Protein 5ZBR (pdb70)

Secondary structure (DSSP, 8-state):
-BPEEEEEEPPP-HHHHHTTPPB-EEEETTEEEE------EEEE-SEEEE-S-TT-TTTB--HHHHIIIIIHHHHHHHHTT-EEEEEEEE-TTSSHHHHHTB-SSSB-HHHHHHHHHHHHHHHH-BTTEEEEEEEEEEEEETTEEEETT------EEEETTTEEEETT---EEE-SHHHHHHHHHHHHTTPPP---SS-EEEEEEEEEEEEE-TTT--EEEEEEEEEEEEPPPS---TTSHHHHHHHHHHHHHHHH------GGGSHHHHHTTTTTTSSSEEEEEEEE--BGGGHHHHHHHHHHHHHHTTPBP-----B-HHHHHHHH-/-BPEEEEEEPPP-HHHHHTTPPB-EEEETTEEEE----PPEEEE-SEEE--S-S-HHHHHHHHHHHIIIIIHHHHHHHHTT-EEEEEEEE-TTSSHHHHHTB-SSSB-HHHHHHHHHHHHHHHH--SSEEEEEEEEEEEEETTEEEETT---BEEEEETTTEEEEET---EEE-SHHHHHHHHHHHHHH----TT-EEEEEEEEEEEEEETTTTEEEEEEEEEEEEEPPP----TTTHHHHHHHHHHHHHHHHTTTS-TT----GGGSHHHHHTTTTTTSS-EEEEEEEE--BGGGHHHHHHHHHHHHHHTT-B------B-HHHHHH--/-BPEEEEEEPPP-HHHHHTTPPB-EEEETTEEEE------EEEE-SEEEE-S-TT-TTTB--HHHHIIIIIHHHHHHHHTT--EEEEEEESTTSSHHHHHTB-SSSB-HHHHHHHHHHHHHHHH-SSSEEEEEEEEEEEEETTEEEETT--BEEE-----EEET---EEE-SHHHHHHHHHHHHHT----TT-EEEEEEEEEEEEE-SSS--EEEEEEEEEEEEPPP-----TTHHHHHHHHHHHHHHHHH------GGGSHHHHHTTTTTTSSSEEEEEEEE--BGGGHHHHHHHHHHHHHHTTPBP-----B-HHHHHHHH-

B-factor: mean 51.86, std 20.43, range [18.86, 135.52]

Solvent-accessible surface area: 45301 Å² total; per-residue (Å²): 91,133,2,80,0,0,0,19,4,44,29,40,47,175,158,3,99,85,126,162,33,103,55,0,2,66,39,92,87,74,70,0,21,0,31,37,136,99,147,60,79,100,27,44,13,54,40,20,19,134,18,126,59,74,48,86,189,46,73,119,47,11,3,73,69,1,26,150,42,4,0,92,79,7,8,73,23,3,9,54,0,45,35,3,1,0,2,0,14,0,20,65,54,1,18,16,56,65,2,0,29,19,74,105,111,6,44,1,3,4,17,61,0,0,53,20,2,10,124,61,4,107,176,54,74,74,130,98,37,37,21,68,7,32,1,6,6,2,1,1,76,60,25,122,3,83,12,2,13,85,159,100,43,144,14,33,71,41,98,120,120,7,14,63,13,65,61,32,31,130,63,31,9,48,16,56,142,44,0,83,67,28,10,46,67,0,64,171,42,59,55,137,52,59,24,2,5,2,2,1,54,2,18,2,14,18,19,34,79,45,101,99,73,71,54,49,2,79,37,36,1,68,3,14,1,0,9,2,4,8,20,59,138,117,83,66,72,80,1,22,84,4,1,7,103,1,2,18,1,12,8,61,64,17,85,65,58,54,82,76,88,15,19,8,34,45,21,5,27,0,2,30,11,4,54,50,11,2,18,13,38,4,59,8,4,0,0,0,1,2,1,4,0,14,82,30,32,109,48,2,18,43,3,0,115,60,0,41,101,0,49,73,0,88,6,115,25,93,54,41,76,53,121,62,4,50,133,28,86,133,92,131,2,79,0,0,0,10,0,38,65,41,56,182,134,0,103,81,119,162,29,101,52,0,4,43,7,87,83,63,75,0,31,0,40,40,141,111,151,73,77,108,31,43,7,65,47,20,6,26,8,32,66,124,98,61,90,110,73,52,10,10,8,80,44,1,26,132,38,3,0,86,87,9,11,68,22,2,11,57,0,46,18,3,0,0,0,0,15,0,16,66,52,1,18,17,66,84,1,1,33,19,73,106,129,81,46,1,2,6,14,70,0,0,53,19,0,11,128,70,3,98,185,63,82,75,75,96,51,40,18,66,5,28,1,5,11,3,2,1,69,48,29,140,18,93,12,6,24,86,166,207,74,16,136,8,124,85,81,117,118,101,5,15,83,15,64,64,25,34,108,30,3,4,65,34,63,110,22,0,78,29,20,10,64,107,0,58,127,34,38,23,116,91,140,6,43,88,4,5,2,2,4,44,0,17,3,17,17,19,14,48,45,128,82,71,68,59,45,3,81,12,31,0,46,0,15,2,0,19,5,2,6,24,54,139,135,75,59,57,86,2,22,77,2,0,7,102,0,0,31,26,10,16,126,114,69,152,93,164,20,20,26,148,85,3,32,0,1,38,8,4,61,33,9,0,18,15,26,3,61,8,2,0,0,0,0,2,2,0,0,24,85,30,37,109,52,2,18,43,3,0,96,52,0,40,85,0,48,82,0,64,3,121,25,91,47,37,54,55,103,61,1,39,117,30,123,130,115,84,97,3,91,1,0,0,9,0,39,64,32,51,163,126,1,83,88,119,152,34,154,62,6,4,59,9,113,85,65,89,0,41,0,54,46,149,106,145,49,82,111,27,41,14,52,56,17,9,23,6,36,64,131,90,44,224,154,75,57,9,10,7,65,60,2,14,112,41,8,0,83,78,5,5,73,27,3,12,56,0,45,20,4,2,2,7,0,11,0,27,63,54,2,18,17,58,83,1,1,32,18,72,104,128,86,44,2,2,5,14,60,0,0,51,16,1,11,129,60,6,102,158,45,93,76,151,81,47,41,29,109,5,24,0,9,7,10,3,1,72,49,33,83,1,68,14,3,19,156,100,45,142,34,32,48,145,88,45,38,105,12,83,59,41,28,117,61,69,6,109,36,60,165,61,0,74,59,34,14,43,104,0,40,150,49,44,60,181,34,52,100,4,3,3,4,0,68,0,8,2,16,14,17,13,85,34,135,101,89,44,71,45,3,81,31,35,0,73,1,10,1,0,13,6,3,5,24,60,126,112,66,44,36,87,2,18,85,4,4,13,102,0,0,36,22,12,11,127,73,20,90,114,54,66,29,15,21,157,73,3,17,0,0,64,24,17,83,63,10,4,21,16,33,3,61,6,14,0,0,0,1,2,0,0,0,21,90,23,33,113,47,3,20,56,2,0,106,14,0,45,84,0,56,52,0,67,4,122,24,92,59,38,66,47,87,65,0,138,112,23,79,139,94

Nearest PDB structures (foldseek):
  5zbr-assembly2_A  TM=1.003E+00  e=1.076E-77  Rattus norvegicus
  5zbs-assembly1_B  TM=9.579E-01  e=3.667E-67  Rattus norvegicus
  5zbs-assembly2_A  TM=9.577E-01  e=2.496E-66  Rattus norvegicus
  3gbj-assembly2_B  TM=9.344E-01  e=6.242E-56  Homo sapiens
  4ozq-assembly1_A  TM=9.195E-01  e=3.350E-42  Escherichia coli UMEA 3304-1

Structure (mmCIF, N/CA/C/O backbone):
data_5ZBR
#
_entry.id   5ZBR
#
_cell.length_a   110.303
_cell.length_b   110.303
_cell.length_c   95.124
_cell.angle_alpha   90.000
_cell.angle_beta   90.000
_cell.angle_gamma   120.000
#
_symmetry.space_group_name_H-M   'P 32'
#
loop_
_entity.id
_entity.type
_entity.pdbx_description
1 polymer 'Kinesin family member 13B'
2 non-polymer 'PHOSPHOAMINOPHOSPHONIC ACID-ADENYLATE ESTER'
3 non-polymer 'MAGNESIUM ION'
4 non-polymer 'PHOSPHATE ION'
5 water water
#
loop_
_atom_site.group_PDB
_atom_site.id
_atom_site.type_symbol
_atom_site.label_atom_id
_atom_site.label_alt_id
_atom_site.label_comp_id
_atom_site.label_asym_id
_atom_site.label_entity_id
_atom_site.label_seq_id
_atom_site.pdbx_PDB_ins_code
_atom_site.Cartn_x
_atom_site.Cartn_y
_atom_site.Cartn_z
_atom_site.occupancy
_atom_site.B_iso_or_equiv
_atom_site.auth_seq_id
_atom_site.auth_comp_id
_atom_site.auth_asym_id
_atom_site.auth_atom_id
_atom_site.pdbx_PDB_model_num
ATOM 1 N N . SER A 1 2 ? -21.727 41.193 1.021 1.00 57.05 4 SER B N 1
ATOM 2 C CA . SER A 1 2 ? -20.336 41.237 1.455 1.00 55.02 4 SER B CA 1
ATOM 3 C C . SER A 1 2 ? -20.229 41.856 2.843 1.00 48.53 4 SER B C 1
ATOM 4 O O . SER A 1 2 ? -21.185 42.421 3.363 1.00 45.46 4 SER B O 1
ATOM 7 N N . LYS A 1 3 ? -19.053 41.766 3.439 1.00 44.90 5 LYS B N 1
ATOM 8 C CA . LYS A 1 3 ? -18.829 42.432 4.709 1.00 44.66 5 LYS B CA 1
ATOM 9 C C . LYS A 1 3 ? -18.404 43.881 4.479 1.00 47.48 5 LYS B C 1
ATOM 10 O O . LYS A 1 3 ? -17.865 44.244 3.426 1.00 43.30 5 LYS B O 1
ATOM 16 N N . VAL A 1 4 ? -18.683 44.718 5.480 1.00 42.09 6 VAL B N 1
ATOM 17 C CA . VAL A 1 4 ? -18.136 46.065 5.489 1.00 35.33 6 VAL B CA 1
ATOM 18 C C . VAL A 1 4 ? -16.617 45.974 5.447 1.00 37.36 6 VAL B C 1
ATOM 19 O O . VAL A 1 4 ? -16.011 45.190 6.184 1.00 31.96 6 VAL B O 1
ATOM 23 N N . LYS A 1 5 ? -15.994 46.745 4.556 1.00 30.99 7 LYS B N 1
ATOM 24 C CA . LYS A 1 5 ? -14.543 46.771 4.453 1.00 35.15 7 LYS B CA 1
ATOM 25 C C . LYS A 1 5 ? -13.998 47.783 5.453 1.00 31.58 7 LYS B C 1
ATOM 26 O O . LYS A 1 5 ? -14.559 48.867 5.610 1.00 28.96 7 LYS B O 1
ATOM 32 N N . VAL A 1 6 ? -12.920 47.433 6.146 1.00 30.26 8 VAL B N 1
ATOM 33 C CA . VAL A 1 6 ? -12.403 48.300 7.205 1.00 27.02 8 VAL B CA 1
ATOM 34 C C . VAL A 1 6 ? -10.917 48.544 6.982 1.00 34.31 8 VAL B C 1
ATOM 35 O O . VAL A 1 6 ? -10.136 47.593 6.825 1.00 30.19 8 VAL B O 1
ATOM 39 N N . ALA A 1 7 ? -10.523 49.816 7.011 1.00 29.37 9 ALA B N 1
ATOM 40 C CA . ALA A 1 7 ? -9.128 50.212 6.996 1.00 28.45 9 ALA B CA 1
ATOM 41 C C . ALA A 1 7 ? -8.822 51.057 8.230 1.00 30.85 9 ALA B C 1
ATOM 42 O O . ALA A 1 7 ? -9.699 51.743 8.755 1.00 34.61 9 ALA B O 1
ATOM 44 N N . VAL A 1 8 ? -7.591 50.966 8.727 1.00 29.86 10 VAL B N 1
ATOM 45 C CA . VAL A 1 8 ? -7.100 51.867 9.768 1.00 27.81 10 VAL B CA 1
ATOM 46 C C . VAL A 1 8 ? -6.010 52.732 9.156 1.00 27.73 10 VAL B C 1
ATOM 47 O O . VAL A 1 8 ? -5.125 52.229 8.454 1.00 28.80 10 VAL B O 1
ATOM 51 N N . ARG A 1 9 ? -6.100 54.037 9.382 1.00 27.06 11 ARG B N 1
ATOM 52 C CA . ARG A 1 9 ? -5.075 54.978 8.951 1.00 22.97 11 ARG B CA 1
ATOM 53 C C . ARG A 1 9 ? -4.439 55.607 10.179 1.00 23.80 11 ARG B C 1
ATOM 54 O O . ARG A 1 9 ? -5.124 56.306 10.934 1.00 27.53 11 ARG B O 1
ATOM 62 N N . VAL A 1 10 ? -3.147 55.355 10.365 1.00 25.72 12 VAL B N 1
ATOM 63 C CA . VAL A 1 10 ? -2.354 55.967 11.430 1.00 27.69 12 VAL B CA 1
ATOM 64 C C . VAL A 1 10 ? -1.729 57.240 10.887 1.00 29.71 12 VAL B C 1
ATOM 65 O O . VAL A 1 10 ? -0.976 57.205 9.906 1.00 29.79 12 VAL B O 1
ATOM 69 N N . ARG A 1 11 ? -2.031 58.370 11.524 1.00 26.75 13 ARG B N 1
ATOM 70 C CA . ARG A 1 11 ? -1.395 59.595 11.114 1.00 32.47 13 ARG B CA 1
ATOM 71 C C . ARG A 1 11 ? -0.015 59.671 11.749 1.00 32.46 13 ARG B C 1
ATOM 72 O O . ARG A 1 11 ? 0.246 59.043 12.781 1.00 27.89 13 ARG B O 1
ATOM 80 N N . PRO A 1 12 ? 0.893 60.415 11.137 1.00 28.51 14 PRO B N 1
ATOM 81 C CA . PRO A 1 12 ? 2.252 60.482 11.661 1.00 37.47 14 PRO B CA 1
ATOM 82 C C . PRO A 1 12 ? 2.289 61.284 12.941 1.00 45.02 14 PRO B C 1
ATOM 83 O O . PRO A 1 12 ? 1.378 62.059 13.258 1.00 32.44 14 PRO B O 1
ATOM 87 N N . MET A 1 13 ? 3.348 61.032 13.701 1.00 41.04 15 MET B N 1
ATOM 88 C CA . MET A 1 13 ? 3.698 61.886 14.820 1.00 40.54 15 MET B CA 1
ATOM 89 C C . MET A 1 13 ? 3.816 63.314 14.326 1.00 39.22 15 MET B C 1
ATOM 90 O O . MET A 1 13 ? 4.511 63.584 13.339 1.00 41.65 15 MET B O 1
ATOM 95 N N . ASN A 1 14 ? 3.097 64.212 14.988 1.00 32.54 16 ASN B N 1
ATOM 96 C CA . ASN A 1 14 ? 3.097 65.623 14.653 1.00 41.86 16 ASN B CA 1
ATOM 97 C C . ASN A 1 14 ? 4.204 66.332 15.440 1.00 40.96 16 ASN B C 1
ATOM 98 O O . ASN A 1 14 ? 4.984 65.706 16.169 1.00 35.46 16 ASN B O 1
ATOM 103 N N . ARG A 1 15 ? 4.253 67.664 15.321 1.00 40.24 17 ARG B N 1
ATOM 104 C CA . ARG A 1 15 ? 5.370 68.418 15.877 1.00 38.21 17 ARG B CA 1
ATOM 105 C C . ARG A 1 15 ? 5.371 68.373 17.405 1.00 31.73 17 ARG B C 1
ATOM 106 O O . ARG A 1 15 ? 6.437 68.230 18.030 1.00 34.69 17 ARG B O 1
ATOM 114 N N . ARG A 1 16 ? 4.202 68.528 18.027 1.00 32.28 18 ARG B N 1
ATOM 115 C CA . ARG A 1 16 ? 4.138 68.455 19.488 1.00 37.62 18 ARG B CA 1
ATOM 116 C C . ARG A 1 16 ? 4.643 67.102 19.993 1.00 33.34 18 ARG B C 1
ATOM 117 O O . ARG A 1 16 ? 5.462 67.030 20.925 1.00 29.72 18 ARG B O 1
ATOM 125 N N . GLU A 1 17 ? 4.188 66.020 19.368 1.00 30.36 19 GLU B N 1
ATOM 126 C CA . GLU A 1 17 ? 4.565 64.689 19.832 1.00 28.47 19 GLU B CA 1
ATOM 127 C C . GLU A 1 17 ? 6.048 64.433 19.629 1.00 31.29 19 GLU B C 1
ATOM 128 O O . GLU A 1 17 ? 6.675 63.762 20.451 1.00 30.25 19 GLU B O 1
ATOM 134 N N . ILE A 1 18 ? 6.640 64.983 18.571 1.00 36.44 20 ILE B N 1
ATOM 135 C CA . ILE A 1 18 ? 8.079 64.817 18.389 1.00 31.12 20 ILE B CA 1
ATOM 136 C C . ILE A 1 18 ? 8.854 65.743 19.321 1.00 34.26 20 ILE B C 1
ATOM 137 O O . ILE A 1 18 ? 9.822 65.320 19.969 1.00 34.36 20 ILE B O 1
ATOM 142 N N . ASP A 1 19 ? 8.448 67.018 19.401 1.00 31.13 21 ASP B N 1
ATOM 143 C CA . ASP A 1 19 ? 9.138 67.969 20.268 1.00 32.26 21 ASP B CA 1
ATOM 144 C C . ASP A 1 19 ? 9.211 67.449 21.702 1.00 31.65 21 ASP B C 1
ATOM 145 O O . ASP A 1 19 ? 10.258 67.529 22.357 1.00 34.69 21 ASP B O 1
ATOM 150 N N . LEU A 1 20 ? 8.093 66.918 22.206 1.00 28.14 22 LEU B N 1
ATOM 151 C CA . LEU A 1 20 ? 7.972 66.532 23.610 1.00 32.67 22 LEU B CA 1
ATOM 152 C C . LEU A 1 20 ? 8.330 65.071 23.859 1.00 31.46 22 LEU B C 1
ATOM 153 O O . LEU A 1 20 ? 8.233 64.615 25.007 1.00 31.74 22 LEU B O 1
ATOM 158 N N . HIS A 1 21 ? 8.708 64.329 22.812 1.00 28.21 23 HIS B N 1
ATOM 159 C CA . HIS A 1 21 ? 9.168 62.935 22.913 1.00 31.36 23 HIS B CA 1
ATOM 160 C C . HIS A 1 21 ? 8.066 61.996 23.403 1.00 33.52 23 HIS B C 1
ATOM 161 O O . HIS A 1 21 ? 8.320 61.053 24.159 1.00 35.76 23 HIS B O 1
ATOM 168 N N . THR A 1 22 ? 6.833 62.256 22.984 1.00 30.18 24 THR B N 1
ATOM 169 C CA . THR A 1 22 ? 5.720 61.387 23.346 1.00 31.52 24 THR B CA 1
ATOM 170 C C . THR A 1 22 ? 5.891 60.027 22.688 1.00 30.73 24 THR B C 1
ATOM 171 O O . THR A 1 22 ? 6.102 59.934 21.480 1.00 30.68 24 THR B O 1
ATOM 175 N N . LYS A 1 23 ? 5.812 58.965 23.482 1.00 35.69 25 LYS B N 1
ATOM 176 C CA . LYS A 1 23 ? 6.131 57.637 22.989 1.00 32.49 25 LYS B CA 1
ATOM 177 C C . LYS A 1 23 ? 5.156 57.220 21.902 1.00 36.37 25 LYS B C 1
ATOM 178 O O . LYS A 1 23 ? 3.945 57.367 22.061 1.00 30.67 25 LYS B O 1
ATOM 184 N N . CYS A 1 24 ? 5.670 56.649 20.811 1.00 39.89 26 CYS B N 1
ATOM 185 C CA . CYS A 1 24 ? 4.785 56.101 19.798 1.00 31.76 26 CYS B CA 1
ATOM 186 C C . CYS A 1 24 ? 4.412 54.678 20.198 1.00 34.18 26 CYS B C 1
ATOM 187 O O . CYS A 1 24 ? 5.283 53.870 20.534 1.00 42.20 26 CYS B O 1
ATOM 190 N N . VAL A 1 25 ? 3.113 54.380 20.194 1.00 30.77 27 VAL B N 1
ATOM 191 C CA . VAL A 1 25 ? 2.585 53.090 20.626 1.00 39.27 27 VAL B CA 1
ATOM 192 C C . VAL A 1 25 ? 1.863 52.346 19.516 1.00 42.47 27 VAL B C 1
ATOM 193 O O . VAL A 1 25 ? 1.351 51.242 19.754 1.00 45.38 27 VAL B O 1
ATOM 197 N N . VAL A 1 26 ? 1.793 52.907 18.310 1.00 35.74 28 VAL B N 1
ATOM 198 C CA . VAL A 1 26 ? 1.084 52.262 17.219 1.00 34.45 28 VAL B CA 1
ATOM 199 C C . VAL A 1 26 ? 2.094 51.882 16.145 1.00 44.07 28 VAL B C 1
ATOM 200 O O . VAL A 1 26 ? 2.815 52.745 15.630 1.00 42.26 28 VAL B O 1
ATOM 204 N N . ASP A 1 27 ? 2.149 50.599 15.820 1.00 41.31 29 ASP B N 1
ATOM 205 C CA . ASP A 1 27 ? 2.913 50.089 14.694 1.00 48.94 29 ASP B CA 1
ATOM 206 C C . ASP A 1 27 ? 1.930 49.507 13.694 1.00 42.80 29 ASP B C 1
ATOM 207 O O . ASP A 1 27 ? 0.845 49.050 14.066 1.00 41.18 29 ASP B O 1
ATOM 212 N N . VAL A 1 28 ? 2.304 49.542 12.421 1.00 38.78 30 VAL B N 1
ATOM 213 C CA . VAL A 1 28 ? 1.544 48.894 11.361 1.00 35.40 30 VAL B CA 1
ATOM 214 C C . VAL A 1 28 ? 2.412 47.770 10.821 1.00 42.32 30 VAL B C 1
ATOM 215 O O . VAL A 1 28 ? 3.616 47.954 10.606 1.00 43.68 30 VAL B O 1
ATOM 219 N N . GLU A 1 29 ? 1.811 46.593 10.654 1.00 38.65 31 GLU B N 1
ATOM 220 C CA . GLU A 1 29 ? 2.509 45.407 10.156 1.00 45.25 31 GLU B CA 1
ATOM 221 C C . GLU A 1 29 ? 1.603 44.789 9.094 1.00 43.64 31 GLU B C 1
ATOM 222 O O . GLU A 1 29 ? 0.670 44.060 9.436 1.00 43.01 31 GLU B O 1
ATOM 228 N N . ALA A 1 30 ? 1.848 45.109 7.822 1.00 48.93 32 ALA B N 1
ATOM 229 C CA . ALA A 1 30 ? 1.018 44.635 6.708 1.00 44.40 32 ALA B CA 1
ATOM 230 C C . ALA A 1 30 ? -0.417 45.064 6.990 1.00 42.24 32 ALA B C 1
ATOM 231 O O . ALA A 1 30 ? -0.654 46.268 7.182 1.00 48.29 32 ALA B O 1
ATOM 233 N N . ASN A 1 31 ? -1.392 44.153 7.058 1.00 42.85 33 ASN B N 1
ATOM 234 C CA . ASN A 1 31 ? -2.772 44.561 7.282 1.00 46.63 33 ASN B CA 1
ATOM 235 C C . ASN A 1 31 ? -3.174 44.476 8.752 1.00 47.65 33 ASN B C 1
ATOM 236 O O . ASN A 1 31 ? -4.363 44.334 9.059 1.00 50.31 33 ASN B O 1
ATOM 241 N N . LYS A 1 32 ? -2.212 44.574 9.664 1.00 43.17 34 LYS B N 1
ATOM 242 C CA . LYS A 1 32 ? -2.495 44.537 11.091 1.00 37.21 34 LYS B CA 1
ATOM 243 C C . LYS A 1 32 ? -1.963 45.792 11.775 1.00 39.66 34 LYS B C 1
ATOM 244 O O . LYS A 1 32 ? -0.969 46.380 11.340 1.00 36.78 34 LYS B O 1
ATOM 250 N N . VAL A 1 33 ? -2.651 46.203 12.843 1.00 37.17 35 VAL B N 1
ATOM 251 C CA . VAL A 1 33 ? -2.218 47.278 13.734 1.00 33.72 35 VAL B CA 1
ATOM 252 C C . VAL A 1 33 ? -1.764 46.654 15.047 1.00 40.25 35 VAL B C 1
ATOM 253 O O . VAL A 1 33 ? -2.496 45.856 15.642 1.00 40.91 35 VAL B O 1
ATOM 257 N N . ILE A 1 34 ? -0.579 47.033 15.517 1.00 36.70 36 ILE B N 1
ATOM 258 C CA . ILE A 1 34 ? -0.082 46.597 16.821 1.00 41.62 36 ILE B CA 1
ATOM 259 C C . ILE A 1 34 ? -0.105 47.792 17.773 1.00 44.16 36 ILE B C 1
ATOM 260 O O . ILE A 1 34 ? 0.534 48.819 17.510 1.00 41.99 36 ILE B O 1
ATOM 265 N N . LEU A 1 35 ? -0.851 47.670 18.862 1.00 42.64 37 LEU B N 1
ATOM 266 C CA . LEU A 1 35 ? -0.933 48.721 19.872 1.00 37.42 37 LEU B CA 1
ATOM 267 C C . LEU A 1 35 ? -0.045 48.325 21.037 1.00 45.03 37 LEU B C 1
ATOM 268 O O . LEU A 1 35 ? -0.353 47.377 21.775 1.00 43.91 37 LEU B O 1
ATOM 273 N N . ASN A 1 36 ? 1.092 49.045 21.193 1.00 43.36 38 ASN B N 1
ATOM 274 C CA . ASN A 1 36 ? 1.974 48.605 22.266 1.00 50.21 38 ASN B CA 1
ATOM 275 C C . ASN A 1 36 ? 1.579 49.279 23.575 1.00 51.62 38 ASN B C 1
ATOM 276 O O . ASN A 1 36 ? 0.942 50.336 23.566 1.00 47.59 38 ASN B O 1
ATOM 281 N N . PRO A 1 37 ? 1.891 48.685 24.719 1.00 49.05 39 PRO B N 1
ATOM 282 C CA . PRO A 1 37 ? 1.585 49.351 25.992 1.00 58.04 39 PRO B CA 1
ATOM 283 C C . PRO A 1 37 ? 2.478 50.565 26.213 1.00 65.36 39 PRO B C 1
ATOM 284 O O . PRO A 1 37 ? 3.514 50.742 25.565 1.00 66.17 39 PRO B O 1
ATOM 288 N N . ILE A 1 38 ? 2.049 51.425 27.131 1.00 67.08 40 ILE B N 1
ATOM 289 C CA . ILE A 1 38 ? 2.874 52.577 27.499 1.00 68.28 40 ILE B CA 1
ATOM 290 C C . ILE A 1 38 ? 3.975 52.164 28.462 1.00 61.09 40 ILE B C 1
ATOM 291 O O . ILE A 1 38 ? 3.726 51.436 29.420 1.00 65.12 40 ILE B O 1
ATOM 296 N N . GLY A 1 49 ? 0.453 45.626 29.205 1.00 77.55 51 GLY B N 1
ATOM 297 C CA . GLY A 1 49 ? 1.451 44.576 29.306 1.00 84.91 51 GLY B CA 1
ATOM 298 C C . GLY A 1 49 ? 1.877 44.010 27.963 1.00 80.21 51 GLY B C 1
ATOM 299 O O . GLY A 1 49 ? 2.976 44.283 27.486 1.00 78.23 51 GLY B O 1
ATOM 300 N N . GLN A 1 50 ? 1.009 43.205 27.358 1.00 77.48 52 GLN B N 1
ATOM 301 C CA . GLN A 1 50 ? 1.313 42.631 26.056 1.00 75.73 52 GLN B CA 1
ATOM 302 C C . GLN A 1 50 ? 0.792 43.534 24.941 1.00 65.58 52 GLN B C 1
ATOM 303 O O . GLN A 1 50 ? -0.173 44.283 25.139 1.00 58.66 52 GLN B O 1
ATOM 309 N N . PRO A 1 51 ? 1.419 43.495 23.762 1.00 61.76 53 PRO B N 1
ATOM 310 C CA . PRO A 1 51 ? 0.881 44.251 22.626 1.00 60.81 53 PRO B CA 1
ATOM 311 C C . PRO A 1 51 ? -0.423 43.640 22.149 1.00 53.78 53 PRO B C 1
ATOM 312 O O . PRO A 1 51 ? -0.611 42.421 22.182 1.00 56.59 53 PRO B O 1
ATOM 316 N N . LYS A 1 52 ? -1.333 44.506 21.728 1.00 46.22 54 LYS B N 1
ATOM 317 C CA . LYS A 1 52 ? -2.612 44.107 21.166 1.00 46.09 54 LYS B CA 1
ATOM 318 C C . LYS A 1 52 ? -2.515 44.199 19.651 1.00 49.17 54 LYS B C 1
ATOM 319 O O . LYS A 1 52 ? -2.049 45.213 19.118 1.00 40.02 54 LYS B O 1
ATOM 325 N N . ILE A 1 53 ? -2.924 43.133 18.964 1.00 48.01 55 ILE B N 1
ATOM 326 C CA . ILE A 1 53 ? -2.847 43.052 17.510 1.00 44.07 55 ILE B CA 1
ATOM 327 C C . ILE A 1 53 ? -4.262 42.982 16.956 1.00 47.84 55 ILE B C 1
ATOM 328 O O . ILE A 1 53 ? -5.076 42.177 17.421 1.00 52.31 55 ILE B O 1
ATOM 333 N N . PHE A 1 54 ? -4.564 43.857 15.994 1.00 38.35 56 PHE B N 1
ATOM 334 C CA . PHE A 1 54 ? -5.834 43.853 15.280 1.00 44.93 56 PHE B CA 1
ATOM 335 C C . PHE A 1 54 ? -5.567 43.712 13.792 1.00 40.00 56 PHE B C 1
ATOM 336 O O . PHE A 1 54 ? -4.654 44.347 13.265 1.00 43.14 56 PHE B O 1
ATOM 344 N N . ALA A 1 55 ? -6.383 42.913 13.116 1.00 39.82 57 ALA B N 1
ATOM 345 C CA . ALA A 1 55 ? -6.262 42.694 11.681 1.00 36.56 57 ALA B CA 1
ATOM 346 C C . ALA A 1 55 ? -7.402 43.401 10.970 1.00 47.26 57 ALA B C 1
ATOM 347 O O . ALA A 1 55 ? -8.528 43.447 11.476 1.00 42.67 57 ALA B O 1
ATOM 349 N N . TYR A 1 56 ? -7.092 43.987 9.814 1.00 37.70 58 TYR B N 1
ATOM 350 C CA . TYR A 1 56 ? -8.061 44.747 9.034 1.00 32.77 58 TYR B CA 1
ATOM 351 C C . TYR A 1 56 ? -7.856 44.434 7.558 1.00 35.18 58 TYR B C 1
ATOM 352 O O . TYR A 1 56 ? -6.961 43.673 7.180 1.00 39.95 58 TYR B O 1
ATOM 361 N N . ASP A 1 57 ? -8.688 45.042 6.713 1.00 36.86 59 ASP B N 1
ATOM 362 C CA . ASP A 1 57 ? -8.537 44.856 5.269 1.00 39.25 59 ASP B CA 1
ATOM 363 C C . ASP A 1 57 ? -7.369 45.666 4.725 1.00 40.83 59 ASP B C 1
ATOM 364 O O . ASP A 1 57 ? -6.644 45.205 3.835 1.00 38.36 59 ASP B O 1
ATOM 369 N N . HIS A 1 58 ? -7.160 46.865 5.253 1.00 29.65 60 HIS B N 1
ATOM 370 C CA . HIS A 1 58 ? -6.023 47.680 4.863 1.00 37.27 60 HIS B CA 1
ATOM 371 C C . HIS A 1 58 ? -5.565 48.462 6.074 1.00 39.28 60 HIS B C 1
ATOM 372 O O . HIS A 1 58 ? -6.382 48.845 6.913 1.00 33.55 60 HIS B O 1
ATOM 379 N N . CYS A 1 59 ? -4.261 48.710 6.141 1.00 28.47 61 CYS B N 1
ATOM 380 C CA . CYS A 1 59 ? -3.692 49.659 7.092 1.00 27.86 61 CYS B CA 1
ATOM 381 C C . CYS A 1 59 ? -2.819 50.641 6.341 1.00 38.56 61 CYS B C 1
ATOM 382 O O . CYS A 1 59 ? -1.979 50.239 5.530 1.00 37.22 61 CYS B O 1
ATOM 385 N N . PHE A 1 60 ? -3.010 51.918 6.623 1.00 28.10 62 PHE B N 1
ATOM 386 C CA . PHE A 1 60 ? -2.262 52.980 5.974 1.00 32.82 62 PHE B CA 1
ATOM 387 C C . PHE A 1 60 ? -1.406 53.660 7.029 1.00 40.93 62 PHE B C 1
ATOM 388 O O . PHE A 1 60 ? -1.914 54.018 8.098 1.00 36.51 62 PHE B O 1
ATOM 396 N N . TRP A 1 61 ? -0.122 53.857 6.719 1.00 34.91 63 TRP B N 1
ATOM 397 C CA . TRP A 1 61 ? 0.852 54.373 7.672 1.00 44.87 63 TRP B CA 1
ATOM 398 C C . TRP A 1 61 ? 1.756 55.389 6.979 1.00 42.78 63 TRP B C 1
ATOM 399 O O . TRP A 1 61 ? 1.960 55.323 5.766 1.00 37.37 63 TRP B O 1
ATOM 410 N N . SER A 1 62 ? 2.313 56.329 7.750 1.00 46.95 64 SER B N 1
ATOM 411 C CA . SER A 1 62 ? 3.229 57.327 7.198 1.00 52.48 64 SER B CA 1
ATOM 412 C C . SER A 1 62 ? 4.526 57.416 7.998 1.00 53.45 64 SER B C 1
ATOM 413 O O . SER A 1 62 ? 4.510 57.489 9.231 1.00 54.68 64 SER B O 1
ATOM 416 N N . MET A 1 63 ? 5.646 57.481 7.270 1.00 52.16 65 MET B N 1
ATOM 417 C CA . MET A 1 63 ? 6.969 57.544 7.887 1.00 57.06 65 MET B CA 1
ATOM 418 C C . MET A 1 63 ? 7.201 58.867 8.619 1.00 48.73 65 MET B C 1
ATOM 419 O O . MET A 1 63 ? 7.853 58.894 9.667 1.00 47.43 65 MET B O 1
ATOM 424 N N . ASP A 1 64 ? 6.711 59.970 8.075 1.00 44.73 66 ASP B N 1
ATOM 425 C CA . ASP A 1 64 ? 6.842 61.302 8.674 1.00 47.40 66 ASP B CA 1
ATOM 426 C C . ASP A 1 64 ? 5.854 62.211 7.943 1.00 50.60 66 ASP B C 1
ATOM 427 O O . ASP A 1 64 ? 5.065 61.741 7.116 1.00 40.93 66 ASP B O 1
ATOM 432 N N . GLU A 1 65 ? 5.884 63.515 8.238 1.00 61.77 67 GLU B N 1
ATOM 433 C CA . GLU A 1 65 ? 5.011 64.470 7.559 1.00 65.41 67 GLU B CA 1
ATOM 434 C C . GLU A 1 65 ? 5.736 65.247 6.458 1.00 59.65 67 GLU B C 1
ATOM 435 O O . GLU A 1 65 ? 5.332 66.364 6.115 1.00 53.23 67 GLU B O 1
ATOM 441 N N . SER A 1 66 ? 6.790 64.672 5.888 1.00 57.31 68 SER B N 1
ATOM 442 C CA . SER A 1 66 ? 7.426 65.288 4.735 1.00 60.07 68 SER B CA 1
ATOM 443 C C . SER A 1 66 ? 6.433 65.382 3.585 1.00 58.61 68 SER B C 1
ATOM 444 O O . SER A 1 66 ? 5.497 64.575 3.470 1.00 47.43 68 SER B O 1
ATOM 447 N N . VAL A 1 67 ? 6.631 66.395 2.738 1.00 58.04 69 VAL B N 1
ATOM 448 C CA . VAL A 1 67 ? 5.721 66.610 1.616 1.00 54.86 69 VAL B CA 1
ATOM 449 C C . VAL A 1 67 ? 5.593 65.335 0.787 1.00 51.00 69 VAL B C 1
ATOM 450 O O . VAL A 1 67 ? 4.491 64.964 0.362 1.00 43.80 69 VAL B O 1
ATOM 454 N N . ARG A 1 68 ? 6.705 64.613 0.604 1.00 57.34 70 ARG B N 1
ATOM 455 C CA . ARG A 1 68 ? 6.686 63.404 -0.217 1.00 64.58 70 ARG B CA 1
ATOM 456 C C . ARG A 1 68 ? 5.830 62.311 0.416 1.00 56.41 70 ARG B C 1
ATOM 457 O O . ARG A 1 68 ? 5.103 61.596 -0.285 1.00 43.82 70 ARG B O 1
ATOM 465 N N . GLU A 1 69 ? 5.936 62.144 1.735 1.00 49.36 71 GLU B N 1
ATOM 466 C CA . GLU A 1 69 ? 5.144 61.131 2.421 1.00 43.35 71 GLU B CA 1
ATOM 467 C C . GLU A 1 69 ? 3.670 61.516 2.473 1.00 45.13 71 GLU B C 1
ATOM 468 O O . GLU A 1 69 ? 2.797 60.637 2.513 1.00 42.62 71 GLU B O 1
ATOM 474 N N . LYS A 1 70 ? 3.372 62.817 2.465 1.00 35.08 72 LYS B N 1
ATOM 475 C CA . LYS A 1 70 ? 1.981 63.237 2.369 1.00 35.62 72 LYS B CA 1
ATOM 476 C C . LYS A 1 70 ? 1.399 62.918 0.989 1.00 32.07 72 LYS B C 1
ATOM 477 O O . LYS A 1 70 ? 0.281 62.390 0.888 1.00 26.47 72 LYS B O 1
ATOM 483 N N . TYR A 1 71 ? 2.142 63.221 -0.079 1.00 39.47 73 TYR B N 1
ATOM 484 C CA . TYR A 1 71 ? 1.663 62.922 -1.431 1.00 36.38 73 TYR B CA 1
ATOM 485 C C . TYR A 1 71 ? 1.361 61.436 -1.581 1.00 43.75 73 TYR B C 1
ATOM 486 O O . TYR A 1 71 ? 0.283 61.052 -2.063 1.00 37.31 73 TYR B O 1
ATOM 495 N N . ALA A 1 72 ? 2.304 60.585 -1.146 1.00 39.53 74 ALA B N 1
ATOM 496 C CA . ALA A 1 72 ? 2.137 59.141 -1.274 1.00 43.28 74 ALA B CA 1
ATOM 497 C C . ALA A 1 72 ? 1.009 58.615 -0.377 1.00 53.55 74 ALA B C 1
ATOM 498 O O . ALA A 1 72 ? 0.316 57.659 -0.743 1.00 46.71 74 ALA B O 1
ATOM 500 N N . GLY A 1 73 ? 0.801 59.233 0.790 1.00 39.91 75 GLY B N 1
ATOM 501 C CA . GLY A 1 73 ? -0.256 58.784 1.673 1.00 34.72 75 GLY B CA 1
ATOM 502 C C . GLY A 1 73 ? -1.647 58.967 1.080 1.00 30.32 75 GLY B C 1
ATOM 503 O O . GLY A 1 73 ? -2.448 58.032 1.061 1.00 33.53 75 GLY B O 1
ATOM 504 N N . GLN A 1 74 ? -1.961 60.183 0.608 1.00 27.85 76 GLN B N 1
ATOM 505 C CA . GLN A 1 74 ? -3.272 60.411 -0.001 1.00 25.98 76 GLN B CA 1
ATOM 506 C C . GLN A 1 74 ? -3.459 59.528 -1.235 1.00 28.05 76 GLN B C 1
ATOM 507 O O . GLN A 1 74 ? -4.550 58.992 -1.471 1.00 27.07 76 GLN B O 1
ATOM 513 N N . ASP A 1 75 ? -2.392 59.365 -2.012 1.00 26.97 77 ASP B N 1
ATOM 514 C CA . ASP A 1 75 ? -2.425 58.538 -3.211 1.00 39.17 77 ASP B CA 1
ATOM 515 C C . ASP A 1 75 ? -2.715 57.082 -2.867 1.00 34.76 77 ASP B C 1
ATOM 516 O O . ASP A 1 75 ? -3.552 56.437 -3.508 1.00 34.48 77 ASP B O 1
ATOM 521 N N . ASP A 1 76 ? -2.055 56.564 -1.827 1.00 39.86 78 ASP B N 1
ATOM 522 C CA A ASP A 1 76 ? -2.285 55.180 -1.438 0.50 38.85 78 ASP B CA 1
ATOM 523 C CA B ASP A 1 76 ? -2.270 55.185 -1.379 0.50 38.69 78 ASP B CA 1
ATOM 524 C C . ASP A 1 76 ? -3.713 54.965 -0.949 1.00 35.83 78 ASP B C 1
ATOM 525 O O . ASP A 1 76 ? -4.331 53.941 -1.277 1.00 32.76 78 ASP B O 1
ATOM 534 N N . VAL A 1 77 ? -4.264 55.915 -0.191 1.00 28.87 79 VAL B N 1
ATOM 535 C CA . VAL A 1 77 ? -5.636 55.766 0.282 1.00 33.24 79 VAL B CA 1
ATOM 536 C C . VAL A 1 77 ? -6.580 55.705 -0.905 1.00 34.36 79 VAL B C 1
ATOM 537 O O . VAL A 1 77 ? -7.438 54.816 -0.999 1.00 28.97 79 VAL B O 1
ATOM 541 N N . PHE A 1 78 ? -6.406 56.622 -1.858 1.00 26.47 80 PHE B N 1
ATOM 542 C CA . PHE A 1 78 ? -7.314 56.623 -2.999 1.00 29.28 80 PHE B CA 1
ATOM 543 C C . PHE A 1 78 ? -7.159 55.347 -3.812 1.00 28.12 80 PHE B C 1
ATOM 544 O O . PHE A 1 78 ? -8.151 54.717 -4.205 1.00 33.28 80 PHE B O 1
ATOM 552 N N . LYS A 1 79 ? -5.912 54.935 -4.060 1.00 29.15 81 LYS B N 1
ATOM 553 C CA . LYS A 1 79 ? -5.674 53.741 -4.866 1.00 39.26 81 LYS B CA 1
ATOM 554 C C . LYS A 1 79 ? -6.338 52.517 -4.241 1.00 47.89 81 LYS B C 1
ATOM 555 O O . LYS A 1 79 ? -6.907 51.681 -4.950 1.00 38.73 81 LYS B O 1
ATOM 561 N N . CYS A 1 80 ? -6.327 52.429 -2.910 1.00 40.50 82 CYS B N 1
ATOM 562 C CA A CYS A 1 80 ? -6.830 51.250 -2.212 0.60 46.87 82 CYS B CA 1
ATOM 563 C CA B CYS A 1 80 ? -6.834 51.254 -2.221 0.40 46.54 82 CYS B CA 1
ATOM 564 C C . CYS A 1 80 ? -8.324 51.323 -1.900 1.00 49.14 82 CYS B C 1
ATOM 565 O O . CYS A 1 80 ? -8.984 50.279 -1.831 1.00 56.43 82 CYS B O 1
ATOM 570 N N . LEU A 1 81 ? -8.879 52.511 -1.707 1.00 42.75 83 LEU B N 1
ATOM 571 C CA . LEU A 1 81 ? -10.271 52.657 -1.300 1.00 33.58 83 LEU B CA 1
ATOM 572 C C . LEU A 1 81 ? -11.120 53.448 -2.281 1.00 38.81 83 LEU B C 1
ATOM 573 O O . LEU A 1 81 ? -12.280 53.097 -2.494 1.00 42.38 83 LEU B O 1
ATOM 578 N N . GLY A 1 82 ? -10.582 54.526 -2.857 1.00 34.55 84 GLY B N 1
ATOM 579 C CA . GLY A 1 82 ? -11.387 55.378 -3.719 1.00 30.97 84 GLY B CA 1
ATOM 580 C C . GLY A 1 82 ? -11.677 54.761 -5.075 1.00 34.88 84 GLY B C 1
ATOM 581 O O . GLY A 1 82 ? -12.793 54.877 -5.590 1.00 38.46 84 GLY B O 1
ATOM 582 N N . GLU A 1 83 ? -10.687 54.098 -5.676 1.00 35.98 85 GLU B N 1
ATOM 583 C CA . GLU A 1 83 ? -10.910 53.516 -6.993 1.00 38.43 85 GLU B CA 1
ATOM 584 C C . GLU A 1 83 ? -12.013 52.469 -6.948 1.00 43.47 85 GLU B C 1
ATOM 585 O O . GLU A 1 83 ? -12.842 52.398 -7.859 1.00 40.12 85 GLU B O 1
ATOM 591 N N . ASN A 1 84 ? -12.039 51.646 -5.893 1.00 36.29 86 ASN B N 1
ATOM 592 C CA . ASN A 1 84 ? -13.040 50.586 -5.806 1.00 47.53 86 ASN B CA 1
ATOM 593 C C . ASN A 1 84 ? -14.433 51.160 -5.595 1.00 42.09 86 ASN B C 1
ATOM 594 O O . ASN A 1 84 ? -15.408 50.674 -6.183 1.00 38.13 86 ASN B O 1
ATOM 599 N N . ILE A 1 85 ? -14.541 52.186 -4.748 1.00 39.17 87 ILE B N 1
ATOM 600 C CA . ILE A 1 85 ? -15.821 52.841 -4.511 1.00 43.18 87 ILE B CA 1
ATOM 601 C C . ILE A 1 85 ? -16.297 53.536 -5.777 1.00 41.57 87 ILE B C 1
ATOM 602 O O . ILE A 1 85 ? -17.491 53.530 -6.100 1.00 40.67 87 ILE B O 1
ATOM 607 N N . LEU A 1 86 ? -15.371 54.138 -6.516 1.00 38.15 88 LEU B N 1
ATOM 608 C CA . LEU A 1 86 ? -15.742 54.773 -7.770 1.00 44.66 88 LEU B CA 1
ATOM 609 C C . LEU A 1 86 ? -16.272 53.736 -8.752 1.00 37.77 88 LEU B C 1
ATOM 610 O O . LEU A 1 86 ? -17.333 53.921 -9.357 1.00 41.38 88 LEU B O 1
ATOM 615 N N . GLN A 1 87 ? -15.567 52.611 -8.874 1.00 33.76 89 GLN B N 1
ATOM 616 C CA . GLN A 1 87 ? -16.034 51.513 -9.716 1.00 43.89 89 GLN B CA 1
ATOM 617 C C . GLN A 1 87 ? -17.388 50.981 -9.259 1.00 40.98 89 GLN B C 1
ATOM 618 O O . GLN A 1 87 ? -18.215 50.595 -10.094 1.00 43.61 89 GLN B O 1
ATOM 624 N N . ASN A 1 88 ? -17.615 50.900 -7.937 1.00 36.52 90 ASN B N 1
ATOM 625 C CA . ASN A 1 88 ? -18.928 50.488 -7.445 1.00 40.90 90 ASN B CA 1
ATOM 626 C C . ASN A 1 88 ? -20.034 51.362 -8.030 1.00 41.33 90 ASN B C 1
ATOM 627 O O . ASN A 1 88 ? -21.091 50.859 -8.430 1.00 38.02 90 ASN B O 1
ATOM 632 N N . ALA A 1 89 ? -19.810 52.674 -8.081 1.00 40.51 91 ALA B N 1
ATOM 633 C CA . ALA A 1 89 ? -20.837 53.579 -8.576 1.00 39.27 91 ALA B CA 1
ATOM 634 C C . ALA A 1 89 ? -21.073 53.403 -10.072 1.00 42.41 91 ALA B C 1
ATOM 635 O O . ALA A 1 89 ? -22.217 53.481 -10.534 1.00 44.68 91 ALA B O 1
ATOM 637 N N . PHE A 1 90 ? -20.009 53.176 -10.851 1.00 40.05 92 PHE B N 1
ATOM 638 C CA . PHE A 1 90 ? -20.214 52.890 -12.265 1.00 41.55 92 PHE B CA 1
ATOM 639 C C . PHE A 1 90 ? -20.865 51.531 -12.483 1.00 37.53 92 PHE B C 1
ATOM 640 O O . PHE A 1 90 ? -21.436 51.299 -13.550 1.00 44.39 92 PHE B O 1
ATOM 648 N N . ASP A 1 91 ? -20.820 50.634 -11.498 1.00 42.06 93 ASP B N 1
ATOM 649 C CA . ASP A 1 91 ? -21.579 49.395 -11.614 1.00 46.40 93 ASP B CA 1
ATOM 650 C C . ASP A 1 91 ? -22.995 49.543 -11.079 1.00 48.30 93 ASP B C 1
ATOM 651 O O . ASP A 1 91 ? -23.746 48.566 -11.070 1.00 48.14 93 ASP B O 1
ATOM 656 N N . GLY A 1 92 ? -23.371 50.737 -10.625 1.00 46.37 94 GLY B N 1
ATOM 657 C CA . GLY A 1 92 ? -24.723 50.955 -10.156 1.00 42.48 94 GLY B CA 1
ATOM 658 C C . GLY A 1 92 ? -24.982 50.506 -8.740 1.00 38.38 94 GLY B C 1
ATOM 659 O O . GLY A 1 92 ? -26.137 50.265 -8.381 1.00 46.42 94 GLY B O 1
ATOM 660 N N . TYR A 1 93 ? -23.942 50.339 -7.932 1.00 33.75 95 TYR B N 1
ATOM 661 C CA . TYR A 1 93 ? -24.119 50.075 -6.512 1.00 46.74 95 TYR B CA 1
ATOM 662 C C . TYR A 1 93 ? -24.243 51.381 -5.735 1.00 42.52 95 TYR B C 1
ATOM 663 O O . TYR A 1 93 ? -23.700 52.412 -6.129 1.00 44.85 95 TYR B O 1
ATOM 672 N N . ASN A 1 94 ? -24.969 51.329 -4.621 1.00 35.41 96 ASN B N 1
ATOM 673 C CA . ASN A 1 94 ? -24.776 52.327 -3.570 1.00 36.68 96 ASN B CA 1
ATOM 674 C C . ASN A 1 94 ? -23.498 52.014 -2.816 1.00 36.50 96 ASN B C 1
ATOM 675 O O . ASN A 1 94 ? -23.194 50.848 -2.541 1.00 39.98 96 ASN B O 1
ATOM 680 N N . ALA A 1 95 ? -22.762 53.057 -2.459 1.00 31.49 97 ALA B N 1
ATOM 681 C CA . ALA A 1 95 ? -21.465 52.863 -1.831 1.00 38.03 97 ALA B CA 1
ATOM 682 C C . ALA A 1 95 ? -21.210 53.994 -0.857 1.00 33.47 97 ALA B C 1
ATOM 683 O O . ALA A 1 95 ? -21.692 55.114 -1.039 1.00 31.17 97 ALA B O 1
ATOM 685 N N . CYS A 1 96 ? -20.425 53.693 0.168 1.00 33.12 98 CYS B N 1
ATOM 686 C CA . CYS A 1 96 ? -20.239 54.611 1.278 1.00 35.80 98 CYS B CA 1
ATOM 687 C C . CYS A 1 96 ? -18.843 54.420 1.834 1.00 38.07 98 CYS B C 1
ATOM 688 O O . CYS A 1 96 ? -18.396 53.285 1.988 1.00 34.03 98 CYS B O 1
ATOM 691 N N . ILE A 1 97 ? -18.156 55.533 2.091 1.00 29.59 99 ILE B N 1
ATOM 692 C CA . ILE A 1 97 ? -16.959 55.569 2.925 1.00 30.30 99 ILE B CA 1
ATOM 693 C C . ILE A 1 97 ? -17.239 56.513 4.086 1.00 31.00 99 ILE B C 1
ATOM 694 O O . ILE A 1 97 ? -17.627 57.666 3.867 1.00 29.88 99 ILE B O 1
ATOM 699 N N . PHE A 1 98 ? -17.054 56.037 5.313 1.00 29.38 100 PHE B N 1
ATOM 700 C CA . PHE A 1 98 ? -17.122 56.952 6.443 1.00 32.85 100 PHE B CA 1
ATOM 701 C C . PHE A 1 98 ? -15.824 56.908 7.245 1.00 31.61 100 PHE B C 1
ATOM 702 O O . PHE A 1 98 ? -15.174 55.864 7.357 1.00 29.95 100 PHE B O 1
ATOM 710 N N . ALA A 1 99 ? -15.417 58.075 7.721 1.00 24.11 101 ALA B N 1
ATOM 711 C CA . ALA A 1 99 ? -14.202 58.240 8.505 1.00 23.48 101 ALA B CA 1
ATOM 712 C C . ALA A 1 99 ? -14.598 58.394 9.969 1.00 26.15 101 ALA B C 1
ATOM 713 O O . ALA A 1 99 ? -15.473 59.210 10.309 1.00 25.39 101 ALA B O 1
ATOM 715 N N . TYR A 1 100 ? -13.936 57.627 10.830 1.00 21.92 102 TYR B N 1
ATOM 716 C CA . TYR A 1 100 ? -14.304 57.498 12.226 1.00 24.45 102 TYR B CA 1
ATOM 717 C C . TYR A 1 100 ? -13.027 57.570 13.052 1.00 27.18 102 TYR B C 1
ATOM 718 O O . TYR A 1 100 ? -12.051 56.884 12.727 1.00 27.20 102 TYR B O 1
ATOM 727 N N . GLY A 1 101 ? -13.039 58.348 14.121 1.00 30.45 103 GLY B N 1
ATOM 728 C CA . GLY A 1 101 ? -11.903 58.363 15.025 1.00 30.37 103 GLY B CA 1
ATOM 729 C C . GLY A 1 101 ? -11.888 59.628 15.856 1.00 25.48 103 GLY B C 1
ATOM 730 O O . GLY A 1 101 ? -12.719 60.528 15.687 1.00 33.64 103 GLY B O 1
ATOM 731 N N . GLN A 1 102 ? -10.931 59.674 16.784 1.00 27.97 104 GLN B N 1
ATOM 732 C CA . GLN A 1 102 ? -10.912 60.786 17.722 1.00 24.70 104 GLN B CA 1
ATOM 733 C C . GLN A 1 102 ? -10.528 62.073 17.004 1.00 29.36 104 GLN B C 1
ATOM 734 O O . GLN A 1 102 ? -9.975 62.060 15.892 1.00 26.85 104 GLN B O 1
ATOM 740 N N . THR A 1 103 ? -10.866 63.191 17.631 1.00 24.59 105 THR B N 1
ATOM 741 C CA . THR A 1 103 ? -10.459 64.488 17.092 1.00 28.80 105 THR B CA 1
ATOM 742 C C . THR A 1 103 ? -8.944 64.561 16.978 1.00 37.41 105 THR B C 1
ATOM 743 O O . THR A 1 103 ? -8.218 64.081 17.855 1.00 34.18 105 THR B O 1
ATOM 747 N N . GLY A 1 104 ? -8.474 65.145 15.875 1.00 34.35 106 GLY B N 1
ATOM 748 C CA . GLY A 1 104 ? -7.069 65.219 15.565 1.00 35.94 106 GLY B CA 1
ATOM 749 C C . GLY A 1 104 ? -6.477 64.006 14.867 1.00 32.28 106 GLY B C 1
ATOM 750 O O . GLY A 1 104 ? -5.301 64.059 14.483 1.00 30.95 106 GLY B O 1
ATOM 751 N N . SER A 1 105 ? -7.232 62.915 14.678 1.00 22.91 107 SER B N 1
ATOM 752 C CA . SER A 1 105 ? -6.607 61.706 14.157 1.00 24.13 107 SER B CA 1
ATOM 753 C C . SER A 1 105 ? -6.562 61.637 12.632 1.00 29.28 107 SER B C 1
ATOM 754 O O . SER A 1 105 ? -5.843 60.786 12.099 1.00 29.57 107 SER B O 1
ATOM 757 N N . GLY A 1 106 ? -7.299 62.491 11.924 1.00 25.48 108 GLY B N 1
ATOM 758 C CA . GLY A 1 106 ? -7.132 62.584 10.477 1.00 25.83 108 GLY B CA 1
ATOM 759 C C . GLY A 1 106 ? -8.367 62.306 9.640 1.00 27.69 108 GLY B C 1
ATOM 760 O O . GLY A 1 106 ? -8.261 62.008 8.432 1.00 25.35 108 GLY B O 1
ATOM 761 N N . LYS A 1 107 ? -9.549 62.417 10.258 1.00 26.76 109 LYS B N 1
ATOM 762 C CA . LYS A 1 107 ? -10.780 62.155 9.522 1.00 24.37 109 LYS B CA 1
ATOM 763 C C . LYS A 1 107 ? -10.930 63.108 8.339 1.00 24.53 109 LYS B C 1
ATOM 764 O O . LYS A 1 107 ? -11.089 62.671 7.188 1.00 25.39 109 LYS B O 1
ATOM 770 N N . SER A 1 108 ? -10.911 64.418 8.603 1.00 25.98 110 SER B N 1
ATOM 771 C CA . SER A 1 108 ? -11.108 65.387 7.514 1.00 21.16 110 SER B CA 1
ATOM 772 C C . SER A 1 108 ? -9.943 65.380 6.532 1.00 22.91 110 SER B C 1
ATOM 773 O O . SER A 1 108 ? -10.133 65.578 5.319 1.00 24.81 110 SER B O 1
ATOM 776 N N . TYR A 1 109 ? -8.723 65.222 7.037 1.00 25.14 111 TYR B N 1
ATOM 777 C CA . TYR A 1 109 ? -7.572 65.093 6.144 1.00 24.25 111 TYR B CA 1
ATOM 778 C C . TYR A 1 109 ? -7.738 63.916 5.175 1.00 24.96 111 TYR B C 1
ATOM 779 O O . TYR A 1 109 ? -7.295 63.971 4.014 1.00 28.88 111 TYR B O 1
ATOM 788 N N . THR A 1 110 ? -8.321 62.834 5.639 1.00 22.38 112 THR B N 1
ATOM 789 C CA . THR A 1 110 ? -8.538 61.689 4.761 1.00 20.66 112 THR B CA 1
ATOM 790 C C . THR A 1 110 ? -9.669 61.953 3.769 1.00 28.76 112 THR B C 1
ATOM 791 O O . THR A 1 110 ? -9.568 61.569 2.595 1.00 25.11 112 THR B O 1
ATOM 795 N N . MET A 1 111 ? -10.745 62.614 4.206 1.00 28.16 113 MET B N 1
ATOM 796 C CA . MET A 1 111 ? -11.921 62.735 3.343 1.00 30.10 113 MET B CA 1
ATOM 797 C C . MET A 1 111 ? -11.838 63.951 2.411 1.00 30.42 113 MET B C 1
ATOM 798 O O . MET A 1 111 ? -11.992 63.810 1.194 1.00 30.55 113 MET B O 1
ATOM 803 N N . MET A 1 112 ? -11.573 65.116 2.937 1.00 28.97 114 MET B N 1
ATOM 804 C CA . MET A 1 112 ? -11.392 66.275 2.104 1.00 27.02 114 MET B CA 1
ATOM 805 C C . MET A 1 112 ? -9.928 66.538 1.838 1.00 27.40 114 MET B C 1
ATOM 806 O O . MET A 1 112 ? -9.580 66.881 0.761 1.00 25.94 114 MET B O 1
ATOM 811 N N . GLY A 1 113 ? -9.072 66.329 2.811 1.00 25.49 115 GLY B N 1
ATOM 812 C CA . GLY A 1 113 ? -7.702 66.723 2.583 1.00 20.10 115 GLY B CA 1
ATOM 813 C C . GLY A 1 113 ? -7.544 68.229 2.714 1.00 25.04 115 GLY B C 1
ATOM 814 O O . GLY A 1 113 ? -8.392 68.944 3.256 1.00 34.82 115 GLY B O 1
ATOM 815 N N . THR A 1 114 ? -6.408 68.696 2.229 1.00 23.23 116 THR B N 1
ATOM 816 C CA . THR A 1 114 ? -6.015 70.098 2.211 1.00 32.33 116 THR B CA 1
ATOM 817 C C . THR A 1 114 ? -5.803 70.520 0.765 1.00 33.58 116 THR B C 1
ATOM 818 O O . THR A 1 114 ? -5.886 69.699 -0.152 1.00 32.13 116 THR B O 1
ATOM 822 N N . ALA A 1 115 ? -5.507 71.815 0.569 1.00 31.40 117 ALA B N 1
ATOM 823 C CA . ALA A 1 115 ? -5.306 72.327 -0.783 1.00 34.98 117 ALA B CA 1
ATOM 824 C C . ALA A 1 115 ? -4.082 71.690 -1.418 1.00 34.04 117 ALA B C 1
ATOM 825 O O . ALA A 1 115 ? -4.082 71.396 -2.613 1.00 36.64 117 ALA B O 1
ATOM 827 N N . ASP A 1 116 ? -3.020 71.476 -0.633 1.00 34.35 118 ASP B N 1
ATOM 828 C CA . ASP A 1 116 ? -1.832 70.838 -1.185 1.00 39.13 118 ASP B CA 1
ATOM 829 C C . ASP A 1 116 ? -1.905 69.317 -1.159 1.00 29.02 118 ASP B C 1
ATOM 830 O O . ASP A 1 116 ? -1.213 68.669 -1.948 1.00 34.65 118 ASP B O 1
ATOM 835 N N . GLN A 1 117 ? -2.719 68.728 -0.283 1.00 29.52 119 GLN B N 1
ATOM 836 C CA . GLN A 1 117 ? -2.820 67.273 -0.165 1.00 31.86 119 GLN B CA 1
ATOM 837 C C . GLN A 1 117 ? -4.290 66.902 -0.226 1.00 29.87 119 GLN B C 1
ATOM 838 O O . GLN A 1 117 ? -4.902 66.571 0.800 1.00 31.53 119 GLN B O 1
ATOM 844 N N . PRO A 1 118 ? -4.890 66.939 -1.417 1.00 24.94 120 PRO B N 1
ATOM 845 C CA . PRO A 1 118 ? -6.327 66.672 -1.526 1.00 21.65 120 PRO B CA 1
ATOM 846 C C . PRO A 1 118 ? -6.624 65.242 -1.158 1.00 27.77 120 PRO B C 1
ATOM 847 O O . PRO A 1 118 ? -5.812 64.346 -1.375 1.00 23.62 12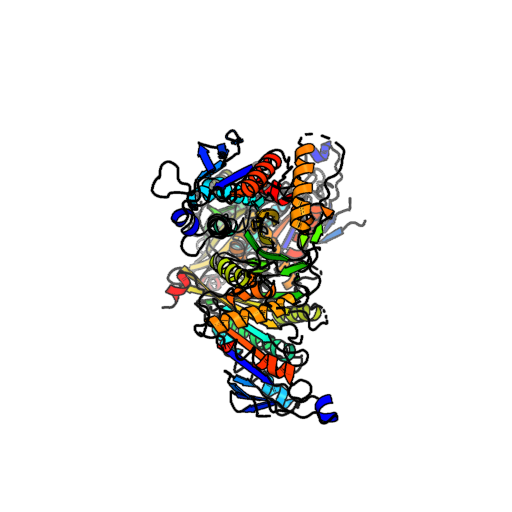0 PRO B O 1
ATOM 851 N N . GLY A 1 119 ? -7.810 65.034 -0.595 1.00 20.68 121 GLY B N 1
ATOM 852 C CA . GLY A 1 119 ? -8.178 63.757 -0.055 1.00 26.13 121 GLY B CA 1
ATOM 853 C C . GLY A 1 119 ? -9.094 62.969 -0.966 1.00 25.63 121 GLY B C 1
ATOM 854 O O . GLY A 1 119 ? -9.131 63.157 -2.193 1.00 20.26 121 GLY B O 1
ATOM 855 N N . LEU A 1 120 ? -9.856 62.075 -0.345 1.00 21.30 122 LEU B N 1
ATOM 856 C CA . LEU A 1 120 ? -10.679 61.126 -1.093 1.00 25.88 122 LEU B CA 1
ATOM 857 C C . LEU A 1 120 ? -11.732 61.825 -1.948 1.00 26.13 122 LEU B C 1
ATOM 858 O O . LEU A 1 120 ? -11.972 61.431 -3.093 1.00 24.77 122 LEU B O 1
ATOM 863 N N . ILE A 1 121 ? -12.438 62.793 -1.377 1.00 27.29 123 ILE B N 1
ATOM 864 C CA . ILE A 1 121 ? -13.570 63.393 -2.073 1.00 25.05 123 ILE B CA 1
ATOM 865 C C . ILE A 1 121 ? -13.138 64.133 -3.344 1.00 27.96 123 ILE B C 1
ATOM 866 O O . ILE A 1 121 ? -13.685 63.843 -4.422 1.00 29.42 123 ILE B O 1
ATOM 871 N N . PRO A 1 122 ? -12.188 65.087 -3.297 1.00 28.11 124 PRO B N 1
ATOM 872 C CA . PRO A 1 122 ? -11.768 65.725 -4.560 1.00 29.18 124 PRO B CA 1
ATOM 873 C C . PRO A 1 122 ? -11.259 64.713 -5.559 1.00 31.07 124 PRO B C 1
ATOM 874 O O . PRO A 1 122 ? -11.572 64.820 -6.758 1.00 28.67 124 PRO B O 1
ATOM 878 N N . ARG A 1 123 ? -10.503 63.704 -5.097 1.00 27.25 125 ARG B N 1
ATOM 879 C CA . ARG A 1 123 ? -9.963 62.743 -6.054 1.00 34.55 125 ARG B CA 1
ATOM 880 C C . ARG A 1 123 ? -11.088 61.933 -6.686 1.00 34.17 125 ARG B C 1
ATOM 881 O O . ARG A 1 123 ? -11.084 61.700 -7.899 1.00 31.56 125 ARG B O 1
ATOM 889 N N . LEU A 1 124 ? -12.071 61.527 -5.880 1.00 30.03 126 LEU B N 1
ATOM 890 C CA . LEU A 1 124 ? -13.221 60.796 -6.410 1.00 31.05 126 LEU B CA 1
ATOM 891 C C . LEU A 1 124 ? -13.972 61.641 -7.442 1.00 32.54 126 LEU B C 1
ATOM 892 O O . LEU A 1 124 ? -14.317 61.166 -8.536 1.00 29.70 126 LEU B O 1
ATOM 897 N N . CYS A 1 125 ? -14.230 62.904 -7.101 1.00 24.62 127 CYS B N 1
ATOM 898 C CA . CYS A 1 125 ? -14.944 63.795 -8.010 1.00 28.64 127 CYS B CA 1
ATOM 899 C C . CYS A 1 125 ? -14.191 64.003 -9.320 1.00 29.46 127 CYS B C 1
ATOM 900 O O . CYS A 1 125 ? -14.807 64.028 -10.394 1.00 31.60 127 CYS B O 1
ATOM 903 N N . SER A 1 126 ? -12.864 64.195 -9.254 1.00 24.66 128 SER B N 1
ATOM 904 C CA . SER A 1 126 ? -12.053 64.342 -10.461 1.00 32.69 128 SER B CA 1
ATOM 905 C C . SER A 1 126 ? -12.099 63.079 -11.324 1.00 36.16 128 SER B C 1
ATOM 906 O O . SER A 1 126 ? -12.256 63.153 -12.549 1.00 29.93 128 SER B O 1
ATOM 909 N N . GLY A 1 127 ? -11.936 61.909 -10.697 1.00 28.12 129 GLY B N 1
ATOM 910 C CA . GLY A 1 127 ? -11.953 60.665 -11.451 1.00 34.59 129 GLY B CA 1
ATOM 911 C C . GLY A 1 127 ? -13.316 60.370 -12.050 1.00 31.04 129 GLY B C 1
ATOM 912 O O . GLY A 1 127 ? -13.410 59.832 -13.159 1.00 33.77 129 GLY B O 1
ATOM 913 N N . LEU A 1 128 ? -14.386 60.739 -11.343 1.00 34.02 130 LEU B N 1
ATOM 914 C CA . LEU A 1 128 ? -15.736 60.499 -11.861 1.00 35.75 130 LEU B CA 1
ATOM 915 C C . LEU A 1 128 ? -15.962 61.243 -13.174 1.00 36.80 130 LEU B C 1
ATOM 916 O O . LEU A 1 128 ? -16.364 60.643 -14.178 1.00 35.85 130 LEU B O 1
ATOM 921 N N . PHE A 1 129 ? -15.651 62.545 -13.211 1.00 31.42 131 PHE B N 1
ATOM 922 C CA . PHE A 1 129 ? -15.909 63.280 -14.450 1.00 40.23 131 PHE B CA 1
ATOM 923 C C . PHE A 1 129 ? -14.949 62.873 -15.561 1.00 43.27 131 PHE B C 1
ATOM 924 O O . PHE A 1 129 ? -15.317 62.897 -16.746 1.00 35.59 131 PHE B O 1
ATOM 932 N N . GLU A 1 130 ? -13.717 62.498 -15.211 1.00 39.38 132 GLU B N 1
ATOM 933 C CA . GLU A 1 130 ? -12.798 62.028 -16.236 1.00 36.10 132 GLU B CA 1
ATOM 934 C C . GLU A 1 130 ? -13.320 60.745 -16.870 1.00 36.36 132 GLU B C 1
ATOM 935 O O . GLU A 1 130 ? -13.212 60.552 -18.082 1.00 38.62 132 GLU B O 1
ATOM 941 N N . ARG A 1 131 ? -13.920 59.871 -16.067 1.00 38.56 133 ARG B N 1
ATOM 942 C CA . ARG A 1 131 ? -14.430 58.617 -16.608 1.00 44.55 133 ARG B CA 1
ATOM 943 C C . ARG A 1 131 ? -15.728 58.820 -17.388 1.00 45.33 133 ARG B C 1
ATOM 944 O O . ARG A 1 131 ? -15.919 58.205 -18.441 1.00 48.70 133 ARG B O 1
ATOM 952 N N . THR A 1 132 ? -16.649 59.655 -16.882 1.00 47.66 134 THR B N 1
ATOM 953 C CA . THR A 1 132 ? -17.891 59.881 -17.621 1.00 43.74 134 THR B CA 1
ATOM 954 C C . THR A 1 132 ? -17.604 60.554 -18.950 1.00 50.45 134 THR B C 1
ATOM 955 O O . THR A 1 132 ? -18.240 60.240 -19.965 1.00 47.91 134 THR B O 1
ATOM 959 N N . GLN A 1 133 ? -16.636 61.471 -18.971 1.00 50.94 135 GLN B N 1
ATOM 960 C CA . GLN A 1 133 ? -16.300 62.133 -20.227 1.00 55.67 135 GLN B CA 1
ATOM 961 C C . GLN A 1 133 ? -15.629 61.165 -21.192 1.00 55.43 135 GLN B C 1
ATOM 962 O O . GLN A 1 133 ? -15.972 61.135 -22.377 1.00 46.34 135 GLN B O 1
ATOM 968 N N . LYS A 1 134 ? -14.706 60.334 -20.697 1.00 58.35 136 LYS B N 1
ATOM 969 C CA . LYS A 1 134 ? -14.092 59.318 -21.550 1.00 55.93 136 LYS B CA 1
ATOM 970 C C . LYS A 1 134 ? -15.111 58.297 -22.051 1.00 59.29 136 LYS B C 1
ATOM 971 O O . LYS A 1 134 ? -14.970 57.772 -23.159 1.00 60.87 136 LYS B O 1
ATOM 977 N N . GLU A 1 135 ? -16.145 57.997 -21.264 1.00 60.01 137 GLU B N 1
ATOM 978 C CA . GLU A 1 135 ? -17.024 56.891 -21.611 1.00 62.38 137 GLU B CA 1
ATOM 979 C C . GLU A 1 135 ? -18.336 57.319 -22.257 1.00 61.03 137 GLU B C 1
ATOM 980 O O . GLU A 1 135 ? -19.032 56.465 -22.817 1.00 70.04 137 GLU B O 1
ATOM 986 N N . GLU A 1 136 ? -18.674 58.605 -22.232 1.00 52.57 138 GLU B N 1
ATOM 987 C CA . GLU A 1 136 ? -19.890 59.047 -22.893 1.00 45.20 138 GLU B CA 1
ATOM 988 C C . GLU A 1 136 ? -19.773 58.827 -24.397 1.00 61.14 138 GLU B C 1
ATOM 989 O O . GLU A 1 136 ? -18.733 59.090 -25.006 1.00 68.78 138 GLU B O 1
ATOM 995 N N . ASN A 1 137 ? -20.847 58.317 -24.987 1.00 54.61 139 ASN B N 1
ATOM 996 C CA . ASN A 1 137 ? -20.940 58.156 -26.433 1.00 53.17 139 ASN B CA 1
ATOM 997 C C . ASN A 1 137 ? -22.429 58.196 -26.793 1.00 60.00 139 ASN B C 1
ATOM 998 O O . ASN A 1 137 ? -23.259 58.631 -25.987 1.00 54.94 139 ASN B O 1
ATOM 1003 N N . GLU A 1 138 ? -22.779 57.765 -28.007 1.00 67.49 140 GLU B N 1
ATOM 1004 C CA . GLU A 1 138 ? -24.187 57.798 -28.400 1.00 71.86 140 GLU B CA 1
ATOM 1005 C C . GLU A 1 138 ? -24.979 56.624 -27.846 1.00 71.62 140 GLU B C 1
ATOM 1006 O O . GLU A 1 138 ? -26.218 56.648 -27.883 1.00 77.74 140 GLU B O 1
ATOM 1012 N N . GLU A 1 139 ? -24.306 55.598 -27.295 1.00 72.02 141 GLU B N 1
ATOM 1013 C CA . GLU A 1 139 ? -24.986 54.505 -26.608 1.00 66.50 141 GLU B CA 1
ATOM 1014 C C . GLU A 1 139 ? -25.159 54.735 -25.116 1.00 65.88 141 GLU B C 1
ATOM 1015 O O . GLU A 1 139 ? -25.979 54.050 -24.491 1.00 65.42 141 GLU B O 1
ATOM 1021 N N . GLN A 1 140 ? -24.404 55.641 -24.510 1.00 60.75 142 GLN B N 1
ATOM 1022 C CA . GLN A 1 140 ? -24.553 55.839 -23.081 1.00 60.89 142 GLN B CA 1
ATOM 1023 C C . GLN A 1 140 ? -24.202 57.267 -22.691 1.00 58.64 142 GLN B C 1
ATOM 1024 O O . GLN A 1 140 ? -23.255 57.851 -23.222 1.00 52.64 142 GLN B O 1
ATOM 1030 N N . SER A 1 141 ? -24.978 57.811 -21.750 1.00 52.29 143 SER B N 1
ATOM 1031 C CA . SER A 1 141 ? -24.749 59.134 -21.184 1.00 53.06 143 SER B CA 1
ATOM 1032 C C . SER A 1 141 ? -24.756 59.053 -19.660 1.00 49.08 143 SER B C 1
ATOM 1033 O O . SER A 1 141 ? -25.234 58.079 -19.065 1.00 50.86 143 SER B O 1
ATOM 1036 N N . PHE A 1 142 ? -24.212 60.088 -19.017 1.00 44.36 144 PHE B N 1
ATOM 1037 C CA . PHE A 1 142 ? -24.129 60.123 -17.560 1.00 42.76 144 PHE B CA 1
ATOM 1038 C C . PHE A 1 142 ? -24.645 61.450 -17.031 1.00 42.88 144 PHE B C 1
ATOM 1039 O O . PHE A 1 142 ? -24.395 62.508 -17.615 1.00 45.27 144 PHE B O 1
ATOM 1047 N N . LYS A 1 14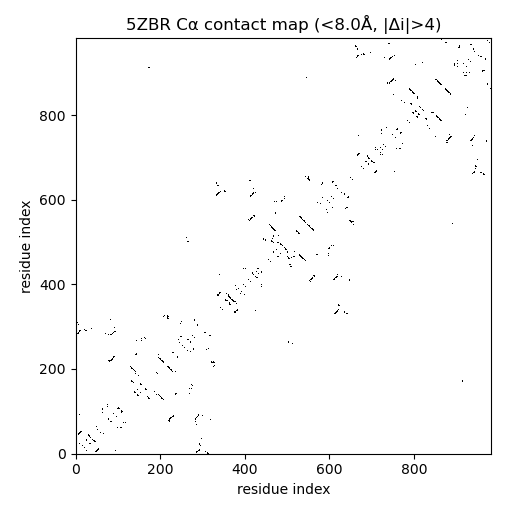3 ? -25.374 61.381 -15.929 1.00 40.35 145 LYS B N 1
ATOM 1048 C CA . LYS A 1 143 ? -25.806 62.555 -15.189 1.00 44.00 145 LYS B CA 1
ATOM 1049 C C . LYS A 1 143 ? -25.221 62.450 -13.787 1.00 43.18 145 LYS B C 1
ATOM 1050 O O . LYS A 1 143 ? -25.252 61.373 -13.182 1.00 44.43 145 LYS B O 1
ATOM 1056 N N . VAL A 1 144 ? -24.679 63.556 -13.283 1.00 36.00 146 VAL B N 1
ATOM 1057 C CA . VAL A 1 144 ? -24.068 63.611 -11.962 1.00 36.34 146 VAL B CA 1
ATOM 1058 C C . VAL A 1 144 ? -24.771 64.691 -11.156 1.00 33.53 146 VAL B C 1
ATOM 1059 O O . VAL A 1 144 ? -24.983 65.806 -11.657 1.00 40.60 146 VAL B O 1
ATOM 1063 N N . GLU A 1 145 ? -25.140 64.358 -9.912 1.00 30.06 147 GLU B N 1
ATOM 1064 C CA . GLU A 1 145 ? -25.746 65.293 -8.971 1.00 38.54 147 GLU B CA 1
ATOM 1065 C C . GLU A 1 145 ? -25.065 65.161 -7.616 1.00 38.52 147 GLU B C 1
ATOM 1066 O O . GLU A 1 145 ? -24.627 64.071 -7.231 1.00 42.21 147 GLU B O 1
ATOM 1072 N N . VAL A 1 146 ? -24.967 66.286 -6.895 1.00 33.16 148 VAL B N 1
ATOM 1073 C CA . VAL A 1 146 ? -24.321 66.309 -5.589 1.00 33.91 148 VAL B CA 1
ATOM 1074 C C . VAL A 1 146 ? -25.233 66.934 -4.551 1.00 35.86 148 VAL B C 1
ATOM 1075 O O . VAL A 1 146 ? -26.055 67.807 -4.846 1.00 35.48 148 VAL B O 1
ATOM 1079 N N . SER A 1 147 ? -25.056 66.484 -3.314 1.00 31.25 149 SER B N 1
ATOM 1080 C CA . SER A 1 147 ? -25.648 67.126 -2.155 1.00 38.72 149 SER B CA 1
ATOM 1081 C C . SER A 1 147 ? -24.587 67.123 -1.066 1.00 33.81 149 SER B C 1
ATOM 1082 O O . SER A 1 147 ? -23.653 66.309 -1.087 1.00 27.41 149 SER B O 1
ATOM 1085 N N . TYR A 1 148 ? -24.716 68.074 -0.139 1.00 30.79 150 TYR B N 1
ATOM 1086 C CA . TYR A 1 148 ? -23.731 68.262 0.923 1.00 33.10 150 TYR B CA 1
ATOM 1087 C C . TYR A 1 148 ? -24.458 68.827 2.136 1.00 27.26 150 TYR B C 1
ATOM 1088 O O . TYR A 1 148 ? -25.082 69.890 2.048 1.00 35.82 150 TYR B O 1
ATOM 1097 N N . MET A 1 149 ? -24.364 68.126 3.263 1.00 30.17 151 MET B N 1
ATOM 1098 C CA . MET A 1 149 ? -25.142 68.467 4.442 1.00 35.83 151 MET B CA 1
ATOM 1099 C C . MET A 1 149 ? -24.347 68.116 5.685 1.00 30.32 151 MET B C 1
ATOM 1100 O O . MET A 1 149 ? -23.373 67.360 5.642 1.00 35.84 151 MET B O 1
ATOM 1105 N N . GLU A 1 150 ? -24.809 68.659 6.797 1.00 37.71 152 GLU B N 1
ATOM 1106 C CA . GLU A 1 150 ? -24.206 68.487 8.101 1.00 35.15 152 GLU B CA 1
ATOM 1107 C C . GLU A 1 150 ? -25.280 68.139 9.123 1.00 31.61 152 GLU B C 1
ATOM 1108 O O . GLU A 1 150 ? -26.393 68.682 9.095 1.00 36.83 152 GLU B O 1
ATOM 1114 N N . ILE A 1 151 ? -24.941 67.236 10.032 1.00 35.90 153 ILE B N 1
ATOM 1115 C CA . ILE A 1 151 ? -25.758 66.936 11.198 1.00 39.78 153 ILE B CA 1
ATOM 1116 C C . ILE A 1 151 ? -25.053 67.519 12.405 1.00 39.83 153 ILE B C 1
ATOM 1117 O O . ILE A 1 151 ? -23.909 67.150 12.697 1.00 35.91 153 ILE B O 1
ATOM 1122 N N . TYR A 1 152 ? -25.723 68.433 13.092 1.00 38.95 154 TYR B N 1
ATOM 1123 C CA . TYR A 1 152 ? -25.186 69.015 14.307 1.00 43.13 154 TYR B CA 1
ATOM 1124 C C . TYR A 1 152 ? -26.316 69.125 15.316 1.00 46.76 154 TYR B C 1
ATOM 1125 O O . TYR A 1 152 ? -27.393 69.632 14.989 1.00 45.98 154 TYR B O 1
ATOM 1134 N N . ASN A 1 153 ? -26.067 68.643 16.535 1.00 53.08 155 ASN B N 1
ATOM 1135 C CA . ASN A 1 153 ? -27.078 68.632 17.588 1.00 53.13 155 ASN B CA 1
ATOM 1136 C C . ASN A 1 153 ? -28.380 67.995 17.100 1.00 55.95 155 ASN B C 1
ATOM 1137 O O . ASN A 1 153 ? -29.480 68.457 17.421 1.00 43.70 155 ASN B O 1
ATOM 1142 N N . GLU A 1 154 ? -28.243 66.939 16.295 1.00 41.49 156 GLU B N 1
ATOM 1143 C CA . GLU A 1 154 ? -29.356 66.152 15.757 1.00 47.50 156 GLU B CA 1
ATOM 1144 C C . GLU A 1 154 ? -30.236 66.936 14.783 1.00 51.92 156 GLU B C 1
ATOM 1145 O O . GLU A 1 154 ? -31.377 66.534 14.515 1.00 52.27 156 GLU B O 1
ATOM 1151 N N . LYS A 1 155 ? -29.742 68.044 14.239 1.00 44.76 157 LYS B N 1
ATOM 1152 C CA . LYS A 1 155 ? -30.466 68.813 13.234 1.00 49.56 157 LYS B CA 1
ATOM 1153 C C . LYS A 1 155 ? -29.665 68.860 11.938 1.00 47.12 157 LYS B C 1
ATOM 1154 O O . LYS A 1 155 ? -28.435 68.937 11.958 1.00 38.99 157 LYS B O 1
ATOM 1160 N N . VAL A 1 156 ? -30.361 68.816 10.814 1.00 39.14 158 VAL B N 1
ATOM 1161 C CA . VAL A 1 156 ? -29.726 68.765 9.500 1.00 38.05 158 VAL B CA 1
ATOM 1162 C C . VAL A 1 156 ? -29.733 70.157 8.880 1.00 42.87 158 VAL B C 1
ATOM 1163 O O . VAL A 1 156 ? -30.725 70.893 8.976 1.00 48.52 158 VAL B O 1
ATOM 1167 N N . ARG A 1 157 ? -28.608 70.534 8.275 1.00 38.30 159 ARG B N 1
ATOM 1168 C CA . ARG A 1 157 ? -28.460 71.799 7.568 1.00 41.13 159 ARG B CA 1
ATOM 1169 C C . ARG A 1 157 ? -27.870 71.544 6.182 1.00 39.70 159 ARG B C 1
ATOM 1170 O O . ARG A 1 157 ? -26.989 70.701 6.021 1.00 36.63 159 ARG B O 1
ATOM 1178 N N . ASP A 1 158 ? -28.389 72.249 5.185 1.00 38.91 160 ASP B N 1
ATOM 1179 C CA . ASP A 1 158 ? -27.931 72.119 3.807 1.00 38.07 160 ASP B CA 1
ATOM 1180 C C . ASP A 1 158 ? -26.708 73.007 3.615 1.00 38.22 160 ASP B C 1
ATOM 1181 O O . ASP A 1 158 ? -26.825 74.237 3.594 1.00 45.04 160 ASP B O 1
ATOM 1186 N N . LEU A 1 159 ? -25.532 72.388 3.496 1.00 36.80 161 LEU B N 1
ATOM 1187 C CA . LEU A 1 159 ? -24.304 73.145 3.283 1.00 38.62 161 LEU B CA 1
ATOM 1188 C C . LEU A 1 159 ? -24.271 73.841 1.927 1.00 47.87 161 LEU B C 1
ATOM 1189 O O . LEU A 1 159 ? -23.495 74.782 1.751 1.00 42.75 161 LEU B O 1
ATOM 1194 N N . LEU A 1 160 ? -25.073 73.394 0.966 1.00 37.12 162 LEU B N 1
ATOM 1195 C CA . LEU A 1 160 ? -25.128 74.019 -0.347 1.00 48.05 162 LEU B CA 1
ATOM 1196 C C . LEU A 1 160 ? -26.214 75.082 -0.459 1.00 53.45 162 LEU B C 1
ATOM 1197 O O . LEU A 1 160 ? -26.452 75.585 -1.560 1.00 58.98 162 LEU B O 1
ATOM 1202 N N . ASP A 1 161 ? -26.860 75.451 0.645 1.00 52.38 163 ASP B N 1
ATOM 1203 C CA . ASP A 1 161 ? -27.898 76.477 0.626 1.00 56.54 163 ASP B CA 1
ATOM 1204 C C . ASP A 1 161 ? -27.505 77.657 1.506 1.00 67.17 163 ASP B C 1
ATOM 1205 O O . ASP A 1 161 ? -27.381 77.492 2.733 1.00 65.04 163 ASP B O 1
ATOM 1210 N N . PRO A 1 162 ? -27.333 78.870 0.940 1.00 80.46 164 PRO B N 1
ATOM 1211 C CA . PRO A 1 162 ? -27.030 80.112 1.670 1.00 88.32 164 PRO B CA 1
ATOM 1212 C C . PRO A 1 162 ? -28.034 80.439 2.780 1.00 98.61 164 PRO B C 1
ATOM 1213 O O . PRO A 1 162 ? -29.236 80.222 2.617 1.00 107.58 164 PRO B O 1
ATOM 1217 N N . THR A 1 168 ? -33.508 72.360 10.711 1.00 90.44 170 THR B N 1
ATOM 1218 C CA . THR A 1 168 ? -34.009 72.913 9.456 1.00 93.41 170 THR B CA 1
ATOM 1219 C C . THR A 1 168 ? -34.786 71.868 8.640 1.00 93.90 170 THR B C 1
ATOM 1220 O O . THR A 1 168 ? -35.986 72.024 8.408 1.00 104.48 170 THR B O 1
ATOM 1222 N N . LEU A 1 169 ? -34.100 70.804 8.220 1.00 74.93 171 LEU B N 1
ATOM 1223 C CA . LEU A 1 169 ? -34.658 69.753 7.375 1.00 62.03 171 LEU B CA 1
ATOM 1224 C C . LEU A 1 169 ? -34.783 68.447 8.155 1.00 57.54 171 LEU B C 1
ATOM 1225 O O . LEU A 1 169 ? -34.072 68.218 9.138 1.00 53.08 171 LEU B O 1
ATOM 1230 N N . LYS A 1 170 ? -35.681 67.570 7.698 1.00 52.96 172 LYS B N 1
ATOM 1231 C CA . LYS A 1 170 ? -35.997 66.359 8.445 1.00 55.95 172 LYS B CA 1
ATOM 1232 C C . LYS A 1 170 ? -35.816 65.102 7.598 1.00 55.30 172 LYS B C 1
ATOM 1233 O O . LYS A 1 170 ? -35.988 65.110 6.373 1.00 50.87 172 LYS B O 1
ATOM 1239 N N . VAL A 1 171 ? -35.459 64.017 8.277 1.00 49.35 173 VAL B N 1
ATOM 1240 C CA . VAL A 1 171 ? -35.214 62.734 7.632 1.00 49.39 173 VAL B CA 1
ATOM 1241 C C . VAL A 1 171 ? -36.533 62.003 7.398 1.00 56.92 173 VAL B C 1
ATOM 1242 O O . VAL A 1 171 ? -37.425 61.991 8.257 1.00 61.15 173 VAL B O 1
ATOM 1246 N N . ARG A 1 172 ? -36.657 61.396 6.216 1.00 59.51 174 ARG B N 1
ATOM 1247 C CA . ARG A 1 172 ? -37.729 60.469 5.882 1.00 60.57 174 ARG B CA 1
ATOM 1248 C C . ARG A 1 172 ? -37.128 59.238 5.216 1.00 66.93 174 ARG B C 1
ATOM 1249 O O . ARG A 1 172 ? -36.096 59.318 4.542 1.00 64.74 174 ARG B O 1
ATOM 1257 N N . GLU A 1 173 ? -37.777 58.094 5.409 1.00 70.21 175 GLU B N 1
ATOM 1258 C CA . GLU A 1 173 ? -37.331 56.843 4.809 1.00 70.91 175 GLU B CA 1
ATOM 1259 C C . GLU A 1 173 ? -38.287 56.494 3.678 1.00 70.28 175 GLU B C 1
ATOM 1260 O O . GLU A 1 173 ? -39.453 56.174 3.922 1.00 75.31 175 GLU B O 1
ATOM 1266 N N . HIS A 1 174 ? -37.801 56.555 2.445 1.00 73.40 176 HIS B N 1
ATOM 1267 C CA . HIS A 1 174 ? -38.668 56.206 1.335 1.00 84.80 176 HIS B CA 1
ATOM 1268 C C . HIS A 1 174 ? -38.868 54.698 1.261 1.00 94.38 176 HIS B C 1
ATOM 1269 O O . HIS A 1 174 ? -38.000 53.909 1.641 1.00 96.12 176 HIS B O 1
ATOM 1276 N N . SER A 1 175 ? -40.028 54.305 0.737 1.00 100.90 177 SER B N 1
ATOM 1277 C CA . SER A 1 175 ? -40.408 52.900 0.719 1.00 103.29 177 SER B CA 1
ATOM 1278 C C . SER A 1 175 ? -39.480 52.043 -0.137 1.00 102.11 177 SER B C 1
ATOM 1279 O O . SER A 1 175 ? -39.405 50.831 0.088 1.00 105.28 177 SER B O 1
ATOM 1282 N N . VAL A 1 176 ? -38.763 52.633 -1.098 1.00 93.26 178 VAL B N 1
ATOM 1283 C CA . VAL A 1 176 ? -37.900 51.848 -1.982 1.00 95.19 178 VAL B CA 1
ATOM 1284 C C . VAL A 1 176 ? -36.482 52.415 -2.035 1.00 89.36 178 VAL B C 1
ATOM 1285 O O . VAL A 1 176 ? -35.507 51.653 -2.041 1.00 88.67 178 VAL B O 1
ATOM 1289 N N . LEU A 1 177 ? -36.341 53.744 -2.066 1.00 82.43 179 LEU B N 1
ATOM 1290 C CA . LEU A 1 177 ? -35.025 54.361 -2.213 1.00 70.44 179 LEU B CA 1
ATOM 1291 C C . LEU A 1 177 ? -34.340 54.679 -0.887 1.00 73.33 179 LEU B C 1
ATOM 1292 O O . LEU A 1 177 ? -33.246 55.255 -0.898 1.00 71.61 179 LEU B O 1
ATOM 1297 N N . GLY A 1 178 ? -34.945 54.317 0.246 1.00 79.63 180 GLY B N 1
ATOM 1298 C CA . GLY A 1 178 ? -34.285 54.393 1.530 1.00 71.32 180 GLY B CA 1
ATOM 1299 C C . GLY A 1 178 ? -34.425 55.735 2.225 1.00 68.91 180 GLY B C 1
ATOM 1300 O O . GLY A 1 178 ? -35.229 56.590 1.838 1.00 68.97 180 GLY B O 1
ATOM 1301 N N . PRO A 1 179 ? -33.641 55.938 3.281 1.00 68.14 181 PRO B N 1
ATOM 1302 C CA . PRO A 1 179 ? -33.693 57.214 4.001 1.00 63.93 181 PRO B CA 1
ATOM 1303 C C . PRO A 1 179 ? -33.121 58.346 3.166 1.00 61.81 181 PRO B C 1
ATOM 1304 O O . PRO A 1 179 ? -32.178 58.167 2.392 1.00 55.72 181 PRO B O 1
ATOM 1308 N N . TYR A 1 180 ? -33.708 59.528 3.340 1.00 60.32 182 TYR B N 1
ATOM 1309 C CA . TYR A 1 180 ? -33.236 60.727 2.665 1.00 56.26 182 TYR B CA 1
ATOM 1310 C C . TYR A 1 180 ? -33.610 61.930 3.517 1.00 54.51 182 TYR B C 1
ATOM 1311 O O . TYR A 1 180 ? -34.525 61.864 4.345 1.00 48.59 182 TYR B O 1
ATOM 1320 N N . VAL A 1 181 ? -32.891 63.032 3.307 1.00 50.91 183 VAL B N 1
ATOM 1321 C CA . VAL A 1 181 ? -33.234 64.319 3.907 1.00 42.75 183 VAL B CA 1
ATOM 1322 C C . VAL A 1 181 ? -34.185 65.032 2.955 1.00 42.33 183 VAL B C 1
ATOM 1323 O O . VAL A 1 181 ? -33.806 65.417 1.843 1.00 47.90 183 VAL B O 1
ATOM 1327 N N . ASP A 1 182 ? -35.416 65.230 3.393 1.00 45.06 184 ASP B N 1
ATOM 1328 C CA . ASP A 1 182 ? -36.420 65.835 2.532 1.00 56.81 184 ASP B CA 1
ATOM 1329 C C . ASP A 1 182 ? -36.219 67.347 2.478 1.00 51.59 184 ASP B C 1
ATOM 1330 O O . ASP A 1 182 ? -36.143 68.005 3.520 1.00 50.23 184 ASP B O 1
ATOM 1335 N N . GLY A 1 183 ? -36.147 67.892 1.259 1.00 48.76 185 GLY B N 1
ATOM 1336 C CA . GLY A 1 183 ? -35.862 69.297 1.033 1.00 48.35 185 GLY B CA 1
ATOM 1337 C C . GLY A 1 183 ? -34.412 69.624 0.736 1.00 50.15 185 GLY B C 1
ATOM 1338 O O . GLY A 1 183 ? -34.084 70.800 0.545 1.00 50.27 185 GLY B O 1
ATOM 1339 N N . LEU A 1 184 ? -33.537 68.626 0.675 1.00 47.15 186 LEU B N 1
ATOM 1340 C CA . LEU A 1 184 ? -32.106 68.874 0.551 1.00 40.84 186 LEU B CA 1
ATOM 1341 C C . LEU A 1 184 ? -31.740 69.166 -0.900 1.00 44.11 186 LEU B C 1
ATOM 1342 O O . LEU A 1 184 ? -32.199 68.469 -1.812 1.00 44.68 186 LEU B O 1
ATOM 1347 N N . SER A 1 185 ? -30.919 70.200 -1.114 1.00 44.24 187 SER B N 1
ATOM 1348 C CA . SER A 1 185 ? -30.473 70.543 -2.463 1.00 44.63 187 SER B CA 1
ATOM 1349 C C . SER A 1 185 ? -29.760 69.355 -3.087 1.00 39.72 187 SER B C 1
ATOM 1350 O O . SER A 1 185 ? -28.869 68.763 -2.477 1.00 38.18 187 SER B O 1
ATOM 1353 N N . LYS A 1 186 ? -30.148 69.006 -4.305 1.00 44.71 188 LYS B N 1
ATOM 1354 C CA . LYS A 1 186 ? -29.471 67.959 -5.065 1.00 47.01 188 LYS B CA 1
ATOM 1355 C C . LYS A 1 186 ? -29.189 68.579 -6.419 1.00 46.71 188 LYS B C 1
ATOM 1356 O O . LYS A 1 186 ? -30.113 68.753 -7.220 1.00 45.01 188 LYS B O 1
ATOM 1362 N N . LEU A 1 187 ? -27.933 68.956 -6.661 1.00 41.75 189 LEU B N 1
ATOM 1363 C CA . LEU A 1 187 ? -27.593 69.852 -7.760 1.00 39.37 189 LEU B CA 1
ATOM 1364 C C . LEU A 1 187 ? -26.913 69.100 -8.897 1.00 38.62 189 LEU B C 1
ATOM 1365 O O . LEU A 1 187 ? -25.925 68.392 -8.676 1.00 36.96 189 LEU B O 1
ATOM 1370 N N . ALA A 1 188 ? -27.416 69.294 -10.111 1.00 40.49 190 ALA B N 1
ATOM 1371 C CA . ALA A 1 188 ? -26.758 68.760 -11.294 1.00 40.45 190 ALA B CA 1
ATOM 1372 C C . ALA A 1 188 ? -25.447 69.507 -11.526 1.00 41.41 190 ALA B C 1
ATOM 1373 O O . ALA A 1 188 ? -25.410 70.739 -11.509 1.00 41.36 190 ALA B O 1
ATOM 1375 N N . VAL A 1 189 ? -24.372 68.762 -11.744 1.00 37.58 191 VAL B N 1
ATOM 1376 C CA . VAL A 1 189 ? -23.054 69.331 -11.990 1.00 41.41 191 VAL B CA 1
ATOM 1377 C C . VAL A 1 189 ? -22.492 68.673 -13.236 1.00 36.82 191 VAL B C 1
ATOM 1378 O O . VAL A 1 189 ? -22.750 67.495 -13.490 1.00 44.64 191 VAL B O 1
ATOM 1382 N N . THR A 1 190 ? -21.747 69.434 -14.031 1.00 36.86 192 THR B N 1
ATOM 1383 C CA . THR A 1 190 ? -21.260 68.931 -15.309 1.00 39.71 192 THR B CA 1
ATOM 1384 C C . THR A 1 190 ? -19.742 68.896 -15.431 1.00 47.38 192 THR B C 1
ATOM 1385 O O . THR A 1 190 ? -19.235 68.432 -16.461 1.00 48.23 192 THR B O 1
ATOM 1389 N N . SER A 1 191 ? -19.002 69.372 -14.427 1.00 40.48 193 SER B N 1
ATOM 1390 C CA . SER A 1 191 ? -17.547 69.303 -14.452 1.00 34.79 193 SER B CA 1
ATOM 1391 C C . SER A 1 191 ? -16.998 69.280 -13.031 1.00 45.42 193 SER B C 1
ATOM 1392 O O . SER A 1 191 ? -17.704 69.584 -12.070 1.00 36.91 193 SER B O 1
ATOM 1395 N N . TYR A 1 192 ? -15.710 68.935 -12.911 1.00 41.23 194 TYR B N 1
ATOM 1396 C CA . TYR A 1 192 ? -15.062 68.959 -11.598 1.00 42.07 194 TYR B CA 1
ATOM 1397 C C . TYR A 1 192 ? -15.078 70.365 -11.007 1.00 34.06 194 TYR B C 1
ATOM 1398 O O . TYR A 1 192 ? -15.376 70.539 -9.821 1.00 38.84 194 TYR B O 1
ATOM 1407 N N . LYS A 1 193 ? -14.818 71.382 -11.830 1.00 36.72 195 LYS B N 1
ATOM 1408 C CA . LYS A 1 193 ? -14.806 72.752 -11.329 1.00 44.22 195 LYS B CA 1
ATOM 1409 C C . LYS A 1 193 ? -16.156 73.148 -10.727 1.00 38.80 195 LYS B C 1
ATOM 1410 O O . LYS A 1 193 ? -16.211 73.827 -9.695 1.00 37.06 195 LYS B O 1
ATOM 1416 N N . ASP A 1 194 ? -17.250 72.703 -11.343 1.00 40.01 196 ASP B N 1
ATOM 1417 C CA . ASP A 1 194 ? -18.585 72.891 -10.774 1.00 39.43 196 ASP B CA 1
ATOM 1418 C C . ASP A 1 194 ? -18.677 72.321 -9.362 1.00 44.53 196 ASP B C 1
ATOM 1419 O O . ASP A 1 194 ? -19.138 72.992 -8.431 1.00 41.03 196 ASP B O 1
ATOM 1424 N N . ILE A 1 195 ? -18.271 71.061 -9.202 1.00 33.19 197 ILE B N 1
ATOM 1425 C CA . ILE A 1 195 ? -18.362 70.383 -7.912 1.00 32.70 197 ILE B CA 1
ATOM 1426 C C . ILE A 1 195 ? -17.402 71.009 -6.917 1.00 45.00 197 ILE B C 1
ATOM 1427 O O . ILE A 1 195 ? -17.716 71.133 -5.728 1.00 47.29 197 ILE B O 1
ATOM 1432 N N . GLU A 1 196 ? -16.249 71.473 -7.398 1.00 38.66 198 GLU B N 1
ATOM 1433 C CA . GLU A 1 196 ? -15.245 72.089 -6.540 1.00 42.05 198 GLU B CA 1
ATOM 1434 C C . GLU A 1 196 ? -15.763 73.362 -5.884 1.00 36.69 198 GLU B C 1
ATOM 1435 O O . GLU A 1 196 ? -15.544 73.582 -4.683 1.00 37.92 198 GLU B O 1
ATOM 1441 N N . SER A 1 197 ? -16.438 74.230 -6.641 1.00 37.76 199 SER B N 1
ATOM 1442 C CA . SER A 1 197 ? -16.984 75.423 -6.001 1.00 41.15 199 SER B CA 1
ATOM 1443 C C . SER A 1 197 ? -18.049 75.062 -4.966 1.00 45.60 199 SER B C 1
ATOM 1444 O O . SER A 1 197 ? -18.134 75.707 -3.914 1.00 38.70 199 SER B O 1
ATOM 1447 N N . LEU A 1 198 ? -18.820 73.995 -5.207 1.00 46.86 200 LEU B N 1
ATOM 1448 C CA . LEU A 1 198 ? -19.791 73.547 -4.214 1.00 42.80 200 LEU B CA 1
ATOM 1449 C C . LEU A 1 198 ? -19.105 72.995 -2.968 1.00 42.57 200 LEU B C 1
ATOM 1450 O O . LEU A 1 198 ? -19.515 73.304 -1.843 1.00 53.70 200 LEU B O 1
ATOM 1455 N N . MET A 1 199 ? -18.080 72.149 -3.147 1.00 39.27 201 MET B N 1
ATOM 1456 C CA . MET A 1 199 ? -17.290 71.678 -2.014 1.00 37.34 201 MET B CA 1
ATOM 1457 C C . MET A 1 199 ? -16.757 72.860 -1.213 1.00 38.26 201 MET B C 1
ATOM 1458 O O . MET A 1 199 ? -16.796 72.863 0.023 1.00 40.07 201 MET B O 1
ATOM 1463 N N . SER A 1 200 ? -16.226 73.866 -1.912 1.00 40.96 202 SER B N 1
ATOM 1464 C CA . SER A 1 200 ? -15.628 75.002 -1.224 1.00 41.94 202 SER B CA 1
ATOM 1465 C C . SER A 1 200 ? -16.693 75.791 -0.477 1.00 41.38 202 SER B C 1
ATOM 1466 O O . SER A 1 200 ? -16.479 76.215 0.663 1.00 44.34 202 SER B O 1
ATOM 1469 N N . GLU A 1 201 ? -17.854 75.981 -1.103 1.00 44.02 203 GLU B N 1
ATOM 1470 C CA . GLU A 1 201 ? -18.966 76.645 -0.430 1.00 51.63 203 GLU B CA 1
ATOM 1471 C C . GLU A 1 201 ? -19.426 75.844 0.785 1.00 42.97 203 GLU B C 1
ATOM 1472 O O . GLU A 1 201 ? -19.677 76.408 1.859 1.00 41.81 203 GLU B O 1
ATOM 1478 N N . GLY A 1 202 ? -19.514 74.519 0.643 1.00 47.81 204 GLY B N 1
ATOM 1479 C CA . GLY A 1 202 ? -19.934 73.694 1.765 1.00 39.59 204 GLY B CA 1
ATOM 1480 C C . GLY A 1 202 ? -18.932 73.700 2.903 1.00 39.86 204 GLY B C 1
ATOM 1481 O O . GLY A 1 202 ? -19.302 73.843 4.072 1.00 46.90 204 GLY B O 1
ATOM 1482 N N . ASN A 1 203 ? -17.643 73.549 2.574 1.00 39.20 205 ASN B N 1
ATOM 1483 C CA . ASN A 1 203 ? -16.609 73.475 3.603 1.00 41.61 205 ASN B CA 1
ATOM 1484 C C . ASN A 1 203 ? -16.494 74.772 4.386 1.00 50.76 205 ASN B C 1
ATOM 1485 O O . ASN A 1 203 ? -16.167 74.745 5.579 1.00 57.24 205 ASN B O 1
ATOM 1490 N N . LYS A 1 204 ? -16.772 75.912 3.745 1.00 54.43 206 LYS B N 1
ATOM 1491 C CA . LYS A 1 204 ? -16.824 77.172 4.482 1.00 60.56 206 LYS B CA 1
ATOM 1492 C C . LYS A 1 204 ? -18.031 77.222 5.403 1.00 54.63 206 LYS B C 1
ATOM 1493 O O . LYS A 1 204 ? -17.965 77.820 6.481 1.00 56.99 206 LYS B O 1
ATOM 1499 N N . SER A 1 205 ? -19.135 76.601 4.994 1.00 46.30 207 SER B N 1
ATOM 1500 C CA . SER A 1 205 ? -20.379 76.674 5.746 1.00 50.23 207 SER B CA 1
ATOM 1501 C C . SER A 1 205 ? -20.425 75.709 6.929 1.00 57.24 207 SER B C 1
ATOM 1502 O O . SER A 1 205 ? -21.269 75.880 7.810 1.00 45.08 207 SER B O 1
ATOM 1505 N N . ARG A 1 206 ? -19.555 74.699 6.969 1.00 57.74 208 ARG B N 1
ATOM 1506 C CA . ARG A 1 206 ? -19.617 73.706 8.038 1.00 57.45 208 ARG B CA 1
ATOM 1507 C C . ARG A 1 206 ? -19.437 74.382 9.392 1.00 58.64 208 ARG B C 1
ATOM 1508 O O . ARG A 1 206 ? -18.583 75.256 9.550 1.00 71.69 208 ARG B O 1
ATOM 1516 N N . THR A 1 207 ? -20.280 74.000 10.361 1.00 65.16 209 THR B N 1
ATOM 1517 C CA . THR A 1 207 ? -20.409 74.712 11.653 1.00 67.49 209 THR B CA 1
ATOM 1518 C C . THR A 1 207 ? -19.083 74.888 12.369 1.00 73.50 209 THR B C 1
ATOM 1519 O O . THR A 1 207 ? -18.652 73.995 13.089 1.00 72.50 209 THR B O 1
ATOM 1523 N N . GLU A 1 216 ? -16.413 76.166 14.375 1.00 81.97 218 GLU B N 1
ATOM 1524 C CA . GLU A 1 216 ? -15.960 74.977 13.660 1.00 79.92 218 GLU B CA 1
ATOM 1525 C C . GLU A 1 216 ? -15.611 73.885 14.660 1.00 84.24 218 GLU B C 1
ATOM 1526 O O . GLU A 1 216 ? -14.536 73.910 15.260 1.00 86.42 218 GLU B O 1
ATOM 1528 N N . SER A 1 217 ? -16.525 72.925 14.837 1.00 81.45 219 SER B N 1
ATOM 1529 C CA . SER A 1 217 ? -16.464 71.994 15.954 1.00 72.65 219 SER B CA 1
ATOM 1530 C C . SER A 1 217 ? -16.363 70.549 15.490 1.00 65.62 219 SER B C 1
ATOM 1531 O O . SER A 1 217 ? -16.877 70.159 14.429 1.00 53.95 219 SER B O 1
ATOM 1534 N N . SER A 1 218 ? -15.707 69.760 16.328 1.00 57.94 220 SER B N 1
ATOM 1535 C CA . SER A 1 218 ? -15.511 68.328 16.218 1.00 60.12 220 SER B CA 1
ATOM 1536 C C . SER A 1 218 ? -16.761 67.549 16.541 1.00 50.95 220 SER B C 1
ATOM 1537 O O . SER A 1 218 ? -16.679 66.323 16.581 1.00 55.41 220 SER B O 1
ATOM 1540 N N . ARG A 1 219 ? -17.900 68.201 16.787 1.00 52.39 221 ARG B N 1
ATOM 1541 C CA . ARG A 1 219 ? -19.139 67.504 17.112 1.00 56.38 221 ARG B CA 1
ATOM 1542 C C . ARG A 1 219 ? -20.154 67.485 15.962 1.00 56.14 221 ARG B C 1
ATOM 1543 O O . ARG A 1 219 ? -21.284 67.040 16.173 1.00 63.57 221 ARG B O 1
ATOM 1545 N N . SER A 1 220 ? -19.785 67.919 14.753 1.00 56.82 222 SER B N 1
ATOM 1546 C CA . SER A 1 220 ? -20.680 67.880 13.597 1.00 54.30 222 SER B CA 1
ATOM 1547 C C . SER A 1 220 ? -20.278 66.798 12.593 1.00 46.47 222 SER B C 1
ATOM 1548 O O . SER A 1 220 ? -19.094 66.505 12.400 1.00 42.33 222 SER B O 1
ATOM 1551 N N . HIS A 1 221 ? -21.278 66.216 11.936 1.00 37.06 223 HIS B N 1
ATOM 1552 C CA . HIS A 1 221 ? -21.061 65.190 10.926 1.00 38.63 223 HIS B CA 1
ATOM 1553 C C . HIS A 1 221 ? -21.388 65.745 9.551 1.00 35.03 223 HIS B C 1
ATOM 1554 O O . HIS A 1 221 ? -22.437 66.362 9.366 1.00 39.50 223 HIS B O 1
ATOM 1561 N N . ALA A 1 222 ? -20.540 65.484 8.565 1.00 32.81 224 ALA B N 1
ATOM 1562 C CA . ALA A 1 222 ? -20.777 66.027 7.231 1.00 31.98 224 ALA B CA 1
ATOM 1563 C C . ALA A 1 222 ? -20.916 64.887 6.235 1.00 31.96 224 ALA B C 1
ATOM 1564 O O . ALA A 1 222 ? -20.091 63.965 6.219 1.00 32.68 224 ALA B O 1
ATOM 1566 N N . VAL A 1 223 ? -21.966 64.951 5.419 1.00 29.30 225 VAL B N 1
ATOM 1567 C CA . VAL A 1 223 ? -22.290 63.911 4.439 1.00 27.00 225 VAL B CA 1
ATOM 1568 C C . VAL A 1 223 ? -22.280 64.536 3.059 1.00 26.74 225 VAL B C 1
ATOM 1569 O O . VAL A 1 223 ? -23.116 65.400 2.751 1.00 30.45 225 VAL B O 1
ATOM 1573 N N . PHE A 1 224 ? -21.365 64.069 2.219 1.00 28.80 226 PHE B N 1
ATOM 1574 C CA . PHE A 1 224 ? -21.258 64.477 0.823 1.00 26.53 226 PHE B CA 1
ATOM 1575 C C . PHE A 1 224 ? -21.775 63.331 -0.034 1.00 31.54 226 PHE B C 1
ATOM 1576 O O . PHE A 1 224 ? -21.304 62.197 0.096 1.00 29.36 226 PHE B O 1
ATOM 1584 N N . LYS A 1 225 ? -22.751 63.614 -0.896 1.00 29.86 227 LYS B N 1
ATOM 1585 C CA . LYS A 1 225 ? -23.407 62.567 -1.664 1.00 31.15 227 LYS B CA 1
ATOM 1586 C C . LYS A 1 225 ? -23.307 62.873 -3.144 1.00 37.35 227 LYS B C 1
ATOM 1587 O O . LYS A 1 225 ? -23.554 64.009 -3.559 1.00 33.75 227 LYS B O 1
ATOM 1593 N N . ILE A 1 226 ? -22.930 61.857 -3.928 1.00 29.58 228 ILE B N 1
ATOM 1594 C CA . ILE A 1 226 ? -22.940 61.911 -5.383 1.00 25.41 228 ILE B CA 1
ATOM 1595 C C . ILE A 1 226 ? -23.857 60.817 -5.910 1.00 39.82 228 ILE B C 1
ATOM 1596 O O . ILE A 1 226 ? -23.715 59.648 -5.529 1.00 38.54 228 ILE B O 1
ATOM 1601 N N . THR A 1 227 ? -24.775 61.196 -6.796 1.00 48.38 229 THR B N 1
ATOM 1602 C CA . THR A 1 227 ? -25.626 60.266 -7.529 1.00 37.30 229 THR B CA 1
ATOM 1603 C C . THR A 1 227 ? -25.163 60.242 -8.983 1.00 38.71 229 THR B C 1
ATOM 1604 O O . THR A 1 227 ? -25.162 61.279 -9.661 1.00 34.97 229 THR B O 1
ATOM 1608 N N . LEU A 1 228 ? -24.741 59.068 -9.443 1.00 35.11 230 LEU B N 1
ATOM 1609 C CA . LEU A 1 228 ? -24.310 58.862 -10.822 1.00 36.99 230 LEU B CA 1
ATOM 1610 C C . LEU A 1 228 ? -25.401 58.078 -11.531 1.00 41.76 230 LEU B C 1
ATOM 1611 O O . LEU A 1 228 ? -25.678 56.927 -11.166 1.00 40.94 230 LEU B O 1
ATOM 1616 N N . THR A 1 229 ? -26.058 58.710 -12.504 1.00 33.08 231 THR B N 1
ATOM 1617 C CA . THR A 1 229 ? -27.115 58.080 -13.296 1.00 36.25 231 THR B CA 1
ATOM 1618 C C . THR A 1 229 ? -26.563 57.762 -14.675 1.00 48.77 231 THR B C 1
ATOM 1619 O O . THR A 1 229 ? -26.257 58.668 -15.460 1.00 46.56 231 THR B O 1
ATOM 1623 N N . HIS A 1 230 ? -26.470 56.477 -14.971 1.00 44.27 232 HIS B N 1
ATOM 1624 C CA . HIS A 1 230 ? -25.946 55.987 -16.232 1.00 45.09 232 HIS B CA 1
ATOM 1625 C C . HIS A 1 230 ? -27.129 55.574 -17.104 1.00 46.76 232 HIS B C 1
ATOM 1626 O O . HIS A 1 230 ? -27.895 54.677 -16.734 1.00 46.25 232 HIS B O 1
ATOM 1633 N N . THR A 1 231 ? -27.311 56.253 -18.229 1.00 45.01 233 THR B N 1
ATOM 1634 C CA . THR A 1 231 ? -28.386 55.915 -19.155 1.00 47.53 233 THR B CA 1
ATOM 1635 C C . THR A 1 231 ? -27.785 55.151 -20.323 1.00 54.97 233 THR B C 1
ATOM 1636 O O . THR A 1 231 ? -26.788 55.587 -20.905 1.00 53.24 233 THR B O 1
ATOM 1640 N N . LEU A 1 232 ? -28.379 54.010 -20.647 1.00 49.01 234 LEU B N 1
ATOM 1641 C CA . LEU A 1 232 ? -27.966 53.197 -21.775 1.00 55.51 234 LEU B CA 1
ATOM 1642 C C . LEU A 1 232 ? -29.030 53.282 -22.854 1.00 55.38 234 LEU B C 1
ATOM 1643 O O . LEU A 1 232 ? -30.223 53.267 -22.548 1.00 58.62 234 LEU B O 1
ATOM 1648 N N . TYR A 1 233 ? -28.600 53.371 -24.115 1.00 60.49 235 TYR B N 1
ATOM 1649 C CA . TYR A 1 233 ? -29.504 53.515 -25.249 1.00 69.86 235 TYR B CA 1
ATOM 1650 C C . TYR A 1 233 ? -29.368 52.323 -26.184 1.00 69.54 235 TYR B C 1
ATOM 1651 O O . TYR A 1 233 ? -28.251 51.908 -26.509 1.00 72.17 235 TYR B O 1
ATOM 1660 N N . ASP A 1 234 ? -30.504 51.779 -26.608 1.00 71.89 236 ASP B N 1
ATOM 1661 C CA . ASP A 1 234 ? -30.571 50.776 -27.667 1.00 65.86 236 ASP B CA 1
ATOM 1662 C C . ASP A 1 234 ? -31.135 51.489 -28.893 1.00 72.34 236 ASP B C 1
ATOM 1663 O O . ASP A 1 234 ? -32.350 51.547 -29.099 1.00 75.92 236 ASP B O 1
ATOM 1668 N N . VAL A 1 235 ? -30.235 52.033 -29.715 1.00 77.62 237 VAL B N 1
ATOM 1669 C CA . VAL A 1 235 ? -30.654 52.791 -30.888 1.00 83.44 237 VAL B CA 1
ATOM 1670 C C . VAL A 1 235 ? -31.398 51.926 -31.901 1.00 84.58 237 VAL B C 1
ATOM 1671 O O . VAL A 1 235 ? -32.149 52.459 -32.726 1.00 88.25 237 VAL B O 1
ATOM 1675 N N . LYS A 1 236 ? -31.218 50.602 -31.864 1.00 85.31 238 LYS B N 1
ATOM 1676 C CA . LYS A 1 236 ? -32.000 49.734 -32.742 1.00 90.34 238 LYS B CA 1
ATOM 1677 C C . LYS A 1 236 ? -33.445 49.629 -32.264 1.00 91.69 238 LYS B C 1
ATOM 1678 O O . LYS A 1 236 ? -34.377 49.623 -33.077 1.00 87.57 238 LYS B O 1
ATOM 1680 N N . SER A 1 237 ? -33.647 49.566 -30.946 1.00 92.02 239 SER B N 1
ATOM 1681 C CA . SER A 1 237 ? -34.968 49.458 -30.338 1.00 89.63 239 SER B CA 1
ATOM 1682 C C . SER A 1 237 ? -35.604 50.809 -30.049 1.00 83.73 239 SER B C 1
ATOM 1683 O O . SER A 1 237 ? -36.833 50.902 -29.963 1.00 75.07 239 SER B O 1
ATOM 1686 N N . GLY A 1 238 ? -34.797 51.848 -29.853 1.00 79.19 240 GLY B N 1
ATOM 1687 C CA . GLY A 1 238 ? -35.335 53.089 -29.336 1.00 76.57 240 GLY B CA 1
ATOM 1688 C C . GLY A 1 238 ? -35.597 53.068 -27.850 1.00 76.98 240 GLY B C 1
ATOM 1689 O O . GLY A 1 238 ? -36.293 53.947 -27.339 1.00 82.65 240 GLY B O 1
ATOM 1690 N N . THR A 1 239 ? -35.061 52.083 -27.137 1.00 75.20 241 THR B N 1
ATOM 1691 C CA . THR A 1 239 ? -35.260 51.976 -25.700 1.00 69.09 241 THR B CA 1
ATOM 1692 C C . THR A 1 239 ? -34.042 52.495 -24.948 1.00 65.34 241 THR B C 1
ATOM 1693 O O . THR A 1 239 ? -32.935 52.598 -25.484 1.00 62.97 241 THR B O 1
ATOM 1697 N N . SER A 1 240 ? -34.267 52.818 -23.679 1.00 58.69 242 SER B N 1
ATOM 1698 C CA . SER A 1 240 ? -33.210 53.259 -22.798 1.00 59.24 242 SER B CA 1
ATOM 1699 C C . SER A 1 240 ? -33.514 52.758 -21.398 1.00 56.72 242 SER B C 1
ATOM 1700 O O . SER A 1 240 ? -34.656 52.436 -21.069 1.00 54.78 242 SER B O 1
ATOM 1703 N N . GLY A 1 241 ? -32.470 52.684 -20.583 1.00 58.22 243 GLY B N 1
ATOM 1704 C CA . GLY A 1 241 ? -32.610 52.263 -19.202 1.00 54.53 243 GLY B CA 1
ATOM 1705 C C . GLY A 1 241 ? -31.546 52.937 -18.368 1.00 57.43 243 GLY B C 1
ATOM 1706 O O . GLY A 1 241 ? -30.492 53.334 -18.877 1.00 51.93 243 GLY B O 1
ATOM 1707 N N . GLU A 1 242 ? -31.834 53.064 -17.072 1.00 49.74 244 GLU B N 1
ATOM 1708 C CA . GLU A 1 242 ? -30.951 53.751 -16.144 1.00 50.38 244 GLU B CA 1
ATOM 1709 C C . GLU A 1 242 ? -30.380 52.765 -15.137 1.00 52.59 244 GLU B C 1
ATOM 1710 O O . GLU A 1 242 ? -31.097 51.906 -14.612 1.00 55.26 244 GLU B O 1
ATOM 1716 N N . LYS A 1 243 ? -29.081 52.882 -14.900 1.00 45.64 245 LYS B N 1
ATOM 1717 C CA . LYS A 1 243 ? -28.401 52.252 -13.779 1.00 43.87 245 LYS B CA 1
ATOM 1718 C C . LYS A 1 243 ? -27.853 53.378 -12.915 1.00 47.71 245 LYS B C 1
ATOM 1719 O O . LYS A 1 243 ? -27.219 54.297 -13.440 1.00 42.00 245 LYS B O 1
ATOM 1725 N N . VAL A 1 244 ? -28.130 53.338 -11.610 1.00 41.16 246 VAL B N 1
ATOM 1726 C CA . VAL A 1 244 ? -27.827 54.460 -10.722 1.00 41.06 246 VAL B CA 1
ATOM 1727 C C . VAL A 1 244 ? -26.887 53.988 -9.623 1.00 38.49 246 VAL B C 1
ATOM 1728 O O . VAL A 1 244 ? -27.230 53.087 -8.843 1.00 41.49 246 VAL B O 1
ATOM 1732 N N . GLY A 1 245 ? -25.703 54.588 -9.565 1.00 36.30 247 GLY B N 1
ATOM 1733 C CA . GLY A 1 245 ? -24.810 54.424 -8.439 1.00 43.28 247 GLY B CA 1
ATOM 1734 C C . GLY A 1 245 ? -24.859 55.652 -7.544 1.00 40.12 247 GLY B C 1
ATOM 1735 O O . GLY A 1 245 ? -25.045 56.772 -8.018 1.00 40.03 247 GLY B O 1
ATOM 1736 N N . LYS A 1 246 ? -24.693 55.435 -6.238 1.00 32.32 248 LYS B N 1
ATOM 1737 C CA . LYS A 1 246 ? -24.705 56.530 -5.262 1.00 37.95 248 LYS B CA 1
ATOM 1738 C C . LYS A 1 246 ? -23.513 56.410 -4.327 1.00 42.08 248 LYS B C 1
ATOM 1739 O O . LYS A 1 246 ? -23.287 55.343 -3.749 1.00 52.11 248 LYS B O 1
ATOM 1745 N N . LEU A 1 247 ? -22.775 57.508 -4.147 1.00 31.84 249 LEU B N 1
ATOM 1746 C CA . LEU A 1 247 ? -21.627 57.538 -3.245 1.00 32.87 249 LEU B CA 1
ATOM 1747 C C . LEU A 1 247 ? -21.947 58.421 -2.046 1.00 33.05 249 LEU B C 1
ATOM 1748 O O . LEU A 1 247 ? -22.279 59.594 -2.228 1.00 31.28 249 LEU B O 1
ATOM 1753 N N . SER A 1 248 ? -21.845 57.861 -0.833 1.00 33.88 250 SER B N 1
ATOM 1754 C CA . SER A 1 248 ? -21.941 58.628 0.409 1.00 35.52 250 SER B CA 1
ATOM 1755 C C . SER A 1 248 ? -20.565 58.717 1.053 1.00 33.10 250 SER B C 1
ATOM 1756 O O . SER A 1 248 ? -19.980 57.694 1.429 1.00 27.35 250 SER B O 1
ATOM 1759 N N . LEU A 1 249 ? -20.068 59.938 1.203 1.00 28.87 251 LEU B N 1
ATOM 1760 C CA . LEU A 1 249 ? -18.740 60.202 1.745 1.00 30.48 251 LEU B CA 1
ATOM 1761 C C . LEU A 1 249 ? -18.918 60.998 3.045 1.00 22.79 251 LEU B C 1
ATOM 1762 O O . LEU A 1 249 ? -19.314 62.170 3.015 1.00 27.41 251 LEU B O 1
ATOM 1767 N N . VAL A 1 250 ? -18.598 60.372 4.177 1.00 22.22 252 VAL B N 1
ATOM 1768 C CA . VAL A 1 250 ? -19.024 60.835 5.500 1.00 24.14 252 VAL B CA 1
ATOM 1769 C C . VAL A 1 250 ? -17.798 61.145 6.350 1.00 26.94 252 VAL B C 1
ATOM 1770 O O . VAL A 1 250 ? -16.901 60.306 6.498 1.00 26.99 252 VAL B O 1
ATOM 1774 N N . ASP A 1 251 ? -17.763 62.334 6.899 1.00 24.03 253 ASP B N 1
ATOM 1775 C CA . ASP A 1 251 ? -16.686 62.775 7.766 1.00 29.37 253 ASP B CA 1
ATOM 1776 C C . ASP A 1 251 ? -17.359 62.959 9.137 1.00 28.84 253 ASP B C 1
ATOM 1777 O O . ASP A 1 251 ? -18.143 63.890 9.334 1.00 28.82 253 ASP B O 1
ATOM 1782 N N . LEU A 1 252 ? -17.121 62.029 10.052 1.00 26.47 254 LEU B N 1
ATOM 1783 C CA . LEU A 1 252 ? -17.888 62.013 11.293 1.00 29.26 254 LEU B CA 1
ATOM 1784 C C . LEU A 1 252 ? -17.346 63.031 12.296 1.00 36.61 254 LEU B C 1
ATOM 1785 O O . LEU A 1 252 ? -16.245 63.567 12.164 1.00 33.12 254 LEU B O 1
ATOM 1790 N N . ALA A 1 253 ? -18.149 63.293 13.319 1.00 42.48 255 ALA B N 1
ATOM 1791 C CA . ALA A 1 253 ? -17.667 63.988 14.499 1.00 42.11 255 ALA B CA 1
ATOM 1792 C C . ALA A 1 253 ? -16.690 63.100 15.265 1.00 24.89 255 ALA B C 1
ATOM 1793 O O . ALA A 1 253 ? -16.734 61.871 15.190 1.00 27.83 255 ALA B O 1
ATOM 1795 N N . GLY A 1 254 ? -15.795 63.740 16.010 1.00 32.65 256 GLY B N 1
ATOM 1796 C CA . GLY A 1 254 ? -14.799 63.022 16.785 1.00 26.70 256 GLY B CA 1
ATOM 1797 C C . GLY A 1 254 ? -15.345 62.036 17.798 1.00 35.06 256 GLY B C 1
ATOM 1798 O O . GLY A 1 254 ? -16.242 62.358 18.575 1.00 34.44 256 GLY B O 1
ATOM 1799 N N . SER A 1 255 ? -14.780 60.829 17.798 1.00 31.85 257 SER B N 1
ATOM 1800 C CA . SER A 1 255 ? -15.259 59.699 18.579 1.00 36.40 257 SER B CA 1
ATOM 1801 C C . SER A 1 255 ? -14.941 59.804 20.063 1.00 46.93 257 SER B C 1
ATOM 1802 O O . SER A 1 255 ? -15.441 58.984 20.836 1.00 52.97 257 SER B O 1
ATOM 1805 N N . GLU A 1 256 ? -14.122 60.761 20.486 1.00 43.06 258 GLU B N 1
ATOM 1806 C CA . GLU A 1 256 ? -13.725 60.785 21.892 1.00 54.29 258 GLU B CA 1
ATOM 1807 C C . GLU A 1 256 ? -14.926 61.096 22.787 1.00 69.91 258 GLU B C 1
ATOM 1808 O O . GLU A 1 256 ? -15.837 61.842 22.413 1.00 64.88 258 GLU B O 1
ATOM 1814 N N . ARG A 1 257 ? -14.927 60.484 23.971 1.00 84.83 259 ARG B N 1
ATOM 1815 C CA . ARG A 1 257 ? -16.057 60.556 24.897 1.00 100.29 259 ARG B CA 1
ATOM 1816 C C . ARG A 1 257 ? -15.927 61.720 25.879 1.00 110.63 259 ARG B C 1
ATOM 1817 O O . ARG A 1 257 ? -15.581 62.841 25.497 1.00 113.12 259 ARG B O 1
ATOM 1819 N N . SER A 1 272 ? -25.891 65.675 25.554 1.00 86.77 274 SER B N 1
ATOM 1820 C CA . SER A 1 272 ? -26.664 64.455 25.335 1.00 90.81 274 SER B CA 1
ATOM 1821 C C . SER A 1 272 ? -27.135 64.362 23.884 1.00 101.21 274 SER B C 1
ATOM 1822 O O . SER A 1 272 ? -26.688 63.490 23.130 1.00 100.01 274 SER B O 1
ATOM 1824 N N . ASN A 1 273 ? -28.042 65.273 23.506 1.00 105.17 275 ASN B N 1
ATOM 1825 C CA . ASN A 1 273 ? -28.500 65.382 22.122 1.00 98.32 275 ASN B CA 1
ATOM 1826 C C . ASN A 1 273 ? -27.354 65.675 21.159 1.00 89.84 275 ASN B C 1
ATOM 1827 O O . ASN A 1 273 ? -27.492 65.442 19.952 1.00 83.67 275 ASN B O 1
ATOM 1832 N N . ILE A 1 274 ? -26.226 66.168 21.669 1.00 87.23 276 ILE B N 1
ATOM 1833 C CA . ILE A 1 274 ? -25.107 66.558 20.818 1.00 77.12 276 ILE B CA 1
ATOM 1834 C C . ILE A 1 274 ? -24.286 65.345 20.369 1.00 60.98 276 ILE B C 1
ATOM 1835 O O . ILE A 1 274 ? -23.744 65.337 19.255 1.00 42.59 276 ILE B O 1
ATOM 1840 N N . ASN A 1 275 ? -24.187 64.307 21.202 1.00 58.90 277 ASN B N 1
ATOM 1841 C CA . ASN A 1 275 ? -23.462 63.090 20.855 1.00 53.48 277 ASN B CA 1
ATOM 1842 C C . ASN A 1 275 ? -24.381 61.944 20.449 1.00 50.45 277 ASN B C 1
ATOM 1843 O O . ASN A 1 275 ? -23.881 60.855 20.148 1.00 51.68 277 ASN B O 1
ATOM 1848 N N . LYS A 1 276 ? -25.702 62.158 20.454 1.00 50.19 278 LYS B N 1
ATOM 1849 C CA . LYS A 1 276 ? -26.647 61.052 20.298 1.00 44.88 278 LYS B CA 1
ATOM 1850 C C . LYS A 1 276 ? -26.358 60.251 19.033 1.00 44.13 278 LYS B C 1
ATOM 1851 O O . LYS A 1 276 ? -26.280 59.013 19.069 1.00 41.06 278 LYS B O 1
ATOM 1857 N N . SER A 1 277 ? -26.151 60.947 17.911 1.00 37.14 279 SER B N 1
ATOM 1858 C CA . SER A 1 277 ? -25.830 60.273 16.658 1.00 38.35 279 SER B CA 1
ATOM 1859 C C . SER A 1 277 ? -24.591 59.395 16.791 1.00 40.54 279 SER B C 1
ATOM 1860 O O . SER A 1 277 ? -24.592 58.238 16.352 1.00 38.03 279 SER B O 1
ATOM 1863 N N . LEU A 1 278 ? -23.526 59.914 17.404 1.00 43.24 280 LEU B N 1
ATOM 1864 C CA . LEU A 1 278 ? -22.306 59.120 17.527 1.00 45.25 280 LEU B CA 1
ATOM 1865 C C . LEU A 1 278 ? -22.518 57.938 18.467 1.00 44.25 280 LEU B C 1
ATOM 1866 O O . LEU A 1 278 ? -22.157 56.797 18.148 1.00 40.60 280 LEU B O 1
ATOM 1871 N N . THR A 1 279 ? -23.102 58.194 19.635 1.00 37.72 281 THR B N 1
ATOM 1872 C CA . THR A 1 279 ? -23.401 57.110 20.562 1.00 40.52 281 THR B CA 1
ATOM 1873 C C . THR A 1 279 ? -24.221 56.017 19.890 1.00 35.15 281 THR B C 1
ATOM 1874 O O . THR A 1 279 ? -23.935 54.829 20.055 1.00 42.87 281 THR B O 1
ATOM 1878 N N . THR A 1 280 ? -25.232 56.408 19.109 1.00 37.72 282 THR B N 1
ATOM 1879 C CA . THR A 1 280 ? -26.118 55.439 18.479 1.00 40.90 282 THR B CA 1
ATOM 1880 C C . THR A 1 280 ? -25.407 54.691 17.362 1.00 39.73 282 THR B C 1
ATOM 1881 O O . THR A 1 280 ? -25.695 53.512 17.126 1.00 35.92 282 THR B O 1
ATOM 1885 N N . LEU A 1 281 ? -24.460 55.345 16.685 1.00 36.13 283 LEU B N 1
ATOM 1886 C CA . LEU A 1 281 ? -23.665 54.654 15.679 1.00 39.06 283 LEU B CA 1
ATOM 1887 C C . LEU A 1 281 ? -22.877 53.513 16.301 1.00 33.00 283 LEU B C 1
ATOM 1888 O O . LEU A 1 281 ? -22.823 52.410 15.743 1.00 33.20 283 LEU B O 1
ATOM 1893 N N . GLY A 1 282 ? -22.264 53.762 17.466 1.00 33.34 284 GLY B N 1
ATOM 1894 C CA . GLY A 1 282 ? -21.584 52.695 18.177 1.00 33.48 284 GLY B CA 1
ATOM 1895 C C . GLY A 1 282 ? -22.515 51.543 18.510 1.00 37.58 284 GLY B C 1
ATOM 1896 O O . GLY A 1 282 ? -22.155 50.375 18.361 1.00 39.55 284 GLY B O 1
ATOM 1897 N N . LEU A 1 283 ? -23.719 51.856 18.966 1.00 30.38 285 LEU B N 1
ATOM 1898 C CA . LEU A 1 283 ? -24.683 50.804 19.264 1.00 37.48 285 LEU B CA 1
ATOM 1899 C C . LEU A 1 283 ? -25.077 50.038 18.005 1.00 39.39 285 LEU B C 1
ATOM 1900 O O . LEU A 1 283 ? -25.204 48.808 18.031 1.00 37.16 285 LEU B O 1
ATOM 1905 N N . VAL A 1 284 ? -25.263 50.753 16.895 1.00 33.58 286 VAL B N 1
ATOM 1906 C CA . VAL A 1 284 ? -25.679 50.123 15.646 1.00 36.12 286 VAL B CA 1
ATOM 1907 C C . VAL A 1 284 ? -24.584 49.197 15.144 1.00 40.88 286 VAL B C 1
ATOM 1908 O O . VAL A 1 284 ? -24.839 48.052 14.748 1.00 43.72 286 VAL B O 1
ATOM 1912 N N . ILE A 1 285 ? -23.336 49.672 15.199 1.00 31.70 287 ILE B N 1
ATOM 1913 C CA . ILE A 1 285 ? -22.214 48.864 14.743 1.00 36.62 287 ILE B CA 1
ATOM 1914 C C . ILE A 1 285 ? -22.048 47.627 15.621 1.00 36.36 287 ILE B C 1
ATOM 1915 O O . ILE A 1 285 ? -21.850 46.524 15.107 1.00 36.65 287 ILE B O 1
ATOM 1920 N N . SER A 1 286 ? -22.207 47.766 16.946 1.00 31.07 288 SER B N 1
ATOM 1921 C CA . SER A 1 286 ? -22.022 46.613 17.830 1.00 38.74 288 SER B CA 1
ATOM 1922 C C . SER A 1 286 ? -23.107 45.564 17.627 1.00 44.01 288 SER B C 1
ATOM 1923 O O . SER A 1 286 ? -22.815 44.364 17.596 1.00 46.09 288 SER B O 1
ATOM 1926 N N . ALA A 1 287 ? -24.366 45.997 17.503 1.00 41.90 289 ALA B N 1
ATOM 1927 C CA . ALA A 1 287 ? -25.463 45.064 17.259 1.00 40.47 289 ALA B CA 1
ATOM 1928 C C . ALA A 1 287 ? -25.274 44.322 15.942 1.00 41.96 289 ALA B C 1
ATOM 1929 O O . ALA A 1 287 ? -25.449 43.101 15.874 1.00 50.16 289 ALA B O 1
ATOM 1931 N N . LEU A 1 288 ? -24.927 45.055 14.880 1.00 38.79 290 LEU B N 1
ATOM 1932 C CA . LEU A 1 288 ? -24.773 44.444 13.561 1.00 45.23 290 LEU B CA 1
ATOM 1933 C C . LEU A 1 288 ? -23.585 43.486 13.528 1.00 40.17 290 LEU B C 1
ATOM 1934 O O . LEU A 1 288 ? -23.662 42.421 12.913 1.00 43.28 290 LEU B O 1
ATOM 1939 N N . ALA A 1 289 ? -22.473 43.855 14.177 1.00 40.56 291 ALA B N 1
ATOM 1940 C CA . ALA A 1 289 ? -21.359 42.920 14.333 1.00 36.12 291 ALA B CA 1
ATOM 1941 C C . ALA A 1 289 ? -21.798 41.651 15.048 1.00 46.21 291 ALA B C 1
ATOM 1942 O O . ALA A 1 289 ? -21.401 40.548 14.662 1.00 46.25 291 ALA B O 1
ATOM 1944 N N . ASP A 1 290 ? -22.629 41.782 16.088 1.00 47.64 292 ASP B N 1
ATOM 1945 C CA . ASP A 1 290 ? -23.122 40.597 16.786 1.00 48.86 292 ASP B CA 1
ATOM 1946 C C . ASP A 1 290 ? -24.003 39.745 15.878 1.00 53.82 292 ASP B C 1
ATOM 1947 O O . ASP A 1 290 ? -23.974 38.512 15.954 1.00 56.73 292 ASP B O 1
ATOM 1952 N N . GLN A 1 291 ? -24.785 40.381 15.003 1.00 55.86 293 GLN B N 1
ATOM 1953 C CA . GLN A 1 291 ? -25.579 39.621 14.042 1.00 64.55 293 GLN B CA 1
ATOM 1954 C C . GLN A 1 291 ? -24.681 38.861 13.077 1.00 67.99 293 GLN B C 1
ATOM 1955 O O . GLN A 1 291 ? -24.843 37.650 12.882 1.00 63.23 293 GLN B O 1
ATOM 1961 N N . GLY A 1 292 ? -23.706 39.555 12.485 1.00 74.48 294 GLY B N 1
ATOM 1962 C CA . GLY A 1 292 ? -22.804 38.973 11.509 1.00 83.41 294 GLY B CA 1
ATOM 1963 C C . GLY A 1 292 ? -21.773 38.031 12.096 1.00 90.10 294 GLY B C 1
ATOM 1964 O O . GLY A 1 292 ? -20.625 37.983 11.642 1.00 96.28 294 GLY B O 1
ATOM 1965 N N . ALA A 1 293 ? -22.181 37.270 13.109 1.00 91.00 295 ALA B N 1
ATOM 1966 C CA . ALA A 1 293 ? -21.319 36.290 13.750 1.00 86.76 295 ALA B CA 1
ATOM 1967 C C . ALA A 1 293 ? -22.171 35.191 14.374 1.00 95.69 295 ALA B C 1
ATOM 1968 O O . ALA A 1 293 ? -21.654 34.134 14.750 1.00 103.90 295 ALA B O 1
ATOM 1970 N N . GLY A 1 294 ? -23.482 35.428 14.481 1.00 95.66 296 GLY B N 1
ATOM 1971 C CA . GLY A 1 294 ? -24.426 34.456 14.996 1.00 100.05 296 GLY B CA 1
ATOM 1972 C C . GLY A 1 294 ? -25.076 34.835 16.314 1.00 106.75 296 GLY B C 1
ATOM 1973 O O . GLY A 1 294 ? -26.098 34.235 16.675 1.00 113.57 296 GLY B O 1
ATOM 1974 N N . LYS A 1 295 ? -24.523 35.812 17.038 1.00 105.66 297 LYS B N 1
ATOM 1975 C CA . LYS A 1 295 ? -25.038 36.193 18.351 1.00 105.12 297 LYS B CA 1
ATOM 1976 C C . LYS A 1 295 ? -26.243 37.116 18.197 1.00 112.74 297 LYS B C 1
ATOM 1977 O O . LYS A 1 295 ? -26.131 38.198 17.610 1.00 109.33 297 LYS B O 1
ATOM 1979 N N . ASN A 1 296 ? -27.391 36.687 18.735 1.00 119.57 298 ASN B N 1
ATOM 1980 C CA . ASN A 1 296 ? -28.641 37.443 18.690 1.00 120.13 298 ASN B CA 1
ATOM 1981 C C . ASN A 1 296 ? -29.108 37.670 17.254 1.00 116.14 298 ASN B C 1
ATOM 1982 O O . ASN A 1 296 ? -28.721 38.653 16.614 1.00 113.94 298 ASN B O 1
ATOM 1984 N N . LYS A 1 297 ? -29.948 36.762 16.747 1.00 113.13 299 LYS B N 1
ATOM 1985 C CA . LYS A 1 297 ? -30.426 36.872 15.370 1.00 107.22 299 LYS B CA 1
ATOM 1986 C C . LYS A 1 297 ? -31.185 38.176 15.147 1.00 105.67 299 LYS B C 1
ATOM 1987 O O . LYS A 1 297 ? -31.044 38.815 14.095 1.00 101.13 299 LYS B O 1
ATOM 1989 N N . ASN A 1 298 ? -31.990 38.588 16.125 1.00 107.55 300 ASN B N 1
ATOM 1990 C CA . ASN A 1 298 ? -32.788 39.808 16.038 1.00 106.72 300 ASN B CA 1
ATOM 1991 C C . ASN A 1 298 ? -32.624 40.649 17.300 1.00 100.79 300 ASN B C 1
ATOM 1992 O O . ASN A 1 298 ? -33.592 41.060 17.943 1.00 96.25 300 ASN B O 1
ATOM 1997 N N . LYS A 1 299 ? -31.373 40.908 17.672 1.00 96.17 301 LYS B N 1
ATOM 1998 C CA . LYS A 1 299 ? -31.088 42.008 18.578 1.00 85.36 301 LYS B CA 1
ATOM 1999 C C . LYS A 1 299 ? -31.564 43.312 17.942 1.00 71.90 301 LYS B C 1
ATOM 2000 O O . LYS A 1 299 ? -31.635 43.443 16.718 1.00 72.85 301 LYS B O 1
ATOM 2006 N N . PHE A 1 300 ? -31.927 44.267 18.786 1.00 61.09 302 PHE B N 1
ATOM 2007 C CA . PHE A 1 300 ? -32.486 45.532 18.339 1.00 55.04 302 PHE B CA 1
ATOM 2008 C C . PHE A 1 300 ? -31.347 46.413 17.814 1.00 52.70 302 PHE B C 1
ATOM 2009 O O . PHE A 1 300 ? -30.440 46.789 18.568 1.00 48.42 302 PHE B O 1
ATOM 2017 N N . VAL A 1 301 ? -31.344 46.687 16.508 1.00 41.19 303 VAL B N 1
ATOM 2018 C CA . VAL A 1 301 ? -30.397 47.616 15.889 1.00 47.88 303 VAL B CA 1
ATOM 2019 C C . VAL A 1 301 ? -31.071 48.986 15.814 1.00 45.44 303 VAL B C 1
ATOM 2020 O O . VAL A 1 301 ? -31.953 49.176 14.967 1.00 48.74 303 VAL B O 1
ATOM 2024 N N . PRO A 1 302 ? -30.671 49.964 16.631 1.00 46.86 304 PRO B N 1
ATOM 2025 C CA . PRO A 1 302 ? -31.500 51.169 16.803 1.00 44.00 304 PRO B CA 1
ATOM 2026 C C . PRO A 1 302 ? -31.271 52.233 15.732 1.00 45.90 304 PRO B C 1
ATOM 2027 O O . PRO A 1 302 ? -31.009 53.397 16.037 1.00 36.26 304 PRO B O 1
ATOM 2031 N N . TYR A 1 303 ? -31.427 51.842 14.455 1.00 36.30 305 TYR B N 1
ATOM 2032 C CA . TYR A 1 303 ? -31.212 52.778 13.345 1.00 41.85 305 TYR B CA 1
ATOM 2033 C C . TYR A 1 303 ? -31.940 54.099 13.565 1.00 45.18 305 TYR B C 1
ATOM 2034 O O . TYR A 1 303 ? -31.374 55.176 13.333 1.00 44.67 305 TYR B O 1
ATOM 2043 N N . ARG A 1 304 ? -33.195 54.036 14.000 1.00 41.79 306 ARG B N 1
ATOM 2044 C CA . ARG A 1 304 ? -34.043 55.220 14.050 1.00 49.89 306 ARG B CA 1
ATOM 2045 C C . ARG A 1 304 ? -33.879 56.034 15.331 1.00 52.81 306 ARG B C 1
ATOM 2046 O O . ARG A 1 304 ? -34.544 57.066 15.481 1.00 46.34 306 ARG B O 1
ATOM 2054 N N . ASP A 1 305 ? -32.997 55.627 16.238 1.00 48.17 307 ASP B N 1
ATOM 2055 C CA . ASP A 1 305 ? -32.782 56.414 17.439 1.00 47.96 307 ASP B CA 1
ATOM 2056 C C . ASP A 1 305 ? -31.920 57.651 17.223 1.00 47.80 307 ASP B C 1
ATOM 2057 O O . ASP A 1 305 ? -31.785 58.443 18.157 1.00 46.34 307 ASP B O 1
ATOM 2062 N N . SER A 1 306 ? -31.332 57.844 16.042 1.00 37.25 308 SER B N 1
ATOM 2063 C CA . SER A 1 306 ? -30.563 59.061 15.803 1.00 42.79 308 SER B CA 1
ATOM 2064 C C . SER A 1 306 ? -30.696 59.452 14.343 1.00 40.31 308 SER B C 1
ATOM 2065 O O . SER A 1 306 ? -30.963 58.610 13.485 1.00 38.78 308 SER B O 1
ATOM 2068 N N . VAL A 1 307 ? -30.504 60.742 14.069 1.00 40.77 309 VAL B N 1
ATOM 2069 C CA . VAL A 1 307 ? -30.571 61.211 12.694 1.00 34.87 309 VAL B CA 1
ATOM 2070 C C . VAL A 1 307 ? -29.495 60.531 11.844 1.00 43.36 309 VAL B C 1
ATOM 2071 O O . VAL A 1 307 ? -29.767 60.050 10.736 1.00 36.40 309 VAL B O 1
ATOM 2075 N N . LEU A 1 308 ? -28.263 60.457 12.359 1.00 35.13 310 LEU B N 1
ATOM 2076 C CA . LEU A 1 308 ? -27.155 59.926 11.562 1.00 31.17 310 LEU B CA 1
ATOM 2077 C C . LEU A 1 308 ? -27.396 58.469 11.175 1.00 35.30 310 LEU B C 1
ATOM 2078 O O . LEU A 1 308 ? -27.268 58.095 9.997 1.00 34.03 310 LEU B O 1
ATOM 2083 N N . THR A 1 309 ? -27.751 57.627 12.155 1.00 36.52 311 THR B N 1
ATOM 2084 C CA . THR A 1 309 ? -27.867 56.197 11.873 1.00 30.79 311 THR B CA 1
ATOM 2085 C C . THR A 1 309 ? -29.100 55.890 11.035 1.00 36.23 311 THR B C 1
ATOM 2086 O O . THR A 1 309 ? -29.103 54.921 10.266 1.00 37.69 311 THR B O 1
ATOM 2090 N N . TRP A 1 310 ? -30.147 56.704 11.149 1.00 32.82 312 TRP B N 1
ATOM 2091 C CA . TRP A 1 310 ? -31.292 56.519 10.272 1.00 32.10 312 TRP B CA 1
ATOM 2092 C C . TRP A 1 310 ? -30.914 56.836 8.828 1.00 45.91 312 TRP B C 1
ATOM 2093 O O . TRP A 1 310 ? -31.263 56.089 7.908 1.00 43.61 312 TRP B O 1
ATOM 2104 N N . LEU A 1 311 ? -30.175 57.923 8.620 1.00 44.47 313 LEU B N 1
ATOM 2105 C CA . LEU A 1 311 ? -29.756 58.298 7.276 1.00 46.76 313 LEU B CA 1
ATOM 2106 C C . LEU A 1 311 ? -28.781 57.287 6.683 1.00 48.81 313 LEU B C 1
ATOM 2107 O O . LEU A 1 311 ? -28.833 57.001 5.483 1.00 51.45 313 LEU B O 1
ATOM 2112 N N . LEU A 1 312 ? -27.879 56.741 7.494 1.00 42.91 314 LEU B N 1
ATOM 2113 C CA . LEU A 1 312 ? -26.951 55.729 7.004 1.00 46.45 314 LEU B CA 1
ATOM 2114 C C . LEU A 1 312 ? -27.465 54.306 7.207 1.00 40.97 314 LEU B C 1
ATOM 2115 O O . LEU A 1 312 ? -26.674 53.357 7.160 1.00 37.79 314 LEU B O 1
ATOM 2120 N N . LYS A 1 313 ? -28.773 54.140 7.433 1.00 42.70 315 LYS B N 1
ATOM 2121 C CA . LYS A 1 313 ? -29.324 52.810 7.684 1.00 41.84 315 LYS B CA 1
ATOM 2122 C C . LYS A 1 313 ? -28.944 51.813 6.586 1.00 39.34 315 LYS B C 1
ATOM 2123 O O . LYS A 1 313 ? -28.531 50.691 6.883 1.00 41.31 315 LYS B O 1
ATOM 2129 N N . ASP A 1 314 ? -29.018 52.210 5.318 1.00 39.79 316 ASP B N 1
ATOM 2130 C CA . ASP A 1 314 ? -28.630 51.262 4.275 1.00 46.54 316 ASP B CA 1
ATOM 2131 C C . ASP A 1 314 ? -27.118 51.080 4.163 1.00 42.37 316 ASP B C 1
ATOM 2132 O O . ASP A 1 314 ? -26.666 50.036 3.679 1.00 42.72 316 ASP B O 1
ATOM 2137 N N . SER A 1 315 ? -26.333 52.063 4.602 1.00 36.04 317 SER B N 1
ATOM 2138 C CA . SER A 1 315 ? -24.883 51.943 4.554 1.00 40.23 317 SER B CA 1
ATOM 2139 C C . SER A 1 315 ? -24.375 50.855 5.485 1.00 38.74 317 SER B C 1
ATOM 2140 O O . SER A 1 315 ? -23.347 50.224 5.208 1.00 38.61 317 SER B O 1
ATOM 2143 N N . LEU A 1 316 ? -25.083 50.600 6.573 1.00 37.33 318 LEU B N 1
ATOM 2144 C CA . LEU A 1 316 ? -24.664 49.622 7.572 1.00 39.33 318 LEU B CA 1
ATOM 2145 C C . LEU A 1 316 ? -25.720 48.531 7.643 1.00 44.84 318 LEU B C 1
ATOM 2146 O O . LEU A 1 316 ? -26.796 48.735 8.218 1.00 41.55 318 LEU B O 1
ATOM 2151 N N . GLY A 1 317 ? -25.409 47.369 7.072 1.00 40.93 319 GLY B N 1
ATOM 2152 C CA . GLY A 1 317 ? -26.328 46.252 7.082 1.00 48.42 319 GLY B CA 1
ATOM 2153 C C . GLY A 1 317 ? -27.359 46.270 5.978 1.00 50.48 319 GLY B C 1
ATOM 2154 O O . GLY A 1 317 ? -28.294 45.473 6.017 1.00 49.60 319 GLY B O 1
ATOM 2155 N N . GLY A 1 318 ? -27.222 47.146 4.996 1.00 44.37 320 GLY B N 1
ATOM 2156 C CA . GLY A 1 318 ? -28.209 47.263 3.948 1.00 43.80 320 GLY B CA 1
ATOM 2157 C C . GLY A 1 318 ? -27.576 47.210 2.569 1.00 41.97 320 GLY B C 1
ATOM 2158 O O . GLY A 1 318 ? -26.537 46.577 2.347 1.00 40.42 320 GLY B O 1
ATOM 2159 N N . ASN A 1 319 ? -28.217 47.914 1.643 1.00 43.44 321 ASN B N 1
ATOM 2160 C CA . ASN A 1 319 ? -27.931 47.784 0.219 1.00 45.49 321 ASN B CA 1
ATOM 2161 C C . ASN A 1 319 ? -26.823 48.771 -0.137 1.00 46.62 321 ASN B C 1
ATOM 2162 O O . ASN A 1 319 ? -27.054 49.864 -0.658 1.00 45.38 321 ASN B O 1
ATOM 2167 N N . SER A 1 320 ? -25.591 48.373 0.169 1.00 48.60 322 SER B N 1
ATOM 2168 C CA . SER A 1 320 ? -24.472 49.299 0.096 1.00 44.78 322 SER B CA 1
ATOM 2169 C C . SER A 1 320 ? -23.162 48.534 0.137 1.00 42.48 322 SER B C 1
ATOM 2170 O O . SER A 1 320 ? -22.997 47.593 0.921 1.00 41.49 322 SER B O 1
ATOM 2173 N N . LYS A 1 321 ? -22.244 48.958 -0.717 1.00 36.73 323 LYS B N 1
ATOM 2174 C CA . LYS A 1 321 ? -20.829 48.631 -0.606 1.00 36.43 323 LYS B CA 1
ATOM 2175 C C . LYS A 1 321 ? -20.216 49.674 0.312 1.00 34.82 323 LYS B C 1
ATOM 2176 O O . LYS A 1 321 ? -20.064 50.836 -0.080 1.00 36.23 323 LYS B O 1
ATOM 2182 N N . THR A 1 322 ? -19.880 49.289 1.535 1.00 32.87 324 THR B N 1
ATOM 2183 C CA . THR A 1 322 ? -19.487 50.271 2.535 1.00 30.04 324 THR B CA 1
ATOM 2184 C C . THR A 1 322 ? -18.098 49.961 3.065 1.00 33.11 324 THR B C 1
ATOM 2185 O O . THR A 1 322 ? -17.794 48.807 3.373 1.00 33.09 324 THR B O 1
ATOM 2189 N N . ALA A 1 323 ? -17.265 50.989 3.169 1.00 29.39 325 ALA B N 1
ATOM 2190 C CA . ALA A 1 323 ? -15.972 50.898 3.824 1.00 33.56 325 ALA B CA 1
ATOM 2191 C C . ALA A 1 323 ? -15.907 51.898 4.976 1.00 35.90 325 ALA B C 1
ATOM 2192 O O . ALA A 1 323 ? -16.441 53.002 4.881 1.00 33.80 325 ALA B O 1
ATOM 2194 N N . MET A 1 324 ? -15.244 51.507 6.056 1.00 29.61 326 MET B N 1
ATOM 2195 C CA . MET A 1 324 ? -14.933 52.409 7.153 1.00 25.93 326 MET B CA 1
ATOM 2196 C C . MET A 1 324 ? -13.440 52.716 7.122 1.00 28.96 326 MET B C 1
ATOM 2197 O O . MET A 1 324 ? -12.621 51.808 6.916 1.00 27.74 326 MET B O 1
ATOM 2202 N N . VAL A 1 325 ? -13.081 53.986 7.299 1.00 22.48 327 VAL B N 1
ATOM 2203 C CA . VAL A 1 325 ? -11.698 54.368 7.534 1.00 25.27 327 VAL B CA 1
ATOM 2204 C C . VAL A 1 325 ? -11.600 54.822 8.982 1.00 22.91 327 VAL B C 1
ATOM 2205 O O . VAL A 1 325 ? -12.059 55.916 9.341 1.00 29.12 327 VAL B O 1
ATOM 2209 N N . ALA A 1 326 ? -11.010 53.983 9.823 1.00 23.86 328 ALA B N 1
ATOM 2210 C CA . ALA A 1 326 ? -10.789 54.323 11.215 1.00 27.02 328 ALA B CA 1
ATOM 2211 C C . ALA A 1 326 ? -9.445 55.038 11.327 1.00 30.16 328 ALA B C 1
ATOM 2212 O O . ALA A 1 326 ? -8.408 54.461 10.987 1.00 32.15 328 ALA B O 1
ATOM 2214 N N . THR A 1 327 ? -9.465 56.311 11.742 1.00 23.91 329 THR B N 1
ATOM 2215 C CA . THR A 1 327 ? -8.251 57.106 11.867 1.00 22.02 329 THR B CA 1
ATOM 2216 C C . THR A 1 327 ? -7.792 57.074 13.315 1.00 32.36 329 THR B C 1
ATOM 2217 O O . THR A 1 327 ? -8.615 57.168 14.234 1.00 25.80 329 THR B O 1
ATOM 2221 N N . VAL A 1 328 ? -6.472 56.901 13.526 1.00 26.34 330 VAL B N 1
ATOM 2222 C CA . VAL A 1 328 ? -5.932 56.889 14.881 1.00 24.90 330 VAL B CA 1
ATOM 2223 C C . VAL A 1 328 ? -4.661 57.721 14.955 1.00 28.51 330 VAL B C 1
ATOM 2224 O O . VAL A 1 328 ? -3.922 57.882 13.975 1.00 26.14 330 VAL B O 1
ATOM 2228 N N . SER A 1 329 ? -4.442 58.282 16.119 1.00 28.94 331 SER B N 1
ATOM 2229 C CA . SER A 1 329 ? -3.237 58.980 16.485 1.00 30.96 331 SER B CA 1
ATOM 2230 C C . SER A 1 329 ? -2.219 57.979 17.019 1.00 26.56 331 SER B C 1
ATOM 2231 O O . SER A 1 329 ? -2.592 56.945 17.560 1.00 25.70 331 SER B O 1
ATOM 2234 N N . PRO A 1 330 ? -0.942 58.285 16.872 1.00 31.81 332 PRO B N 1
ATOM 2235 C CA . PRO A 1 330 ? 0.106 57.281 17.112 1.00 35.88 332 PRO B CA 1
ATOM 2236 C C . PRO A 1 330 ? 0.684 57.245 18.525 1.00 38.18 332 PRO B C 1
ATOM 2237 O O . PRO A 1 330 ? 1.355 56.264 18.882 1.00 37.34 332 PRO B O 1
ATOM 2241 N N . ALA A 1 331 ? 0.470 58.277 19.339 1.00 31.37 333 ALA B N 1
ATOM 2242 C CA . ALA A 1 331 ? 1.297 58.425 20.531 1.00 36.12 333 ALA B CA 1
ATOM 2243 C C . ALA A 1 331 ? 0.583 58.014 21.823 1.00 32.50 333 ALA B C 1
ATOM 2244 O O . ALA A 1 331 ? -0.643 57.875 21.889 1.00 34.98 333 ALA B O 1
ATOM 2246 N N . ALA A 1 332 ? 1.401 57.824 22.864 1.00 34.56 334 ALA B N 1
ATOM 2247 C CA . ALA A 1 332 ? 0.968 57.236 24.123 1.00 38.94 334 ALA B CA 1
ATOM 2248 C C . ALA A 1 332 ? -0.183 58.000 24.768 1.00 40.30 334 ALA B C 1
ATOM 2249 O O . ALA A 1 332 ? -1.007 57.395 25.458 1.00 34.32 334 ALA B O 1
ATOM 2251 N N . ASP A 1 333 ? -0.260 59.318 24.555 1.00 37.81 335 ASP B N 1
ATOM 2252 C CA . ASP A 1 333 ? -1.259 60.144 25.231 1.00 36.03 335 ASP B CA 1
ATOM 2253 C C . ASP A 1 333 ? -2.677 59.844 24.753 1.00 40.40 335 ASP B C 1
ATOM 2254 O O . ASP A 1 333 ? -3.641 60.233 25.422 1.00 38.03 335 ASP B O 1
ATOM 2259 N N . ASN A 1 334 ? -2.825 59.170 23.617 1.00 32.70 336 ASN B N 1
ATOM 2260 C CA . ASN A 1 334 ? -4.131 58.816 23.074 1.00 31.38 336 ASN B CA 1
ATOM 2261 C C . ASN A 1 334 ? -4.396 57.319 23.116 1.00 33.72 336 ASN B C 1
ATOM 2262 O O . ASN A 1 334 ? -5.276 56.820 22.396 1.00 33.56 336 ASN B O 1
ATOM 2267 N N . TYR A 1 335 ? -3.680 56.601 23.981 1.00 33.45 337 TYR B N 1
ATOM 2268 C CA . TYR A 1 335 ? -3.742 55.146 23.978 1.00 37.24 337 TYR B CA 1
ATOM 2269 C C . TYR A 1 335 ? -5.175 54.645 24.079 1.00 41.44 337 TYR B C 1
ATOM 2270 O O . TYR A 1 335 ? -5.603 53.807 23.281 1.00 36.82 337 TYR B O 1
ATOM 2279 N N . ASP A 1 336 ? -5.941 55.143 25.050 1.00 38.12 338 ASP B N 1
ATOM 2280 C CA . ASP A 1 336 ? -7.252 54.548 25.281 1.00 31.39 338 ASP B CA 1
ATOM 2281 C C . ASP A 1 336 ? -8.233 54.897 24.174 1.00 33.51 338 ASP B C 1
ATOM 2282 O O . ASP A 1 336 ? -9.098 54.083 23.833 1.00 33.38 338 ASP B O 1
ATOM 2287 N N . GLU A 1 337 ? -8.181 56.125 23.657 1.00 33.54 339 GLU B N 1
ATOM 2288 C CA . GLU A 1 337 ? -9.064 56.459 22.545 1.00 34.07 339 GLU B CA 1
ATOM 2289 C C . GLU A 1 337 ? -8.685 55.665 21.307 1.00 31.29 339 GLU B C 1
ATOM 2290 O O . GLU A 1 337 ? -9.556 55.234 20.544 1.00 31.77 339 GLU B O 1
ATOM 2296 N N . THR A 1 338 ? -7.388 55.480 21.079 1.00 33.93 340 THR B N 1
ATOM 2297 C CA . THR A 1 338 ? -6.956 54.630 19.979 1.00 31.04 340 THR B CA 1
ATOM 2298 C C . THR A 1 338 ? -7.482 53.217 20.159 1.00 33.05 340 THR B C 1
ATOM 2299 O O . THR A 1 338 ? -8.076 52.639 19.242 1.00 28.03 340 THR B O 1
ATOM 2303 N N . LEU A 1 339 ? -7.313 52.662 21.356 1.00 29.70 341 LEU B N 1
ATOM 2304 C CA . LEU A 1 339 ? -7.796 51.309 21.598 1.00 33.95 341 LEU B CA 1
ATOM 2305 C C . LEU A 1 339 ? -9.294 51.212 21.338 1.00 37.86 341 LEU B C 1
ATOM 2306 O O . LEU A 1 339 ? -9.768 50.220 20.771 1.00 37.99 341 LEU B O 1
ATOM 2311 N N . SER A 1 340 ? -10.053 52.245 21.713 1.00 37.84 342 SER B N 1
ATOM 2312 C CA . SER A 1 340 ? -11.491 52.238 21.446 1.00 36.88 342 SER B CA 1
ATOM 2313 C C . SER A 1 340 ? -11.777 52.245 19.945 1.00 34.24 342 SER B C 1
ATOM 2314 O O . SER A 1 340 ? -12.606 51.467 19.452 1.00 31.48 342 SER B O 1
ATOM 2317 N N . THR A 1 341 ? -11.128 53.149 19.212 1.00 29.97 343 THR B N 1
ATOM 2318 C CA . THR A 1 341 ? -11.305 53.192 17.762 1.00 28.78 343 THR B CA 1
ATOM 2319 C C . THR A 1 341 ? -10.955 51.851 17.125 1.00 28.91 343 THR B C 1
ATOM 2320 O O . THR A 1 341 ? -11.689 51.352 16.259 1.00 30.93 343 THR B O 1
ATOM 2324 N N . LEU A 1 342 ? -9.856 51.234 17.570 1.00 29.63 344 LEU B N 1
ATOM 2325 C CA . LEU A 1 342 ? -9.424 49.967 16.992 1.00 31.21 344 LEU B CA 1
ATOM 2326 C C . LEU A 1 342 ? -10.451 48.868 17.234 1.00 32.70 344 LEU B C 1
ATOM 2327 O O . LEU A 1 342 ? -10.679 48.036 16.355 1.00 31.66 344 LEU B O 1
ATOM 2332 N N . ARG A 1 343 ? -11.077 48.847 18.420 1.00 28.99 345 ARG B N 1
ATOM 2333 C CA . ARG A 1 343 ? -12.036 47.788 18.726 1.00 35.00 345 ARG B CA 1
ATOM 2334 C C . ARG A 1 343 ? -13.319 47.986 17.934 1.00 35.67 345 ARG B C 1
ATOM 2335 O O . ARG A 1 343 ? -13.920 47.023 17.444 1.00 36.65 345 ARG B O 1
ATOM 2343 N N . TYR A 1 344 ? -13.755 49.245 17.832 1.00 34.01 346 TYR B N 1
ATOM 2344 C CA A TYR A 1 344 ? -14.922 49.553 17.018 0.60 31.92 346 TYR B CA 1
ATOM 2345 C CA B TYR A 1 344 ? -14.882 49.640 17.001 0.40 32.46 346 TYR B CA 1
ATOM 2346 C C . TYR A 1 344 ? -14.684 49.190 15.560 1.00 33.01 346 TYR B C 1
ATOM 2347 O O . TYR A 1 344 ? -15.544 48.552 14.944 1.00 31.38 346 TYR B O 1
ATOM 2364 N N . ALA A 1 345 ? -13.536 49.571 14.993 1.00 30.15 347 ALA B N 1
ATOM 2365 C CA . ALA A 1 345 ? -13.223 49.170 13.629 1.00 28.87 347 ALA B CA 1
ATOM 2366 C C . ALA A 1 345 ? -13.219 47.655 13.508 1.00 38.54 347 ALA B C 1
ATOM 2367 O O . ALA A 1 345 ? -13.686 47.095 12.504 1.00 35.43 347 ALA B O 1
ATOM 2369 N N . ASP A 1 346 ? -12.721 46.975 14.542 1.00 31.85 348 ASP B N 1
ATOM 2370 C CA . ASP A 1 346 ? -12.677 45.521 14.516 1.00 29.32 348 ASP B CA 1
ATOM 2371 C C . ASP A 1 346 ? -14.083 44.918 14.489 1.00 37.10 348 ASP B C 1
ATOM 2372 O O . ASP A 1 346 ? -14.308 43.903 13.817 1.00 37.82 348 ASP B O 1
ATOM 2377 N N A ARG A 1 347 ? -15.054 45.526 15.170 0.50 32.49 349 ARG B N 1
ATOM 2378 N N B ARG A 1 347 ? -15.026 45.525 15.223 0.50 32.32 349 ARG B N 1
ATOM 2379 C CA A ARG A 1 347 ? -16.395 44.960 15.069 0.50 32.96 349 ARG B CA 1
ATOM 2380 C CA B ARG A 1 347 ? -16.426 45.108 15.151 0.50 33.11 349 ARG B CA 1
ATOM 2381 C C A ARG A 1 347 ? -17.057 45.301 13.737 0.50 34.60 349 ARG B C 1
ATOM 2382 C C B ARG A 1 347 ? -16.970 45.285 13.738 0.50 34.85 349 ARG B C 1
ATOM 2383 O O A ARG A 1 347 ? -17.818 44.483 13.206 0.50 38.38 349 ARG B O 1
ATOM 2384 O O B ARG A 1 347 ? -17.557 44.362 13.159 0.50 36.74 349 ARG B O 1
ATOM 2399 N N . ALA A 1 348 ? -16.762 46.473 13.171 1.00 34.46 350 ALA B N 1
ATOM 2400 C CA . ALA A 1 348 ? -17.384 46.851 11.906 1.00 36.52 350 ALA B CA 1
ATOM 2401 C C . ALA A 1 348 ? -17.092 45.846 10.806 1.00 36.88 350 ALA B C 1
ATOM 2402 O O . ALA A 1 348 ? -17.981 45.518 10.011 1.00 41.48 350 ALA B O 1
ATOM 2404 N N . LYS A 1 349 ? -15.874 45.306 10.768 1.00 34.83 351 LYS B N 1
ATOM 2405 C CA . LYS A 1 349 ? -15.576 44.350 9.700 1.00 39.80 351 LYS B CA 1
ATOM 2406 C C . LYS A 1 349 ? -16.407 43.070 9.781 1.00 37.25 351 LYS B C 1
ATOM 2407 O O . LYS A 1 349 ? -16.334 42.262 8.848 1.00 43.82 351 LYS B O 1
ATOM 2413 N N . HIS A 1 350 ? -17.220 42.863 10.826 1.00 37.25 352 HIS B N 1
ATOM 2414 C CA . HIS A 1 350 ? -18.124 41.714 10.861 1.00 39.67 352 HIS B CA 1
ATOM 2415 C C . HIS A 1 350 ? -19.531 42.042 10.380 1.00 41.28 352 HIS B C 1
ATOM 2416 O O . HIS A 1 350 ? -20.370 41.136 10.295 1.00 44.76 352 HIS B O 1
ATOM 2423 N N . ILE A 1 351 ? -19.810 43.305 10.065 1.00 36.09 353 ILE B N 1
ATOM 2424 C CA . ILE A 1 351 ? -21.121 43.685 9.558 1.00 34.38 353 ILE B CA 1
ATOM 2425 C C . ILE A 1 351 ? -21.321 43.087 8.171 1.00 40.10 353 ILE B C 1
ATOM 2426 O O . ILE A 1 351 ? -20.442 43.176 7.303 1.00 40.22 353 ILE B O 1
ATOM 2431 N N . ILE A 1 352 ? -22.475 42.466 7.957 1.00 37.68 354 ILE B N 1
ATOM 2432 C CA . ILE A 1 352 ? -22.820 41.875 6.661 1.00 46.22 354 ILE B CA 1
ATOM 2433 C C . ILE A 1 352 ? -23.774 42.821 5.942 1.00 47.92 354 ILE B C 1
ATOM 2434 O O . ILE A 1 352 ? -24.821 43.183 6.492 1.00 49.12 354 ILE B O 1
ATOM 2439 N N . ASN A 1 353 ? -23.406 43.237 4.733 1.00 42.34 355 ASN B N 1
ATOM 2440 C CA . ASN A 1 353 ? -24.233 44.090 3.893 1.00 41.76 355 ASN B CA 1
ATOM 2441 C C . ASN A 1 353 ? -24.839 43.260 2.764 1.00 42.31 355 ASN B C 1
ATOM 2442 O O . ASN A 1 353 ? -24.441 42.117 2.529 1.00 48.94 355 ASN B O 1
ATOM 2447 N N . HIS A 1 354 ? -25.809 43.853 2.046 1.00 40.93 356 HIS B N 1
ATOM 2448 C CA . HIS A 1 354 ? -26.487 43.144 0.938 1.00 44.75 356 HIS B CA 1
ATOM 2449 C C . HIS A 1 354 ? -26.614 44.091 -0.256 1.00 44.04 356 HIS B C 1
ATOM 2450 O O . HIS A 1 354 ? -27.696 44.600 -0.545 1.00 51.16 356 HIS B O 1
ATOM 2457 N N . ALA A 1 355 ? -25.508 44.308 -0.967 1.00 46.84 357 ALA B N 1
ATOM 2458 C CA . ALA A 1 355 ? -25.478 45.281 -2.058 1.00 50.06 357 ALA B CA 1
ATOM 2459 C C . ALA A 1 355 ? -25.897 44.633 -3.372 1.00 44.20 357 ALA B C 1
ATOM 2460 O O . ALA A 1 355 ? -25.329 43.616 -3.774 1.00 52.14 357 ALA B O 1
ATOM 2462 N N . VAL A 1 356 ? -26.883 45.232 -4.049 1.00 48.40 358 VAL B N 1
ATOM 2463 C CA . VAL A 1 356 ? -27.317 44.776 -5.367 1.00 56.05 358 VAL B CA 1
ATOM 2464 C C . VAL A 1 356 ? -27.288 45.947 -6.338 1.00 55.16 358 VAL B C 1
ATOM 2465 O O . VAL A 1 356 ? -27.349 47.112 -5.945 1.00 46.90 358 VAL B O 1
ATOM 2469 N N . VAL A 1 357 ? -27.215 45.625 -7.630 1.00 57.56 359 VAL B N 1
ATOM 2470 C CA . VAL A 1 357 ? -27.164 46.674 -8.643 1.00 48.92 359 VAL B CA 1
ATOM 2471 C C . VAL A 1 357 ? -28.524 47.358 -8.726 1.00 43.89 359 VAL B C 1
ATOM 2472 O O . VAL A 1 357 ? -29.569 46.699 -8.774 1.00 55.49 359 VAL B O 1
ATOM 2476 N N . ASN A 1 358 ? -28.520 48.683 -8.748 1.00 46.12 360 ASN B N 1
ATOM 2477 C CA . ASN A 1 358 ? -29.760 49.457 -8.849 1.00 48.33 360 ASN B CA 1
ATOM 2478 C C . ASN A 1 358 ? -29.952 49.848 -10.309 1.00 47.45 360 ASN B C 1
ATOM 2479 O O . ASN A 1 358 ? -29.380 50.833 -10.780 1.00 40.51 360 ASN B O 1
ATOM 2484 N N . GLU A 1 359 ? -30.751 49.073 -11.029 1.00 45.29 361 GLU B N 1
ATOM 2485 C CA . GLU A 1 359 ? -30.973 49.334 -12.447 1.00 52.68 361 GLU B CA 1
ATOM 2486 C C . GLU A 1 359 ? -32.423 49.033 -12.793 1.00 52.70 361 GLU B C 1
ATOM 2487 O O . GLU A 1 359 ? -33.046 48.140 -12.209 1.00 50.55 361 GLU B O 1
ATOM 2493 N N . ASP A 1 360 ? -32.971 49.787 -13.733 1.00 46.58 362 ASP B N 1
ATOM 2494 C CA . ASP A 1 360 ? -34.366 49.564 -14.078 1.00 48.68 362 ASP B CA 1
ATOM 2495 C C . ASP A 1 360 ? -34.464 48.387 -15.058 1.00 58.99 362 ASP B C 1
ATOM 2496 O O . ASP A 1 360 ? -33.446 47.841 -15.501 1.00 51.89 362 ASP B O 1
ATOM 2501 N N . PRO A 1 361 ? -35.685 47.920 -15.363 1.00 53.95 363 PRO B N 1
ATOM 2502 C CA . PRO A 1 361 ? -35.803 46.719 -16.214 1.00 57.84 363 PRO B CA 1
ATOM 2503 C C . PRO A 1 361 ? -35.075 46.811 -17.549 1.00 57.92 363 PRO B C 1
ATOM 2504 O O . PRO A 1 361 ? -34.383 45.856 -17.937 1.00 59.37 363 PRO B O 1
ATOM 2508 N N . ASN A 1 362 ? -35.224 47.929 -18.272 1.00 58.76 364 ASN B N 1
ATOM 2509 C CA . ASN A 1 362 ? -34.578 48.064 -19.578 1.00 63.66 364 ASN B CA 1
ATOM 2510 C C . ASN A 1 362 ? -33.060 47.993 -19.464 1.00 64.34 364 ASN B C 1
ATOM 2511 O O . ASN A 1 362 ? -32.403 47.338 -20.282 1.00 66.69 364 ASN B O 1
ATOM 2516 N N . ALA A 1 363 ? -32.485 48.672 -18.465 1.00 60.93 365 ALA B N 1
ATOM 2517 C CA . ALA A 1 363 ? -31.030 48.732 -18.345 1.00 62.32 365 ALA B CA 1
ATOM 2518 C C . ALA A 1 363 ? -30.444 47.335 -18.227 1.00 71.68 365 ALA B C 1
ATOM 2519 O O . ALA A 1 363 ? -29.462 47.000 -18.901 1.00 77.68 365 ALA B O 1
ATOM 2521 N N . ARG A 1 364 ? -31.067 46.495 -17.400 1.00 73.80 366 ARG B N 1
ATOM 2522 C CA . ARG A 1 364 ? -30.579 45.138 -17.207 1.00 78.12 366 ARG B CA 1
ATOM 2523 C C . ARG A 1 364 ? -30.465 44.402 -18.540 1.00 78.97 366 ARG B C 1
ATOM 2524 O O . ARG A 1 364 ? -29.422 43.820 -18.853 1.00 87.86 366 ARG B O 1
ATOM 2526 N N . ILE A 1 365 ? -31.515 44.472 -19.366 1.00 73.57 367 ILE B N 1
ATOM 2527 C CA . ILE A 1 365 ? -31.539 43.727 -20.623 1.00 75.44 367 ILE B CA 1
ATOM 2528 C C . ILE A 1 365 ? -30.669 44.385 -21.695 1.00 75.44 367 ILE B C 1
ATOM 2529 O O . ILE A 1 365 ? -30.184 43.703 -22.604 1.00 78.60 367 ILE B O 1
ATOM 2534 N N . ILE A 1 366 ? -30.459 45.703 -21.630 1.00 84.21 368 ILE B N 1
ATOM 2535 C CA . ILE A 1 366 ? -29.750 46.374 -22.721 1.00 86.36 368 ILE B CA 1
ATOM 2536 C C . ILE A 1 366 ? -28.266 46.003 -22.744 1.00 94.86 368 ILE B C 1
ATOM 2537 O O . ILE A 1 366 ? -27.621 46.120 -23.795 1.00 104.83 368 ILE B O 1
ATOM 2542 N N . ARG A 1 367 ? -27.723 45.507 -21.627 1.00 92.80 369 ARG B N 1
ATOM 2543 C CA . ARG A 1 367 ? -26.357 44.988 -21.548 1.00 89.40 369 ARG B CA 1
ATOM 2544 C C . ARG A 1 367 ? -25.924 44.198 -22.787 1.00 114.31 369 ARG B C 1
ATOM 2545 O O . ARG A 1 367 ? -25.081 44.663 -23.564 1.00 111.11 369 ARG B O 1
ATOM 2547 N N . ASP A 1 368 ? -26.492 43.010 -22.984 1.00 71.56 370 ASP B N 1
ATOM 2548 C CA . ASP A 1 368 ? -26.106 42.139 -24.096 1.00 73.69 370 ASP B CA 1
ATOM 2549 C C . ASP A 1 368 ? -26.376 42.777 -25.457 1.00 80.06 370 ASP B C 1
ATOM 2550 O O . ASP A 1 368 ? -27.450 43.331 -25.698 1.00 87.52 370 ASP B O 1
ATOM 2552 N N . SER B 1 2 ? -65.588 60.903 29.368 1.00 54.71 4 SER A N 1
ATOM 2553 C CA . SER B 1 2 ? -65.814 59.470 29.536 1.00 57.26 4 SER A CA 1
ATOM 2554 C C . SER B 1 2 ? -65.384 59.005 30.930 1.00 53.26 4 SER A C 1
ATOM 2555 O O . SER B 1 2 ? -64.517 59.614 31.555 1.00 56.57 4 SER A O 1
ATOM 2558 N N . LYS B 1 3 ? -65.980 57.918 31.410 1.00 55.34 5 LYS A N 1
ATOM 2559 C CA . LYS B 1 3 ? -65.580 57.336 32.683 1.00 48.48 5 LYS A CA 1
ATOM 2560 C C . LYS B 1 3 ? -64.432 56.354 32.501 1.00 41.90 5 LYS A C 1
ATOM 2561 O O . LYS B 1 3 ? -64.196 55.819 31.414 1.00 43.33 5 LYS A O 1
ATOM 2567 N N . VAL B 1 4 ? -63.698 56.135 33.593 1.00 31.17 6 VAL A N 1
ATOM 2568 C CA . VAL B 1 4 ? -62.753 55.040 33.616 1.00 30.85 6 VAL A CA 1
ATOM 2569 C C . VAL B 1 4 ? -63.540 53.748 33.456 1.00 36.33 6 VAL A C 1
ATOM 2570 O O . VAL B 1 4 ? -64.587 53.558 34.088 1.00 42.44 6 VAL A O 1
ATOM 2574 N N . LYS B 1 5 ? -63.074 52.892 32.562 1.00 33.94 7 LYS A N 1
ATOM 2575 C CA . LYS B 1 5 ? -63.665 51.587 32.305 1.00 36.41 7 LYS A CA 1
ATOM 2576 C C . LYS B 1 5 ? -63.044 50.592 33.267 1.00 38.76 7 LYS A C 1
ATOM 2577 O O . LYS B 1 5 ? -61.830 50.606 33.460 1.00 31.08 7 LYS A O 1
ATOM 2583 N N . VAL B 1 6 ? -63.863 49.755 33.900 1.00 32.45 8 VAL A N 1
ATOM 2584 C CA . VAL B 1 6 ? -63.344 48.864 34.928 1.00 36.45 8 VAL A CA 1
ATOM 2585 C C . VAL B 1 6 ? -63.768 47.434 34.621 1.00 31.62 8 VAL A C 1
ATOM 2586 O O . VAL B 1 6 ? -64.942 47.170 34.331 1.00 35.09 8 VAL A O 1
ATOM 2590 N N . ALA B 1 7 ? -62.787 46.530 34.631 1.00 27.13 9 ALA A N 1
ATOM 2591 C CA . ALA B 1 7 ? -62.979 45.093 34.548 1.00 30.08 9 ALA A CA 1
ATOM 2592 C C . ALA B 1 7 ? -62.410 44.433 35.796 1.00 35.51 9 ALA A C 1
ATOM 2593 O O . ALA B 1 7 ? -61.418 44.903 36.361 1.00 32.25 9 ALA A O 1
ATOM 2595 N N . VAL B 1 8 ? -63.015 43.321 36.216 1.00 32.33 10 VAL A N 1
ATOM 2596 C CA . VAL B 1 8 ? -62.418 42.447 37.229 1.00 28.05 10 VAL A CA 1
ATOM 2597 C C . VAL B 1 8 ? -62.109 41.098 36.577 1.00 26.31 10 VAL A C 1
ATOM 2598 O O . VAL B 1 8 ? -62.901 40.591 35.768 1.00 28.60 10 VAL A O 1
ATOM 2602 N N . ARG B 1 9 ? -60.949 40.528 36.910 1.00 25.22 11 ARG A N 1
ATOM 2603 C CA . ARG B 1 9 ? -60.559 39.210 36.420 1.00 24.96 11 ARG A CA 1
ATOM 2604 C C . ARG B 1 9 ? -60.208 38.302 37.587 1.00 26.09 11 ARG A C 1
ATOM 2605 O O . ARG B 1 9 ? -59.360 38.662 38.417 1.00 25.87 11 ARG A O 1
ATOM 2613 N N . VAL B 1 10 ? -60.815 37.111 37.603 1.00 24.86 12 VAL A N 1
ATOM 2614 C CA . VAL B 1 10 ? -60.625 36.105 38.652 1.00 20.14 12 VAL A CA 1
ATOM 2615 C C . VAL B 1 10 ? -59.730 34.989 38.129 1.00 26.84 12 VAL A C 1
ATOM 2616 O O . VAL B 1 10 ? -60.058 34.338 37.128 1.00 30.13 12 VAL A O 1
ATOM 2620 N N . ARG B 1 11 ? -58.630 34.725 38.832 1.00 26.29 13 ARG A N 1
ATOM 2621 C CA . ARG B 1 11 ? -57.693 33.683 38.430 1.00 27.73 13 ARG A CA 1
ATOM 2622 C C . ARG B 1 11 ? -58.177 32.311 38.899 1.00 30.90 13 ARG A C 1
ATOM 2623 O O . ARG B 1 11 ? -59.006 32.217 39.806 1.00 28.91 13 ARG A O 1
ATOM 2631 N N . PRO B 1 12 ? -57.699 31.229 38.277 1.00 32.66 14 PRO A N 1
ATOM 2632 C CA . PRO B 1 12 ? -58.113 29.891 38.710 1.00 31.19 14 PRO A CA 1
ATOM 2633 C C . PRO B 1 12 ? -57.666 29.627 40.138 1.00 30.16 14 PRO A C 1
ATOM 2634 O O . PRO B 1 12 ? -56.732 30.256 40.645 1.00 30.34 14 PRO A O 1
ATOM 2638 N N . MET B 1 13 ? -58.362 28.691 40.795 1.00 30.29 15 MET A N 1
ATOM 2639 C CA . MET B 1 13 ? -57.838 28.143 42.043 1.00 30.70 15 MET A CA 1
ATOM 2640 C C . MET B 1 13 ? -56.531 27.416 41.753 1.00 38.47 15 MET A C 1
ATOM 2641 O O . MET B 1 13 ? -56.418 26.690 40.757 1.00 37.05 15 MET A O 1
ATOM 2646 N N . ASN B 1 14 ? -55.528 27.618 42.603 1.00 30.43 16 ASN A N 1
ATOM 2647 C CA . ASN B 1 14 ? -54.247 26.957 42.366 1.00 35.26 16 ASN A CA 1
ATOM 2648 C C . ASN B 1 14 ? -54.159 25.660 43.164 1.00 34.15 16 ASN A C 1
ATOM 2649 O O . ASN B 1 14 ? -55.111 25.254 43.836 1.00 30.27 16 ASN A O 1
ATOM 2654 N N . ARG B 1 15 ? -52.987 25.009 43.091 1.00 28.04 17 ARG A N 1
ATOM 2655 C CA . ARG B 1 15 ? -52.823 23.679 43.663 1.00 31.75 17 ARG A CA 1
ATOM 2656 C C . ARG B 1 15 ? -52.999 23.705 45.178 1.00 34.33 17 ARG A C 1
ATOM 2657 O O . ARG B 1 15 ? -53.722 22.875 45.750 1.00 34.84 17 ARG A O 1
ATOM 2665 N N . ARG B 1 16 ? -52.360 24.668 45.846 1.00 30.11 18 ARG A N 1
ATOM 2666 C CA . ARG B 1 16 ? -52.465 24.745 47.301 1.00 33.71 18 ARG A CA 1
ATOM 2667 C C . ARG B 1 16 ? -53.908 24.974 47.741 1.00 30.41 18 ARG A C 1
ATOM 2668 O O . ARG B 1 16 ? -54.394 24.309 48.661 1.00 30.68 18 ARG A O 1
ATOM 2676 N N . GLU B 1 17 ? -54.609 25.893 47.080 1.00 28.69 19 GLU A N 1
ATOM 2677 C CA . GLU B 1 17 ? -56.006 26.154 47.410 1.00 32.34 19 GLU A CA 1
ATOM 2678 C C . GLU B 1 17 ? -56.869 24.919 47.167 1.00 35.37 19 GLU A C 1
ATOM 2679 O O . GLU B 1 17 ? -57.758 24.611 47.971 1.00 36.35 19 GLU A O 1
ATOM 2685 N N . ILE B 1 18 ? -56.611 24.183 46.079 1.00 30.44 20 ILE A N 1
ATOM 2686 C CA . ILE B 1 18 ? -57.344 22.937 45.850 1.00 26.75 20 ILE A CA 1
ATOM 2687 C C . ILE B 1 18 ? -56.976 21.880 46.890 1.00 29.85 20 ILE A C 1
ATOM 2688 O O . ILE B 1 18 ? -57.860 21.259 47.498 1.00 30.44 20 ILE A O 1
ATOM 2693 N N . ASP B 1 19 ? -55.670 21.651 47.117 1.00 29.87 21 ASP A N 1
ATOM 2694 C CA . ASP B 1 19 ? -55.278 20.587 48.059 1.00 29.46 21 ASP A CA 1
ATOM 2695 C C . ASP B 1 19 ? -55.835 20.847 49.453 1.00 29.77 21 ASP A C 1
ATOM 2696 O O . ASP B 1 19 ? -56.227 19.910 50.164 1.00 33.82 21 ASP A O 1
ATOM 2701 N N . LEU B 1 20 ? -55.840 22.107 49.883 1.00 32.11 22 LEU A N 1
ATOM 2702 C CA . LEU B 1 20 ? -56.211 22.442 51.256 1.00 33.48 22 LEU A CA 1
ATOM 2703 C C . LEU B 1 20 ? -57.719 22.593 51.424 1.00 33.07 22 LEU A C 1
ATOM 2704 O O . LEU B 1 20 ? -58.197 22.824 52.551 1.00 31.46 22 LEU A O 1
ATOM 2709 N N . HIS B 1 21 ? -58.470 22.420 50.333 1.00 35.20 23 HIS A N 1
ATOM 2710 C CA . HIS B 1 21 ? -59.915 22.624 50.305 1.00 36.67 23 HIS A CA 1
ATOM 2711 C C . HIS B 1 21 ? -60.296 24.047 50.707 1.00 31.08 23 HIS A C 1
ATOM 2712 O O . HIS B 1 21 ? -61.315 24.267 51.360 1.00 34.53 23 HIS A O 1
ATOM 2719 N N . THR B 1 22 ? -59.481 25.024 50.323 1.00 30.11 24 THR A N 1
ATOM 2720 C CA . THR B 1 22 ? -59.852 26.418 50.542 1.00 31.79 24 THR A CA 1
ATOM 2721 C C . THR B 1 22 ? -61.097 26.761 49.731 1.00 37.07 24 THR A C 1
ATOM 2722 O O . THR B 1 22 ? -61.137 26.553 48.513 1.00 31.38 24 THR A O 1
ATOM 2726 N N . LYS B 1 23 ? -62.119 27.297 50.398 1.00 33.90 25 LYS A N 1
ATOM 2727 C CA . LYS B 1 23 ? -63.381 27.541 49.708 1.00 33.47 25 LYS A CA 1
ATOM 2728 C C . LYS B 1 23 ? -63.242 28.622 48.632 1.00 29.87 25 LYS A C 1
ATOM 2729 O O . LYS B 1 23 ? -62.626 29.669 48.845 1.00 31.45 25 LYS A O 1
ATOM 2735 N N . CYS B 1 24 ? -63.847 28.372 47.471 1.00 34.53 26 CYS A N 1
ATOM 2736 C CA . CYS B 1 24 ? -63.949 29.387 46.424 1.00 36.84 26 CYS A CA 1
ATOM 2737 C C . CYS B 1 24 ? -65.105 30.325 46.757 1.00 31.92 26 CYS A C 1
ATOM 2738 O O . CYS B 1 24 ? -66.249 29.879 46.891 1.00 33.52 26 CYS A O 1
ATOM 2741 N N . VAL B 1 25 ? -64.809 31.610 46.950 1.00 33.09 27 VAL A N 1
ATOM 2742 C CA . VAL B 1 25 ? -65.827 32.566 47.389 1.00 31.29 27 VAL A CA 1
ATOM 2743 C C . VAL B 1 25 ? -66.160 33.589 46.321 1.00 35.70 27 VAL A C 1
ATOM 2744 O O . VAL B 1 25 ? -67.021 34.455 46.549 1.00 47.42 27 VAL A O 1
ATOM 2748 N N . VAL B 1 26 ? -65.509 33.528 45.163 1.00 32.21 28 VAL A N 1
ATOM 2749 C CA . VAL B 1 26 ? -65.738 34.477 44.080 1.00 38.56 28 VAL A CA 1
ATOM 2750 C C . VAL B 1 26 ? -66.419 33.756 42.926 1.00 39.45 28 VAL A C 1
ATOM 2751 O O . VAL B 1 26 ? -65.935 32.721 42.451 1.00 38.12 28 VAL A O 1
ATOM 2755 N N . ASP B 1 27 ? -67.522 34.312 42.460 1.00 41.57 29 ASP A N 1
ATOM 2756 C CA . ASP B 1 27 ? -68.149 33.844 41.240 1.00 33.78 29 ASP A CA 1
ATOM 2757 C C . ASP B 1 27 ? -68.373 35.043 40.336 1.00 40.51 29 ASP A C 1
ATOM 2758 O O . ASP B 1 27 ? -68.284 36.195 40.771 1.00 34.85 29 ASP A O 1
ATOM 2763 N N . VAL B 1 28 ? -68.631 34.758 39.060 1.00 39.95 30 VAL A N 1
ATOM 2764 C CA . VAL B 1 28 ? -68.918 35.770 38.053 1.00 34.71 30 VAL A CA 1
ATOM 2765 C C . VAL B 1 28 ? -70.210 35.377 37.354 1.00 39.34 30 VAL A C 1
ATOM 2766 O O . VAL B 1 28 ? -70.383 34.220 36.959 1.00 43.77 30 VAL A O 1
ATOM 2770 N N . GLU B 1 29 ? -71.136 36.321 37.245 1.00 35.89 31 GLU A N 1
ATOM 2771 C CA . GLU B 1 29 ? -72.307 36.159 36.398 1.00 47.29 31 GLU A CA 1
ATOM 2772 C C . GLU B 1 29 ? -72.399 37.410 35.539 1.00 50.16 31 GLU A C 1
ATOM 2773 O O . GLU B 1 29 ? -72.661 38.505 36.058 1.00 37.11 31 GLU A O 1
ATOM 2779 N N . ALA B 1 30 ? -72.130 37.245 34.238 1.00 43.58 32 ALA A N 1
ATOM 2780 C CA . ALA B 1 30 ? -72.185 38.322 33.246 1.00 43.50 32 ALA A CA 1
ATOM 2781 C C . ALA B 1 30 ? -71.200 39.415 33.651 1.00 39.04 32 ALA A C 1
ATOM 2782 O O . ALA B 1 30 ? -69.990 39.140 33.705 1.00 37.85 32 ALA A O 1
ATOM 2784 N N . ASN B 1 31 ? -71.644 40.641 33.943 1.00 43.72 33 ASN A N 1
ATOM 2785 C CA . ASN B 1 31 ? -70.754 41.722 34.353 1.00 45.76 33 ASN A CA 1
ATOM 2786 C C . ASN B 1 31 ? -70.788 41.962 35.864 1.00 44.55 33 ASN A C 1
ATOM 2787 O O . ASN B 1 31 ? -70.483 43.070 36.321 1.00 40.93 33 ASN A O 1
ATOM 2792 N N . LYS B 1 32 ? -71.165 40.960 36.643 1.00 40.92 34 LYS A N 1
ATOM 2793 C CA . LYS B 1 32 ? -71.203 41.083 38.092 1.00 37.90 34 LYS A CA 1
ATOM 2794 C C . LYS B 1 32 ? -70.224 40.112 38.719 1.00 39.10 34 LYS A C 1
ATOM 2795 O O . LYS B 1 32 ? -70.096 38.970 38.274 1.00 42.46 34 LYS A O 1
ATOM 2801 N N . VAL B 1 33 ? -69.547 40.577 39.760 1.00 41.91 35 VAL A N 1
ATOM 2802 C CA . VAL B 1 33 ? -68.740 39.729 40.626 1.00 34.40 35 VAL A CA 1
ATOM 2803 C C . VAL B 1 33 ? -69.553 39.431 41.869 1.00 36.09 35 VAL A C 1
ATOM 2804 O O . VAL B 1 33 ? -70.079 40.349 42.506 1.00 35.43 35 VAL A O 1
ATOM 2808 N N . ILE B 1 34 ? -69.634 38.160 42.239 1.00 33.10 36 ILE A N 1
ATOM 2809 C CA . ILE B 1 34 ? -70.304 37.740 43.466 1.00 33.78 36 ILE A CA 1
ATOM 2810 C C . ILE B 1 34 ? -69.241 37.286 44.451 1.00 38.73 36 ILE A C 1
ATOM 2811 O O . ILE B 1 34 ? -68.407 36.435 44.115 1.00 36.93 36 ILE A O 1
ATOM 2816 N N . LEU B 1 35 ? -69.250 37.869 45.652 1.00 30.50 37 LEU A N 1
ATOM 2817 C CA . LEU B 1 35 ? -68.272 37.546 46.693 1.00 32.47 37 LEU A CA 1
ATOM 2818 C C . LEU B 1 35 ? -69.058 36.885 47.823 1.00 40.53 37 LEU A C 1
ATOM 2819 O O . LEU B 1 35 ? -69.760 37.560 48.581 1.00 41.24 37 LEU A O 1
ATOM 2824 N N . ASN B 1 36 ? -68.944 35.578 47.924 1.00 36.30 38 ASN A N 1
ATOM 2825 C CA . ASN B 1 36 ? -69.698 34.850 48.918 1.00 46.38 38 ASN A CA 1
ATOM 2826 C C . ASN B 1 36 ? -68.977 34.878 50.263 1.00 45.92 38 ASN A C 1
ATOM 2827 O O . ASN B 1 36 ? -67.761 35.082 50.322 1.00 41.35 38 ASN A O 1
ATOM 2832 N N . PRO B 1 37 ? -69.714 34.729 51.357 1.00 48.18 39 PRO A N 1
ATOM 2833 C CA . PRO B 1 37 ? -69.082 34.744 52.681 1.00 49.82 39 PRO A CA 1
ATOM 2834 C C . PRO B 1 37 ? -68.241 33.497 52.910 1.00 48.86 39 PRO A C 1
ATOM 2835 O O . PRO B 1 37 ? -68.446 32.443 52.297 1.00 41.64 39 PRO A O 1
ATOM 2839 N N . ILE B 1 38 ? -67.283 33.624 53.819 1.00 52.68 40 ILE A N 1
ATOM 2840 C CA . ILE B 1 38 ? -66.365 32.518 54.072 1.00 50.13 40 ILE A CA 1
ATOM 2841 C C . ILE B 1 38 ? -67.097 31.403 54.813 1.00 49.41 40 ILE A C 1
ATOM 2842 O O . ILE B 1 38 ? -68.122 31.649 55.450 1.00 48.34 40 ILE A O 1
ATOM 2847 N N . GLY B 1 49 ? -73.304 37.983 57.252 1.00 75.60 51 GLY A N 1
ATOM 2848 C CA . GLY B 1 49 ? -72.542 37.527 56.103 1.00 72.13 51 GLY A CA 1
ATOM 2849 C C . GLY B 1 49 ? -73.382 37.073 54.916 1.00 72.58 51 GLY A C 1
ATOM 2850 O O . GLY B 1 49 ? -73.543 35.876 54.679 1.00 72.36 51 GLY A O 1
ATOM 2851 N N . GLN B 1 50 ? -73.933 38.029 54.182 1.00 69.32 52 GLN A N 1
ATOM 2852 C CA . GLN B 1 50 ? -74.581 37.765 52.904 1.00 61.89 52 GLN A CA 1
ATOM 2853 C C . GLN B 1 50 ? -73.539 37.778 51.799 1.00 54.38 52 GLN A C 1
ATOM 2854 O O . GLN B 1 50 ? -72.404 38.237 51.993 1.00 52.72 52 GLN A O 1
ATOM 2860 N N . PRO B 1 51 ? -73.872 37.270 50.613 1.00 46.14 53 PRO A N 1
ATOM 2861 C CA . PRO B 1 51 ? -72.999 37.523 49.454 1.00 47.12 53 PRO A CA 1
ATOM 2862 C C . PRO B 1 51 ? -73.012 39.008 49.124 1.00 52.23 53 PRO A C 1
ATOM 2863 O O . PRO B 1 51 ? -73.951 39.727 49.463 1.00 47.24 53 PRO A O 1
ATOM 2867 N N . LYS B 1 52 ? -71.945 39.480 48.483 1.00 43.23 54 LYS A N 1
ATOM 2868 C CA . LYS B 1 52 ? -71.852 40.877 48.066 1.00 38.40 54 LYS A CA 1
ATOM 2869 C C . LYS B 1 52 ? -71.662 40.919 46.565 1.00 40.42 54 LYS A C 1
ATOM 2870 O O . LYS B 1 52 ? -70.784 40.235 46.030 1.00 45.20 54 LYS A O 1
ATOM 2876 N N . ILE B 1 53 ? -72.477 41.709 45.887 1.00 40.11 55 ILE A N 1
ATOM 2877 C CA . ILE B 1 53 ? -72.440 41.766 44.438 1.00 43.57 55 ILE A CA 1
ATOM 2878 C C . ILE B 1 53 ? -71.935 43.134 44.003 1.00 46.86 55 ILE A C 1
ATOM 2879 O O . ILE B 1 53 ? -72.292 44.160 44.597 1.00 45.90 55 ILE A O 1
ATOM 2884 N N . PHE B 1 54 ? -71.086 43.134 42.970 1.00 35.17 56 PHE A N 1
ATOM 2885 C CA . PHE B 1 54 ? -70.538 44.336 42.362 1.00 36.83 56 PHE A CA 1
ATOM 2886 C C . PHE B 1 54 ? -70.688 44.240 40.850 1.00 41.91 56 PHE A C 1
ATOM 2887 O O . PHE B 1 54 ? -70.459 43.176 40.265 1.00 40.69 56 PHE A O 1
ATOM 2895 N N . ALA B 1 55 ? -70.997 45.370 40.222 1.00 38.39 57 ALA A N 1
ATOM 2896 C CA . ALA B 1 55 ? -71.225 45.467 38.788 1.00 40.84 57 ALA A CA 1
ATOM 2897 C C . ALA B 1 55 ? -70.087 46.268 38.173 1.00 35.79 57 ALA A C 1
ATOM 2898 O O . ALA B 1 55 ? -69.722 47.323 38.693 1.00 34.06 57 ALA A O 1
ATOM 2900 N N . TYR B 1 56 ? -69.528 45.775 37.072 1.00 30.66 58 TYR A N 1
ATOM 2901 C CA . TYR B 1 56 ? -68.437 46.459 36.390 1.00 32.74 58 TYR A CA 1
ATOM 2902 C C . TYR B 1 56 ? -68.748 46.500 34.901 1.00 40.48 58 TYR A C 1
ATOM 2903 O O . TYR 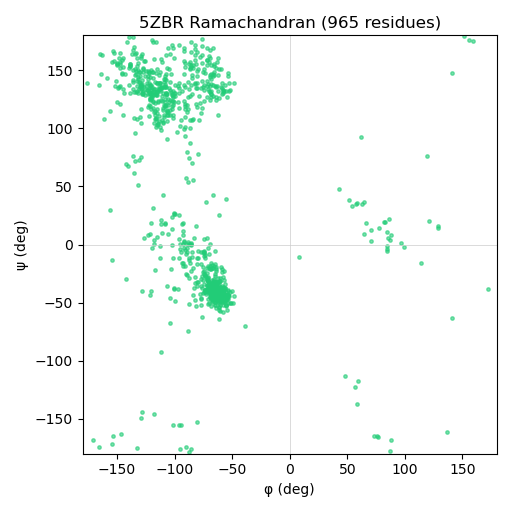B 1 56 ? -69.832 46.091 34.465 1.00 39.85 58 TYR A O 1
ATOM 2912 N N . ASP B 1 57 ? -67.797 47.012 34.116 1.00 33.64 59 ASP A N 1
ATOM 2913 C CA . ASP B 1 57 ? -67.986 47.075 32.670 1.00 43.60 59 ASP A CA 1
ATOM 2914 C C . ASP B 1 57 ? -67.763 45.709 32.032 1.00 40.63 59 ASP A C 1
ATOM 2915 O O . ASP B 1 57 ? -68.479 45.331 31.096 1.00 43.56 59 ASP A O 1
ATOM 2920 N N . HIS B 1 58 ? -66.811 44.944 32.564 1.00 33.15 60 HIS A N 1
ATOM 2921 C CA . HIS B 1 58 ? -66.539 43.582 32.134 1.00 31.78 60 HIS A CA 1
ATOM 2922 C C . HIS B 1 58 ? -66.099 42.764 33.336 1.00 33.02 60 HIS A C 1
ATOM 2923 O O . HIS B 1 58 ? -65.401 43.268 34.221 1.00 33.15 60 HIS A O 1
ATOM 2930 N N . CYS B 1 59 ? -66.460 41.483 33.341 1.00 30.33 61 CYS A N 1
ATOM 2931 C CA . CYS B 1 59 ? -65.836 40.537 34.268 1.00 29.99 61 CYS A CA 1
ATOM 2932 C C . CYS B 1 59 ? -65.267 39.385 33.473 1.00 32.58 61 CYS A C 1
ATOM 2933 O O . CYS B 1 59 ? -65.887 38.914 32.509 1.00 36.04 61 CYS A O 1
ATOM 2936 N N . PHE B 1 60 ? -64.062 38.979 33.829 1.00 25.71 62 PHE A N 1
ATOM 2937 C CA . PHE B 1 60 ? -63.385 37.878 33.154 1.00 25.79 62 PHE A CA 1
ATOM 2938 C C . PHE B 1 60 ? -63.260 36.730 34.139 1.00 35.24 62 PHE A C 1
ATOM 2939 O O . PHE B 1 60 ? -62.519 36.829 35.129 1.00 32.64 62 PHE A O 1
ATOM 2947 N N . TRP B 1 61 ? -64.008 35.657 33.895 1.00 31.32 63 TRP A N 1
ATOM 2948 C CA . TRP B 1 61 ? -63.970 34.457 34.730 1.00 29.56 63 TRP A CA 1
ATOM 2949 C C . TRP B 1 61 ? -62.907 33.579 34.104 1.00 31.81 63 TRP A C 1
ATOM 2950 O O . TRP B 1 61 ? -63.117 32.985 33.048 1.00 26.79 63 TRP A O 1
ATOM 2961 N N . SER B 1 62 ? -61.736 33.573 34.685 1.00 41.41 64 SER A N 1
ATOM 2962 C CA . SER B 1 62 ? -60.615 32.907 34.055 1.00 45.22 64 SER A CA 1
ATOM 2963 C C . SER B 1 62 ? -60.244 31.662 34.844 1.00 43.42 64 SER A C 1
ATOM 2964 O O . SER B 1 62 ? -59.072 31.349 35.031 1.00 46.06 64 SER A O 1
ATOM 2967 N N . MET B 1 63 ? -61.266 30.915 35.269 1.00 48.36 65 MET A N 1
ATOM 2968 C CA . MET B 1 63 ? -61.114 29.878 36.285 1.00 56.71 65 MET A CA 1
ATOM 2969 C C . MET B 1 63 ? -61.013 28.476 35.702 1.00 60.44 65 MET A C 1
ATOM 2970 O O . MET B 1 63 ? -60.134 27.709 36.102 1.00 58.42 65 MET A O 1
ATOM 2975 N N . ASP B 1 64 ? -61.907 28.109 34.787 1.00 71.97 66 ASP A N 1
ATOM 2976 C CA . ASP B 1 64 ? -61.907 26.771 34.201 1.00 76.01 66 ASP A CA 1
ATOM 2977 C C . ASP B 1 64 ? -62.039 26.876 32.687 1.00 75.42 66 ASP A C 1
ATOM 2978 O O . ASP B 1 64 ? -63.119 27.189 32.172 1.00 73.12 66 ASP A O 1
ATOM 2983 N N . GLU B 1 65 ? -60.943 26.580 31.982 1.00 71.01 67 GLU A N 1
ATOM 2984 C CA . GLU B 1 65 ? -60.936 26.651 30.524 1.00 71.48 67 GLU A CA 1
ATOM 2985 C C . GLU B 1 65 ? -61.958 25.704 29.897 1.00 67.00 67 GLU A C 1
ATOM 2986 O O . GLU B 1 65 ? -62.483 25.986 28.813 1.00 73.55 67 GLU A O 1
ATOM 2992 N N . SER B 1 66 ? -62.275 24.593 30.565 1.00 63.36 68 SER A N 1
ATOM 2993 C CA . SER B 1 66 ? -63.223 23.642 29.990 1.00 67.29 68 SER A CA 1
ATOM 2994 C C . SER B 1 66 ? -64.643 24.197 29.919 1.00 76.18 68 SER A C 1
ATOM 2995 O O . SER B 1 66 ? -65.447 23.701 29.120 1.00 77.61 68 SER A O 1
ATOM 2998 N N . VAL B 1 67 ? -64.968 25.216 30.718 1.00 80.18 69 VAL A N 1
ATOM 2999 C CA . VAL B 1 67 ? -66.294 25.827 30.672 1.00 79.87 69 VAL A CA 1
ATOM 3000 C C . VAL B 1 67 ? -66.285 26.930 29.619 1.00 73.94 69 VAL A C 1
ATOM 3001 O O . VAL B 1 67 ? -66.287 28.127 29.943 1.00 61.42 69 VAL A O 1
ATOM 3005 N N . ARG B 1 68 ? -66.292 26.526 28.347 1.00 74.49 70 ARG A N 1
ATOM 3006 C CA . ARG B 1 68 ? -66.044 27.460 27.256 1.00 78.65 70 ARG A CA 1
ATOM 3007 C C . ARG B 1 68 ? -67.112 28.542 27.155 1.00 74.38 70 ARG A C 1
ATOM 3008 O O . ARG B 1 68 ? -66.856 29.594 26.556 1.00 74.58 70 ARG A O 1
ATOM 3010 N N . GLU B 1 69 ? -68.294 28.319 27.736 1.00 62.10 71 GLU A N 1
ATOM 3011 C CA . GLU B 1 69 ? -69.349 29.327 27.696 1.00 68.95 71 GLU A CA 1
ATOM 3012 C C . GLU B 1 69 ? -69.081 30.497 28.642 1.00 67.69 71 GLU A C 1
ATOM 3013 O O . GLU B 1 69 ? -69.587 31.599 28.407 1.00 72.91 71 GLU A O 1
ATOM 3015 N N . LYS B 1 70 ? -68.266 30.285 29.679 1.00 53.03 72 LYS A N 1
ATOM 3016 C CA . LYS B 1 70 ? -68.055 31.219 30.778 1.00 51.76 72 LYS A CA 1
ATOM 3017 C C . LYS B 1 70 ? -66.616 31.723 30.874 1.00 45.76 72 LYS A C 1
ATOM 3018 O O . LYS B 1 70 ? -66.381 32.808 31.429 1.00 40.55 72 LYS A O 1
ATOM 3024 N N . TYR B 1 71 ? -65.666 30.992 30.308 1.00 33.94 73 TYR A N 1
ATOM 3025 C CA . TYR B 1 71 ? -64.245 31.217 30.511 1.00 33.62 73 TYR A CA 1
ATOM 3026 C C . TYR B 1 71 ? -63.708 32.350 29.639 1.00 46.12 73 TYR A C 1
ATOM 3027 O O . TYR B 1 71 ? -64.034 32.458 28.453 1.00 45.83 73 TYR A O 1
ATOM 3036 N N . ALA B 1 72 ? -62.841 33.169 30.220 1.00 36.11 74 ALA A N 1
ATOM 3037 C CA . ALA B 1 72 ? -62.209 34.280 29.523 1.00 41.52 74 ALA A CA 1
ATOM 3038 C C . ALA B 1 72 ? -60.707 34.004 29.449 1.00 37.02 74 ALA A C 1
ATOM 3039 O O . ALA B 1 72 ? -60.026 33.965 30.481 1.00 30.48 74 ALA A O 1
ATOM 3041 N N . GLY B 1 73 ? -60.197 33.788 28.233 1.00 35.86 75 GLY A N 1
ATOM 3042 C CA . GLY B 1 73 ? -58.772 33.643 28.016 1.00 30.09 75 GLY A CA 1
ATOM 3043 C C . GLY B 1 73 ? -58.114 34.994 27.802 1.00 34.81 75 GLY A C 1
ATOM 3044 O O . GLY B 1 73 ? -58.765 36.040 27.847 1.00 31.68 75 GLY A O 1
ATOM 3045 N N . GLN B 1 74 ? -56.793 34.949 27.565 1.00 26.97 76 GLN A N 1
ATOM 3046 C CA . GLN B 1 74 ? -56.034 36.157 27.213 1.00 24.65 76 GLN A CA 1
ATOM 3047 C C . GLN B 1 74 ? -56.627 36.848 25.991 1.00 29.88 76 GLN A C 1
ATOM 3048 O O . GLN B 1 74 ? -56.673 38.081 25.921 1.00 30.70 76 GLN A O 1
ATOM 3054 N N . ASP B 1 75 ? -57.039 36.067 24.998 1.00 27.93 77 ASP A N 1
ATOM 3055 C CA . ASP B 1 75 ? -57.561 36.663 23.775 1.00 29.09 77 ASP A CA 1
ATOM 3056 C C . ASP B 1 75 ? -58.874 37.397 24.051 1.00 31.64 77 ASP A C 1
ATOM 3057 O O . ASP B 1 75 ? -59.132 38.458 23.471 1.00 28.68 77 ASP A O 1
ATOM 3062 N N . ASP B 1 76 ? -59.700 36.872 24.964 1.00 33.78 78 ASP A N 1
ATOM 3063 C CA . ASP B 1 76 ? -60.930 37.578 25.330 1.00 31.94 78 ASP A CA 1
ATOM 3064 C C . ASP B 1 76 ? -60.630 38.903 26.025 1.00 32.61 78 ASP A C 1
ATOM 3065 O O . ASP B 1 76 ? -61.325 39.905 25.791 1.00 33.74 78 ASP A O 1
ATOM 3070 N N . VAL B 1 77 ? -59.603 38.927 26.881 1.00 28.15 79 VAL A N 1
ATOM 3071 C CA . VAL B 1 77 ? -59.235 40.166 27.560 1.00 32.88 79 VAL A CA 1
ATOM 3072 C C . VAL B 1 77 ? -58.784 41.203 26.535 1.00 31.31 79 VAL A C 1
ATOM 3073 O O . VAL B 1 77 ? -59.216 42.359 26.572 1.00 30.26 79 VAL A O 1
ATOM 3077 N N . PHE B 1 78 ? -57.929 40.797 25.589 1.00 30.73 80 PHE A N 1
ATOM 3078 C CA . PHE B 1 78 ? -57.502 41.730 24.545 1.00 27.79 80 PHE A CA 1
ATOM 3079 C C . PHE B 1 78 ? -58.695 42.235 23.742 1.00 29.40 80 PHE A C 1
ATOM 3080 O O . PHE B 1 78 ? -58.812 43.437 23.486 1.00 33.85 80 PHE A O 1
ATOM 3088 N N . LYS B 1 79 ? -59.613 41.335 23.380 1.00 30.37 81 LYS A N 1
ATOM 3089 C CA . LYS B 1 79 ? -60.770 41.725 22.581 1.00 40.14 81 LYS A CA 1
ATOM 3090 C C . LYS B 1 79 ? -61.647 42.741 23.305 1.00 41.01 81 LYS A C 1
ATOM 3091 O O . LYS B 1 79 ? -62.203 43.642 22.674 1.00 34.02 81 LYS A O 1
ATOM 3097 N N . CYS B 1 80 ? -61.798 42.609 24.630 1.00 38.59 82 CYS A N 1
ATOM 3098 C CA . CYS B 1 80 ? -62.697 43.501 25.353 1.00 39.60 82 CYS A CA 1
ATOM 3099 C C . CYS B 1 80 ? -62.050 44.839 25.694 1.00 40.89 82 CYS A C 1
ATOM 3100 O O . CYS B 1 80 ? -62.740 45.861 25.731 1.00 48.97 82 CYS A O 1
ATOM 3103 N N . LEU B 1 81 ? -60.741 44.865 25.960 1.00 32.03 83 LEU A N 1
ATOM 3104 C CA . LEU B 1 81 ? -60.064 46.074 26.425 1.00 40.64 83 LEU A CA 1
ATOM 3105 C C . LEU B 1 81 ? -58.937 46.519 25.514 1.00 34.80 83 LEU A C 1
ATOM 3106 O O . LEU B 1 81 ? -58.775 47.717 25.280 1.00 40.72 83 LEU A O 1
ATOM 3111 N N . GLY B 1 82 ? -58.119 45.582 25.040 1.00 32.26 84 GLY A N 1
ATOM 3112 C CA . GLY B 1 82 ? -56.968 45.960 24.241 1.00 36.78 84 GLY A CA 1
ATOM 3113 C C . GLY B 1 82 ? -57.333 46.550 22.889 1.00 28.53 84 GLY A C 1
ATOM 3114 O O . GLY B 1 82 ? -56.721 47.529 22.449 1.00 31.75 84 GLY A O 1
ATOM 3115 N N . GLU B 1 83 ? -58.310 45.952 22.196 1.00 30.96 85 GLU A N 1
ATOM 3116 C CA . GLU B 1 83 ? -58.633 46.432 20.851 1.00 39.73 85 GLU A CA 1
ATOM 3117 C C . GLU B 1 83 ? -58.978 47.917 20.868 1.00 39.52 85 GLU A C 1
ATOM 3118 O O . GLU B 1 83 ? -58.456 48.699 20.061 1.00 34.80 85 GLU A O 1
ATOM 3124 N N . ASN B 1 84 ? -59.858 48.331 21.784 1.00 38.51 86 ASN A N 1
ATOM 3125 C CA . ASN B 1 84 ? -60.281 49.729 21.794 1.00 37.29 86 ASN A CA 1
ATOM 3126 C C . ASN B 1 84 ? -59.135 50.633 22.223 1.00 35.09 86 ASN A C 1
ATOM 3127 O O . ASN B 1 84 ? -58.970 51.736 21.686 1.00 32.51 86 ASN A O 1
ATOM 3132 N N . ILE B 1 85 ? -58.326 50.173 23.174 1.00 32.76 87 ILE A N 1
ATOM 3133 C CA . ILE B 1 85 ? -57.178 50.964 23.604 1.00 37.57 87 ILE A CA 1
ATOM 3134 C C . ILE B 1 85 ? -56.208 51.163 22.440 1.00 37.13 87 ILE A C 1
ATOM 3135 O O . ILE B 1 85 ? -55.665 52.257 22.246 1.00 33.03 87 ILE A O 1
ATOM 3140 N N . LEU B 1 86 ? -55.969 50.112 21.649 1.00 30.36 88 LEU A N 1
ATOM 3141 C CA . LEU B 1 86 ? -55.125 50.288 20.469 1.00 36.47 88 LEU A CA 1
ATOM 3142 C C . LEU B 1 86 ? -55.736 51.322 19.538 1.00 39.55 88 LEU A C 1
ATOM 3143 O O . LEU B 1 86 ? -55.055 52.239 19.069 1.00 35.73 88 LEU A O 1
ATOM 3148 N N . GLN B 1 87 ? -57.036 51.206 19.296 1.00 36.31 89 GLN A N 1
ATOM 3149 C CA . GLN B 1 87 ? -57.717 52.148 18.418 1.00 39.92 89 GLN A CA 1
ATOM 3150 C C . GLN B 1 87 ? -57.629 53.570 18.957 1.00 38.83 89 GLN A C 1
ATOM 3151 O O . GLN B 1 87 ? -57.519 54.528 18.181 1.00 38.21 89 GLN A O 1
ATOM 3157 N N . ASN B 1 88 ? -57.688 53.727 20.286 1.00 32.96 90 ASN A N 1
ATOM 3158 C CA . ASN B 1 88 ? -57.553 55.056 20.886 1.00 38.41 90 ASN A CA 1
ATOM 3159 C C . ASN B 1 88 ? -56.219 55.699 20.499 1.00 38.02 90 ASN A C 1
ATOM 3160 O O . ASN B 1 88 ? -56.155 56.904 20.203 1.00 35.69 90 ASN A O 1
ATOM 3165 N N . ALA B 1 89 ? -55.140 54.906 20.506 1.00 36.86 91 ALA A N 1
ATOM 3166 C CA . ALA B 1 89 ? -53.825 55.427 20.153 1.00 37.88 91 ALA A CA 1
ATOM 3167 C C . ALA B 1 89 ? -53.787 55.885 18.705 1.00 36.32 91 ALA A C 1
ATOM 3168 O O . ALA B 1 89 ? -53.231 56.947 18.407 1.00 36.26 91 ALA A O 1
ATOM 3170 N N . PHE B 1 90 ? -54.377 55.109 17.784 1.00 40.24 92 PHE A N 1
ATOM 3171 C CA . PHE B 1 90 ? -54.374 55.525 16.380 1.00 37.75 92 PHE A CA 1
ATOM 3172 C C . PHE B 1 90 ? -55.290 56.712 16.129 1.00 42.46 92 PHE A C 1
ATOM 3173 O O . PHE B 1 90 ? -55.147 57.385 15.093 1.00 40.49 92 PHE A O 1
ATOM 3181 N N . ASP B 1 91 ? -56.234 56.982 17.036 1.00 38.76 93 ASP A N 1
ATOM 3182 C CA . ASP B 1 91 ? -57.034 58.200 16.931 1.00 44.67 93 ASP A CA 1
ATOM 3183 C C . ASP B 1 91 ? -56.373 59.393 17.621 1.00 45.97 93 ASP A C 1
ATOM 3184 O O . ASP B 1 91 ? -56.950 60.482 17.635 1.00 47.30 93 ASP A O 1
ATOM 3189 N N . GLY B 1 92 ? -55.187 59.217 18.203 1.00 42.67 94 GLY A N 1
ATOM 3190 C CA . GLY B 1 92 ? -54.470 60.327 18.809 1.00 33.49 94 GLY A CA 1
ATOM 3191 C C . GLY B 1 92 ? -54.819 60.646 20.245 1.00 39.19 94 GLY A C 1
ATOM 3192 O O . GLY B 1 92 ? -54.586 61.780 20.684 1.00 40.45 94 GLY A O 1
ATOM 3193 N N . TYR B 1 93 ? -55.376 59.694 20.985 1.00 32.19 95 TYR A N 1
ATOM 3194 C CA . TYR B 1 93 ? -55.633 59.843 22.407 1.00 40.74 95 TYR A CA 1
ATOM 3195 C C . TYR B 1 93 ? -54.447 59.341 23.226 1.00 43.51 95 TYR A C 1
ATOM 3196 O O . TYR B 1 93 ? -53.656 58.509 22.773 1.00 41.83 95 TYR A O 1
ATOM 3205 N N . ASN B 1 94 ? -54.332 59.847 24.451 1.00 30.74 96 ASN A N 1
ATOM 3206 C CA . ASN B 1 94 ? -53.573 59.109 25.454 1.00 29.28 96 ASN A CA 1
ATOM 3207 C C . ASN B 1 94 ? -54.456 58.017 26.027 1.00 39.85 96 ASN A C 1
ATOM 3208 O O . ASN B 1 94 ? -55.630 58.250 26.318 1.00 39.53 96 ASN A O 1
ATOM 3213 N N . ALA B 1 95 ? -53.899 56.815 26.159 1.00 33.25 97 ALA A N 1
AT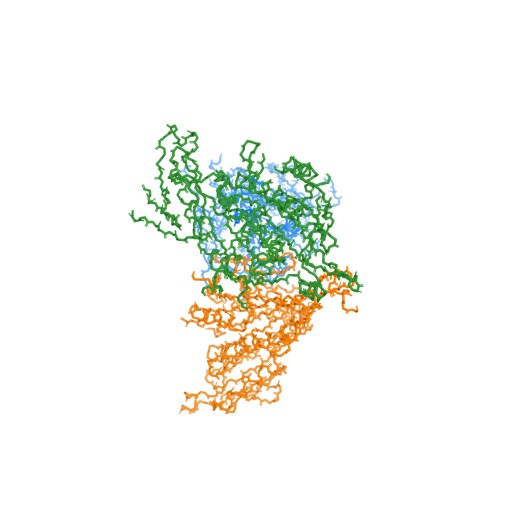OM 3214 C CA . ALA B 1 95 ? -54.669 55.700 26.690 1.00 32.13 97 ALA A CA 1
ATOM 3215 C C . ALA B 1 95 ? -53.859 54.939 27.725 1.00 35.38 97 ALA A C 1
ATOM 3216 O O . ALA B 1 95 ? -52.625 54.880 27.660 1.00 35.43 97 ALA A O 1
ATOM 3218 N N . CYS B 1 96 ? -54.578 54.332 28.675 1.00 30.41 98 CYS A N 1
ATOM 3219 C CA . CYS B 1 96 ? -53.942 53.675 29.799 1.00 28.41 98 CYS A CA 1
ATOM 3220 C C . CYS B 1 96 ? -54.735 52.430 30.191 1.00 36.31 98 CYS A C 1
ATOM 3221 O O . CYS B 1 96 ? -55.968 52.455 30.261 1.00 30.16 98 CYS A O 1
ATOM 3224 N N . ILE B 1 97 ? -54.017 51.329 30.402 1.00 27.52 99 ILE A N 1
ATOM 3225 C CA . ILE B 1 97 ? -54.533 50.177 31.135 1.00 33.28 99 ILE A CA 1
ATOM 3226 C C . ILE B 1 97 ? -53.611 49.950 32.315 1.00 34.00 99 ILE A C 1
ATOM 3227 O O . ILE B 1 97 ? -52.389 49.922 32.145 1.00 31.92 99 ILE A O 1
ATOM 3232 N N . PHE B 1 98 ? -54.193 49.818 33.511 1.00 26.37 100 PHE A N 1
ATOM 3233 C CA . PHE B 1 98 ? -53.432 49.436 34.690 1.00 27.03 100 PHE A CA 1
ATOM 3234 C C . PHE B 1 98 ? -54.111 48.264 35.368 1.00 29.44 100 PHE A C 1
ATOM 3235 O O . PHE B 1 98 ? -55.347 48.136 35.366 1.00 28.20 100 PHE A O 1
ATOM 3243 N N . ALA B 1 99 ? -53.274 47.365 35.856 1.00 28.37 101 ALA A N 1
ATOM 3244 C CA . ALA B 1 99 ? -53.698 46.179 36.569 1.00 26.81 101 ALA A CA 1
ATOM 3245 C C . ALA B 1 99 ? -53.502 46.455 38.046 1.00 25.21 101 ALA A C 1
ATOM 3246 O O . ALA B 1 99 ? -52.440 46.943 38.456 1.00 27.52 101 ALA A O 1
ATOM 3248 N N . TYR B 1 100 ? -54.530 46.163 38.841 1.00 24.91 102 TYR A N 1
ATOM 3249 C CA . TYR B 1 100 ? -54.530 46.454 40.262 1.00 23.93 102 TYR A CA 1
ATOM 3250 C C . TYR B 1 100 ? -55.011 45.213 41.009 1.00 25.82 102 TYR A C 1
ATOM 3251 O O . TYR B 1 100 ? -55.976 44.572 40.590 1.00 28.64 102 TYR A O 1
ATOM 3260 N N . GLY B 1 101 ? -54.353 44.871 42.103 1.00 29.98 103 GLY A N 1
ATOM 3261 C CA . GLY B 1 101 ? -54.787 43.739 42.903 1.00 26.74 103 GLY A CA 1
ATOM 3262 C C . GLY B 1 101 ? -53.640 43.151 43.708 1.00 35.55 103 GLY A C 1
ATOM 3263 O O . GLY B 1 101 ? -52.484 43.561 43.597 1.00 28.60 103 GLY A O 1
ATOM 3264 N N . GLN B 1 102 ? -53.990 42.163 44.525 1.00 28.83 104 GLN A N 1
ATOM 3265 C CA . GLN B 1 102 ? -53.048 41.641 45.503 1.00 32.01 104 GLN A CA 1
ATOM 3266 C C . GLN B 1 102 ? -52.019 40.753 44.816 1.00 28.34 104 GLN A C 1
ATOM 3267 O O . GLN B 1 102 ? -52.241 40.237 43.715 1.00 28.64 104 GLN A O 1
ATOM 3273 N N . THR B 1 103 ? -50.856 40.625 45.453 1.00 33.66 105 THR A N 1
ATOM 3274 C CA . THR B 1 103 ? -49.820 39.726 44.955 1.00 34.63 105 THR A CA 1
ATOM 3275 C C . THR B 1 103 ? -50.392 38.330 44.743 1.00 32.73 105 THR A C 1
ATOM 3276 O O . THR B 1 103 ? -51.108 37.805 45.594 1.00 31.73 105 THR A O 1
ATOM 3280 N N . GLY B 1 104 ? -50.112 37.757 43.575 1.00 33.77 106 GLY A N 1
ATOM 3281 C CA . GLY B 1 104 ? -50.589 36.445 43.215 1.00 30.91 106 GLY A CA 1
ATOM 3282 C C . GLY B 1 104 ? -51.961 36.395 42.562 1.00 27.52 106 GLY A C 1
ATOM 3283 O O . GLY B 1 104 ? -52.449 35.295 42.297 1.00 26.67 106 GLY A O 1
ATOM 3284 N N . SER B 1 105 ? -52.604 37.540 42.289 1.00 25.28 107 SER A N 1
ATOM 3285 C CA . SER B 1 105 ? -53.972 37.518 41.770 1.00 25.78 107 SER A CA 1
ATOM 3286 C C . SER B 1 105 ? -54.056 37.548 40.245 1.00 31.61 107 SER A C 1
ATOM 3287 O O . SER B 1 105 ? -55.119 37.230 39.700 1.00 33.62 107 SER A O 1
ATOM 3290 N N . GLY B 1 106 ? -52.996 37.964 39.551 1.00 26.40 108 GLY A N 1
ATOM 3291 C CA . GLY B 1 106 ? -52.977 37.958 38.091 1.00 33.23 108 GLY A CA 1
ATOM 3292 C C . GLY B 1 106 ? -52.583 39.239 37.364 1.00 32.80 108 GLY A C 1
ATOM 3293 O O . GLY B 1 106 ? -52.826 39.337 36.157 1.00 33.92 108 GLY A O 1
ATOM 3294 N N . LYS B 1 107 ? -51.962 40.215 38.044 1.00 25.30 109 LYS A N 1
ATOM 3295 C CA . LYS B 1 107 ? -51.587 41.459 37.363 1.00 31.49 109 LYS A CA 1
ATOM 3296 C C . LYS B 1 107 ? -50.606 41.201 36.218 1.00 31.92 109 LYS A C 1
ATOM 3297 O O . LYS B 1 107 ? -50.834 41.639 35.089 1.00 26.50 109 LYS A O 1
ATOM 3303 N N . SER B 1 108 ? -49.496 40.514 36.497 1.00 29.43 110 SER A N 1
ATOM 3304 C CA . SER B 1 108 ? -48.484 40.311 35.460 1.00 27.56 110 SER A CA 1
ATOM 3305 C C . SER B 1 108 ? -48.967 39.343 34.399 1.00 32.45 110 SER A C 1
ATOM 3306 O O . SER B 1 108 ? -48.630 39.480 33.212 1.00 31.78 110 SER A O 1
ATOM 3309 N N . TYR B 1 109 ? -49.742 38.340 34.810 1.00 25.44 111 TYR A N 1
ATOM 3310 C CA . TYR B 1 109 ? -50.338 37.440 33.831 1.00 33.14 111 TYR A CA 1
ATOM 3311 C C . TYR B 1 109 ? -51.244 38.206 32.867 1.00 29.45 111 TYR A C 1
ATOM 3312 O O . TYR B 1 109 ? -51.249 37.948 31.658 1.00 28.53 111 TYR A O 1
ATOM 3321 N N . THR B 1 110 ? -51.974 39.197 33.368 1.00 22.30 112 THR A N 1
ATOM 3322 C CA . THR B 1 110 ? -52.871 39.930 32.476 1.00 23.58 112 THR A CA 1
ATOM 3323 C C . THR B 1 110 ? -52.092 40.874 31.572 1.00 25.56 112 THR A C 1
ATOM 3324 O O . THR B 1 110 ? -52.406 41.008 30.376 1.00 26.54 112 THR A O 1
ATOM 3328 N N . MET B 1 111 ? -51.083 41.543 32.126 1.00 29.43 113 MET A N 1
ATOM 3329 C CA . MET B 1 111 ? -50.418 42.610 31.387 1.00 27.07 113 MET A CA 1
ATOM 3330 C C . MET B 1 111 ? -49.368 42.053 30.436 1.00 31.03 113 MET A C 1
ATOM 3331 O O . MET B 1 111 ? -49.350 42.405 29.255 1.00 28.33 113 MET A O 1
ATOM 3336 N N . MET B 1 112 ? -48.532 41.175 30.910 1.00 34.75 114 MET A N 1
ATOM 3337 C CA . MET B 1 112 ? -47.525 40.609 30.074 1.00 27.94 114 MET A CA 1
ATOM 3338 C C . MET B 1 112 ? -47.795 39.174 29.670 1.00 29.62 114 MET A C 1
ATOM 3339 O O . MET B 1 112 ? -47.528 38.798 28.584 1.00 28.11 114 MET A O 1
ATOM 3344 N N . GLY B 1 113 ? -48.377 38.398 30.548 1.00 26.83 115 GLY A N 1
ATOM 3345 C CA . GLY B 1 113 ? -48.559 36.979 30.269 1.00 28.35 115 GLY A CA 1
ATOM 3346 C C . GLY B 1 113 ? -47.268 36.177 30.358 1.00 36.63 115 GLY A C 1
ATOM 3347 O O . GLY B 1 113 ? -46.248 36.619 30.888 1.00 35.58 115 GLY A O 1
ATOM 3348 N N . THR B 1 114 ? -47.333 34.970 29.814 1.00 30.38 116 THR A N 1
ATOM 3349 C CA . THR B 1 114 ? -46.219 34.040 29.752 1.00 35.74 116 THR A CA 1
ATOM 3350 C C . THR B 1 114 ? -45.864 33.792 28.291 1.00 37.04 116 THR A C 1
ATOM 3351 O O . THR B 1 114 ? -46.555 34.254 27.385 1.00 39.01 116 THR A O 1
ATOM 3355 N N . ALA B 1 115 ? -44.780 33.044 28.055 1.00 32.55 117 ALA A N 1
ATOM 3356 C CA . ALA B 1 115 ? -44.433 32.711 26.672 1.00 33.05 117 ALA A CA 1
ATOM 3357 C C . ALA B 1 115 ? -45.589 31.998 25.974 1.00 35.01 117 ALA A C 1
ATOM 3358 O O . ALA B 1 115 ? -45.888 32.283 24.807 1.00 35.67 117 ALA A O 1
ATOM 3360 N N . ASP B 1 116 ? -46.259 31.061 26.668 1.00 35.53 118 ASP A N 1
ATOM 3361 C CA . ASP B 1 116 ? -47.332 30.317 26.008 1.00 38.37 118 ASP A CA 1
ATOM 3362 C C . ASP B 1 116 ? -48.685 31.017 26.078 1.00 32.92 118 ASP A C 1
ATOM 3363 O O . ASP B 1 116 ? -49.598 30.649 25.331 1.00 39.55 118 ASP A O 1
ATOM 3368 N N . GLN B 1 117 ? -48.842 32.006 26.950 1.00 26.65 119 GLN A N 1
ATOM 3369 C CA . GLN B 1 117 ? -50.116 32.692 27.161 1.00 31.43 119 GLN A CA 1
ATOM 3370 C C . GLN B 1 117 ? -49.855 34.187 27.205 1.00 32.62 119 GLN A C 1
ATOM 3371 O O . GLN B 1 117 ? -49.944 34.817 28.268 1.00 28.67 119 GLN A O 1
ATOM 3377 N N . PRO B 1 118 ? -49.536 34.793 26.065 1.00 32.93 120 PRO A N 1
ATOM 3378 C CA . PRO B 1 118 ? -49.143 36.203 26.083 1.00 24.81 120 PRO A CA 1
ATOM 3379 C C . PRO B 1 118 ? -50.304 37.087 26.495 1.00 26.67 120 PRO A C 1
ATOM 3380 O O . PRO B 1 118 ? -51.473 36.789 26.223 1.00 33.33 120 PRO A O 1
ATOM 3384 N N . GLY B 1 119 ? -49.970 38.157 27.211 1.00 22.74 121 GLY A N 1
ATOM 3385 C CA . GLY B 1 119 ? -50.952 39.068 27.768 1.00 23.68 121 GLY A CA 1
ATOM 3386 C C . GLY B 1 119 ? -51.217 40.267 26.880 1.00 33.07 121 GLY A C 1
ATOM 3387 O O . GLY B 1 119 ? -50.993 40.236 25.663 1.00 25.93 121 GLY A O 1
ATOM 3388 N N . LEU B 1 120 ? -51.669 41.359 27.511 1.00 27.52 122 LEU A N 1
ATOM 3389 C CA . LEU B 1 120 ? -52.127 42.541 26.775 1.00 30.73 122 LEU A CA 1
ATOM 3390 C C . LEU B 1 120 ? -50.996 43.278 26.048 1.00 23.95 122 LEU A C 1
ATOM 3391 O O . LEU B 1 120 ? -51.189 43.748 24.914 1.00 25.33 122 LEU A O 1
ATOM 3396 N N . ILE B 1 121 ? -49.822 43.397 26.673 1.00 24.47 123 ILE A N 1
ATOM 3397 C CA . ILE B 1 121 ? -48.697 44.137 26.096 1.00 24.26 123 ILE A CA 1
ATOM 3398 C C . ILE B 1 121 ? -48.174 43.476 24.819 1.00 27.15 123 ILE A C 1
ATOM 3399 O O . ILE B 1 121 ? -48.023 44.176 23.801 1.00 29.72 123 ILE A O 1
ATOM 3404 N N . PRO B 1 122 ? -47.845 42.172 24.791 1.00 24.98 124 PRO A N 1
ATOM 3405 C CA . PRO B 1 122 ? -47.452 41.594 23.495 1.00 30.83 124 PRO A CA 1
ATOM 3406 C C . PRO B 1 122 ? -48.540 41.740 22.453 1.00 27.07 124 PRO A C 1
ATOM 3407 O O . PRO B 1 122 ? -48.241 42.086 21.303 1.00 32.52 124 PRO A O 1
ATOM 3411 N N . ARG B 1 123 ? -49.797 41.483 22.827 1.00 30.67 125 ARG A N 1
ATOM 3412 C CA . ARG B 1 123 ? -50.871 41.549 21.846 1.00 35.31 125 ARG A CA 1
ATOM 3413 C C . ARG B 1 123 ? -51.014 42.962 21.300 1.00 31.90 125 ARG A C 1
ATOM 3414 O O . ARG B 1 123 ? -51.151 43.153 20.084 1.00 24.20 125 ARG A O 1
ATOM 3422 N N . LEU B 1 124 ? -50.937 43.969 22.172 1.00 27.74 126 LEU A N 1
ATOM 3423 C CA . LEU B 1 124 ? -51.019 45.349 21.706 1.00 27.77 126 LEU A CA 1
ATOM 3424 C C . LEU B 1 124 ? -49.866 45.690 20.772 1.00 27.11 126 LEU A C 1
ATOM 3425 O O . LEU B 1 124 ? -50.069 46.359 19.756 1.00 26.23 126 LEU A O 1
ATOM 3430 N N . CYS B 1 125 ? -48.644 45.278 21.125 1.00 28.51 127 CYS A N 1
ATOM 3431 C CA . CYS B 1 125 ? -47.483 45.637 20.317 1.00 29.57 127 CYS A CA 1
ATOM 3432 C C . CYS B 1 125 ? -47.546 44.996 18.952 1.00 28.50 127 CYS A C 1
ATOM 3433 O O . CYS B 1 125 ? -47.202 45.633 17.949 1.00 31.20 127 CYS A O 1
ATOM 3436 N N . SER B 1 126 ? -47.944 43.723 18.904 1.00 27.36 128 SER A N 1
ATOM 3437 C CA . SER B 1 126 ? -48.068 43.028 17.626 1.00 35.29 128 SER A CA 1
ATOM 3438 C C . SER B 1 126 ? -49.112 43.709 16.749 1.00 29.31 128 SER A C 1
ATOM 3439 O O . SER B 1 126 ? -48.866 44.003 15.569 1.00 30.85 128 SER A O 1
ATOM 3442 N N . GLY B 1 127 ? -50.277 43.991 17.326 1.00 30.45 129 GLY A N 1
ATOM 3443 C CA . GLY B 1 127 ? -51.342 44.618 16.557 1.00 33.19 129 GLY A CA 1
ATOM 3444 C C . GLY B 1 127 ? -50.983 46.017 16.097 1.00 33.01 129 GLY A C 1
ATOM 3445 O O . GLY B 1 127 ? -51.364 46.428 15.003 1.00 31.84 129 GLY A O 1
ATOM 3446 N N . LEU B 1 128 ? -50.220 46.757 16.922 1.00 29.46 130 LEU A N 1
ATOM 3447 C CA . LEU B 1 128 ? -49.761 48.092 16.522 1.00 29.60 130 LEU A CA 1
ATOM 3448 C C . LEU B 1 128 ? -48.962 48.038 15.228 1.00 28.56 130 LEU A C 1
ATOM 3449 O O . LEU B 1 128 ? -49.241 48.783 14.280 1.00 32.15 130 LEU A O 1
ATOM 3454 N N . PHE B 1 129 ? -47.948 47.173 15.172 1.00 27.71 131 PHE A N 1
ATOM 3455 C CA . PHE B 1 129 ? -47.096 47.148 13.987 1.00 28.75 131 PHE A CA 1
ATOM 3456 C C . PHE B 1 129 ? -47.806 46.549 12.784 1.00 32.12 131 PHE A C 1
ATOM 3457 O O . PHE B 1 129 ? -47.480 46.896 11.636 1.00 30.32 131 PHE A O 1
ATOM 3465 N N . GLU B 1 130 ? -48.744 45.632 13.011 1.00 33.07 132 GLU A N 1
ATOM 3466 C CA . GLU B 1 130 ? -49.541 45.132 11.899 1.00 40.36 132 GLU A CA 1
ATOM 3467 C C . GLU B 1 130 ? -50.291 46.278 11.241 1.00 38.03 132 GLU A C 1
ATOM 3468 O O . GLU B 1 130 ? -50.353 46.377 10.009 1.00 36.14 132 GLU A O 1
ATOM 3474 N N . ARG B 1 131 ? -50.822 47.180 12.056 1.00 38.16 133 ARG A N 1
ATOM 3475 C CA . ARG B 1 131 ? -51.611 48.287 11.541 1.00 39.14 133 ARG A CA 1
ATOM 3476 C C . ARG B 1 131 ? -50.739 49.392 10.951 1.00 35.02 133 ARG A C 1
ATOM 3477 O O . ARG B 1 131 ? -51.071 49.925 9.890 1.00 44.65 133 ARG A O 1
ATOM 3485 N N . THR B 1 132 ? -49.621 49.759 11.602 1.00 33.93 134 THR A N 1
ATOM 3486 C CA . THR B 1 132 ? -48.753 50.767 10.987 1.00 35.24 134 THR A CA 1
ATOM 3487 C C . THR B 1 132 ? -48.229 50.273 9.646 1.00 42.56 134 THR A C 1
ATOM 3488 O O . THR B 1 132 ? -48.094 51.051 8.693 1.00 43.98 134 THR A O 1
ATOM 3492 N N . GLN B 1 133 ? -47.947 48.975 9.541 1.00 44.33 135 GLN A N 1
ATOM 3493 C CA . GLN B 1 133 ? -47.367 48.484 8.300 1.00 52.08 135 GLN A CA 1
ATOM 3494 C C . GLN B 1 133 ? -48.403 48.404 7.189 1.00 50.24 135 GLN A C 1
ATOM 3495 O O . GLN B 1 133 ? -48.043 48.490 6.007 1.00 54.01 135 GLN A O 1
ATOM 3501 N N . LYS B 1 134 ? -49.685 48.260 7.532 1.00 47.14 136 LYS A N 1
ATOM 3502 C CA . LYS B 1 134 ? -50.706 48.267 6.487 1.00 50.51 136 LYS A CA 1
ATOM 3503 C C . LYS B 1 134 ? -51.066 49.681 6.053 1.00 59.32 136 LYS A C 1
ATOM 3504 O O . LYS B 1 134 ? -51.364 49.905 4.874 1.00 64.46 136 LYS A O 1
ATOM 3510 N N . GLU B 1 135 ? -50.999 50.646 6.966 1.00 57.83 137 GLU A N 1
ATOM 3511 C CA . GLU B 1 135 ? -51.464 51.995 6.677 1.00 55.61 137 GLU A CA 1
ATOM 3512 C C . GLU B 1 135 ? -50.384 52.911 6.107 1.00 50.84 137 GLU A C 1
ATOM 3513 O O . GLU B 1 135 ? -50.719 53.871 5.400 1.00 55.88 137 GLU A O 1
ATOM 3519 N N . GLU B 1 136 ? -49.105 52.656 6.384 1.00 50.78 138 GLU A N 1
ATOM 3520 C CA . GLU B 1 136 ? -48.078 53.612 5.989 1.00 49.16 138 GLU A CA 1
ATOM 3521 C C . GLU B 1 136 ? -47.926 53.624 4.477 1.00 55.34 138 GLU A C 1
ATOM 3522 O O . GLU B 1 136 ? -47.952 52.576 3.827 1.00 51.49 138 GLU A O 1
ATOM 3528 N N . ASN B 1 137 ? -47.813 54.825 3.918 1.00 62.02 139 ASN A N 1
ATOM 3529 C CA . ASN B 1 137 ? -47.539 55.040 2.496 1.00 59.25 139 ASN A CA 1
ATOM 3530 C C . ASN B 1 137 ? -46.689 56.308 2.384 1.00 61.84 139 ASN A C 1
ATOM 3531 O O . ASN B 1 137 ? -46.102 56.763 3.371 1.00 56.54 139 ASN A O 1
ATOM 3536 N N . GLU B 1 138 ? -46.613 56.897 1.189 1.00 69.19 140 GLU A N 1
ATOM 3537 C CA . GLU B 1 138 ? -45.759 58.076 1.095 1.00 79.31 140 GLU A CA 1
ATOM 3538 C C . GLU B 1 138 ? -46.402 59.328 1.689 1.00 78.63 140 GLU A C 1
ATOM 3539 O O . GLU B 1 138 ? -45.682 60.276 2.023 1.00 84.61 140 GLU A O 1
ATOM 3545 N N . GLU B 1 139 ? -47.721 59.342 1.896 1.00 72.52 141 GLU A N 1
ATOM 3546 C CA . GLU B 1 139 ? -48.377 60.473 2.540 1.00 71.86 141 GLU A CA 1
ATOM 3547 C C . GLU B 1 139 ? -48.565 60.298 4.038 1.00 66.38 141 GLU A C 1
ATOM 3548 O O . GLU B 1 139 ? -49.032 61.236 4.696 1.00 64.42 141 GLU A O 1
ATOM 3554 N N . GLN B 1 140 ? -48.261 59.126 4.584 1.00 59.45 142 GLN A N 1
ATOM 3555 C CA . GLN B 1 140 ? -48.526 58.828 5.985 1.00 62.93 142 GLN A CA 1
ATOM 3556 C C . GLN B 1 140 ? -47.388 57.989 6.538 1.00 55.62 142 GLN A C 1
ATOM 3557 O O . GLN B 1 140 ? -47.050 56.946 5.971 1.00 56.35 142 GLN A O 1
ATOM 3563 N N A SER B 1 141 ? -46.792 58.455 7.631 0.50 51.77 143 SER A N 1
ATOM 3564 N N B SER B 1 141 ? -46.805 58.440 7.646 0.50 51.90 143 SER A N 1
ATOM 3565 C CA A SER B 1 141 ? -45.694 57.761 8.285 0.50 49.04 143 SER A CA 1
ATOM 3566 C CA B SER B 1 141 ? -45.688 57.752 8.277 0.50 49.01 143 SER A CA 1
ATOM 3567 C C A SER B 1 141 ? -46.021 57.575 9.756 0.50 46.06 143 SER A C 1
ATOM 3568 C C B SER B 1 141 ? -45.937 57.626 9.771 0.50 46.09 143 SER A C 1
ATOM 3569 O O A SER B 1 141 ? -46.772 58.358 10.345 0.50 47.39 143 SER A O 1
ATOM 3570 O O B SER B 1 141 ? -46.551 58.500 10.389 0.50 47.22 143 SER A O 1
ATOM 3575 N N . PHE B 1 142 ? -45.438 56.533 10.352 1.00 43.40 144 PHE A N 1
ATOM 3576 C CA . PHE B 1 142 ? -45.565 56.278 11.779 1.00 40.98 144 PHE A CA 1
ATOM 3577 C C . PHE B 1 142 ? -44.184 56.158 12.398 1.00 56.01 144 PHE A C 1
ATOM 3578 O O . PHE B 1 142 ? -43.302 55.484 11.844 1.00 45.16 144 PHE A O 1
ATOM 3586 N N . LYS B 1 143 ? -44.001 56.817 13.540 1.00 39.35 145 LYS A N 1
ATOM 3587 C CA . LYS B 1 143 ? -42.868 56.547 14.414 1.00 46.76 145 LYS A CA 1
ATOM 3588 C C . LYS B 1 143 ? -43.375 55.908 15.702 1.00 42.30 145 LYS A C 1
ATOM 3589 O O . LYS B 1 143 ? -44.380 56.347 16.276 1.00 38.73 145 LYS A O 1
ATOM 3595 N N . VAL B 1 144 ? -42.691 54.858 16.138 1.00 34.32 146 VAL A N 1
ATOM 3596 C CA . VAL B 1 144 ? -43.062 54.127 17.337 1.00 32.32 146 VAL A CA 1
ATOM 3597 C C . VAL B 1 144 ? -41.909 54.188 18.317 1.00 39.69 146 VAL A C 1
ATOM 3598 O O . VAL B 1 144 ? -40.778 53.800 17.987 1.00 33.46 146 VAL A O 1
ATOM 3602 N N . GLU B 1 145 ? -42.199 54.646 19.521 1.00 31.43 147 GLU A N 1
ATOM 3603 C CA . GLU B 1 145 ? -41.182 54.774 20.547 1.00 38.76 147 GLU A CA 1
ATOM 3604 C C . GLU B 1 145 ? -41.643 54.027 21.785 1.00 38.29 147 GLU A C 1
ATOM 3605 O O . GLU B 1 145 ? -42.841 53.992 22.074 1.00 34.72 147 GLU A O 1
ATOM 3611 N N . VAL B 1 146 ? -40.702 53.418 22.514 1.00 35.46 148 VAL A N 1
ATOM 3612 C CA . VAL B 1 146 ? -41.071 52.671 23.717 1.00 35.67 148 VAL A CA 1
ATOM 3613 C C . VAL B 1 146 ? -40.168 53.095 24.864 1.00 33.17 148 VAL A C 1
ATOM 3614 O O . VAL B 1 146 ? -39.016 53.484 24.659 1.00 33.96 148 VAL A O 1
ATOM 3618 N N . SER B 1 147 ? -40.715 53.051 26.073 1.00 28.36 149 SER A N 1
ATOM 3619 C CA . SER B 1 147 ? -39.948 53.228 27.295 1.00 38.33 149 SER A CA 1
ATOM 3620 C C . SER B 1 147 ? -40.463 52.210 28.304 1.00 32.71 149 SER A C 1
ATOM 3621 O O . SER B 1 147 ? -41.609 51.770 28.218 1.00 32.12 149 SER A O 1
ATOM 3624 N N . TYR B 1 148 ? -39.606 51.821 29.242 1.00 35.11 150 TYR A N 1
ATOM 3625 C CA . TYR B 1 148 ? -39.976 50.814 30.233 1.00 31.80 150 TYR A CA 1
ATOM 3626 C C . TYR B 1 148 ? -39.244 51.157 31.519 1.00 30.55 150 TYR A C 1
ATOM 3627 O O . TYR B 1 148 ? -38.000 51.197 31.548 1.00 33.01 150 TYR A O 1
ATOM 3636 N N . MET B 1 149 ? -40.031 51.376 32.567 1.00 32.95 151 MET A N 1
ATOM 3637 C CA . MET B 1 149 ? -39.612 51.994 33.807 1.00 38.79 151 MET A CA 1
ATOM 3638 C C . MET B 1 149 ? -40.236 51.253 34.989 1.00 35.76 151 MET A C 1
ATOM 3639 O O . MET B 1 149 ? -41.285 50.612 34.874 1.00 39.45 151 MET A O 1
ATOM 3644 N N . GLU B 1 150 ? -39.571 51.364 36.125 1.00 31.69 152 GLU A N 1
ATOM 3645 C CA . GLU B 1 150 ? -39.990 50.771 37.376 1.00 32.09 152 GLU A CA 1
ATOM 3646 C C . GLU B 1 150 ? -39.969 51.850 38.446 1.00 35.02 152 GLU A C 1
ATOM 3647 O O . GLU B 1 150 ? -39.048 52.674 38.478 1.00 41.54 152 GLU A O 1
ATOM 3653 N N . ILE B 1 151 ? -40.996 51.868 39.293 1.00 36.57 153 ILE A N 1
ATOM 3654 C CA . ILE B 1 151 ? -41.042 52.716 40.486 1.00 34.34 153 ILE A CA 1
ATOM 3655 C C . ILE B 1 151 ? -40.886 51.808 41.690 1.00 45.10 153 ILE A C 1
ATOM 3656 O O . ILE B 1 151 ? -41.691 50.890 41.876 1.00 37.81 153 ILE A O 1
ATOM 3661 N N . TYR B 1 152 ? -39.867 52.063 42.514 1.00 37.66 154 TYR A N 1
ATOM 3662 C CA . TYR B 1 152 ? -39.677 51.310 43.747 1.00 40.49 154 TYR A CA 1
ATOM 3663 C C . TYR B 1 152 ? -39.141 52.249 44.819 1.00 41.64 154 TYR A C 1
ATOM 3664 O O . TYR B 1 152 ? -38.180 52.992 44.586 1.00 42.88 154 TYR A O 1
ATOM 3673 N N . ASN B 1 153 ? -39.773 52.212 45.987 1.00 42.54 155 ASN A N 1
ATOM 3674 C CA . ASN B 1 153 ? -39.524 53.198 47.042 1.00 44.76 155 ASN A CA 1
ATOM 3675 C C . ASN B 1 153 ? -39.433 54.619 46.489 1.00 50.58 155 ASN A C 1
ATOM 3676 O O . ASN B 1 153 ? -38.500 55.371 46.799 1.00 46.94 155 ASN A O 1
ATOM 3681 N N . GLU B 1 154 ? -40.403 54.988 45.649 1.00 44.82 156 GLU A N 1
ATOM 3682 C CA . GLU B 1 154 ? -40.557 56.330 45.091 1.00 45.71 156 GLU A CA 1
ATOM 3683 C C . GLU B 1 154 ? -39.400 56.732 44.179 1.00 51.53 156 GLU A C 1
ATOM 3684 O O . GLU B 1 154 ? -39.310 57.896 43.771 1.00 52.71 156 GLU A O 1
ATOM 3690 N N . LYS B 1 155 ? -38.518 55.804 43.840 1.00 43.06 157 LYS A N 1
ATOM 3691 C CA . LYS B 1 155 ? -37.441 56.092 42.906 1.00 43.75 157 LYS A CA 1
ATOM 3692 C C . LYS B 1 155 ? -37.710 55.396 41.579 1.00 45.85 157 LYS A C 1
ATOM 3693 O O . LYS B 1 155 ? -38.258 54.291 41.532 1.00 46.31 157 LYS A O 1
ATOM 3699 N N . VAL B 1 156 ? -37.316 56.060 40.505 1.00 42.60 158 VAL A N 1
ATOM 3700 C CA . VAL B 1 156 ? -37.581 55.618 39.141 1.00 45.15 158 VAL A CA 1
ATOM 3701 C C . VAL B 1 156 ? -36.317 54.995 38.560 1.00 46.44 158 VAL A C 1
ATOM 3702 O O . VAL B 1 156 ? -35.245 55.609 38.604 1.00 44.21 158 VAL A O 1
ATOM 3706 N N . ARG B 1 157 ? -36.436 53.789 38.008 1.00 38.67 159 ARG A N 1
ATOM 3707 C CA . ARG B 1 157 ? -35.334 53.145 37.303 1.00 42.85 159 ARG A CA 1
ATOM 3708 C C . ARG B 1 157 ? -35.728 52.833 35.862 1.00 37.82 159 ARG A C 1
ATOM 3709 O O . ARG B 1 157 ? -36.844 52.372 35.589 1.00 42.64 159 ARG A O 1
ATOM 3717 N N . ASP B 1 158 ? -34.813 53.108 34.942 1.00 39.12 160 ASP A N 1
ATOM 3718 C CA . ASP B 1 158 ? -35.034 52.858 33.519 1.00 48.57 160 ASP A CA 1
ATOM 3719 C C . ASP B 1 158 ? -34.682 51.409 33.204 1.00 44.22 160 ASP A C 1
ATOM 3720 O O . ASP B 1 158 ? -33.504 51.042 33.162 1.00 52.57 160 ASP A O 1
ATOM 3725 N N . LEU B 1 159 ? -35.706 50.588 32.967 1.00 36.91 161 LEU A N 1
ATOM 3726 C CA . LEU B 1 159 ? -35.500 49.164 32.719 1.00 37.41 161 LEU A CA 1
ATOM 3727 C C . LEU B 1 159 ? -34.790 48.890 31.398 1.00 48.10 161 LEU A C 1
ATOM 3728 O O . LEU B 1 159 ? -34.286 47.778 31.199 1.00 48.32 161 LEU A O 1
ATOM 3733 N N . LEU B 1 160 ? -34.760 49.860 30.486 1.00 42.24 162 LEU A N 1
ATOM 3734 C CA . LEU B 1 160 ? -34.080 49.711 29.202 1.00 55.40 162 LEU A CA 1
ATOM 3735 C C . LEU B 1 160 ? -32.666 50.291 29.216 1.00 58.08 162 LEU A C 1
ATOM 3736 O O . LEU B 1 160 ? -31.995 50.296 28.177 1.00 54.39 162 LEU A O 1
ATOM 3741 N N . ASP B 1 161 ? -32.194 50.765 30.373 1.00 51.85 163 ASP A N 1
ATOM 3742 C CA . ASP B 1 161 ? -30.805 51.185 30.531 1.00 57.20 163 ASP A CA 1
ATOM 3743 C C . ASP B 1 161 ? -30.074 50.183 31.411 1.00 65.17 163 ASP A C 1
ATOM 3744 O O . ASP B 1 161 ? -30.356 50.108 32.617 1.00 65.27 163 ASP A O 1
ATOM 3749 N N . PRO B 1 162 ? -29.131 49.400 30.867 1.00 88.26 164 PRO A N 1
ATOM 3750 C CA . PRO B 1 162 ? -28.330 48.451 31.652 1.00 97.11 164 PRO A CA 1
ATOM 3751 C C . PRO B 1 162 ? -27.385 49.134 32.644 1.00 98.65 164 PRO A C 1
ATOM 3752 O O . PRO B 1 162 ? -26.766 50.141 32.301 1.00 100.70 164 PRO A O 1
ATOM 3756 N N . GLN B 1 167 ? -28.514 58.401 40.223 1.00 106.46 169 GLN A N 1
ATOM 3757 C CA . GLN B 1 167 ? -29.347 58.824 39.102 1.00 109.69 169 GLN A CA 1
ATOM 3758 C C . GLN B 1 167 ? -30.613 59.525 39.592 1.00 109.96 169 GLN A C 1
ATOM 3759 O O . GLN B 1 167 ? -31.147 59.200 40.653 1.00 112.03 169 GLN A O 1
ATOM 3765 N N . THR B 1 168 ? -31.092 60.493 38.809 1.00 103.99 170 THR A N 1
ATOM 3766 C CA . THR B 1 168 ? -32.218 61.323 39.203 1.00 98.76 170 THR A CA 1
ATOM 3767 C C . THR B 1 168 ? -33.196 61.480 38.036 1.00 90.42 170 THR A C 1
ATOM 3768 O O . THR B 1 168 ? -33.449 62.573 37.537 1.00 95.50 170 THR A O 1
ATOM 3770 N N . LEU B 1 169 ? -33.750 60.361 37.579 1.00 75.96 171 LEU A N 1
ATOM 3771 C CA . LEU B 1 169 ? -34.959 60.408 36.769 1.00 65.52 171 LEU A CA 1
ATOM 3772 C C . LEU B 1 169 ? -36.106 60.842 37.666 1.00 62.93 171 LEU A C 1
ATOM 3773 O O . LEU B 1 169 ? -36.390 60.181 38.671 1.00 65.18 171 LEU A O 1
ATOM 3778 N N . LYS B 1 170 ? -36.790 61.901 37.287 1.00 47.89 172 LYS A N 1
ATOM 3779 C CA . LYS B 1 170 ? -37.905 62.403 38.031 1.00 47.52 172 LYS A CA 1
ATOM 3780 C C . LYS B 1 170 ? -39.100 62.679 37.183 1.00 52.29 172 LYS A C 1
ATOM 3781 O O . LYS B 1 170 ? -38.974 63.122 36.069 1.00 47.43 172 LYS A O 1
ATOM 3787 N N . VAL B 1 171 ? -40.278 62.437 37.728 1.00 54.94 173 VAL A N 1
ATOM 3788 C CA . VAL B 1 171 ? -41.510 62.733 37.010 1.00 62.80 173 VAL A CA 1
ATOM 3789 C C . VAL B 1 171 ? -41.695 64.241 36.955 1.00 70.36 173 VAL A C 1
ATOM 3790 O O . VAL B 1 171 ? -41.346 64.959 37.899 1.00 77.12 173 VAL A O 1
ATOM 3794 N N . ARG B 1 172 ? -42.165 64.737 35.813 1.00 66.53 174 ARG A N 1
ATOM 3795 C CA . ARG B 1 172 ? -42.499 66.143 35.637 1.00 64.25 174 ARG A CA 1
ATOM 3796 C C . ARG B 1 172 ? -43.821 66.217 34.892 1.00 62.80 174 ARG A C 1
ATOM 3797 O O . ARG B 1 172 ? -44.303 65.220 34.349 1.00 55.36 174 ARG A O 1
ATOM 3805 N N . GLU B 1 173 ? -44.412 67.408 34.864 1.00 69.33 175 GLU A N 1
ATOM 3806 C CA . GLU B 1 173 ? -45.691 67.595 34.201 1.00 73.55 175 GLU A CA 1
ATOM 3807 C C . GLU B 1 173 ? -45.581 68.644 33.106 1.00 84.20 175 GLU A C 1
ATOM 3808 O O . GLU B 1 173 ? -44.940 69.687 33.285 1.00 88.14 175 GLU A O 1
ATOM 3814 N N . HIS B 1 174 ? -46.208 68.347 31.971 1.00 85.83 176 HIS A N 1
ATOM 3815 C CA . HIS B 1 174 ? -46.355 69.270 30.857 1.00 91.44 176 HIS A CA 1
ATOM 3816 C C . HIS B 1 174 ? -47.830 69.629 30.724 1.00 98.05 176 HIS A C 1
ATOM 3817 O O . HIS B 1 174 ? -48.701 68.766 30.877 1.00 94.46 176 HIS A O 1
ATOM 3824 N N . SER B 1 175 ? -48.106 70.910 30.458 1.00 105.94 177 SER A N 1
ATOM 3825 C CA . SER B 1 175 ? -49.490 71.368 30.352 1.00 108.02 177 SER A CA 1
ATOM 3826 C C . SER B 1 175 ? -50.252 70.588 29.284 1.00 113.36 177 SER A C 1
ATOM 3827 O O . SER B 1 175 ? -51.372 70.119 29.521 1.00 116.23 177 SER A O 1
ATOM 3830 N N . VAL B 1 176 ? -49.654 70.427 28.108 1.00 113.32 178 VAL A N 1
ATOM 3831 C CA . VAL B 1 176 ? -50.323 69.799 26.976 1.00 111.67 178 VAL A CA 1
ATOM 3832 C C . VAL B 1 176 ? -49.893 68.348 26.794 1.00 106.98 178 VAL A C 1
ATOM 3833 O O . VAL B 1 176 ? -50.716 67.494 26.462 1.00 111.97 178 VAL A O 1
ATOM 3837 N N . LEU B 1 177 ? -48.617 68.039 27.022 1.00 97.81 179 LEU A N 1
ATOM 3838 C CA . LEU B 1 177 ? -48.112 66.697 26.761 1.00 89.28 179 LEU A CA 1
ATOM 3839 C C . LEU B 1 177 ? -48.224 65.757 27.957 1.00 86.29 179 LEU A C 1
ATOM 3840 O O . LEU B 1 177 ? -47.981 64.555 27.799 1.00 82.70 179 LEU A O 1
ATOM 3845 N N . GLY B 1 178 ? -48.588 66.260 29.137 1.00 90.89 180 GLY A N 1
ATOM 3846 C CA . GLY B 1 178 ? -48.850 65.416 30.281 1.00 90.74 180 GLY A CA 1
ATOM 3847 C C . GLY B 1 178 ? -47.615 65.089 31.098 1.00 86.28 180 GLY A C 1
ATOM 3848 O O . GLY B 1 178 ? -46.513 65.570 30.820 1.00 82.67 180 GLY A O 1
ATOM 3849 N N . PRO B 1 179 ? -47.779 64.270 32.136 1.00 85.05 181 PRO A N 1
ATOM 3850 C CA . PRO B 1 179 ? -46.623 63.880 32.952 1.00 76.22 181 PRO A CA 1
ATOM 3851 C C . PRO B 1 179 ? -45.649 63.021 32.161 1.00 60.55 181 PRO A C 1
ATOM 3852 O O . PRO B 1 179 ? -46.039 62.252 31.283 1.00 62.00 181 PRO A O 1
ATOM 3856 N N . TYR B 1 180 ? -44.362 63.180 32.471 1.00 56.52 182 TYR A N 1
ATOM 3857 C CA . TYR B 1 180 ? -43.299 62.447 31.794 1.00 59.88 182 TYR A CA 1
ATOM 3858 C C . TYR B 1 180 ? -42.120 62.311 32.749 1.00 62.42 182 TYR A C 1
ATOM 3859 O O . TYR B 1 180 ? -42.030 63.011 33.761 1.00 60.54 182 TYR A O 1
ATOM 3868 N N . VAL B 1 181 ? -41.202 61.409 32.411 1.00 59.82 183 VAL A N 1
ATOM 3869 C CA . VAL B 1 181 ? -40.045 61.116 33.253 1.00 57.53 183 VAL A CA 1
ATOM 3870 C C . VAL B 1 181 ? -38.790 61.645 32.575 1.00 58.08 183 VAL A C 1
ATOM 3871 O O . VAL B 1 181 ? -38.420 61.184 31.488 1.00 62.65 183 VAL A O 1
ATOM 3875 N N . ASP B 1 182 ? -38.126 62.595 33.238 1.00 67.66 184 ASP A N 1
ATOM 3876 C CA . ASP B 1 182 ? -36.939 63.250 32.696 1.00 69.17 184 ASP A CA 1
ATOM 3877 C C . ASP B 1 182 ? -35.761 62.280 32.614 1.00 65.66 184 ASP A C 1
ATOM 3878 O O . ASP B 1 182 ? -35.396 61.648 33.609 1.00 76.10 184 ASP A O 1
ATOM 3883 N N . GLY B 1 183 ? -35.151 62.181 31.431 1.00 57.29 185 GLY A N 1
ATOM 3884 C CA . GLY B 1 183 ? -34.012 61.306 31.208 1.00 61.18 185 GLY A CA 1
ATOM 3885 C C . GLY B 1 183 ? -34.328 59.855 30.876 1.00 56.20 185 GLY A C 1
ATOM 3886 O O . GLY B 1 183 ? -33.396 59.067 30.669 1.00 62.51 185 GLY A O 1
ATOM 3887 N N . LEU B 1 184 ? -35.597 59.471 30.829 1.00 53.54 186 LEU A N 1
ATOM 3888 C CA . LEU B 1 184 ? -35.945 58.082 30.561 1.00 47.21 186 LEU A CA 1
ATOM 3889 C C . LEU B 1 184 ? -35.743 57.763 29.080 1.00 48.08 186 LEU A C 1
ATOM 3890 O O . LEU B 1 184 ? -36.110 58.553 28.208 1.00 53.11 186 LEU A O 1
ATOM 3895 N N . SER B 1 185 ? -35.137 56.600 28.804 1.00 44.14 187 SER A N 1
ATOM 3896 C CA . SER B 1 185 ? -34.893 56.174 27.427 1.00 50.01 187 SER A CA 1
ATOM 3897 C C . SER B 1 185 ? -36.203 56.016 26.685 1.00 42.74 187 SER A C 1
ATOM 3898 O O . SER B 1 185 ? -37.090 55.286 27.133 1.00 39.42 187 SER A O 1
ATOM 3901 N N . LYS B 1 186 ? -36.316 56.686 25.541 1.00 46.13 188 LYS A N 1
ATOM 3902 C CA . LYS B 1 186 ? -37.418 56.475 24.603 1.00 46.02 188 LYS A CA 1
ATOM 3903 C C . LYS B 1 186 ? -36.801 55.951 23.317 1.00 47.99 188 LYS A C 1
ATOM 3904 O O . LYS B 1 186 ? -36.130 56.705 22.608 1.00 44.16 188 LYS A O 1
ATOM 3910 N N . LEU B 1 187 ? -37.017 54.667 23.033 1.00 41.44 189 LEU A N 1
ATOM 3911 C CA . LEU B 1 187 ? -36.343 53.957 21.955 1.00 43.63 189 LEU A CA 1
ATOM 3912 C C . LEU B 1 187 ? -37.262 53.826 20.746 1.00 40.20 189 LEU A C 1
ATOM 3913 O O . LEU B 1 187 ? -38.389 53.341 20.864 1.00 38.55 189 LEU A O 1
ATOM 3918 N N . ALA B 1 188 ? -36.771 54.248 19.585 1.00 36.59 190 ALA 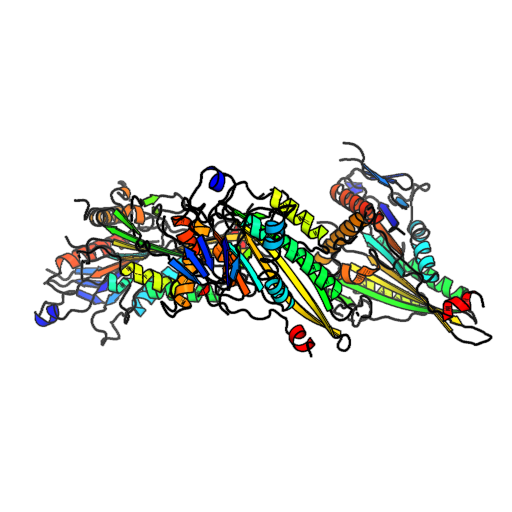A N 1
ATOM 3919 C CA . ALA B 1 188 ? -37.518 54.111 18.341 1.00 36.67 190 ALA A CA 1
ATOM 3920 C C . ALA B 1 188 ? -37.413 52.671 17.836 1.00 42.32 190 ALA A C 1
ATOM 3921 O O . ALA B 1 188 ? -36.308 52.178 17.600 1.00 47.78 190 ALA A O 1
ATOM 3923 N N . VAL B 1 189 ? -38.552 52.006 17.665 1.00 41.46 191 VAL A N 1
ATOM 3924 C CA . VAL B 1 189 ? -38.616 50.614 17.235 1.00 40.81 191 VAL A CA 1
ATOM 3925 C C . VAL B 1 189 ? -39.364 50.550 15.905 1.00 40.27 191 VAL A C 1
ATOM 3926 O O . VAL B 1 189 ? -40.240 51.371 15.641 1.00 34.89 191 VAL A O 1
ATOM 3930 N N . THR B 1 190 ? -39.007 49.584 15.049 1.00 36.19 192 THR A N 1
ATOM 3931 C CA . THR B 1 190 ? -39.671 49.466 13.750 1.00 41.36 192 THR A CA 1
ATOM 3932 C C . THR B 1 190 ? -40.340 48.118 13.537 1.00 43.03 192 THR A C 1
ATOM 3933 O O . THR B 1 190 ? -40.780 47.832 12.414 1.00 39.87 192 THR A O 1
ATOM 3937 N N . SER B 1 191 ? -40.433 47.284 14.563 1.00 38.71 193 SER A N 1
ATOM 3938 C CA . SER B 1 191 ? -40.990 45.950 14.375 1.00 42.95 193 SER A CA 1
ATOM 3939 C C . SER B 1 191 ? -41.319 45.378 15.741 1.00 43.35 193 SER A C 1
ATOM 3940 O O . SER B 1 191 ? -40.847 45.870 16.771 1.00 32.28 193 SER A O 1
ATOM 3943 N N . TYR B 1 192 ? -42.139 44.319 15.743 1.00 45.30 194 TYR A N 1
ATOM 3944 C CA . TYR B 1 192 ? -42.495 43.679 17.007 1.00 39.43 194 TYR A CA 1
ATOM 3945 C C . TYR B 1 192 ? -41.285 43.019 17.659 1.00 32.31 194 TYR A C 1
ATOM 3946 O O . TYR B 1 192 ? -41.166 43.015 18.887 1.00 37.56 194 TYR A O 1
ATOM 3955 N N . LYS B 1 193 ? -40.397 42.428 16.858 1.00 32.13 195 LYS A N 1
ATOM 3956 C CA . LYS B 1 193 ? -39.193 41.817 17.419 1.00 40.97 195 LYS A CA 1
ATOM 3957 C C . LYS B 1 193 ? -38.304 42.851 18.097 1.00 42.97 195 LYS A C 1
ATOM 3958 O O . LYS B 1 193 ? -37.651 42.539 19.100 1.00 39.37 195 LYS A O 1
ATOM 3964 N N . ASP B 1 194 ? -38.261 44.080 17.564 1.00 37.89 196 ASP A N 1
ATOM 3965 C CA . ASP B 1 194 ? -37.551 45.153 18.250 1.00 43.14 196 ASP A CA 1
ATOM 3966 C C . ASP B 1 194 ? -38.089 45.317 19.667 1.00 43.59 196 ASP A C 1
ATOM 3967 O O . ASP B 1 194 ? -37.330 45.298 20.646 1.00 38.13 196 ASP A O 1
ATOM 3972 N N . ILE B 1 195 ? -39.407 45.468 19.793 1.00 43.24 197 ILE A N 1
ATOM 3973 C CA . ILE B 1 195 ? -40.018 45.670 21.106 1.00 38.80 197 ILE A CA 1
ATOM 3974 C C . ILE B 1 195 ? -39.780 44.460 21.993 1.00 46.46 197 ILE A C 1
ATOM 3975 O O . ILE B 1 195 ? -39.477 44.588 23.192 1.00 39.03 197 ILE A O 1
ATOM 3980 N N . GLU B 1 196 ? -39.908 43.268 21.410 1.00 44.85 198 GLU A N 1
ATOM 3981 C CA . GLU B 1 196 ? -39.843 42.039 22.179 1.00 42.02 198 GLU A CA 1
ATOM 3982 C C . GLU B 1 196 ? -38.456 41.843 22.783 1.00 45.06 198 GLU A C 1
ATOM 3983 O O . GLU B 1 196 ? -38.333 41.408 23.933 1.00 46.58 198 GLU A O 1
ATOM 3989 N N . SER B 1 197 ? -37.407 42.200 22.042 1.00 44.42 199 SER A N 1
ATOM 3990 C CA . SER B 1 197 ? -36.064 42.249 22.611 1.00 57.20 199 SER A CA 1
ATOM 3991 C C . SER B 1 197 ? -35.988 43.236 23.773 1.00 59.47 199 SER A C 1
ATOM 3992 O O . SER B 1 197 ? -35.439 42.921 24.835 1.00 61.65 199 SER A O 1
ATOM 3995 N N . LEU B 1 198 ? -36.554 44.432 23.596 1.00 58.13 200 LEU A N 1
ATOM 3996 C CA . LEU B 1 198 ? -36.530 45.430 24.663 1.00 59.59 200 LEU A CA 1
ATOM 3997 C C . LEU B 1 198 ? -37.355 44.987 25.869 1.00 60.46 200 LEU A C 1
ATOM 3998 O O . LEU B 1 198 ? -36.903 45.106 27.014 1.00 66.44 200 LEU A O 1
ATOM 4003 N N . MET B 1 199 ? -38.581 44.493 25.635 1.00 55.00 201 MET A N 1
ATOM 4004 C CA . MET B 1 199 ? -39.383 43.936 26.725 1.00 54.42 201 MET A CA 1
ATOM 4005 C C . MET B 1 199 ? -38.608 42.867 27.480 1.00 55.66 201 MET A C 1
ATOM 4006 O O . MET B 1 199 ? -38.672 42.791 28.713 1.00 57.61 201 MET A O 1
ATOM 4011 N N . SER B 1 200 ? -37.865 42.032 26.749 1.00 53.10 202 SER A N 1
ATOM 4012 C CA . SER B 1 200 ? -37.209 40.870 27.349 1.00 55.98 202 SER A CA 1
ATOM 4013 C C . SER B 1 200 ? -36.090 41.280 28.304 1.00 60.50 202 SER A C 1
ATOM 4014 O O . SER B 1 200 ? -35.982 40.740 29.412 1.00 47.60 202 SER A O 1
ATOM 4017 N N . GLU B 1 201 ? -35.222 42.208 27.893 1.00 63.84 203 GLU A N 1
ATOM 4018 C CA . GLU B 1 201 ? -34.182 42.590 28.837 1.00 65.91 203 GLU A CA 1
ATOM 4019 C C . GLU B 1 201 ? -34.741 43.522 29.905 1.00 59.40 203 GLU A C 1
ATOM 4020 O O . GLU B 1 201 ? -34.301 43.470 31.055 1.00 57.67 203 GLU A O 1
ATOM 4026 N N . GLY B 1 202 ? -35.759 44.313 29.566 1.00 63.15 204 GLY A N 1
ATOM 4027 C CA . GLY B 1 202 ? -36.508 45.052 30.566 1.00 64.80 204 GLY A CA 1
ATOM 4028 C C . GLY B 1 202 ? -37.057 44.176 31.675 1.00 65.85 204 GLY A C 1
ATOM 4029 O O . GLY B 1 202 ? -36.757 44.404 32.852 1.00 66.45 204 GLY A O 1
ATOM 4030 N N . ASN B 1 203 ? -37.845 43.156 31.310 1.00 68.94 205 ASN A N 1
ATOM 4031 C CA . ASN B 1 203 ? -38.444 42.260 32.299 1.00 69.99 205 ASN A CA 1
ATOM 4032 C C . ASN B 1 203 ? -37.399 41.567 33.161 1.00 70.74 205 ASN A C 1
ATOM 4033 O O . ASN B 1 203 ? -37.723 41.095 34.257 1.00 79.10 205 ASN A O 1
ATOM 4038 N N . LYS B 1 204 ? -36.162 41.493 32.687 1.00 62.24 206 LYS A N 1
ATOM 4039 C CA . LYS B 1 204 ? -35.062 40.847 33.385 1.00 68.04 206 LYS A CA 1
ATOM 4040 C C . LYS B 1 204 ? -34.318 41.806 34.311 1.00 68.35 206 LYS A C 1
ATOM 4041 O O . LYS B 1 204 ? -33.431 41.380 35.056 1.00 70.65 206 LYS A O 1
ATOM 4047 N N . SER B 1 205 ? -34.701 43.081 34.331 1.00 70.73 207 SER A N 1
ATOM 4048 C CA . SER B 1 205 ? -34.012 44.089 35.128 1.00 73.05 207 SER A CA 1
ATOM 4049 C C . SER B 1 205 ? -34.835 44.554 36.338 1.00 69.38 207 SER A C 1
ATOM 4050 O O . SER B 1 205 ? -34.542 45.604 36.918 1.00 64.15 207 SER A O 1
ATOM 4053 N N . ARG B 1 206 ? -35.840 43.787 36.747 1.00 68.34 208 ARG A N 1
ATOM 4054 C CA . ARG B 1 206 ? -36.724 44.223 37.821 1.00 65.93 208 ARG A CA 1
ATOM 4055 C C . ARG B 1 206 ? -36.069 44.047 39.193 1.00 73.77 208 ARG A C 1
ATOM 4056 O O . ARG B 1 206 ? -35.103 43.297 39.365 1.00 82.35 208 ARG A O 1
ATOM 4064 N N . THR B 1 207 ? -36.621 44.757 40.177 1.00 68.69 209 THR A N 1
ATOM 4065 C CA . THR B 1 207 ? -36.076 44.747 41.530 1.00 71.98 209 THR A CA 1
ATOM 4066 C C . THR B 1 207 ? -36.283 43.387 42.188 1.00 79.04 209 THR A C 1
ATOM 4067 O O . THR B 1 207 ? -37.318 42.739 42.001 1.00 79.27 209 THR A O 1
ATOM 4071 N N . VAL B 1 208 ? -35.280 42.954 42.961 1.00 78.66 210 VAL A N 1
ATOM 4072 C CA . VAL B 1 208 ? -35.331 41.678 43.663 1.00 77.94 210 VAL A CA 1
ATOM 4073 C C . VAL B 1 208 ? -35.898 41.885 45.066 1.00 82.58 210 VAL A C 1
ATOM 4074 O O . VAL B 1 208 ? -35.869 42.986 45.627 1.00 78.44 210 VAL A O 1
ATOM 4078 N N . ALA B 1 209 ? -36.426 40.806 45.642 1.00 87.04 211 ALA A N 1
ATOM 4079 C CA . ALA B 1 209 ? -37.123 40.867 46.930 1.00 88.18 211 ALA A CA 1
ATOM 4080 C C . ALA B 1 209 ? -36.230 41.353 48.077 1.00 83.54 211 ALA A C 1
ATOM 4081 O O . ALA B 1 209 ? -35.132 40.841 48.287 1.00 77.82 211 ALA A O 1
ATOM 4083 N N . GLU B 1 216 ? -37.705 38.328 43.316 1.00 82.15 218 GLU A N 1
ATOM 4084 C CA . GLU B 1 216 ? -38.267 39.522 42.687 1.00 83.23 218 GLU A CA 1
ATOM 4085 C C . GLU B 1 216 ? -39.295 40.171 43.614 1.00 85.22 218 GLU A C 1
ATOM 4086 O O . GLU B 1 216 ? -40.014 39.477 44.330 1.00 94.03 218 GLU A O 1
ATOM 4092 N N . SER B 1 217 ? -39.360 41.503 43.596 1.00 77.76 219 SER A N 1
ATOM 4093 C CA . SER B 1 217 ? -40.158 42.256 44.557 1.00 68.56 219 SER A CA 1
ATOM 4094 C C . SER B 1 217 ? -41.565 42.532 44.040 1.00 56.43 219 SER A C 1
ATOM 4095 O O . SER B 1 217 ? -41.756 42.916 42.885 1.00 56.25 219 SER A O 1
ATOM 4098 N N . SER B 1 218 ? -42.543 42.361 44.925 1.00 52.74 220 SER A N 1
ATOM 4099 C CA . SER B 1 218 ? -43.942 42.678 44.658 1.00 49.41 220 SER A CA 1
ATOM 4100 C C . SER B 1 218 ? -44.317 44.098 45.067 1.00 44.63 220 SER A C 1
ATOM 4101 O O . SER B 1 218 ? -45.486 44.473 44.940 1.00 42.44 220 SER A O 1
ATOM 4104 N N . ARG B 1 219 ? -43.368 44.888 45.569 1.00 41.55 221 ARG A N 1
ATOM 4105 C CA . ARG B 1 219 ? -43.659 46.243 46.021 1.00 47.61 221 ARG A CA 1
ATOM 4106 C C . ARG B 1 219 ? -43.228 47.312 45.010 1.00 48.54 221 ARG A C 1
ATOM 4107 O O . ARG B 1 219 ? -43.207 48.500 45.354 1.00 50.69 221 ARG A O 1
ATOM 4115 N N . SER B 1 220 ? -42.909 46.923 43.776 1.00 35.30 222 SER A N 1
ATOM 4116 C CA . SER B 1 220 ? -42.534 47.852 42.717 1.00 45.82 222 SER A CA 1
ATOM 4117 C C . SER B 1 220 ? -43.596 47.879 41.622 1.00 37.67 222 SER A C 1
ATOM 4118 O O . SER B 1 220 ? -44.277 46.880 41.371 1.00 44.44 222 SER A O 1
ATOM 4121 N N . HIS B 1 221 ? -43.750 49.042 40.991 1.00 31.70 223 HIS A N 1
ATOM 4122 C CA . HIS B 1 221 ? -44.717 49.248 39.922 1.00 28.19 223 HIS A CA 1
ATOM 4123 C C . HIS B 1 221 ? -43.961 49.371 38.614 1.00 32.31 223 HIS A C 1
ATOM 4124 O O . HIS B 1 221 ? -42.932 50.047 38.553 1.00 40.76 223 HIS A O 1
ATOM 4131 N N . ALA B 1 222 ? -44.466 48.746 37.562 1.00 28.54 224 ALA A N 1
ATOM 4132 C CA . ALA B 1 222 ? -43.770 48.778 36.279 1.00 34.11 224 ALA A CA 1
ATOM 4133 C C . ALA B 1 222 ? -44.641 49.456 35.233 1.00 27.70 224 ALA A C 1
ATOM 4134 O O . ALA B 1 222 ? -45.809 49.094 35.064 1.00 27.97 224 ALA A O 1
ATOM 4136 N N . VAL B 1 223 ? -44.055 50.400 34.482 1.00 27.87 225 VAL A N 1
ATOM 4137 C CA . VAL B 1 223 ? -44.806 51.193 33.518 1.00 27.03 225 VAL A CA 1
ATOM 4138 C C . VAL B 1 223 ? -44.184 50.996 32.141 1.00 32.28 225 VAL A C 1
ATOM 4139 O O . VAL B 1 223 ? -43.007 51.324 31.930 1.00 32.55 225 VAL A O 1
ATOM 4143 N N . PHE B 1 224 ? -44.976 50.484 31.204 1.00 29.25 226 PHE A N 1
ATOM 4144 C CA . PHE B 1 224 ? -44.540 50.309 29.830 1.00 30.43 226 PHE A CA 1
ATOM 4145 C C . PHE B 1 224 ? -45.297 51.319 28.974 1.00 30.23 226 PHE A C 1
ATOM 4146 O O . PHE B 1 224 ? -46.525 51.437 29.085 1.00 27.15 226 PHE A O 1
ATOM 4154 N N . LYS B 1 225 ? -44.566 52.067 28.150 1.00 31.63 227 LYS A N 1
ATOM 4155 C CA . LYS B 1 225 ? -45.132 53.189 27.402 1.00 34.83 227 LYS A CA 1
ATOM 4156 C C . LYS B 1 225 ? -44.795 53.096 25.918 1.00 39.09 227 LYS A C 1
ATOM 4157 O O . LYS B 1 225 ? -43.640 52.847 25.562 1.00 33.13 227 LYS A O 1
ATOM 4163 N N . ILE B 1 226 ? -45.800 53.312 25.063 1.00 37.61 228 ILE A N 1
ATOM 4164 C CA . ILE B 1 226 ? -45.625 53.476 23.618 1.00 35.96 228 ILE A CA 1
ATOM 4165 C C . ILE B 1 226 ? -46.125 54.848 23.213 1.00 38.09 228 ILE A C 1
ATOM 4166 O O . ILE B 1 226 ? -47.271 55.203 23.521 1.00 38.69 228 ILE A O 1
ATOM 4171 N N . THR B 1 227 ? -45.294 55.597 22.487 1.00 39.51 229 THR A N 1
ATOM 4172 C CA . THR B 1 227 ? -45.715 56.818 21.810 1.00 33.80 229 THR A CA 1
ATOM 4173 C C . THR B 1 227 ? -45.817 56.518 20.319 1.00 45.61 229 THR A C 1
ATOM 4174 O O . THR B 1 227 ? -44.829 56.122 19.690 1.00 41.04 229 THR A O 1
ATOM 4178 N N . LEU B 1 228 ? -47.009 56.691 19.763 1.00 48.83 230 LEU A N 1
ATOM 4179 C CA . LEU B 1 228 ? -47.274 56.461 18.345 1.00 41.97 230 LEU A CA 1
ATOM 4180 C C . LEU B 1 228 ? -47.423 57.826 17.680 1.00 42.97 230 LEU A C 1
ATOM 4181 O O . LEU B 1 228 ? -48.430 58.510 17.885 1.00 40.81 230 LEU A O 1
ATOM 4186 N N . THR B 1 229 ? -46.421 58.244 16.904 1.00 39.36 231 THR A N 1
ATOM 4187 C CA . THR B 1 229 ? -46.456 59.554 16.262 1.00 32.27 231 THR A CA 1
ATOM 4188 C C . THR B 1 229 ? -46.787 59.338 14.798 1.00 43.60 231 THR A C 1
ATOM 4189 O O . THR B 1 229 ? -46.015 58.715 14.064 1.00 44.37 231 THR A O 1
ATOM 4193 N N . HIS B 1 230 ? -47.933 59.854 14.381 1.00 41.40 232 HIS A N 1
ATOM 4194 C CA . HIS B 1 230 ? -48.462 59.643 13.039 1.00 36.17 232 HIS A CA 1
ATOM 4195 C C . HIS B 1 230 ? -48.290 60.946 12.270 1.00 38.31 232 HIS A C 1
ATOM 4196 O O . HIS B 1 230 ? -48.898 61.963 12.617 1.00 42.86 232 HIS A O 1
ATOM 4203 N N . THR B 1 231 ? -47.459 60.930 11.241 1.00 42.93 233 THR A N 1
ATOM 4204 C CA . THR B 1 231 ? -47.227 62.110 10.417 1.00 46.35 233 THR A CA 1
ATOM 4205 C C . THR B 1 231 ? -47.962 61.965 9.093 1.00 50.49 233 THR A C 1
ATOM 4206 O O . THR B 1 231 ? -47.870 60.921 8.440 1.00 63.25 233 THR A O 1
ATOM 4210 N N . LEU B 1 232 ? -48.670 63.017 8.691 1.00 47.88 234 LEU A N 1
ATOM 4211 C CA . LEU B 1 232 ? -49.370 63.061 7.412 1.00 55.01 234 LEU A CA 1
ATOM 4212 C C . LEU B 1 232 ? -48.768 64.160 6.552 1.00 62.88 234 LEU A C 1
ATOM 4213 O O . LEU B 1 232 ? -48.634 65.298 7.007 1.00 63.01 234 LEU A O 1
ATOM 4218 N N . TYR B 1 233 ? -48.401 63.814 5.318 1.00 60.14 235 TYR A N 1
ATOM 4219 C CA . TYR B 1 233 ? -47.760 64.727 4.384 1.00 69.83 235 TYR A CA 1
ATOM 4220 C C . TYR B 1 233 ? -48.731 65.097 3.272 1.00 72.51 235 TYR A C 1
ATOM 4221 O O . TYR B 1 233 ? -49.432 64.234 2.735 1.00 75.92 235 TYR A O 1
ATOM 4230 N N . ASP B 1 234 ? -48.765 66.378 2.925 1.00 73.15 236 ASP A N 1
ATOM 4231 C CA . ASP B 1 234 ? -49.540 66.860 1.789 1.00 68.04 236 ASP A CA 1
ATOM 4232 C C . ASP B 1 234 ? -48.566 67.145 0.652 1.00 77.40 236 ASP A C 1
ATOM 4233 O O . ASP B 1 234 ? -47.763 68.083 0.729 1.00 80.25 236 ASP A O 1
ATOM 4238 N N . VAL B 1 235 ? -48.649 66.337 -0.407 1.00 82.95 237 VAL A N 1
ATOM 4239 C CA . VAL B 1 235 ? -47.712 66.454 -1.521 1.00 92.19 237 VAL A CA 1
ATOM 4240 C C . VAL B 1 235 ? -47.780 67.843 -2.150 1.00 93.67 237 VAL A C 1
ATOM 4241 O O . VAL B 1 235 ? -46.747 68.454 -2.447 1.00 95.58 237 VAL A O 1
ATOM 4245 N N . LYS B 1 236 ? -48.992 68.374 -2.342 1.00 91.40 238 LYS A N 1
ATOM 4246 C CA . LYS B 1 236 ? -49.147 69.622 -3.089 1.00 91.48 238 LYS A CA 1
ATOM 4247 C C . LYS B 1 236 ? -48.571 70.810 -2.325 1.00 89.47 238 LYS A C 1
ATOM 4248 O O . LYS B 1 236 ? -47.752 71.565 -2.859 1.00 79.78 238 LYS A O 1
ATOM 4250 N N . SER B 1 237 ? -48.986 70.998 -1.072 1.00 94.36 239 SER A N 1
ATOM 4251 C CA . SER B 1 237 ? -48.527 72.145 -0.300 1.00 93.93 239 SER A CA 1
ATOM 4252 C C . SER B 1 237 ? -47.196 71.904 0.399 1.00 97.07 239 SER A C 1
ATOM 4253 O O . SER B 1 237 ? -46.605 72.859 0.914 1.00 93.42 239 SER A O 1
ATOM 4256 N N . GLY B 1 238 ? -46.710 70.665 0.429 1.00 101.07 240 GLY A N 1
ATOM 4257 C CA . GLY B 1 238 ? -45.468 70.383 1.113 1.00 99.85 240 GLY A CA 1
ATOM 4258 C C . GLY B 1 238 ? -45.543 70.467 2.619 1.00 102.93 240 GLY A C 1
ATOM 4259 O O . GLY B 1 238 ? -44.499 70.469 3.277 1.00 110.76 240 GLY A O 1
ATOM 4260 N N . THR B 1 239 ? -46.739 70.534 3.189 1.00 92.20 241 THR A N 1
ATOM 4261 C CA . THR B 1 239 ? -46.882 70.622 4.631 1.00 77.66 241 THR A CA 1
ATOM 4262 C C . THR B 1 239 ? -47.028 69.229 5.238 1.00 75.37 241 THR A C 1
ATOM 4263 O O . THR B 1 239 ? -47.218 68.228 4.543 1.00 74.56 241 THR A O 1
ATOM 4267 N N . SER B 1 240 ? -46.934 69.179 6.564 1.00 65.24 242 SER A N 1
ATOM 4268 C CA . SER B 1 240 ? -47.140 67.951 7.310 1.00 66.19 242 SER A CA 1
ATOM 4269 C C . SER B 1 240 ? -47.600 68.305 8.717 1.00 67.58 242 SER A C 1
ATOM 4270 O O . SER B 1 240 ? -47.369 69.414 9.208 1.00 70.70 242 SER A O 1
ATOM 4273 N N . GLY B 1 241 ? -48.264 67.347 9.353 1.00 60.56 243 GLY A N 1
ATOM 4274 C CA . GLY B 1 241 ? -48.743 67.525 10.709 1.00 57.41 243 GLY A CA 1
ATOM 4275 C C . GLY B 1 241 ? -48.651 66.217 11.461 1.00 58.18 243 GLY A C 1
ATOM 4276 O O . GLY B 1 241 ? -48.571 65.136 10.866 1.00 49.68 243 GLY A O 1
ATOM 4277 N N . GLU B 1 242 ? -48.672 66.325 12.787 1.00 54.34 244 GLU A N 1
ATOM 4278 C CA . GLU B 1 242 ? -48.480 65.182 13.665 1.00 48.19 244 GLU A CA 1
ATOM 4279 C C . GLU B 1 242 ? -49.729 64.949 14.499 1.00 52.80 244 GLU A C 1
ATOM 4280 O O . GLU B 1 242 ? -50.310 65.897 15.047 1.00 48.15 244 GLU A O 1
ATOM 4286 N N . LYS B 1 243 ? -50.145 63.691 14.567 1.00 45.64 245 LYS A N 1
ATOM 4287 C CA . LYS B 1 243 ? -51.118 63.208 15.535 1.00 43.96 245 LYS A CA 1
ATOM 4288 C C . LYS B 1 243 ? -50.395 62.195 16.407 1.00 44.67 245 LYS A C 1
ATOM 4289 O O . LYS B 1 243 ? -49.699 61.324 15.881 1.00 45.47 245 LYS A O 1
ATOM 4295 N N . VAL B 1 244 ? -50.521 62.326 17.729 1.00 46.43 246 VAL A N 1
ATOM 4296 C CA . VAL B 1 244 ? -49.745 61.523 18.669 1.00 35.77 246 VAL A CA 1
ATOM 4297 C C . VAL B 1 244 ? -50.699 60.788 19.593 1.00 39.73 246 VAL A C 1
ATOM 4298 O O . VAL B 1 244 ? -51.472 61.419 20.329 1.00 39.42 246 VAL A O 1
ATOM 4302 N N . GLY B 1 245 ? -50.648 59.463 19.555 1.00 50.07 247 GLY A N 1
ATOM 4303 C CA . GLY B 1 245 ? -51.283 58.637 20.555 1.00 42.14 247 GLY A CA 1
ATOM 4304 C C . GLY B 1 245 ? -50.230 58.071 21.490 1.00 39.97 247 GLY A C 1
ATOM 4305 O O . GLY B 1 245 ? -49.072 57.892 21.107 1.00 39.90 247 GLY A O 1
ATOM 4306 N N . LYS B 1 246 ? -50.638 57.816 22.736 1.00 37.22 248 LYS A N 1
ATOM 4307 C CA . LYS B 1 246 ? -49.750 57.254 23.748 1.00 41.76 248 LYS A CA 1
ATOM 4308 C C . LYS B 1 246 ? -50.458 56.119 24.472 1.00 43.57 248 LYS A C 1
ATOM 4309 O O . LYS B 1 246 ? -51.599 56.276 24.921 1.00 45.16 248 LYS A O 1
ATOM 4315 N N . LEU B 1 247 ? -49.778 54.989 24.599 1.00 38.59 249 LEU A N 1
ATOM 4316 C CA . LEU B 1 247 ? -50.255 53.886 25.414 1.00 37.57 249 LEU A CA 1
ATOM 4317 C C . LEU B 1 247 ? -49.412 53.805 26.673 1.00 32.01 249 LEU A C 1
ATOM 4318 O O . LEU B 1 247 ? -48.178 53.781 26.597 1.00 31.99 249 LEU A O 1
ATOM 4323 N N . SER B 1 248 ? -50.075 53.756 27.824 1.00 29.77 250 SER A N 1
ATOM 4324 C CA A SER B 1 248 ? -49.430 53.514 29.110 0.49 31.06 250 SER A CA 1
ATOM 4325 C CA B SER B 1 248 ? -49.424 53.505 29.104 0.51 31.03 250 SER A CA 1
ATOM 4326 C C . SER B 1 248 ? -49.982 52.199 29.652 1.00 35.34 250 SER A C 1
ATOM 4327 O O . SER B 1 248 ? -51.186 52.097 29.928 1.00 32.40 250 SER A O 1
ATOM 4332 N N . LEU B 1 249 ? -49.117 51.200 29.806 1.00 34.22 251 LEU A N 1
ATOM 4333 C CA . LEU B 1 249 ? -49.521 49.874 30.278 1.00 30.29 251 LEU A CA 1
ATOM 4334 C C . LEU B 1 249 ? -48.809 49.600 31.603 1.00 27.75 251 LEU A C 1
ATOM 4335 O O . LEU B 1 249 ? -47.576 49.504 31.657 1.00 27.66 251 LEU A O 1
ATOM 4340 N N . VAL B 1 250 ? -49.594 49.487 32.673 1.00 25.99 252 VAL A N 1
ATOM 4341 C CA . VAL B 1 250 ? -49.109 49.632 34.038 1.00 29.23 252 VAL A CA 1
ATOM 4342 C C . VAL B 1 250 ? -49.404 48.356 34.821 1.00 27.63 252 VAL A C 1
ATOM 4343 O O . VAL B 1 250 ? -50.555 47.906 34.878 1.00 28.40 252 VAL A O 1
ATOM 4347 N N . ASP B 1 251 ? -48.358 47.768 35.406 1.00 25.08 253 ASP A N 1
ATOM 4348 C CA . ASP B 1 251 ? -48.428 46.573 36.245 1.00 30.11 253 ASP A CA 1
ATOM 4349 C C . ASP B 1 251 ? -48.048 47.029 37.672 1.00 27.85 253 ASP A C 1
ATOM 4350 O O . ASP B 1 251 ? -46.876 47.272 37.960 1.00 30.00 253 ASP A O 1
ATOM 4355 N N . LEU B 1 252 ? -49.043 47.226 38.532 1.00 24.17 254 LEU A N 1
ATOM 4356 C CA . LEU B 1 252 ? -48.827 47.872 39.833 1.00 32.27 254 LEU A CA 1
ATOM 4357 C C . LEU B 1 252 ? -48.165 46.923 40.843 1.00 31.26 254 LEU A C 1
ATOM 4358 O O . LEU B 1 252 ? -48.144 45.704 40.670 1.00 32.62 254 LEU A O 1
ATOM 4363 N N . ALA B 1 253 ? -47.623 47.502 41.919 1.00 31.56 255 ALA A N 1
ATOM 4364 C CA . ALA B 1 253 ? -47.260 46.696 43.079 1.00 30.14 255 ALA A CA 1
ATOM 4365 C C . ALA B 1 253 ? -48.502 46.041 43.660 1.00 29.94 255 ALA A C 1
ATOM 4366 O O . ALA B 1 253 ? -49.624 46.497 43.442 1.00 34.62 255 ALA A O 1
ATOM 4368 N N . GLY B 1 254 ? -48.299 44.988 44.448 1.00 38.72 256 GLY A N 1
ATOM 4369 C CA . GLY B 1 254 ? -49.436 44.249 44.984 1.00 32.93 256 GLY A CA 1
ATOM 4370 C C . GLY B 1 254 ? -50.165 45.044 46.053 1.00 36.68 256 GLY A C 1
ATOM 4371 O O . GLY B 1 254 ? -49.552 45.662 46.923 1.00 31.28 256 GLY A O 1
ATOM 4372 N N . SER B 1 255 ? -51.499 45.024 45.984 1.00 26.51 257 SER A N 1
ATOM 4373 C CA . SER B 1 255 ? -52.287 45.935 46.801 1.00 34.34 257 SER A CA 1
ATOM 4374 C C . SER B 1 255 ? -52.351 45.541 48.272 1.00 38.07 257 SER A C 1
ATOM 4375 O O . SER B 1 255 ? -52.871 46.327 49.066 1.00 41.33 257 SER A O 1
ATOM 4378 N N . GLU B 1 256 ? -51.839 44.374 48.668 1.00 38.33 258 GLU A N 1
ATOM 4379 C CA . GLU B 1 256 ? -51.915 44.012 50.079 1.00 47.43 258 GLU A CA 1
ATOM 4380 C C . GLU B 1 256 ? -50.942 44.864 50.902 1.00 60.94 258 GLU A C 1
ATOM 4381 O O . GLU B 1 256 ? -50.089 45.592 50.375 1.00 60.58 258 GLU A O 1
ATOM 4387 N N . ARG B 1 257 ? -51.094 44.770 52.218 1.00 68.39 259 ARG A N 1
ATOM 4388 C CA . ARG B 1 257 ? -50.187 45.416 53.166 1.00 85.60 259 ARG A CA 1
ATOM 4389 C C . ARG B 1 257 ? -49.773 44.441 54.271 1.00 84.90 259 ARG A C 1
ATOM 4390 O O . ARG B 1 257 ? -48.887 43.605 54.080 1.00 85.06 259 ARG A O 1
ATOM 4392 N N . SER B 1 272 ? -40.460 55.263 55.186 1.00 95.15 274 SER A N 1
ATOM 4393 C CA . SER B 1 272 ? -41.575 54.374 54.865 1.00 88.39 274 SER A CA 1
ATOM 4394 C C . SER B 1 272 ? -42.183 54.707 53.502 1.00 86.33 274 SER A C 1
ATOM 4395 O O . SER B 1 272 ? -43.377 54.488 53.271 1.00 92.57 274 SER A O 1
ATOM 4397 N N . ASN B 1 273 ? -41.353 55.232 52.598 1.00 75.70 275 ASN A N 1
ATOM 4398 C CA . ASN B 1 273 ? -41.785 55.541 51.238 1.00 69.42 275 ASN A CA 1
ATOM 4399 C C . ASN B 1 273 ? -42.020 54.296 50.393 1.00 60.06 275 ASN A C 1
ATOM 4400 O O . ASN B 1 273 ? -42.286 54.420 49.191 1.00 55.94 275 ASN A O 1
ATOM 4405 N N . ILE B 1 274 ? -41.926 53.105 50.982 1.00 54.71 276 ILE A N 1
ATOM 4406 C CA . ILE B 1 274 ? -42.071 51.878 50.207 1.00 56.70 276 ILE A CA 1
ATOM 4407 C C . ILE B 1 274 ? -43.483 51.771 49.633 1.00 54.68 276 ILE A C 1
ATOM 4408 O O . ILE B 1 274 ? -43.683 51.303 48.502 1.00 39.88 276 ILE A O 1
ATOM 4413 N N . ASN B 1 275 ? -44.482 52.240 50.374 1.00 49.38 277 ASN A N 1
ATOM 4414 C CA . ASN B 1 275 ? -45.865 52.047 49.957 1.00 39.05 277 ASN A CA 1
ATOM 4415 C C . ASN B 1 275 ? -46.574 53.346 49.631 1.00 40.41 277 ASN A C 1
ATOM 4416 O O . ASN B 1 275 ? -47.777 53.323 49.322 1.00 44.77 277 ASN A O 1
ATOM 4421 N N . LYS B 1 276 ? -45.841 54.464 49.631 1.00 43.87 278 LYS A N 1
ATOM 4422 C CA . LYS B 1 276 ? -46.439 55.775 49.394 1.00 45.25 278 LYS A CA 1
ATOM 4423 C C . LYS B 1 276 ? -47.271 55.806 48.114 1.00 35.14 278 LYS A C 1
ATOM 4424 O O . LYS B 1 276 ? -48.396 56.314 48.118 1.00 39.33 278 LYS A O 1
ATOM 4430 N N . SER B 1 277 ? -46.754 55.239 47.020 1.00 38.56 279 SER A N 1
ATOM 4431 C CA . SER B 1 277 ? -47.471 55.301 45.747 1.00 37.28 279 SER A CA 1
ATOM 4432 C C . SER B 1 277 ? -48.765 54.490 45.787 1.00 39.10 279 SER A C 1
ATOM 4433 O O . SER B 1 277 ? -49.808 54.950 45.314 1.00 38.31 279 SER A O 1
ATOM 4436 N N . LEU B 1 278 ? -48.716 53.266 46.317 1.00 38.31 280 LEU A N 1
ATOM 4437 C CA . LEU B 1 278 ? -49.939 52.480 46.478 1.00 34.71 280 LEU A CA 1
ATOM 4438 C C . LEU B 1 278 ? -50.961 53.225 47.325 1.00 41.90 280 LEU A C 1
ATOM 4439 O O . LEU B 1 278 ? -52.134 53.347 46.953 1.00 37.87 280 LEU A O 1
ATOM 4444 N N . THR B 1 279 ? -50.515 53.721 48.481 1.00 41.84 281 THR A N 1
ATOM 4445 C CA . THR B 1 279 ? -51.384 54.398 49.437 1.00 43.46 281 THR A CA 1
ATOM 4446 C C . THR B 1 279 ? -52.014 55.652 48.839 1.00 43.72 281 THR A C 1
ATOM 4447 O O . THR B 1 279 ? -53.208 55.925 49.039 1.00 43.02 281 THR A O 1
ATOM 4451 N N . THR B 1 280 ? -51.213 56.437 48.125 1.00 33.54 282 THR A N 1
ATOM 4452 C CA . THR B 1 280 ? -51.699 57.669 47.518 1.00 36.67 282 THR A CA 1
ATOM 4453 C C . THR B 1 280 ? -52.630 57.381 46.345 1.00 41.99 282 THR A C 1
ATOM 4454 O O . THR B 1 280 ? -53.563 58.154 46.107 1.00 41.56 282 THR A O 1
ATOM 4458 N N . LEU B 1 281 ? -52.404 56.271 45.625 1.00 34.20 283 LEU A N 1
ATOM 4459 C CA . LEU B 1 281 ? -53.300 55.897 44.538 1.00 35.95 283 LEU A CA 1
ATOM 4460 C C . LEU B 1 281 ? -54.709 55.637 45.050 1.00 35.80 283 LEU A C 1
ATOM 4461 O O . LEU B 1 281 ? -55.689 56.006 44.396 1.00 35.85 283 LEU A O 1
ATOM 4466 N N . GLY B 1 282 ? -54.829 55.006 46.226 1.00 35.09 284 GLY A N 1
ATOM 4467 C CA . GLY B 1 282 ? -56.135 54.864 46.844 1.00 37.05 284 GLY A CA 1
ATOM 4468 C C . GLY B 1 282 ? -56.774 56.206 47.155 1.00 38.51 284 GLY A C 1
ATOM 4469 O O . GLY B 1 282 ? -57.941 56.445 46.829 1.00 38.06 284 GLY A O 1
ATOM 4470 N N . LEU B 1 283 ? -56.014 57.104 47.792 1.00 42.55 285 LEU A N 1
ATOM 4471 C CA . LEU B 1 283 ? -56.547 58.429 48.105 1.00 39.78 285 LEU A CA 1
ATOM 4472 C C . LEU B 1 283 ? -56.970 59.157 46.840 1.00 39.70 285 LEU A C 1
ATOM 4473 O O . LEU B 1 283 ? -57.982 59.868 46.833 1.00 35.38 285 LEU A O 1
ATOM 4478 N N . VAL B 1 284 ? -56.223 58.959 45.750 1.00 34.92 286 VAL A N 1
ATOM 4479 C CA . VAL B 1 284 ? -56.524 59.636 44.489 1.00 40.35 286 VAL A CA 1
ATOM 4480 C C . VAL B 1 284 ? -57.797 59.065 43.872 1.00 42.74 286 VAL A C 1
ATOM 4481 O O . VAL B 1 284 ? -58.690 59.806 43.452 1.00 42.83 286 VAL A O 1
ATOM 4485 N N . ILE B 1 285 ? -57.905 57.738 43.829 1.00 40.49 287 ILE A N 1
ATOM 4486 C CA . ILE B 1 285 ? -59.110 57.107 43.301 1.00 33.04 287 ILE A CA 1
ATOM 4487 C C . ILE B 1 285 ? -60.325 57.524 44.115 1.00 38.42 287 ILE A C 1
ATOM 4488 O O . ILE B 1 285 ? -61.353 57.920 43.561 1.00 46.29 287 ILE A O 1
ATOM 4493 N N . SER B 1 286 ? -60.209 57.476 45.448 1.00 36.68 288 SER A N 1
ATOM 4494 C CA . SER B 1 286 ? -61.351 57.781 46.305 1.00 41.74 288 SER A CA 1
ATOM 4495 C C . SER B 1 286 ? -61.785 59.230 46.158 1.00 43.15 288 SER A C 1
ATOM 4496 O O . SER B 1 286 ? -62.986 59.524 46.144 1.00 41.93 288 SER A O 1
ATOM 4499 N N . ALA B 1 287 ? -60.820 60.153 46.068 1.00 43.10 289 ALA A N 1
ATOM 4500 C CA . ALA B 1 287 ? -61.173 61.561 45.923 1.00 36.36 289 ALA A CA 1
ATOM 4501 C C . ALA B 1 287 ? -61.755 61.839 44.543 1.00 44.74 289 ALA A C 1
ATOM 4502 O O . ALA B 1 287 ? -62.689 62.631 44.413 1.00 46.49 289 ALA A O 1
ATOM 4504 N N . LEU B 1 288 ? -61.229 61.194 43.500 1.00 39.31 290 LEU A N 1
ATOM 4505 C CA . LEU B 1 288 ? -61.813 61.369 42.175 1.00 41.63 290 LEU A CA 1
ATOM 4506 C C . LEU B 1 288 ? -63.240 60.828 42.133 1.00 46.25 290 LEU A C 1
ATOM 4507 O O . LEU B 1 288 ? -64.134 61.463 41.560 1.00 45.36 290 LEU A O 1
ATOM 4512 N N . ALA B 1 289 ? -63.474 59.664 42.753 1.00 40.33 291 ALA A N 1
ATOM 4513 C CA . ALA B 1 289 ? -64.815 59.091 42.783 1.00 40.96 291 ALA A CA 1
ATOM 4514 C C . ALA B 1 289 ? -65.796 60.007 43.509 1.00 47.81 291 ALA A C 1
ATOM 4515 O O . ALA B 1 289 ? -66.975 60.080 43.134 1.00 47.02 291 ALA A O 1
ATOM 4517 N N . ASP B 1 290 ? -65.328 60.748 44.517 1.00 54.15 292 ASP A N 1
ATOM 4518 C CA . ASP B 1 290 ? -66.220 61.673 45.219 1.00 64.56 292 ASP A CA 1
ATOM 4519 C C . ASP B 1 290 ? -66.599 62.880 44.361 1.00 72.43 292 ASP A C 1
ATOM 4520 O O . ASP B 1 290 ? -67.681 63.446 44.547 1.00 79.69 292 ASP A O 1
ATOM 4525 N N . GLN B 1 291 ? -65.725 63.297 43.436 1.00 76.64 293 GLN A N 1
ATOM 4526 C CA . GLN B 1 291 ? -66.069 64.376 42.507 1.00 79.34 293 GLN A CA 1
ATOM 4527 C C . GLN B 1 291 ? -67.151 63.943 41.525 1.00 86.93 293 GLN A C 1
ATOM 4528 O O . GLN B 1 291 ? -68.023 64.742 41.163 1.00 94.69 293 GLN A O 1
ATOM 4534 N N . GLY B 1 292 ? -67.095 62.693 41.067 1.00 87.75 294 GLY A N 1
ATOM 4535 C CA . GLY B 1 292 ? -68.013 62.182 40.063 1.00 95.06 294 GLY A CA 1
ATOM 4536 C C . GLY B 1 292 ? -69.477 62.192 40.459 1.00 106.51 294 GLY A C 1
ATOM 4537 O O . GLY B 1 292 ? -70.353 62.405 39.619 1.00 114.31 294 GLY A O 1
ATOM 4538 N N . ASN B 1 298 ? -65.208 69.279 45.835 1.00 83.40 300 ASN A N 1
ATOM 4539 C CA . ASN B 1 298 ? -64.971 70.477 46.636 1.00 83.20 300 ASN A CA 1
ATOM 4540 C C . ASN B 1 298 ? -63.550 70.496 47.208 1.00 95.47 300 ASN A C 1
ATOM 4541 O O . ASN B 1 298 ? -62.918 71.551 47.276 1.00 104.12 300 ASN A O 1
ATOM 4543 N N . LYS B 1 299 ? -63.055 69.324 47.617 1.00 98.46 301 LYS A N 1
ATOM 4544 C CA . LYS B 1 299 ? -61.686 69.182 48.109 1.00 92.28 301 LYS A CA 1
ATOM 4545 C C . LYS B 1 299 ? -60.705 69.087 46.941 1.00 89.92 301 LYS A C 1
ATOM 4546 O O . LYS B 1 299 ? -60.981 69.618 45.858 1.00 95.74 301 LYS A O 1
ATOM 4548 N N . PHE B 1 300 ? -59.562 68.422 47.133 1.00 73.30 302 PHE A N 1
ATOM 4549 C CA . PHE B 1 300 ? -58.565 68.351 46.074 1.00 61.31 302 PHE A CA 1
ATOM 4550 C C . PHE B 1 300 ? -57.941 66.958 46.013 1.00 55.83 302 PHE A C 1
ATOM 4551 O O . PHE B 1 300 ? -57.883 66.226 47.009 1.00 45.03 302 PHE A O 1
ATOM 4559 N N . VAL B 1 301 ? -57.504 66.592 44.814 1.00 51.82 303 VAL A N 1
ATOM 4560 C CA . VAL B 1 301 ? -56.972 65.267 44.524 1.00 47.82 303 VAL A CA 1
ATOM 4561 C C . VAL B 1 301 ? -55.464 65.321 44.736 1.00 49.46 303 VAL A C 1
ATOM 4562 O O . VAL B 1 301 ? -54.782 66.169 44.145 1.00 44.06 303 VAL A O 1
ATOM 4566 N N . PRO B 1 302 ? -54.905 64.470 45.584 1.00 49.36 304 PRO A N 1
ATOM 4567 C CA . PRO B 1 302 ? -53.498 64.630 46.004 1.00 44.12 304 PRO A CA 1
ATOM 4568 C C . PRO B 1 302 ? -52.520 63.926 45.065 1.00 42.66 304 PRO A C 1
ATOM 4569 O O . PRO B 1 302 ? -51.683 63.108 45.482 1.00 41.53 304 PRO A O 1
ATOM 4573 N N . TYR B 1 303 ? -52.618 64.252 43.773 1.00 45.84 305 TYR A N 1
ATOM 4574 C CA . TYR B 1 303 ? -51.764 63.623 42.768 1.00 43.69 305 TYR A CA 1
ATOM 4575 C C . TYR B 1 303 ? -50.290 63.712 43.140 1.00 42.79 305 TYR A C 1
ATOM 4576 O O . TYR B 1 303 ? -49.524 62.762 42.942 1.00 41.83 305 TYR A O 1
ATOM 4585 N N . ARG B 1 304 ? -49.883 64.858 43.653 1.00 46.13 306 ARG A N 1
ATOM 4586 C CA . ARG B 1 304 ? -48.493 65.213 43.861 1.00 50.00 306 ARG A CA 1
ATOM 4587 C C . ARG B 1 304 ? -47.855 64.493 45.046 1.00 50.38 306 ARG A C 1
ATOM 4588 O O . ARG B 1 304 ? -46.642 64.606 45.237 1.00 55.29 306 ARG A O 1
ATOM 4596 N N . ASP B 1 305 ? -48.630 63.740 45.838 1.00 46.89 307 ASP A N 1
ATOM 4597 C CA . ASP B 1 305 ? -48.102 63.103 47.043 1.00 50.96 307 ASP A CA 1
ATOM 4598 C C . ASP B 1 305 ? -47.327 61.819 46.762 1.00 49.68 307 ASP A C 1
ATOM 4599 O O . ASP B 1 305 ? -46.753 61.239 47.692 1.00 41.73 307 ASP A O 1
ATOM 4604 N N . SER B 1 306 ? -47.299 61.355 45.522 1.00 36.79 308 SER A N 1
ATOM 4605 C CA . SER B 1 306 ? -46.572 60.144 45.189 1.00 35.49 308 SER A CA 1
ATOM 4606 C C . SER B 1 306 ? -46.097 60.243 43.752 1.00 46.52 308 SER A C 1
ATOM 4607 O O . SER B 1 306 ? -46.659 60.990 42.948 1.00 43.22 308 SER A O 1
ATOM 4610 N N . VAL B 1 307 ? -45.035 59.488 43.453 1.00 43.96 309 VAL A N 1
ATOM 4611 C CA . VAL B 1 307 ? -44.477 59.450 42.101 1.00 42.33 309 VAL A CA 1
ATOM 4612 C C . VAL B 1 307 ? -45.445 58.772 41.137 1.00 38.18 309 VAL A C 1
ATOM 4613 O O . VAL B 1 307 ? -45.608 59.209 39.989 1.00 40.06 309 VAL A O 1
ATOM 4617 N N . LEU B 1 308 ? -46.091 57.687 41.578 1.00 36.98 310 LEU A N 1
ATOM 4618 C CA . LEU B 1 308 ? -47.022 56.992 40.693 1.00 36.26 310 LEU A CA 1
ATOM 4619 C C . LEU B 1 308 ? -48.226 57.874 40.369 1.00 40.84 310 LEU A C 1
ATOM 4620 O O . LEU B 1 308 ? -48.663 57.953 39.218 1.00 35.24 310 LEU A O 1
ATOM 4625 N N . THR B 1 309 ? -48.801 58.528 41.375 1.00 40.19 311 THR A N 1
ATOM 4626 C CA . THR B 1 309 ? -50.012 59.290 41.093 1.00 36.67 311 THR A CA 1
ATOM 4627 C C . THR B 1 309 ? -49.703 60.571 40.327 1.00 41.23 311 THR A C 1
ATOM 4628 O O . THR B 1 309 ? -50.555 61.054 39.574 1.00 38.33 311 THR A O 1
ATOM 4632 N N . TRP B 1 310 ? -48.492 61.122 40.468 1.00 36.36 312 TRP A N 1
ATOM 4633 C CA . TRP B 1 310 ? -48.130 62.222 39.582 1.00 36.17 312 TRP A CA 1
ATOM 4634 C C . TRP B 1 310 ? -47.999 61.726 38.150 1.00 40.88 312 TRP A C 1
ATOM 4635 O O . TRP B 1 310 ? -48.442 62.396 37.213 1.00 35.92 312 TRP A O 1
ATOM 4646 N N . LEU B 1 311 ? -47.376 60.561 37.959 1.00 35.59 313 LEU A N 1
ATOM 4647 C CA . LEU B 1 311 ? -47.235 60.032 36.604 1.00 38.68 313 LEU A CA 1
ATOM 4648 C C . LEU B 1 311 ? -48.582 59.659 36.004 1.00 38.88 313 LEU A C 1
ATOM 4649 O O . LEU B 1 311 ? -48.768 59.785 34.789 1.00 44.97 313 LEU A O 1
ATOM 4654 N N . LEU B 1 312 ? -49.533 59.226 36.837 1.00 34.81 314 LEU A N 1
ATOM 4655 C CA . LEU B 1 312 ? -50.879 58.858 36.411 1.00 37.37 314 LEU A CA 1
ATOM 4656 C C . LEU B 1 312 ? -51.866 60.002 36.513 1.00 43.33 314 LEU A C 1
ATOM 4657 O O . LEU B 1 312 ? -53.080 59.756 36.516 1.00 40.76 314 LEU A O 1
ATOM 4662 N N . LYS B 1 313 ? -51.380 61.239 36.610 1.00 41.22 315 LYS A N 1
ATOM 4663 C CA . LYS B 1 313 ? -52.278 62.364 36.840 1.00 44.39 315 LYS A CA 1
ATOM 4664 C C . LYS B 1 313 ? -53.287 62.513 35.705 1.00 41.29 315 LYS A C 1
ATOM 4665 O O . LYS B 1 313 ? -54.452 62.848 35.943 1.00 41.70 315 LYS A O 1
ATOM 4671 N N . ASP B 1 314 ? -52.851 62.295 34.459 1.00 38.21 316 ASP A N 1
ATOM 4672 C CA . ASP B 1 314 ? -53.768 62.363 33.328 1.00 41.04 316 ASP A CA 1
ATOM 4673 C C . ASP B 1 314 ? -54.567 61.074 33.198 1.00 40.67 316 ASP A C 1
ATOM 4674 O O . ASP B 1 314 ? -55.749 61.101 32.834 1.00 45.88 316 ASP A O 1
ATOM 4679 N N . SER B 1 315 ? -53.933 59.941 33.503 1.00 32.74 317 SER A N 1
ATOM 4680 C CA . SER B 1 315 ? -54.601 58.645 33.407 1.00 34.34 317 SER A CA 1
ATOM 4681 C C . SER B 1 315 ? -55.867 58.585 34.258 1.00 40.97 317 SER A C 1
ATOM 4682 O O . SER B 1 315 ? -56.871 57.993 33.845 1.00 38.95 317 SER A O 1
ATOM 4685 N N . LEU B 1 316 ? -55.839 59.173 35.449 1.00 40.03 318 LEU A N 1
ATOM 4686 C CA . LEU B 1 316 ? -56.980 59.144 36.362 1.00 38.27 318 LEU A CA 1
ATOM 4687 C C . LEU B 1 316 ? -57.501 60.562 36.544 1.00 40.89 318 LEU A C 1
ATOM 4688 O O . LEU B 1 316 ? -56.918 61.362 37.285 1.00 46.00 318 LEU A O 1
ATOM 4693 N N . GLY B 1 317 ? -58.605 60.863 35.869 1.00 41.25 319 GLY A N 1
ATOM 4694 C CA . GLY B 1 317 ? -59.259 62.148 35.955 1.00 44.18 319 GLY A CA 1
ATOM 4695 C C . GLY B 1 317 ? -58.766 63.209 34.998 1.00 50.15 319 GLY A C 1
ATOM 4696 O O . GLY B 1 317 ? -59.181 64.364 35.129 1.00 42.76 319 GLY A O 1
ATOM 4697 N N . GLY B 1 318 ? -57.902 62.870 34.043 1.00 47.52 320 GLY A N 1
ATOM 4698 C CA . GLY B 1 318 ? -57.346 63.874 33.155 1.00 50.25 320 GLY A CA 1
ATOM 4699 C C . GLY B 1 318 ? -57.509 63.477 31.704 1.00 48.88 320 GLY A C 1
ATOM 4700 O O . GLY B 1 318 ? -58.507 62.856 31.313 1.00 42.60 320 GLY A O 1
ATOM 4701 N N . ASN B 1 319 ? -56.501 63.818 30.896 1.00 42.92 321 ASN A N 1
ATOM 4702 C CA . ASN B 1 319 ? -56.574 63.682 29.442 1.00 42.48 321 ASN A CA 1
ATOM 4703 C C . ASN B 1 319 ? -56.148 62.276 29.051 1.00 39.81 321 ASN A C 1
ATOM 4704 O O . ASN B 1 319 ? -54.981 62.019 28.743 1.00 50.69 321 ASN A O 1
ATOM 4709 N N . SER B 1 320 ? -57.115 61.353 29.037 1.00 39.06 322 SER A N 1
ATOM 4710 C CA . SER B 1 320 ? -56.796 59.936 28.869 1.00 38.45 322 SER A CA 1
ATOM 4711 C C . SER B 1 320 ? -58.038 59.054 28.775 1.00 41.76 322 SER A C 1
ATOM 4712 O O . SER B 1 320 ? -59.009 59.249 29.511 1.00 38.89 322 SER A O 1
ATOM 4715 N N . LYS B 1 321 ? -58.015 58.077 27.872 1.00 30.40 323 LYS A N 1
ATOM 4716 C CA . LYS B 1 321 ? -58.935 56.950 27.927 1.00 37.83 323 LYS A CA 1
ATOM 4717 C C . LYS B 1 321 ? -58.289 55.876 28.777 1.00 32.28 323 LYS A C 1
ATOM 4718 O O . LYS B 1 321 ? -57.190 55.397 28.463 1.00 37.16 323 LYS A O 1
ATOM 4724 N N . THR B 1 322 ? -58.940 55.508 29.854 1.00 35.68 324 THR A N 1
ATOM 4725 C CA . THR B 1 322 ? -58.305 54.693 30.878 1.00 36.89 324 THR A CA 1
ATOM 4726 C C . THR B 1 322 ? -59.165 53.481 31.207 1.00 30.80 324 THR A C 1
ATOM 4727 O O . THR B 1 322 ? -60.380 53.595 31.380 1.00 35.73 324 THR A O 1
ATOM 4731 N N . ALA B 1 323 ? -58.533 52.327 31.294 1.00 34.17 325 ALA A N 1
ATOM 4732 C CA . ALA B 1 323 ? -59.190 51.124 31.785 1.00 34.80 325 ALA A CA 1
ATOM 4733 C C . ALA B 1 323 ? -58.408 50.564 32.961 1.00 34.25 325 ALA A C 1
ATOM 4734 O O . ALA B 1 323 ? -57.178 50.546 32.948 1.00 31.18 325 ALA A O 1
ATOM 4736 N N . MET B 1 324 ? -59.129 50.121 33.980 1.00 28.62 326 MET A N 1
ATOM 4737 C CA . MET B 1 324 ? -58.545 49.387 35.085 1.00 27.30 326 MET A CA 1
ATOM 4738 C C . MET B 1 324 ? -58.891 47.916 34.946 1.00 30.09 326 MET A C 1
ATOM 4739 O O . MET B 1 324 ? -60.045 47.573 34.645 1.00 32.53 326 MET A O 1
ATOM 4744 N N . VAL B 1 325 ? -57.904 47.047 35.138 1.00 21.69 327 VAL A N 1
ATOM 4745 C CA . VAL B 1 325 ? -58.185 45.632 35.331 1.00 29.88 327 VAL A CA 1
ATOM 4746 C C . VAL B 1 325 ? -57.844 45.288 36.770 1.00 28.86 327 VAL A C 1
ATOM 4747 O O . VAL B 1 325 ? -56.664 45.187 37.136 1.00 27.47 327 VAL A O 1
ATOM 4751 N N . ALA B 1 326 ? -58.871 45.076 37.583 1.00 26.36 328 ALA A N 1
ATOM 4752 C CA . ALA B 1 326 ? -58.678 44.684 38.978 1.00 20.25 328 ALA A CA 1
ATOM 4753 C C . ALA B 1 326 ? -58.657 43.152 39.042 1.00 27.09 328 ALA A C 1
ATOM 4754 O O . ALA B 1 326 ? -59.648 42.492 38.705 1.00 33.12 328 ALA A O 1
ATOM 4756 N N . THR B 1 327 ? -57.522 42.585 39.445 1.00 31.01 329 THR A N 1
ATOM 4757 C CA . THR B 1 327 ? -57.333 41.143 39.522 1.00 28.44 329 THR A CA 1
ATOM 4758 C C . THR B 1 327 ? -57.592 40.660 40.954 1.00 28.76 329 THR A C 1
ATOM 4759 O O . THR B 1 327 ? -57.199 41.324 41.920 1.00 31.40 329 THR A O 1
ATOM 4763 N N . VAL B 1 328 ? -58.276 39.515 41.092 1.00 27.92 330 VAL A N 1
ATOM 4764 C CA . VAL B 1 328 ? -58.636 38.989 42.409 1.00 23.06 330 VAL A CA 1
ATOM 4765 C C . VAL B 1 328 ? -58.365 37.492 42.459 1.00 29.16 330 VAL A C 1
ATOM 4766 O O . VAL B 1 328 ? -58.571 36.759 41.481 1.00 28.93 330 VAL A O 1
ATOM 4770 N N . SER B 1 329 ? -57.891 37.053 43.586 1.00 22.63 331 SER A N 1
ATOM 4771 C CA . SER B 1 329 ? -57.838 35.628 43.847 1.00 32.41 331 SER A CA 1
ATOM 4772 C C . SER B 1 329 ? -59.217 35.123 44.273 1.00 28.01 331 SER A C 1
ATOM 4773 O O . SER B 1 329 ? -60.000 35.876 44.852 1.00 33.39 331 SER A O 1
ATOM 4776 N N . PRO B 1 330 ? -59.534 33.850 43.997 1.00 31.69 332 PRO A N 1
ATOM 4777 C CA . PRO B 1 330 ? -60.896 33.345 44.227 1.00 36.47 332 PRO A CA 1
ATOM 4778 C C . PRO B 1 330 ? -61.201 32.766 45.603 1.00 38.01 332 PRO A C 1
ATOM 4779 O O . PRO B 1 330 ? -62.368 32.443 45.859 1.00 39.70 332 PRO A O 1
ATOM 4783 N N . ALA B 1 331 ? -60.235 32.608 46.497 1.00 30.90 333 ALA A N 1
ATOM 4784 C CA . ALA B 1 331 ? -60.458 31.692 47.605 1.00 35.99 333 ALA A CA 1
ATOM 4785 C C . ALA B 1 331 ? -60.669 32.418 48.928 1.00 33.37 333 ALA A C 1
ATOM 4786 O O . ALA B 1 331 ? -60.341 33.603 49.086 1.00 30.92 333 ALA A O 1
ATOM 4788 N N . ALA B 1 332 ? -61.216 31.656 49.887 1.00 33.04 334 ALA A N 1
ATOM 4789 C CA . ALA B 1 332 ? -61.656 32.214 51.170 1.00 34.40 334 ALA A CA 1
ATOM 4790 C C . ALA B 1 332 ? -60.514 32.851 51.949 1.00 41.64 334 ALA A C 1
ATOM 4791 O O . ALA B 1 332 ? -60.742 33.802 52.707 1.00 29.48 334 ALA A O 1
ATOM 4793 N N . ASP B 1 333 ? -59.290 32.331 51.803 1.00 30.08 335 ASP A N 1
ATOM 4794 C CA . ASP B 1 333 ? -58.159 32.872 52.553 1.00 33.30 335 ASP A CA 1
ATOM 4795 C C . ASP B 1 333 ? -57.846 34.308 52.147 1.00 40.81 335 ASP A C 1
ATOM 4796 O O . ASP B 1 333 ? -57.160 35.018 52.887 1.00 39.40 335 ASP A O 1
ATOM 4801 N N . ASN B 1 334 ? -58.345 34.765 51.002 1.00 32.17 336 ASN A N 1
ATOM 4802 C CA . ASN B 1 334 ? -58.078 36.120 50.531 1.00 29.30 336 ASN A CA 1
ATOM 4803 C C . ASN B 1 334 ? -59.315 37.015 50.550 1.00 35.38 336 ASN A C 1
ATOM 4804 O O . ASN B 1 334 ? -59.319 38.063 49.890 1.00 32.31 336 ASN A O 1
ATOM 4809 N N . TYR B 1 335 ? -60.360 36.618 51.292 1.00 37.07 337 TYR A N 1
ATOM 4810 C CA . TYR B 1 335 ? -61.647 37.319 51.255 1.00 34.02 337 TYR A CA 1
ATOM 4811 C C . TYR B 1 335 ? -61.491 38.824 51.470 1.00 41.05 337 TYR A C 1
ATOM 4812 O O . TYR B 1 335 ? -62.014 39.634 50.696 1.00 33.69 337 TYR A O 1
ATOM 4821 N N . ASP B 1 336 ? -60.779 39.224 52.521 1.00 39.59 338 ASP A N 1
ATOM 4822 C CA . ASP B 1 336 ? -60.695 40.647 52.824 1.00 40.37 338 ASP A CA 1
ATOM 4823 C C . ASP B 1 336 ? -59.907 41.416 51.766 1.00 33.95 338 ASP A C 1
ATOM 4824 O O . ASP B 1 336 ? -60.285 42.536 51.412 1.00 32.83 338 ASP A O 1
ATOM 4829 N N . GLU B 1 337 ? -58.811 40.855 51.247 1.00 29.58 339 GLU A N 1
ATOM 4830 C CA . GLU B 1 337 ? -58.094 41.574 50.194 1.00 27.82 339 GLU A CA 1
ATOM 4831 C C . GLU B 1 337 ? -58.936 41.681 48.930 1.00 30.74 339 GLU A C 1
ATOM 4832 O O . GLU B 1 337 ? -58.924 42.713 48.248 1.00 34.52 339 GLU A O 1
ATOM 4838 N N . THR B 1 338 ? -59.648 40.611 48.587 1.00 32.01 340 THR A N 1
ATOM 4839 C CA . THR B 1 338 ? -60.525 40.636 47.421 1.00 34.43 340 THR A CA 1
ATOM 4840 C C . THR B 1 338 ? -61.610 41.696 47.568 1.00 34.87 340 THR A C 1
ATOM 4841 O O . THR B 1 338 ? -61.844 42.489 46.647 1.00 29.50 340 THR A O 1
ATOM 4845 N N . LEU B 1 339 ? -62.285 41.716 48.725 1.00 27.84 341 LEU A N 1
ATOM 4846 C CA . LEU B 1 339 ? -63.297 42.728 49.005 1.00 30.18 341 LEU A CA 1
ATOM 4847 C C . LEU B 1 339 ? -62.736 44.131 48.805 1.00 28.93 341 LEU A C 1
ATOM 4848 O O . LEU B 1 339 ? -63.362 44.980 48.164 1.00 34.21 341 LEU A O 1
ATOM 4853 N N . SER B 1 340 ? -61.548 44.387 49.357 1.00 34.03 342 SER A N 1
ATOM 4854 C CA . SER B 1 340 ? -60.916 45.687 49.190 1.00 41.02 342 SER A CA 1
ATOM 4855 C C . SER B 1 340 ? -60.673 45.999 47.718 1.00 34.03 342 SER A C 1
ATOM 4856 O O . SER B 1 340 ? -60.990 47.096 47.249 1.00 29.55 342 SER A O 1
ATOM 4859 N N . THR B 1 341 ? -60.128 45.039 46.962 1.00 30.37 343 THR A N 1
ATOM 4860 C CA . THR B 1 341 ? -59.943 45.252 45.525 1.00 32.41 343 THR A CA 1
ATOM 4861 C C . THR B 1 341 ? -61.268 45.559 44.839 1.00 32.15 343 THR A C 1
ATOM 4862 O O . THR B 1 341 ? -61.348 46.446 43.975 1.00 27.54 343 THR A O 1
ATOM 4866 N N . LEU B 1 342 ? -62.324 44.828 45.197 1.00 28.59 344 LEU A N 1
ATOM 4867 C CA . LEU B 1 342 ? -63.584 45.050 44.508 1.00 27.89 344 LEU A CA 1
ATOM 4868 C C . LEU B 1 342 ? -64.105 46.443 44.801 1.00 33.90 344 LEU A C 1
ATOM 4869 O O . LEU B 1 342 ? -64.647 47.107 43.911 1.00 33.58 344 LEU A O 1
ATOM 4874 N N . ARG B 1 343 ? -63.932 46.913 46.044 1.00 28.66 345 ARG A N 1
ATOM 4875 C CA . ARG B 1 343 ? -64.455 48.224 46.420 1.00 34.32 345 ARG A CA 1
ATOM 4876 C C . ARG B 1 343 ? -63.688 49.346 45.723 1.00 38.32 345 ARG A C 1
ATOM 4877 O O . ARG B 1 343 ? -64.289 50.333 45.275 1.00 33.27 345 ARG A O 1
ATOM 4885 N N . TYR B 1 344 ? -62.358 49.218 45.624 1.00 35.18 346 TYR A N 1
ATOM 4886 C CA . TYR B 1 344 ? -61.585 50.200 44.869 1.00 39.23 346 TYR A CA 1
ATOM 4887 C C . TYR B 1 344 ? -61.977 50.188 43.397 1.00 35.85 346 TYR A C 1
ATOM 4888 O O . TYR B 1 344 ? -62.145 51.250 42.784 1.00 31.75 346 TYR A O 1
ATOM 4897 N N . ALA B 1 345 ? -62.088 48.992 42.801 1.00 32.48 347 ALA A N 1
ATOM 4898 C CA . ALA B 1 345 ? -62.534 48.906 41.413 1.00 31.13 347 ALA A CA 1
ATOM 4899 C C . ALA B 1 345 ? -63.904 49.548 41.256 1.00 35.21 347 ALA A C 1
ATOM 4900 O O . ALA B 1 345 ? -64.185 50.206 40.255 1.00 31.32 347 ALA A O 1
ATOM 4902 N N . ASP B 1 346 ? -64.761 49.389 42.260 1.00 33.26 348 ASP A N 1
ATOM 4903 C CA . ASP B 1 346 ? -66.082 49.984 42.195 1.00 38.52 348 ASP A CA 1
ATOM 4904 C C . ASP B 1 346 ? -65.992 51.504 42.233 1.00 39.78 348 ASP A C 1
ATOM 4905 O O . ASP B 1 346 ? -66.760 52.194 41.553 1.00 38.49 348 ASP A O 1
ATOM 4910 N N . ARG B 1 347 ? -65.065 52.043 43.024 1.00 36.71 349 ARG A N 1
ATOM 4911 C CA . ARG B 1 347 ? -64.917 53.491 43.084 1.00 35.85 349 ARG A CA 1
ATOM 4912 C C . ARG B 1 347 ? -64.294 54.018 41.803 1.00 38.90 349 ARG A C 1
ATOM 4913 O O . ARG B 1 347 ? -64.657 55.100 41.324 1.00 45.06 349 ARG A O 1
ATOM 4921 N N . ALA B 1 348 ? -63.379 53.242 41.217 1.00 36.53 350 ALA A N 1
ATOM 4922 C CA . ALA B 1 348 ? -62.691 53.672 40.009 1.00 32.36 350 ALA A CA 1
ATOM 4923 C C . ALA B 1 348 ? -63.656 53.921 38.860 1.00 35.07 350 ALA A C 1
ATOM 4924 O O . ALA B 1 348 ? -63.409 54.800 38.032 1.00 38.20 350 ALA A O 1
ATOM 4926 N N . LYS B 1 349 ? -64.771 53.184 38.792 1.00 32.80 351 LYS A N 1
ATOM 4927 C CA . LYS B 1 349 ? -65.640 53.354 37.632 1.00 36.59 351 LYS A CA 1
ATOM 4928 C C . LYS B 1 349 ? -66.434 54.655 37.653 1.00 42.06 351 LYS A C 1
ATOM 4929 O O . LYS B 1 349 ? -67.048 54.983 36.633 1.00 40.79 351 LYS A O 1
ATOM 4935 N N . HIS B 1 350 ? -66.419 55.404 38.758 1.00 38.07 352 HIS A N 1
ATOM 4936 C CA . HIS B 1 350 ? -67.044 56.722 38.831 1.00 47.15 352 HIS A CA 1
ATOM 4937 C C . HIS B 1 350 ? -66.080 57.858 38.495 1.00 42.95 352 HIS A C 1
ATOM 4938 O O . HIS B 1 350 ? -66.501 59.014 38.493 1.00 47.13 352 HIS A O 1
ATOM 4945 N N . ILE B 1 351 ? -64.805 57.558 38.233 1.00 38.50 353 ILE A N 1
ATOM 4946 C CA . ILE B 1 351 ? -63.829 58.586 37.875 1.00 45.27 353 ILE A CA 1
ATOM 4947 C C . ILE B 1 351 ? -64.134 59.124 36.482 1.00 45.82 353 ILE A C 1
ATOM 4948 O O . ILE B 1 351 ? -64.333 58.356 35.529 1.00 46.58 353 ILE A O 1
ATOM 4953 N N . ILE B 1 352 ? -64.158 60.448 36.351 1.00 45.56 354 ILE A N 1
ATOM 4954 C CA . ILE B 1 352 ? -64.477 61.120 35.095 1.00 47.17 354 ILE A CA 1
ATOM 4955 C C . ILE B 1 352 ? -63.184 61.591 34.433 1.00 50.59 354 ILE A C 1
ATOM 4956 O O . ILE B 1 352 ? -62.446 62.407 34.998 1.00 48.85 354 ILE A O 1
ATOM 4961 N N . ASN B 1 353 ? -62.920 61.114 33.222 1.00 46.57 355 ASN A N 1
ATOM 4962 C CA . ASN B 1 353 ? -61.801 61.613 32.436 1.00 42.65 355 ASN A CA 1
ATOM 4963 C C . ASN B 1 353 ? -62.289 62.591 31.372 1.00 46.32 355 ASN A C 1
ATOM 4964 O O . ASN B 1 353 ? -63.484 62.718 31.110 1.00 47.42 355 ASN A O 1
ATOM 4969 N N . HIS B 1 354 ? -61.321 63.288 30.743 1.00 46.70 356 HIS A N 1
ATOM 4970 C CA . HIS B 1 354 ? -61.580 64.294 29.730 1.00 44.81 356 HIS A CA 1
ATOM 4971 C C . HIS B 1 354 ? -60.523 64.148 28.637 1.00 48.53 356 HIS A C 1
ATOM 4972 O O . HIS B 1 354 ? -59.671 65.015 28.441 1.00 50.89 356 HIS A O 1
ATOM 4979 N N . ALA B 1 355 ? -60.581 63.035 27.915 1.00 46.89 357 ALA A N 1
ATOM 4980 C CA . ALA B 1 355 ? -59.600 62.736 26.881 1.00 45.63 357 ALA A CA 1
ATOM 4981 C C . ALA B 1 355 ? -59.889 63.552 25.630 1.00 47.73 357 ALA A C 1
ATOM 4982 O O . ALA B 1 355 ? -61.037 63.628 25.182 1.00 48.88 357 ALA A O 1
ATOM 4984 N N . VAL B 1 356 ? -58.841 64.148 25.054 1.00 50.31 358 VAL A N 1
ATOM 4985 C CA . VAL B 1 356 ? -58.942 64.891 23.805 1.00 46.88 358 VAL A CA 1
ATOM 4986 C C . VAL B 1 356 ? -57.820 64.430 22.877 1.00 51.14 358 VAL A C 1
ATOM 4987 O O . VAL B 1 356 ? -56.787 63.920 23.313 1.00 53.78 358 VAL A O 1
ATOM 4991 N N . VAL B 1 357 ? -58.048 64.611 21.577 1.00 54.53 359 VAL A N 1
ATOM 4992 C CA . VAL B 1 357 ? -57.108 64.152 20.562 1.00 50.29 359 VAL A CA 1
ATOM 4993 C C . VAL B 1 357 ? -55.887 65.065 20.536 1.00 53.89 359 VAL A C 1
ATOM 4994 O O . VAL B 1 357 ? -56.010 66.300 20.504 1.00 59.25 359 VAL A O 1
ATOM 4998 N N . ASN B 1 358 ? -54.703 64.457 20.513 1.00 46.84 360 ASN A N 1
ATOM 4999 C CA . ASN B 1 358 ? -53.440 65.181 20.392 1.00 51.24 360 ASN A CA 1
ATOM 5000 C C . ASN B 1 358 ? -53.106 65.277 18.908 1.00 46.25 360 ASN A C 1
ATOM 5001 O O . ASN B 1 358 ? -52.513 64.374 18.316 1.00 48.37 360 ASN A O 1
ATOM 5006 N N . GLU B 1 359 ? -53.514 66.370 18.279 1.00 52.01 361 GLU A N 1
ATOM 5007 C CA . GLU B 1 359 ? -53.157 66.570 16.883 1.00 51.06 361 GLU A CA 1
ATOM 5008 C C . GLU B 1 359 ? -52.992 68.059 16.636 1.00 62.76 361 GLU A C 1
ATOM 5009 O O . GLU B 1 359 ? -53.803 68.868 17.101 1.00 56.37 361 GLU A O 1
ATOM 5015 N N . ASP B 1 360 ? -51.934 68.410 15.915 1.00 61.43 362 ASP A N 1
ATOM 5016 C CA . ASP B 1 360 ? -51.667 69.799 15.615 1.00 55.95 362 ASP A CA 1
ATOM 5017 C C . ASP B 1 360 ? -52.503 70.240 14.413 1.00 64.26 362 ASP A C 1
ATOM 5018 O O . ASP B 1 360 ? -53.049 69.402 13.689 1.00 60.53 362 ASP A O 1
ATOM 5023 N N . PRO B 1 361 ? -52.655 71.559 14.202 1.00 63.04 363 PRO A N 1
ATOM 5024 C CA . PRO B 1 361 ? -53.577 72.021 13.146 1.00 59.09 363 PRO A CA 1
ATOM 5025 C C . PRO B 1 361 ? -53.275 71.467 11.765 1.00 61.67 363 PRO A C 1
ATOM 5026 O O . PRO B 1 361 ? -54.211 71.192 10.997 1.00 60.37 363 PRO A O 1
ATOM 5030 N N . ASN B 1 362 ? -51.994 71.327 11.410 1.00 65.71 364 ASN A N 1
ATOM 5031 C CA . ASN B 1 362 ? -51.648 70.771 10.104 1.00 69.98 364 ASN A CA 1
ATOM 5032 C C . ASN B 1 362 ? -52.175 69.351 9.963 1.00 67.95 364 ASN A C 1
ATOM 5033 O O . ASN B 1 362 ? -52.732 68.987 8.919 1.00 71.03 364 ASN A O 1
ATOM 5038 N N . ALA B 1 363 ? -52.021 68.542 11.014 1.00 60.33 365 ALA A N 1
ATOM 5039 C CA . ALA B 1 363 ? -52.564 67.190 10.995 1.00 69.48 365 ALA A CA 1
ATOM 5040 C C . ALA B 1 363 ? -54.085 67.206 10.909 1.00 77.96 365 ALA A C 1
ATOM 5041 O O . ALA B 1 363 ? -54.685 66.345 10.255 1.00 73.87 365 ALA A O 1
ATOM 5043 N N . ARG B 1 364 ? -54.729 68.173 11.571 1.00 80.80 366 ARG A N 1
ATOM 5044 C CA . ARG B 1 364 ? -56.190 68.202 11.584 1.00 90.37 366 ARG A CA 1
ATOM 5045 C C . ARG B 1 364 ? -56.755 68.551 10.211 1.00 88.29 366 ARG A C 1
ATOM 5046 O O . ARG B 1 364 ? -57.766 67.974 9.791 1.00 90.29 366 ARG A O 1
ATOM 5048 N N . ILE B 1 365 ? -56.120 69.494 9.507 1.00 85.16 367 ILE A N 1
ATOM 5049 C CA . ILE B 1 365 ? -56.575 69.867 8.171 1.00 86.82 367 ILE A CA 1
ATOM 5050 C C . ILE B 1 365 ? -56.280 68.756 7.172 1.00 89.64 367 ILE A C 1
ATOM 5051 O O . ILE B 1 365 ? -57.131 68.399 6.349 1.00 90.41 367 ILE A O 1
ATOM 5056 N N . ILE B 1 366 ? -55.037 68.323 7.182 1.00 89.38 368 ILE A N 1
ATOM 5057 C CA . ILE B 1 366 ? -54.568 67.313 6.272 1.00 88.14 368 ILE A CA 1
ATOM 5058 C C . ILE B 1 366 ? -55.393 66.073 6.409 1.00 88.64 368 ILE A C 1
ATOM 5059 O O . ILE B 1 366 ? -55.469 65.289 5.507 1.00 94.17 368 ILE A O 1
ATOM 5064 N N . ARG B 1 367 ? -56.032 65.911 7.552 1.00 86.65 369 ARG A N 1
ATOM 5065 C CA . ARG B 1 367 ? -56.862 64.762 7.781 1.00 93.30 369 ARG A CA 1
ATOM 5066 C C . ARG B 1 367 ? -58.162 64.973 7.046 1.00 102.32 369 ARG A C 1
ATOM 5067 O O . ARG B 1 367 ? -58.571 64.126 6.282 1.00 105.60 369 ARG A O 1
ATOM 5075 N N . ASP B 1 368 ? -58.796 66.117 7.269 1.00 110.96 370 ASP A N 1
ATOM 5076 C CA . ASP B 1 368 ? -60.051 66.462 6.591 1.00 120.67 370 ASP A CA 1
ATOM 5077 C C . ASP B 1 368 ? -59.987 66.270 5.090 1.00 132.52 370 ASP A C 1
ATOM 5078 O O . ASP B 1 368 ? -60.846 65.634 4.479 1.00 133.90 370 ASP A O 1
ATOM 5083 N N . LEU B 1 369 ? -58.943 66.837 4.516 1.00 76.78 371 LEU A N 1
ATOM 5084 C CA . LEU B 1 369 ? -58.653 66.814 3.105 1.00 79.51 371 LEU A CA 1
ATOM 5085 C C . LEU B 1 369 ? -58.137 65.456 2.674 1.00 79.43 371 LEU A C 1
ATOM 5086 O O . LEU B 1 369 ? -58.876 64.626 2.177 1.00 82.28 371 LEU A O 1
ATOM 5088 N N . SER C 1 2 ? -25.679 83.886 -32.996 1.00 71.47 4 SER C N 1
ATOM 5089 C CA . SER C 1 2 ? -26.477 85.074 -32.725 1.00 69.64 4 SER C CA 1
ATOM 5090 C C . SER C 1 2 ? -27.208 84.943 -31.391 1.00 59.90 4 SER C C 1
ATOM 5091 O O . SER C 1 2 ? -27.460 83.836 -30.921 1.00 62.93 4 SER C O 1
ATOM 5094 N N . LYS C 1 3 ? -27.547 86.071 -30.776 1.00 51.90 5 LYS C N 1
ATOM 5095 C CA . LYS C 1 3 ? -28.345 86.033 -29.561 1.00 51.57 5 LYS C CA 1
ATOM 5096 C C . LYS C 1 3 ? -29.832 85.948 -29.905 1.00 49.45 5 LYS C C 1
ATOM 5097 O O . LYS C 1 3 ? -30.276 86.374 -30.974 1.00 43.69 5 LYS C O 1
ATOM 5103 N N . VAL C 1 4 ? -30.595 85.345 -28.992 1.00 47.32 6 VAL C N 1
ATOM 5104 C CA . VAL C 1 4 ? -32.044 85.324 -29.122 1.00 49.20 6 VAL C CA 1
ATOM 5105 C C . VAL C 1 4 ? -32.558 86.752 -29.215 1.00 46.21 6 VAL C C 1
ATOM 5106 O O . VAL C 1 4 ? -32.157 87.621 -28.437 1.00 38.65 6 VAL C O 1
ATOM 5110 N N . LYS C 1 5 ? -33.423 87.016 -30.192 1.00 41.84 7 LYS C N 1
ATOM 5111 C CA . LYS C 1 5 ? -34.024 88.340 -30.308 1.00 42.80 7 LYS C CA 1
ATOM 5112 C C . LYS C 1 5 ? -35.250 88.429 -29.410 1.00 41.04 7 LYS C C 1
ATOM 5113 O O . LYS C 1 5 ? -35.965 87.441 -29.206 1.00 38.39 7 LYS C O 1
ATOM 5119 N N . VAL C 1 6 ? -35.487 89.608 -28.847 1.00 40.06 8 VAL C N 1
ATOM 5120 C CA . VAL C 1 6 ? -36.557 89.784 -27.876 1.00 38.34 8 VAL C CA 1
ATOM 5121 C C . VAL C 1 6 ? -37.318 91.058 -28.205 1.00 38.21 8 VAL C C 1
ATOM 5122 O O . VAL C 1 6 ? -36.716 92.117 -28.425 1.00 39.49 8 VAL C O 1
ATOM 5126 N N . ALA C 1 7 ? -38.638 90.947 -28.237 1.00 35.35 9 ALA C N 1
ATOM 5127 C CA . ALA C 1 7 ? -39.538 92.077 -28.382 1.00 39.33 9 ALA C CA 1
ATOM 5128 C C . ALA C 1 7 ? -40.557 92.027 -27.254 1.00 33.12 9 ALA C C 1
ATOM 5129 O O . ALA C 1 7 ? -40.869 90.955 -26.719 1.00 33.82 9 ALA C O 1
ATOM 5131 N N . VAL C 1 8 ? -41.055 93.198 -26.883 1.00 34.18 10 VAL C N 1
ATOM 5132 C CA . VAL C 1 8 ? -42.101 93.334 -25.880 1.00 27.66 10 VAL C CA 1
ATOM 5133 C C . VAL C 1 8 ? -43.284 94.019 -26.547 1.00 28.50 10 VAL C C 1
ATOM 5134 O O . VAL C 1 8 ? -43.102 94.975 -27.310 1.00 38.50 10 VAL C O 1
ATOM 5138 N N . ARG C 1 9 ? -44.498 93.530 -26.271 1.00 26.36 11 ARG C N 1
ATOM 5139 C CA . ARG C 1 9 ? -45.711 94.170 -26.775 1.00 32.61 11 ARG C CA 1
ATOM 5140 C C . ARG C 1 9 ? -46.591 94.551 -25.601 1.00 25.67 11 ARG C C 1
ATOM 5141 O O . ARG C 1 9 ? -46.910 93.701 -24.765 1.00 33.96 11 ARG C O 1
ATOM 5149 N N . VAL C 1 10 ? -46.984 95.823 -25.531 1.00 28.15 12 VAL C N 1
ATOM 5150 C CA . VAL C 1 10 ? -47.908 96.308 -24.505 1.00 30.38 12 VAL C CA 1
ATOM 5151 C C . VAL C 1 10 ? -49.318 96.353 -25.077 1.00 34.68 12 VAL C C 1
ATOM 5152 O O . VAL C 1 10 ? -49.578 97.056 -26.062 1.00 35.11 12 VAL C O 1
ATOM 5156 N N . ARG C 1 11 ? -50.242 95.646 -24.432 1.00 29.74 13 ARG C N 1
ATOM 5157 C CA A ARG C 1 11 ? -51.632 95.602 -24.855 0.50 31.09 13 ARG C CA 1
ATOM 5158 C CA B ARG C 1 11 ? -51.632 95.612 -24.874 0.50 30.70 13 ARG C CA 1
ATOM 5159 C C . ARG C 1 11 ? -52.382 96.815 -24.320 1.00 29.75 13 ARG C C 1
ATOM 5160 O O . ARG C 1 11 ? -51.892 97.514 -23.424 1.00 30.99 13 ARG C O 1
ATOM 5175 N N . PRO C 1 12 ? -53.582 97.100 -24.839 1.00 34.05 14 PRO C N 1
ATOM 5176 C CA . PRO C 1 12 ? -54.377 98.194 -24.263 1.00 33.25 14 PRO C CA 1
ATOM 5177 C C . PRO C 1 12 ? -54.947 97.837 -22.896 1.00 39.03 14 PRO C C 1
ATOM 5178 O O . PRO C 1 12 ? -55.044 96.671 -22.506 1.00 38.24 14 PRO C O 1
ATOM 5182 N N . MET C 1 13 ? -55.283 98.889 -22.141 1.00 30.25 15 MET C N 1
ATOM 5183 C CA . MET C 1 13 ? -56.148 98.742 -20.983 1.00 37.69 15 MET C CA 1
ATOM 5184 C C . MET C 1 13 ? -57.416 97.996 -21.383 1.00 43.34 15 MET C C 1
ATOM 5185 O O . MET C 1 13 ? -58.030 98.307 -22.403 1.00 47.23 15 MET C O 1
ATOM 5190 N N . ASN C 1 14 ? -57.798 97.006 -20.577 1.00 43.40 16 ASN C N 1
ATOM 5191 C CA . ASN C 1 14 ? -59.074 96.327 -20.757 1.00 45.31 16 ASN C CA 1
ATOM 5192 C C . ASN C 1 14 ? -60.226 97.202 -20.242 1.00 38.82 16 ASN C C 1
ATOM 5193 O O . ASN C 1 14 ? -60.027 98.293 -19.697 1.00 36.62 16 ASN C O 1
ATOM 5198 N N . ARG C 1 15 ? -61.454 96.710 -20.419 1.00 40.21 17 ARG C N 1
ATOM 5199 C CA . ARG C 1 15 ? -62.631 97.509 -20.079 1.00 44.99 17 ARG C CA 1
ATOM 5200 C C . ARG C 1 15 ? -62.694 97.808 -18.587 1.00 39.97 17 ARG C C 1
ATOM 5201 O O . ARG C 1 15 ? -63.019 98.937 -18.180 1.00 35.87 17 ARG C O 1
ATOM 5209 N N . ARG C 1 16 ? -62.392 96.806 -17.754 1.00 37.35 18 ARG C N 1
ATOM 5210 C CA . ARG C 1 16 ? -62.374 97.039 -16.310 1.00 43.63 18 ARG C CA 1
ATOM 5211 C C . ARG C 1 16 ? -61.339 98.094 -15.952 1.00 34.93 18 ARG C C 1
ATOM 5212 O O . ARG C 1 16 ? -61.617 99.017 -15.174 1.00 37.68 18 ARG C O 1
ATOM 5220 N N . GLU C 1 17 ? -60.153 98.007 -16.549 1.00 33.98 19 GLU C N 1
ATOM 5221 C CA . GLU C 1 17 ? -59.109 98.972 -16.224 1.00 34.50 19 GLU C CA 1
ATOM 5222 C C . GLU C 1 17 ? -59.514 100.382 -16.637 1.00 34.82 19 GLU C C 1
ATOM 5223 O O . GLU C 1 17 ? -59.194 101.348 -15.941 1.00 38.84 19 GLU C O 1
ATOM 5229 N N . ILE C 1 18 ? -60.246 100.519 -17.750 1.00 35.08 20 ILE C N 1
ATOM 5230 C CA . ILE C 1 18 ? -60.711 101.839 -18.177 1.00 38.18 20 ILE C CA 1
ATOM 5231 C C . ILE C 1 18 ? -61.791 102.352 -17.227 1.00 37.68 20 ILE C C 1
ATOM 5232 O O . ILE C 1 18 ? -61.695 103.462 -16.692 1.00 37.76 20 ILE C O 1
ATOM 5237 N N . ASP C 1 19 ? -62.802 101.520 -16.955 1.00 37.25 21 ASP C N 1
ATOM 5238 C CA . ASP C 1 19 ? -63.886 101.905 -16.052 1.00 30.40 21 ASP C CA 1
ATOM 5239 C C . ASP C 1 19 ? -63.375 102.339 -14.682 1.00 33.87 21 ASP C C 1
ATOM 5240 O O . ASP C 1 19 ? -63.868 103.322 -14.119 1.00 40.93 21 ASP C O 1
ATOM 5245 N N . LEU C 1 20 ? -62.419 101.602 -14.117 1.00 30.48 22 LEU C N 1
ATOM 5246 C CA . LEU C 1 20 ? -61.950 101.826 -12.753 1.00 38.57 22 LEU C CA 1
ATOM 5247 C C . LEU C 1 20 ? -60.795 102.814 -12.663 1.00 37.47 22 LEU C C 1
ATOM 5248 O O . LEU C 1 20 ? -60.295 103.046 -11.560 1.00 37.91 22 LEU C O 1
ATOM 5253 N N . HIS C 1 21 ? -60.344 103.371 -13.791 1.00 41.72 23 HIS C N 1
ATOM 5254 C CA . HIS C 1 21 ? -59.271 104.379 -13.830 1.00 45.91 23 HIS C CA 1
ATOM 5255 C C . HIS C 1 21 ? -57.940 103.836 -13.312 1.00 42.01 23 HIS C C 1
ATOM 5256 O O . HIS C 1 21 ? -57.153 104.560 -12.696 1.00 37.94 23 HIS C O 1
ATOM 5263 N N . THR C 1 22 ? -57.673 102.563 -13.569 1.00 37.42 24 THR C N 1
ATOM 5264 C CA . THR C 1 22 ? -56.390 101.973 -13.206 1.00 45.16 24 THR C CA 1
ATOM 5265 C C . THR C 1 22 ? -55.248 102.715 -13.892 1.00 39.07 24 THR C C 1
ATOM 5266 O O . THR C 1 22 ? -55.312 102.999 -15.093 1.00 36.83 24 THR C O 1
ATOM 5270 N N . LYS C 1 23 ? -54.195 103.019 -13.138 1.00 36.35 25 LYS C N 1
ATOM 5271 C CA . LYS C 1 23 ? -53.112 103.824 -13.688 1.00 40.53 25 LYS C CA 1
ATOM 5272 C C . LYS C 1 23 ? -52.275 103.011 -14.668 1.00 33.31 25 LYS C C 1
ATOM 5273 O O . LYS C 1 23 ? -52.079 101.806 -14.506 1.00 35.87 25 LYS C O 1
ATOM 5279 N N . CYS C 1 24 ? -51.749 103.694 -15.682 1.00 40.33 26 CYS C N 1
ATOM 5280 C CA . CYS C 1 24 ? -50.785 103.099 -16.597 1.00 43.88 26 CYS C CA 1
ATOM 5281 C C . CYS C 1 24 ? -49.384 103.251 -16.023 1.00 41.28 26 CYS C C 1
ATOM 5282 O O . CYS C 1 24 ? -48.988 104.355 -15.650 1.00 47.04 26 CYS C O 1
ATOM 5285 N N . VAL C 1 25 ? -48.636 102.148 -15.941 1.00 38.27 27 VAL C N 1
ATOM 5286 C CA . VAL C 1 25 ? -47.270 102.193 -15.428 1.00 45.00 27 VAL C CA 1
ATOM 5287 C C . VAL C 1 25 ? -46.234 101.767 -16.457 1.00 44.29 27 VAL C C 1
ATOM 5288 O O . VAL C 1 25 ? -45.050 101.697 -16.123 1.00 54.66 27 VAL C O 1
ATOM 5292 N N . VAL C 1 26 ? -46.638 101.480 -17.694 1.00 42.77 28 VAL C N 1
ATOM 5293 C CA . VAL C 1 26 ? -45.737 101.051 -18.763 1.00 40.08 28 VAL C CA 1
ATOM 5294 C C . VAL C 1 26 ? -45.746 102.096 -19.873 1.00 46.97 28 VAL C C 1
ATOM 5295 O O . VAL C 1 26 ? -46.813 102.490 -20.358 1.00 46.52 28 VAL C O 1
ATOM 5299 N N . ASP C 1 27 ? -44.559 102.522 -20.284 1.00 48.28 29 ASP C N 1
ATOM 5300 C CA . ASP C 1 27 ? -44.383 103.378 -21.443 1.00 50.42 29 ASP C CA 1
ATOM 5301 C C . ASP C 1 27 ? -43.384 102.721 -22.388 1.00 47.20 29 ASP C C 1
ATOM 5302 O O . ASP C 1 27 ? -42.611 101.845 -21.990 1.00 41.76 29 ASP C O 1
ATOM 5307 N N . VAL C 1 28 ? -43.440 103.114 -23.659 1.00 40.70 30 VAL C N 1
ATOM 5308 C CA . VAL C 1 28 ? -42.510 102.635 -24.672 1.00 36.07 30 VAL C CA 1
ATOM 5309 C C . VAL C 1 28 ? -41.884 103.844 -25.345 1.00 47.33 30 VAL C C 1
ATOM 5310 O O . VAL C 1 28 ? -42.579 104.816 -25.665 1.00 49.39 30 VAL C O 1
ATOM 5314 N N . GLU C 1 29 ? -40.572 103.789 -25.542 1.00 43.27 31 GLU C N 1
ATOM 5315 C CA . GLU C 1 29 ? -39.833 104.817 -26.267 1.00 50.02 31 GLU C CA 1
ATOM 5316 C C . GLU C 1 29 ? -38.887 104.084 -27.203 1.00 57.07 31 GLU C C 1
ATOM 5317 O O . GLU C 1 29 ? -37.926 103.460 -26.744 1.00 59.03 31 GLU C O 1
ATOM 5323 N N . ALA C 1 30 ? -39.178 104.147 -28.505 1.00 60.86 32 ALA C N 1
ATOM 5324 C CA . ALA C 1 30 ? -38.475 103.380 -29.528 1.00 52.98 32 ALA C CA 1
ATOM 5325 C C . ALA C 1 30 ? -38.366 101.917 -29.110 1.00 44.24 32 ALA C C 1
ATOM 5326 O O . ALA C 1 30 ? -39.384 101.222 -29.005 1.00 40.21 32 ALA C O 1
ATOM 5328 N N . ASN C 1 31 ? -37.147 101.446 -28.837 1.00 49.14 33 ASN C N 1
ATOM 5329 C CA . ASN C 1 31 ? -36.910 100.060 -28.446 1.00 60.75 33 ASN C CA 1
ATOM 5330 C C . ASN C 1 31 ? -36.726 99.892 -26.938 1.00 54.54 33 ASN C C 1
ATOM 5331 O O . ASN C 1 31 ? -36.081 98.931 -26.499 1.00 49.62 33 ASN C O 1
ATOM 5336 N N . LYS C 1 32 ? -37.307 100.785 -26.135 1.00 55.61 34 LYS C N 1
ATOM 5337 C CA . LYS C 1 32 ? -37.174 100.756 -24.684 1.00 39.34 34 LYS C CA 1
ATOM 5338 C C . LYS C 1 32 ? -38.543 100.701 -24.013 1.00 44.65 34 LYS C C 1
ATOM 5339 O O . LYS C 1 32 ? -39.446 101.468 -24.365 1.00 44.52 34 LYS C O 1
ATOM 5345 N N . VAL C 1 33 ? -38.694 99.805 -23.042 1.00 41.46 35 VAL C N 1
ATOM 5346 C CA . VAL C 1 33 ? -39.840 99.798 -22.145 1.00 39.91 35 VAL C CA 1
ATOM 5347 C C . VAL C 1 33 ? -39.433 100.529 -20.876 1.00 46.06 35 VAL C C 1
ATOM 5348 O O . VAL C 1 33 ? -38.336 100.305 -20.352 1.00 48.91 35 VAL C O 1
ATOM 5352 N N . ILE C 1 34 ? -40.303 101.412 -20.389 1.00 38.84 36 ILE C N 1
ATOM 5353 C CA . ILE C 1 34 ? -40.083 102.157 -19.149 1.00 43.97 36 ILE C CA 1
ATOM 5354 C C . ILE C 1 34 ? -41.207 101.779 -18.193 1.00 50.87 36 ILE C C 1
ATOM 5355 O O . ILE C 1 34 ? -42.389 101.926 -18.534 1.00 47.29 36 ILE C O 1
ATOM 5360 N N . LEU C 1 35 ? -40.848 101.264 -17.014 1.00 46.73 37 LEU C N 1
ATOM 5361 C CA . LEU C 1 35 ? -41.835 100.767 -16.053 1.00 45.81 37 LEU C CA 1
ATOM 5362 C C . LEU C 1 35 ? -41.813 101.660 -14.827 1.00 44.11 37 LEU C C 1
ATOM 5363 O O . LEU C 1 35 ? -40.878 101.605 -14.018 1.00 54.34 37 LEU C O 1
ATOM 5368 N N . ASN C 1 36 ? -42.828 102.470 -14.684 1.00 52.16 38 ASN C N 1
ATOM 5369 C CA . ASN C 1 36 ? -42.824 103.399 -13.566 1.00 56.92 38 ASN C CA 1
ATOM 5370 C C . ASN C 1 36 ? -43.378 102.713 -12.321 1.00 58.72 38 ASN C C 1
ATOM 5371 O O . ASN C 1 36 ? -44.293 101.892 -12.421 1.00 69.46 38 ASN C O 1
ATOM 5376 N N . PRO C 1 37 ? -42.837 103.016 -11.143 1.00 59.36 39 PRO C N 1
ATOM 5377 C CA . PRO C 1 37 ? -43.292 102.338 -9.922 1.00 57.58 39 PRO C CA 1
ATOM 5378 C C . PRO C 1 37 ? -44.733 102.694 -9.571 1.00 76.23 39 PRO C C 1
ATOM 5379 O O . PRO C 1 37 ? -45.358 103.590 -10.151 1.00 69.70 39 PRO C O 1
ATOM 5383 N N . ILE C 1 38 ? -45.270 101.940 -8.612 1.00 81.36 40 ILE C N 1
ATOM 5384 C CA . ILE C 1 38 ? -46.636 102.136 -8.130 1.00 90.71 40 ILE C CA 1
ATOM 5385 C C . ILE C 1 38 ? -46.765 103.491 -7.436 1.00 94.19 40 ILE C C 1
ATOM 5386 O O . ILE C 1 38 ? -47.749 104.206 -7.629 1.00 95.35 40 ILE C O 1
ATOM 5391 N N . GLY C 1 49 ? -40.446 104.991 -6.134 1.00 100.72 51 GLY C N 1
ATOM 5392 C CA . GLY C 1 49 ? -39.041 104.939 -6.492 1.00 103.16 51 GLY C CA 1
ATOM 5393 C C . GLY C 1 49 ? -38.742 105.560 -7.844 1.00 101.50 51 GLY C C 1
ATOM 5394 O O . GLY C 1 49 ? -39.264 106.622 -8.181 1.00 108.81 51 GLY C O 1
ATOM 5395 N N . GLN C 1 50 ? -37.901 104.892 -8.626 1.00 95.26 52 GLN C N 1
ATOM 5396 C CA . GLN C 1 50 ? -37.477 105.376 -9.928 1.00 91.90 52 GLN C CA 1
ATOM 5397 C C . GLN C 1 50 ? -37.963 104.433 -11.024 1.00 78.87 52 GLN C C 1
ATOM 5398 O O . GLN C 1 50 ? -38.097 103.224 -10.797 1.00 79.96 52 GLN C O 1
ATOM 5404 N N . PRO C 1 51 ? -38.269 104.952 -12.209 1.00 69.61 53 PRO C N 1
ATOM 5405 C CA . PRO C 1 51 ? -38.711 104.070 -13.297 1.00 59.92 53 PRO C CA 1
ATOM 5406 C C . PRO C 1 51 ? -37.590 103.167 -13.790 1.00 58.31 53 PRO C C 1
ATOM 5407 O O . PRO C 1 51 ? -36.448 103.596 -13.954 1.00 55.13 53 PRO C O 1
ATOM 5411 N N . LYS C 1 52 ? -37.929 101.903 -14.030 1.00 56.57 54 LYS C N 1
ATOM 5412 C CA . LYS C 1 52 ? -36.956 100.947 -14.532 1.00 54.89 54 LYS C CA 1
ATOM 5413 C C . LYS C 1 52 ? -37.042 100.898 -16.050 1.00 58.06 54 LYS C C 1
ATOM 5414 O O . LYS C 1 52 ? -38.138 100.836 -16.618 1.00 53.35 54 LYS C O 1
ATOM 5420 N N . ILE C 1 53 ? -35.883 100.968 -16.698 1.00 51.68 55 ILE C N 1
ATOM 5421 C CA . ILE C 1 53 ? -35.780 100.985 -18.150 1.00 54.59 55 ILE C CA 1
ATOM 5422 C C . ILE C 1 53 ? -35.132 99.687 -18.602 1.00 53.95 55 ILE C C 1
ATOM 5423 O O . ILE C 1 53 ? -34.127 99.250 -18.026 1.00 54.18 55 ILE C O 1
ATOM 5428 N N . PHE C 1 54 ? -35.712 99.069 -19.635 1.00 51.98 56 PHE C N 1
ATOM 5429 C CA . PHE C 1 54 ? -35.182 97.872 -20.268 1.00 47.14 56 PHE C CA 1
ATOM 5430 C C . PHE C 1 54 ? -35.121 98.087 -21.774 1.00 50.94 56 PHE C C 1
ATOM 5431 O O . PHE C 1 54 ? -36.066 98.612 -22.376 1.00 45.38 56 PHE C O 1
ATOM 5439 N N . ALA C 1 55 ? -34.022 97.656 -22.385 1.00 42.79 57 ALA C N 1
ATOM 5440 C CA . ALA C 1 55 ? -33.842 97.763 -23.826 1.00 49.01 57 ALA C CA 1
ATOM 5441 C C . ALA C 1 55 ? -34.057 96.397 -24.471 1.00 48.46 57 ALA C C 1
ATOM 5442 O O . ALA C 1 55 ? -33.635 95.372 -23.929 1.00 49.46 57 ALA C O 1
ATOM 5444 N N . TYR C 1 56 ? -34.728 96.383 -25.621 1.00 41.63 58 TYR C N 1
ATOM 5445 C CA . TYR C 1 56 ? -34.990 95.150 -26.352 1.00 43.34 58 TYR C CA 1
ATOM 5446 C C . TYR C 1 56 ? -34.728 95.388 -27.833 1.00 44.85 58 TYR C C 1
ATOM 5447 O O . TYR C 1 56 ? -34.378 96.491 -28.257 1.00 52.24 58 TYR C O 1
ATOM 5456 N N . ASP C 1 57 ? -34.897 94.336 -28.632 1.00 44.11 59 ASP C N 1
ATOM 5457 C CA . ASP C 1 57 ? -34.681 94.464 -30.068 1.00 46.30 59 ASP C CA 1
ATOM 5458 C C . ASP C 1 57 ? -35.813 95.243 -30.726 1.00 46.87 59 ASP C C 1
ATOM 5459 O O . ASP C 1 57 ? -35.575 96.062 -31.617 1.00 57.48 59 ASP C O 1
ATOM 5464 N N . HIS C 1 58 ? -37.048 95.018 -30.288 1.00 42.46 60 HIS C N 1
ATOM 5465 C CA . HIS C 1 58 ? -38.187 95.807 -30.735 1.00 43.13 60 HIS C CA 1
ATOM 5466 C C . HIS C 1 58 ? -39.158 95.976 -29.590 1.00 48.54 60 HIS C C 1
ATOM 5467 O O . HIS C 1 58 ? -39.229 95.136 -28.692 1.00 42.71 60 HIS C O 1
ATOM 5474 N N . CYS C 1 59 ? -39.911 97.073 -29.633 1.00 33.74 61 CYS C N 1
ATOM 5475 C CA . CYS C 1 59 ? -41.025 97.262 -28.727 1.00 38.21 61 CYS C CA 1
ATOM 5476 C C . CYS C 1 59 ? -42.234 97.651 -29.551 1.00 44.75 61 CYS C C 1
ATOM 5477 O O . CYS C 1 59 ? -42.141 98.475 -30.469 1.00 44.08 61 CYS C O 1
ATOM 5480 N N . PHE C 1 60 ? -43.342 97.036 -29.233 1.00 35.04 62 PHE C N 1
ATOM 5481 C CA . PHE C 1 60 ? -44.596 97.252 -29.922 1.00 32.52 62 PHE C CA 1
ATOM 5482 C C . PHE C 1 60 ? -45.548 97.851 -28.908 1.00 37.52 62 PHE C C 1
ATOM 5483 O O . PHE C 1 60 ? -45.963 97.165 -27.971 1.00 32.32 62 PHE C O 1
ATOM 5491 N N . TRP C 1 61 ? -45.855 99.125 -29.074 1.00 38.72 63 TRP C N 1
ATOM 5492 C CA . TRP C 1 61 ? -46.827 99.811 -28.236 1.00 37.78 63 TRP C CA 1
ATOM 5493 C C . TRP C 1 61 ? -48.185 99.676 -28.904 1.00 37.47 63 TRP C C 1
ATOM 5494 O O . TRP C 1 61 ? -48.428 100.272 -29.955 1.00 37.94 63 TRP C O 1
ATOM 5505 N N . SER C 1 62 ? -49.058 98.881 -28.304 1.00 40.22 64 SER C N 1
ATOM 5506 C CA . SER C 1 62 ? -50.339 98.568 -28.917 1.00 42.78 64 SER C CA 1
ATOM 5507 C C . SER C 1 62 ? -51.490 99.045 -28.042 1.00 50.16 64 SER C C 1
ATOM 5508 O O . SER C 1 62 ? -52.557 98.430 -28.035 1.00 52.18 64 SER C O 1
ATOM 5511 N N . MET C 1 63 ? -51.289 100.143 -27.304 1.00 53.41 65 MET C N 1
ATOM 5512 C CA . MET C 1 63 ? -52.265 100.578 -26.302 1.00 60.11 65 MET C CA 1
ATOM 5513 C C . MET C 1 63 ? -53.408 101.388 -26.900 1.00 61.63 65 MET C C 1
ATOM 5514 O O . MET C 1 63 ? -54.551 101.276 -26.442 1.00 61.01 65 MET C O 1
ATOM 5519 N N . ASP C 1 64 ? -53.130 102.232 -27.886 1.00 57.98 66 ASP C N 1
ATOM 5520 C CA . ASP C 1 64 ? -54.143 103.165 -28.379 1.00 63.59 66 ASP C CA 1
ATOM 5521 C C . ASP C 1 64 ? -53.972 103.355 -29.879 1.00 60.55 66 ASP C C 1
ATOM 5522 O O . ASP C 1 64 ? -53.000 103.974 -30.322 1.00 65.80 66 ASP C O 1
ATOM 5527 N N . GLU C 1 65 ? -54.942 102.853 -30.648 1.00 73.82 67 GLU C N 1
ATOM 5528 C CA . GLU C 1 65 ? -54.874 102.938 -32.104 1.00 80.44 67 GLU C CA 1
ATOM 5529 C C . GLU C 1 65 ? -54.862 104.382 -32.592 1.00 82.98 67 GLU C C 1
ATOM 5530 O O . GLU C 1 65 ? -54.280 104.674 -33.644 1.00 83.44 67 GLU C O 1
ATOM 5536 N N . SER C 1 66 ? -55.477 105.301 -31.837 1.00 85.53 68 SER C N 1
ATOM 5537 C CA . SER C 1 66 ? -55.581 106.691 -32.275 1.00 89.14 68 SER C CA 1
ATOM 5538 C C . SER C 1 66 ? -54.237 107.410 -32.276 1.00 86.30 68 SER C C 1
ATOM 5539 O O . SER C 1 66 ? -54.093 108.425 -32.967 1.00 87.93 68 SER C O 1
ATOM 5542 N N . VAL C 1 67 ? -53.258 106.919 -31.522 1.00 80.18 69 VAL C N 1
ATOM 5543 C CA . VAL C 1 67 ? -51.921 107.496 -31.569 1.00 81.67 69 VAL C CA 1
ATOM 5544 C C . VAL C 1 67 ? -51.220 106.953 -32.808 1.00 79.75 69 VAL C C 1
ATOM 5545 O O . VAL C 1 67 ? -50.388 106.041 -32.722 1.00 70.36 69 VAL C O 1
ATOM 5549 N N . ARG C 1 68 ? -51.562 107.520 -33.971 1.00 77.56 70 ARG C N 1
ATOM 5550 C CA . ARG C 1 68 ? -51.091 106.993 -35.248 1.00 81.49 70 ARG C CA 1
ATOM 5551 C C . ARG C 1 68 ? -49.573 106.964 -35.325 1.00 88.04 70 ARG C C 1
ATOM 5552 O O . ARG C 1 68 ? -48.997 106.127 -36.030 1.00 90.61 70 ARG C O 1
ATOM 5560 N N . GLU C 1 69 ? -48.907 107.867 -34.605 1.00 94.25 71 GLU C N 1
ATOM 5561 C CA . GLU C 1 69 ? -47.458 107.969 -34.696 1.00 96.76 71 GLU C CA 1
ATOM 5562 C C . GLU C 1 69 ? -46.769 106.704 -34.197 1.00 85.15 71 GLU C C 1
ATOM 5563 O O . GLU C 1 69 ? -45.825 106.216 -34.829 1.00 86.25 71 GLU C O 1
ATOM 5569 N N . LYS C 1 70 ? -47.228 106.144 -33.076 1.00 76.25 72 LYS C N 1
ATOM 5570 C CA . LYS C 1 70 ? -46.463 105.091 -32.421 1.00 63.84 72 LYS C CA 1
ATOM 5571 C C . LYS C 1 70 ? -47.249 103.811 -32.148 1.00 54.79 72 LYS C C 1
ATOM 5572 O O . LYS C 1 70 ? -46.700 102.888 -31.537 1.00 51.60 72 LYS C O 1
ATOM 5578 N N . TYR C 1 71 ? -48.488 103.701 -32.615 1.00 49.83 73 TYR C N 1
ATOM 5579 C CA . TYR C 1 71 ? -49.242 102.469 -32.414 1.00 50.50 73 TYR C CA 1
ATOM 5580 C C . TYR C 1 71 ? -48.741 101.361 -33.344 1.00 43.87 73 TYR C C 1
ATOM 5581 O O . TYR C 1 71 ? -48.467 101.588 -34.521 1.00 41.78 73 TYR C O 1
ATOM 5590 N N . ALA C 1 72 ? -48.616 100.151 -32.810 1.00 38.47 74 ALA C N 1
ATOM 5591 C CA . ALA C 1 72 ? -48.235 98.983 -33.603 1.00 45.50 74 ALA C CA 1
ATOM 5592 C C . ALA C 1 72 ? -49.429 98.043 -33.735 1.00 41.80 74 ALA C C 1
ATOM 5593 O O . ALA C 1 72 ? -49.904 97.505 -32.729 1.00 36.49 74 ALA C O 1
ATOM 5595 N N . GLY C 1 73 ? -49.917 97.854 -34.967 1.00 39.00 75 GLY C N 1
ATOM 5596 C CA . GLY C 1 73 ? -50.963 96.885 -35.238 1.00 36.00 75 GLY C CA 1
ATOM 5597 C C . GLY C 1 73 ? -50.393 95.488 -35.485 1.00 34.99 75 GLY C C 1
ATOM 5598 O O . GLY C 1 73 ? -49.196 95.241 -35.340 1.00 34.23 75 GLY C O 1
ATOM 5599 N N . GLN C 1 74 ? -51.295 94.555 -35.818 1.00 30.50 76 GLN C N 1
ATOM 5600 C CA . GLN C 1 74 ? -50.872 93.198 -36.159 1.00 31.30 76 GLN C CA 1
ATOM 5601 C C . GLN C 1 74 ? -49.950 93.229 -37.365 1.00 32.81 76 GLN C C 1
ATOM 5602 O O . GLN C 1 74 ? -48.989 92.455 -37.441 1.00 29.20 76 GLN C O 1
ATOM 5608 N N . ASP C 1 75 ? -50.248 94.113 -38.324 1.00 37.71 77 ASP C N 1
ATOM 5609 C CA . ASP C 1 75 ? -49.399 94.262 -39.501 1.00 37.55 77 ASP C CA 1
ATOM 5610 C C . ASP C 1 75 ? -47.988 94.669 -39.104 1.00 36.13 77 ASP C C 1
ATOM 5611 O O . ASP C 1 75 ? -47.017 94.028 -39.509 1.00 40.03 77 ASP C O 1
ATOM 5616 N N . ASP C 1 76 ? -47.856 95.682 -38.246 1.00 42.61 78 ASP C N 1
ATOM 5617 C CA . ASP C 1 76 ? -46.524 96.122 -37.838 1.00 40.16 78 ASP C CA 1
ATOM 5618 C C . ASP C 1 76 ? -45.770 95.019 -37.108 1.00 37.46 78 ASP C C 1
ATOM 5619 O O . ASP C 1 76 ? -44.551 94.887 -37.266 1.00 36.81 78 ASP C O 1
ATOM 5624 N N . VAL C 1 77 ? -46.466 94.209 -36.309 1.00 33.11 79 VAL C N 1
ATOM 5625 C CA . VAL C 1 77 ? -45.779 93.100 -35.651 1.00 35.41 79 VAL C CA 1
ATOM 5626 C C . VAL C 1 77 ? -45.253 92.116 -36.693 1.00 41.94 79 VAL C C 1
ATOM 5627 O O . VAL C 1 77 ? -44.096 91.678 -36.644 1.00 32.71 79 VAL C O 1
ATOM 5631 N N . PHE C 1 78 ? -46.101 91.746 -37.648 1.00 39.40 80 PHE C N 1
ATOM 5632 C CA . PHE C 1 78 ? -45.669 90.800 -38.671 1.00 34.60 80 PHE C CA 1
ATOM 5633 C C . PHE C 1 78 ? -44.498 91.351 -39.482 1.00 34.73 80 PHE C C 1
ATOM 5634 O O . PHE C 1 78 ? -43.512 90.644 -39.719 1.00 40.57 80 PHE C O 1
ATOM 5642 N N . LYS C 1 79 ? -44.583 92.614 -39.921 1.00 37.81 81 LYS C N 1
ATOM 5643 C CA . LYS C 1 79 ? -43.533 93.164 -40.781 1.00 45.39 81 LYS C CA 1
ATOM 5644 C C . LYS C 1 79 ? -42.172 93.110 -40.103 1.00 43.72 81 LYS C C 1
ATOM 5645 O O . LYS C 1 79 ? -41.142 93.100 -40.780 1.00 40.42 81 LYS C O 1
ATOM 5651 N N . CYS C 1 80 ? -42.141 93.063 -38.773 1.00 37.49 82 CYS C N 1
ATOM 5652 C CA A CYS C 1 80 ? -40.884 92.876 -38.062 0.30 40.90 82 CYS C CA 1
ATOM 5653 C CA B CYS C 1 80 ? -40.887 92.873 -38.068 0.70 40.66 82 CYS C CA 1
ATOM 5654 C C . CYS C 1 80 ? -40.610 91.388 -37.842 1.00 41.57 82 CYS C C 1
ATOM 5655 O O . CYS C 1 80 ? -39.787 90.788 -38.545 1.00 48.63 82 CYS C O 1
ATOM 5660 N N . LEU C 1 81 ? -41.316 90.778 -36.888 1.00 33.86 83 LEU C N 1
ATOM 5661 C CA . LEU C 1 81 ? -41.016 89.412 -36.473 1.00 40.68 83 LEU C CA 1
ATOM 5662 C C . LEU C 1 81 ? -41.329 88.404 -37.562 1.00 38.91 83 LEU C C 1
ATOM 5663 O O . LEU C 1 81 ? -40.556 87.471 -37.786 1.00 51.42 83 LEU C O 1
ATOM 5668 N N . GLY C 1 82 ? -42.485 88.545 -38.211 1.00 36.09 84 GLY C N 1
ATOM 5669 C CA . GLY C 1 82 ? -42.915 87.529 -39.164 1.00 34.18 84 GLY C CA 1
ATOM 5670 C C . GLY C 1 82 ? -42.063 87.497 -40.424 1.00 41.19 84 GLY C C 1
ATOM 5671 O O . GLY C 1 82 ? -41.689 86.424 -40.909 1.00 37.34 84 GLY C O 1
ATOM 5672 N N . GLU C 1 83 ? -41.770 88.665 -40.996 1.00 35.67 85 GLU C N 1
ATOM 5673 C CA . GLU C 1 83 ? -40.965 88.651 -42.214 1.00 38.13 85 GLU C CA 1
ATOM 5674 C C . GLU C 1 83 ? -39.562 88.134 -41.931 1.00 40.03 85 GLU C C 1
ATOM 5675 O O . GLU C 1 83 ? -38.985 87.431 -42.762 1.00 41.03 85 GLU C O 1
ATOM 5681 N N . ASN C 1 84 ? -39.028 88.426 -40.747 1.00 44.68 86 ASN C N 1
ATOM 5682 C CA . ASN C 1 84 ? -37.734 87.878 -40.357 1.00 50.83 86 ASN C CA 1
ATOM 5683 C C . ASN C 1 84 ? -37.774 86.360 -40.314 1.00 43.02 86 ASN C C 1
ATOM 5684 O O . ASN C 1 84 ? -36.931 85.695 -40.918 1.00 43.15 86 ASN C O 1
ATOM 5689 N N . ILE C 1 85 ? -38.746 85.792 -39.597 1.00 46.28 87 ILE C N 1
ATOM 5690 C CA . ILE C 1 85 ? -38.771 84.340 -39.440 1.00 45.42 87 ILE C CA 1
ATOM 5691 C C . ILE C 1 85 ? -39.029 83.667 -40.782 1.00 47.55 87 ILE C C 1
ATOM 5692 O O . ILE C 1 85 ? -38.468 82.600 -41.080 1.00 45.17 87 ILE C O 1
ATOM 5697 N N . LEU C 1 86 ? -39.848 84.297 -41.627 1.00 39.11 88 LEU C N 1
ATOM 5698 C CA . LEU C 1 86 ? -40.100 83.761 -42.959 1.00 45.91 88 LEU C CA 1
ATOM 5699 C C . LEU C 1 86 ? -38.823 83.730 -43.784 1.00 43.24 88 LEU C C 1
ATOM 5700 O O . LEU C 1 86 ? -38.547 82.748 -44.481 1.00 43.68 88 LEU C O 1
ATOM 5705 N N . GLN C 1 87 ? -38.039 84.809 -43.733 1.00 47.11 89 GLN C N 1
ATOM 5706 C CA . GLN C 1 87 ? -36.795 84.835 -44.488 1.00 48.93 89 GLN C CA 1
ATOM 5707 C C . GLN C 1 87 ? -35.819 83.794 -43.957 1.00 44.88 89 GLN C C 1
ATOM 5708 O O . GLN C 1 87 ? -35.140 83.119 -44.735 1.00 46.23 89 GLN C O 1
ATOM 5714 N N . ASN C 1 88 ? -35.766 83.630 -42.633 1.00 43.48 90 ASN C N 1
ATOM 5715 C CA . ASN C 1 88 ? -34.954 82.575 -42.035 1.00 45.17 90 ASN C CA 1
ATOM 5716 C C . ASN C 1 88 ? -35.306 81.205 -42.605 1.00 39.68 90 ASN C C 1
ATOM 5717 O O . ASN C 1 88 ? -34.422 80.416 -42.944 1.00 40.14 90 ASN C O 1
ATOM 5722 N N . ALA C 1 89 ? -36.602 80.911 -42.721 1.00 35.55 91 ALA C N 1
ATOM 5723 C CA . ALA C 1 89 ? -37.051 79.617 -43.229 1.00 37.49 91 ALA C CA 1
ATOM 5724 C C . ALA C 1 89 ? -36.576 79.391 -44.650 1.00 43.70 91 ALA C C 1
ATOM 5725 O O . ALA C 1 89 ? -36.077 78.313 -44.974 1.00 42.81 91 ALA C O 1
ATOM 5727 N N . PHE C 1 90 ? -36.769 80.392 -45.520 1.00 45.65 92 PHE C N 1
ATOM 5728 C CA . PHE C 1 90 ? -36.327 80.322 -46.911 1.00 45.25 92 PHE C CA 1
ATOM 5729 C C . PHE C 1 90 ? -34.812 80.312 -47.047 1.00 48.90 92 PHE C C 1
ATOM 5730 O O . PHE C 1 90 ? -34.299 79.898 -48.093 1.00 55.55 92 PHE C O 1
ATOM 5738 N N . ASP C 1 91 ? -34.085 80.773 -46.034 1.00 50.98 93 ASP C N 1
ATOM 5739 C CA . ASP C 1 91 ? -32.634 80.628 -46.031 1.00 51.33 93 ASP C CA 1
ATOM 5740 C C . ASP C 1 91 ? -32.189 79.290 -45.464 1.00 48.82 93 ASP C C 1
ATOM 5741 O O . ASP C 1 91 ? -30.983 79.031 -45.383 1.00 53.85 93 ASP C O 1
ATOM 5746 N N . GLY C 1 92 ? -33.132 78.440 -45.070 1.00 52.36 94 GLY C N 1
ATOM 5747 C CA . GLY C 1 92 ? -32.799 77.128 -44.563 1.00 44.18 94 GLY C CA 1
ATOM 5748 C C . GLY C 1 92 ? -32.412 77.081 -43.109 1.00 52.55 94 GLY C C 1
ATOM 5749 O O . GLY C 1 92 ? -31.781 76.113 -42.681 1.00 51.26 94 GLY C O 1
ATOM 5750 N N . TYR C 1 93 ? -32.770 78.093 -42.328 1.00 47.82 95 TYR C N 1
ATOM 5751 C CA . TYR C 1 93 ? -32.577 78.025 -40.893 1.00 49.63 95 TYR C CA 1
ATOM 5752 C C . TYR C 1 93 ? -33.833 77.467 -40.232 1.00 51.07 95 TYR C C 1
ATOM 5753 O O . TYR C 1 93 ? -34.955 77.688 -40.694 1.00 42.38 95 TYR C O 1
ATOM 5762 N N . ASN C 1 94 ? -33.634 76.733 -39.146 1.00 39.24 96 ASN C N 1
ATOM 5763 C CA . ASN C 1 94 ? -34.718 76.583 -38.193 1.00 39.40 96 ASN C CA 1
ATOM 5764 C C . ASN C 1 94 ? -34.955 77.929 -37.522 1.00 47.44 96 ASN C C 1
ATOM 5765 O O . ASN C 1 94 ? -34.031 78.720 -37.325 1.00 51.20 96 ASN C O 1
ATOM 5770 N N . ALA C 1 95 ? -36.207 78.206 -37.189 1.00 40.50 97 ALA C N 1
ATOM 5771 C CA . ALA C 1 95 ? -36.507 79.463 -36.520 1.00 43.90 97 ALA C CA 1
ATOM 5772 C C . ALA C 1 95 ? -37.686 79.261 -35.586 1.00 43.20 97 ALA C C 1
ATOM 5773 O O . ALA C 1 95 ? -38.455 78.310 -35.728 1.00 39.48 97 ALA C O 1
ATOM 5775 N N . CYS C 1 96 ? -37.819 80.172 -34.624 1.00 35.37 98 CYS C N 1
ATOM 5776 C CA . CYS C 1 96 ? -38.821 80.017 -33.589 1.00 36.51 98 CYS C CA 1
ATOM 5777 C C . CYS C 1 96 ? -39.257 81.388 -33.083 1.00 36.61 98 CYS C C 1
ATOM 5778 O O . CYS C 1 96 ? -38.427 82.275 -32.854 1.00 36.92 98 CYS C O 1
ATOM 5781 N N . ILE C 1 97 ? -40.563 81.551 -32.901 1.00 37.46 99 ILE C N 1
ATOM 5782 C CA . ILE C 1 97 ? -41.120 82.644 -32.114 1.00 27.58 99 ILE C CA 1
ATOM 5783 C C . ILE C 1 97 ? -41.925 82.016 -30.988 1.00 31.19 99 ILE C C 1
ATOM 5784 O O . ILE C 1 97 ? -42.727 81.106 -31.234 1.00 35.23 99 ILE C O 1
ATOM 5789 N N . PHE C 1 98 ? -41.694 82.465 -29.759 1.00 30.77 100 PHE C N 1
ATOM 5790 C CA . PHE C 1 98 ? -42.564 82.071 -28.666 1.00 42.10 100 PHE C CA 1
ATOM 5791 C C . PHE C 1 98 ? -43.058 83.301 -27.915 1.00 38.41 100 PHE C C 1
ATOM 5792 O O . PHE C 1 98 ? -42.336 84.287 -27.723 1.00 35.43 100 PHE C O 1
ATOM 5800 N N . ALA C 1 99 ? -44.336 83.252 -27.583 1.00 32.43 101 ALA C N 1
ATOM 5801 C CA . ALA C 1 99 ? -45.030 84.316 -26.889 1.00 30.36 101 ALA C CA 1
ATOM 5802 C C . ALA C 1 99 ? -45.027 83.974 -25.404 1.00 30.32 101 ALA C C 1
ATOM 5803 O O . ALA C 1 99 ? -45.332 82.839 -25.026 1.00 29.04 101 ALA C O 1
ATOM 5805 N N . TYR C 1 100 ? -44.629 84.935 -24.577 1.00 30.24 102 TYR C N 1
ATOM 5806 C CA . TYR C 1 100 ? -44.445 84.699 -23.156 1.00 33.37 102 TYR C CA 1
ATOM 5807 C C . TYR C 1 100 ? -45.051 85.864 -22.386 1.00 34.46 102 TYR C C 1
ATOM 5808 O O . TYR C 1 100 ? -44.870 87.026 -22.774 1.00 31.92 102 TYR C O 1
ATOM 5817 N N . GLY C 1 101 ? -45.714 85.566 -21.275 1.00 33.11 103 GLY C N 1
ATOM 5818 C CA . GLY C 1 101 ? -46.258 86.620 -20.437 1.00 27.79 103 GLY C CA 1
ATOM 5819 C C . GLY C 1 101 ? -47.488 86.155 -19.682 1.00 33.44 103 GLY C C 1
ATOM 5820 O O . GLY C 1 101 ? -47.935 85.017 -19.806 1.00 35.64 103 GLY C O 1
ATOM 5821 N N . GLN C 1 102 ? -48.030 87.078 -18.887 1.00 32.91 104 GLN C N 1
ATOM 5822 C CA . GLN C 1 102 ? -49.110 86.747 -17.962 1.00 33.75 104 GLN C CA 1
ATOM 5823 C C . GLN C 1 102 ? -50.416 86.504 -18.718 1.00 39.64 104 GLN C C 1
ATOM 5824 O O . GLN C 1 102 ? -50.602 86.976 -19.846 1.00 36.49 104 GLN C O 1
ATOM 5830 N N . THR C 1 103 ? -51.302 85.705 -18.114 1.00 33.70 105 THR C N 1
ATOM 5831 C CA . THR C 1 103 ? -52.611 85.460 -18.714 1.00 34.96 105 THR C CA 1
ATOM 5832 C C . THR C 1 103 ? -53.330 86.786 -18.951 1.00 38.56 105 THR C C 1
ATOM 5833 O O . THR C 1 103 ? -53.290 87.688 -18.113 1.00 36.19 105 THR C O 1
ATOM 5837 N N . GLY C 1 104 ? -53.959 86.916 -20.119 1.00 32.67 106 GLY C N 1
ATOM 5838 C CA . GLY C 1 104 ? -54.614 88.148 -20.501 1.00 33.74 106 GLY C CA 1
ATOM 5839 C C . GLY C 1 104 ? -53.728 89.200 -21.130 1.00 33.76 106 GLY C C 1
ATOM 5840 O O . GLY C 1 104 ? -54.250 90.236 -21.563 1.00 33.24 106 GLY C O 1
ATOM 5841 N N . SER C 1 105 ? -52.410 88.974 -21.219 1.00 30.69 107 SER C N 1
ATOM 5842 C CA . SER C 1 105 ? -51.519 90.025 -21.697 1.00 30.48 107 SER C CA 1
ATOM 5843 C C . SER C 1 105 ? -51.424 90.117 -23.230 1.00 35.04 107 SER C C 1
ATOM 5844 O O . SER C 1 105 ? -50.989 91.154 -23.748 1.00 33.68 107 SER C O 1
ATOM 5847 N N . GLY C 1 106 ? -51.775 89.065 -23.970 1.00 27.64 108 GLY C N 1
ATOM 5848 C CA . GLY C 1 106 ? -51.795 89.164 -25.421 1.00 29.91 108 GLY C CA 1
ATOM 5849 C C . GLY C 1 106 ? -51.047 88.103 -26.216 1.00 29.26 108 GLY C C 1
ATOM 5850 O O . GLY C 1 106 ? -50.829 88.292 -27.412 1.00 29.03 108 GLY C O 1
ATOM 5851 N N . LYS C 1 107 ? -50.657 86.991 -25.579 1.00 30.21 109 LYS C N 1
ATOM 5852 C CA . LYS C 1 107 ? -49.939 85.918 -26.275 1.00 28.87 109 LYS C CA 1
ATOM 5853 C C . LYS C 1 107 ? -50.745 85.383 -27.463 1.00 35.35 109 LYS C C 1
ATOM 5854 O O . LYS C 1 107 ? -50.275 85.400 -28.607 1.00 32.10 109 LYS C O 1
ATOM 5860 N N . SER C 1 108 ? -51.967 84.897 -27.208 1.00 33.32 110 SER C N 1
ATOM 5861 C CA . SER C 1 108 ? -52.735 84.276 -28.286 1.00 33.74 110 SER C CA 1
ATOM 5862 C C . SER C 1 108 ? -53.118 85.306 -29.339 1.00 31.26 110 SER C C 1
ATOM 5863 O O . SER C 1 108 ? -53.108 85.010 -30.536 1.00 30.86 110 SER C O 1
ATOM 5866 N N . TYR C 1 109 ? -53.460 86.526 -28.906 1.00 28.29 111 TYR C N 1
ATOM 5867 C CA . TYR C 1 109 ? -53.771 87.598 -29.852 1.00 26.65 111 TYR C CA 1
ATOM 5868 C C . TYR C 1 109 ? -52.600 87.882 -30.783 1.00 30.83 111 TYR C C 1
ATOM 5869 O O . TYR C 1 109 ? -52.788 88.172 -31.973 1.00 32.43 111 TYR C O 1
ATOM 5878 N N . THR C 1 110 ? -51.390 87.875 -30.239 1.00 28.74 112 THR C N 1
ATOM 5879 C CA . THR C 1 110 ? -50.199 88.112 -31.053 1.00 25.81 112 THR C CA 1
ATOM 5880 C C . THR C 1 110 ? -49.909 86.920 -31.963 1.00 31.59 112 THR C C 1
ATOM 5881 O O . THR C 1 110 ? -49.588 87.101 -33.149 1.00 29.36 112 THR C O 1
ATOM 5885 N N . MET C 1 111 ? -50.086 85.695 -31.454 1.00 29.21 113 MET C N 1
ATOM 5886 C CA . MET C 1 111 ? -49.685 84.510 -32.210 1.00 35.06 113 MET C CA 1
ATOM 5887 C C . MET C 1 111 ? -50.732 84.117 -33.247 1.00 33.10 113 MET C C 1
ATOM 5888 O O . MET C 1 111 ? -50.415 83.970 -34.435 1.00 32.71 113 MET C O 1
ATOM 5893 N N . MET C 1 112 ? -51.983 83.962 -32.832 1.00 38.38 114 MET C N 1
ATOM 5894 C CA . MET C 1 112 ? -53.065 83.635 -33.763 1.00 32.12 114 MET C CA 1
ATOM 5895 C C . MET C 1 112 ? -53.915 84.841 -34.150 1.00 34.19 114 MET C C 1
ATOM 5896 O O . MET C 1 112 ? -54.374 84.939 -35.302 1.00 30.82 114 MET C O 1
ATOM 5901 N N . GLY C 1 113 ? -54.178 85.743 -33.203 1.00 30.15 115 GLY C N 1
ATOM 5902 C CA . GLY C 1 113 ? -55.068 86.846 -33.508 1.00 32.92 115 GLY C CA 1
ATOM 5903 C C . GLY C 1 113 ? -56.518 86.404 -33.544 1.00 32.69 115 GLY C C 1
ATOM 5904 O O . GLY C 1 113 ? -56.893 85.313 -33.106 1.00 32.41 115 GLY C O 1
ATOM 5905 N N . THR C 1 114 ? -57.335 87.272 -34.111 1.00 31.50 116 THR C N 1
ATOM 5906 C CA . THR C 1 114 ? -58.770 87.071 -34.224 1.00 35.80 116 THR C CA 1
ATOM 5907 C C . THR C 1 114 ? -59.176 87.034 -35.685 1.00 39.94 116 THR C C 1
ATOM 5908 O O . THR C 1 114 ? -58.372 87.291 -36.582 1.00 37.33 116 THR C O 1
ATOM 5912 N N . ALA C 1 115 ? -60.457 86.734 -35.910 1.00 44.62 117 ALA C N 1
ATOM 5913 C CA . ALA C 1 115 ? -60.991 86.727 -37.269 1.00 37.32 117 ALA C CA 1
ATOM 5914 C C . ALA C 1 115 ? -60.716 88.049 -37.983 1.00 36.65 117 ALA C C 1
ATOM 5915 O O . ALA C 1 115 ? -60.316 88.068 -39.154 1.00 36.31 117 ALA C O 1
ATOM 5917 N N . ASP C 1 116 ? -60.919 89.170 -37.291 1.00 34.73 118 ASP C N 1
ATOM 5918 C CA . ASP C 1 116 ? -60.738 90.481 -37.892 1.00 39.65 118 ASP C CA 1
ATOM 5919 C C . ASP C 1 116 ? -59.351 91.071 -37.675 1.00 33.99 118 ASP C C 1
ATOM 5920 O O . ASP C 1 116 ? -58.992 92.034 -38.361 1.00 39.67 118 ASP C O 1
ATOM 5925 N N . GLN C 1 117 ? -58.571 90.540 -36.741 1.00 31.81 119 GLN C N 1
ATOM 5926 C CA . GLN C 1 117 ? -57.202 90.998 -36.491 1.00 31.93 119 GLN C CA 1
ATOM 5927 C C . GLN C 1 117 ? -56.290 89.788 -36.448 1.00 32.01 119 GLN C C 1
ATOM 5928 O O . GLN C 1 117 ? -55.814 89.391 -35.375 1.00 33.40 119 GLN C O 1
ATOM 5934 N N . PRO C 1 118 ? -56.026 89.175 -37.603 1.00 33.16 120 PRO C N 1
ATOM 5935 C CA . PRO C 1 118 ? -55.192 87.971 -37.629 1.00 32.78 120 PRO C CA 1
ATOM 5936 C C . PRO C 1 118 ? -53.788 88.260 -37.121 1.00 35.61 120 PRO C C 1
ATOM 5937 O O . PRO C 1 118 ? -53.231 89.328 -37.371 1.00 28.29 120 PRO C O 1
ATOM 5941 N N . GLY C 1 119 ? -53.196 87.265 -36.452 1.00 25.82 121 GLY C N 1
ATOM 5942 C CA . GLY C 1 119 ? -51.872 87.394 -35.868 1.00 28.48 121 GLY C CA 1
ATOM 5943 C C . GLY C 1 119 ? -50.750 86.855 -36.741 1.00 29.45 121 GLY C C 1
ATOM 5944 O O . GLY C 1 119 ? -50.853 86.764 -37.971 1.00 27.49 121 GLY C O 1
ATOM 5945 N N . LEU C 1 120 ? -49.648 86.487 -36.076 1.00 25.23 122 LEU C N 1
ATOM 5946 C CA . LEU C 1 120 ? -48.424 86.117 -36.781 1.00 27.14 122 LEU C CA 1
ATOM 5947 C C . LEU C 1 120 ? -48.608 84.861 -37.630 1.00 30.79 122 LEU C C 1
ATOM 5948 O O . LEU C 1 120 ? -48.132 84.794 -38.767 1.00 31.59 122 LEU C O 1
ATOM 5953 N N . ILE C 1 121 ? -49.267 83.852 -37.090 1.00 26.29 123 ILE C N 1
ATOM 5954 C CA . ILE C 1 121 ? -49.367 82.551 -37.757 1.00 27.60 123 ILE C CA 1
ATOM 5955 C C . ILE C 1 121 ? -50.188 82.614 -39.049 1.00 33.78 123 ILE C C 1
ATOM 5956 O O . ILE C 1 121 ? -49.728 82.093 -40.081 1.00 36.88 123 ILE C O 1
ATOM 5961 N N . PRO C 1 122 ? -51.390 83.208 -39.075 1.00 31.99 124 PRO C N 1
ATOM 5962 C CA . PRO C 1 122 ? -52.089 83.304 -40.375 1.00 34.05 124 PRO C CA 1
ATOM 5963 C C . PRO C 1 122 ? -51.311 84.121 -41.393 1.00 37.84 124 PRO C C 1
ATOM 5964 O O . PRO C 1 122 ? -51.214 83.721 -42.565 1.00 38.69 124 PRO C O 1
ATOM 5968 N N . ARG C 1 123 ? -50.750 85.260 -40.972 1.00 30.49 125 ARG C N 1
ATOM 5969 C CA . ARG C 1 123 ? -49.939 86.063 -41.882 1.00 34.83 125 ARG C CA 1
ATOM 5970 C C . ARG C 1 123 ? -48.740 85.275 -42.393 1.00 40.79 125 ARG C C 1
ATOM 5971 O O . ARG C 1 123 ? -48.405 85.345 -43.584 1.00 33.28 125 ARG C O 1
ATOM 5979 N N . LEU C 1 124 ? -48.082 84.523 -41.509 1.00 32.67 126 LEU C N 1
ATOM 5980 C CA . LEU C 1 124 ? -46.916 83.745 -41.919 1.00 39.60 126 LEU C CA 1
ATOM 5981 C C . LEU C 1 124 ? -47.290 82.694 -42.955 1.00 35.00 126 LEU C C 1
ATOM 5982 O O . LEU C 1 124 ? -46.573 82.490 -43.944 1.00 35.02 126 LEU C O 1
ATOM 5987 N N . CYS C 1 125 ? -48.391 81.986 -42.716 1.00 32.26 127 CYS C N 1
ATOM 5988 C CA . CYS C 1 125 ? -48.830 80.963 -43.658 1.00 36.06 127 CYS C CA 1
ATOM 5989 C C . CYS C 1 125 ? -49.198 81.572 -45.000 1.00 33.60 127 CYS C C 1
ATOM 5990 O O . CYS C 1 125 ? -48.868 81.015 -46.051 1.00 36.20 127 CYS C O 1
ATOM 5993 N N . SER C 1 126 ? -49.902 82.709 -44.987 1.00 33.07 128 SER C N 1
ATOM 5994 C CA . SER C 1 126 ? -50.280 83.358 -46.239 1.00 40.43 128 SER C CA 1
ATOM 5995 C C . SER C 1 126 ? -49.048 83.804 -47.010 1.00 41.11 128 SER C C 1
ATOM 5996 O O . SER C 1 126 ? -48.923 83.543 -48.214 1.00 42.49 128 SER C O 1
ATOM 5999 N N . GLY C 1 127 ? -48.113 84.465 -46.322 1.00 38.98 129 GLY C N 1
ATOM 6000 C CA . GLY C 1 127 ? -46.890 84.887 -46.984 1.00 37.67 129 GLY C CA 1
ATOM 6001 C C . GLY C 1 127 ? -46.052 83.722 -47.482 1.00 43.25 129 GLY C C 1
ATOM 6002 O O . GLY C 1 127 ? -45.456 83.789 -48.558 1.00 42.06 129 GLY C O 1
ATOM 6003 N N . LEU C 1 128 ? -46.002 82.632 -46.716 1.00 40.38 130 LEU C N 1
ATOM 6004 C CA . LEU C 1 128 ? -45.177 81.502 -47.136 1.00 39.51 130 LEU C CA 1
ATOM 6005 C C . LEU C 1 128 ? -45.630 80.967 -48.496 1.00 38.99 130 LEU C C 1
ATOM 6006 O O . LEU C 1 128 ? -44.812 80.744 -49.395 1.00 46.86 130 LEU C O 1
ATOM 6011 N N . PHE C 1 129 ? -46.937 80.766 -48.668 1.00 39.41 131 PHE C N 1
ATOM 6012 C CA . PHE C 1 129 ? -47.440 80.212 -49.913 1.00 42.58 131 PHE C CA 1
ATOM 6013 C C . PHE C 1 129 ? -47.439 81.244 -51.033 1.00 44.20 131 PHE C C 1
ATOM 6014 O O . PHE C 1 129 ? -47.262 80.882 -52.203 1.00 45.08 131 PHE C O 1
ATOM 6022 N N . GLU C 1 130 ? -47.612 82.526 -50.696 1.00 47.86 132 GLU C N 1
ATOM 6023 C CA . GLU C 1 130 ? -47.402 83.576 -51.689 1.00 49.91 132 GLU C CA 1
ATOM 6024 C C . GLU C 1 130 ? -45.986 83.511 -52.243 1.00 54.36 132 GLU C C 1
ATOM 6025 O O . GLU C 1 130 ? -45.769 83.702 -53.443 1.00 59.01 132 GLU C O 1
ATOM 6031 N N . ARG C 1 131 ? -45.011 83.206 -51.380 1.00 56.13 133 ARG C N 1
ATOM 6032 C CA . ARG C 1 131 ? -43.614 83.252 -51.793 1.00 51.70 133 ARG C CA 1
ATOM 6033 C C . ARG C 1 131 ? -43.179 81.972 -52.490 1.00 48.09 133 ARG C C 1
ATOM 6034 O O . ARG C 1 131 ? -42.478 82.036 -53.502 1.00 50.90 133 ARG C O 1
ATOM 6042 N N . THR C 1 132 ? -43.561 80.802 -51.967 1.00 46.48 134 THR C N 1
ATOM 6043 C CA . THR C 1 132 ? -43.272 79.569 -52.690 1.00 46.44 134 THR C CA 1
ATOM 6044 C C . THR C 1 132 ? -43.862 79.616 -54.095 1.00 53.88 134 THR C C 1
ATOM 6045 O O . THR C 1 132 ? -43.237 79.148 -55.055 1.00 56.61 134 THR C O 1
ATOM 6049 N N . GLN C 1 133 ? -45.049 80.213 -54.244 1.00 48.81 135 GLN C N 1
ATOM 6050 C CA . GLN C 1 133 ? -45.700 80.224 -55.552 1.00 57.69 135 GLN C CA 1
ATOM 6051 C C . GLN C 1 133 ? -44.979 81.134 -56.532 1.00 62.86 135 GLN C C 1
ATOM 6052 O O . GLN C 1 133 ? -44.976 80.861 -57.738 1.00 64.40 135 GLN C O 1
ATOM 6058 N N . LYS C 1 134 ? -44.337 82.199 -56.048 1.00 65.48 136 LYS C N 1
ATOM 6059 C CA . LYS C 1 134 ? -43.623 83.066 -56.975 1.00 76.16 136 LYS C CA 1
ATOM 6060 C C . LYS C 1 134 ? -42.240 82.522 -57.326 1.00 75.06 136 LYS C C 1
ATOM 6061 O O . LYS C 1 134 ? -41.745 82.775 -58.431 1.00 73.47 136 LYS C O 1
ATOM 6067 N N . GLU C 1 135 ? -41.611 81.757 -56.431 1.00 70.59 137 GLU C N 1
ATOM 6068 C CA . GLU C 1 135 ? -40.263 81.256 -56.662 1.00 68.31 137 GLU C CA 1
ATOM 6069 C C . GLU C 1 135 ? -40.230 79.835 -57.218 1.00 73.88 137 GLU C C 1
ATOM 6070 O O . GLU C 1 135 ? -39.159 79.384 -57.646 1.00 76.32 137 GLU C O 1
ATOM 6076 N N . GLU C 1 136 ? -41.360 79.124 -57.209 1.00 69.90 138 GLU C N 1
ATOM 6077 C CA . GLU C 1 136 ? -41.498 77.886 -57.970 1.00 72.02 138 GLU C CA 1
ATOM 6078 C C . GLU C 1 136 ? -41.015 78.090 -59.399 1.00 70.00 138 GLU C C 1
ATOM 6079 O O . GLU C 1 136 ? -41.278 79.131 -60.004 1.00 76.45 138 GLU C O 1
ATOM 6085 N N . ASN C 1 137 ? -40.305 77.101 -59.935 1.00 66.88 139 ASN C N 1
ATOM 6086 C CA . ASN C 1 137 ? -39.949 77.063 -61.358 1.00 66.92 139 ASN C CA 1
ATOM 6087 C C . ASN C 1 137 ? -39.344 75.695 -61.675 1.00 71.75 139 ASN C C 1
ATOM 6088 O O . ASN C 1 137 ? -39.425 74.756 -60.872 1.00 67.15 139 ASN C O 1
ATOM 6093 N N . GLU C 1 138 ? -38.737 75.579 -62.864 1.00 75.70 140 GLU C N 1
ATOM 6094 C CA . GLU C 1 138 ? -38.144 74.310 -63.275 1.00 80.12 140 GLU C CA 1
ATOM 6095 C C . GLU C 1 138 ? -37.026 73.880 -62.336 1.00 85.94 140 GLU C C 1
ATOM 6096 O O . GLU C 1 138 ? -36.828 72.678 -62.113 1.00 78.38 140 GLU C O 1
ATOM 6102 N N . GLU C 1 139 ? -36.303 74.845 -61.764 1.00 89.38 141 GLU C N 1
ATOM 6103 C CA . GLU C 1 139 ? -35.147 74.574 -60.920 1.00 92.17 141 GLU C CA 1
ATOM 6104 C C . GLU C 1 139 ? -35.504 74.352 -59.456 1.00 78.69 141 GLU C C 1
ATOM 6105 O O . GLU C 1 139 ? -34.783 73.635 -58.755 1.00 82.01 141 GLU C O 1
ATOM 6111 N N . GLN C 1 140 ? -36.587 74.951 -58.970 1.00 65.46 142 GLN C N 1
ATOM 6112 C CA . GLN C 1 140 ? -36.879 74.977 -57.540 1.00 69.67 142 GLN C CA 1
ATOM 6113 C C . GLN C 1 140 ? -38.315 74.552 -57.279 1.00 66.99 142 GLN C C 1
ATOM 6114 O O . GLN C 1 140 ? -39.240 75.021 -57.949 1.00 68.75 142 GLN C O 1
ATOM 6120 N N . SER C 1 141 ? -38.493 73.667 -56.304 1.00 65.79 143 SER C N 1
ATOM 6121 C CA . SER C 1 141 ? -39.807 73.305 -55.802 1.00 71.56 143 SER C CA 1
ATOM 6122 C C . SER C 1 141 ? -39.786 73.334 -54.282 1.00 64.20 143 SER C C 1
ATOM 6123 O O . SER C 1 141 ? -38.739 73.157 -53.650 1.00 64.86 143 SER C O 1
ATOM 6126 N N . PHE C 1 142 ? -40.954 73.564 -53.697 1.00 60.75 144 PHE C N 1
ATOM 6127 C CA . PHE C 1 142 ? -41.104 73.626 -52.253 1.00 60.46 144 PHE C CA 1
ATOM 6128 C C . PHE C 1 142 ? -42.138 72.610 -51.805 1.00 59.95 144 PHE C C 1
ATOM 6129 O O . PHE C 1 142 ? -43.117 72.350 -52.512 1.00 60.70 144 PHE C O 1
ATOM 6137 N N . LYS C 1 143 ? -41.906 72.024 -50.640 1.00 53.13 145 LYS C N 1
ATOM 6138 C CA . LYS C 1 143 ? -42.909 71.230 -49.956 1.00 56.45 145 LYS C CA 1
ATOM 6139 C C . LYS C 1 143 ? -43.161 71.868 -48.600 1.00 52.02 145 LYS C C 1
ATOM 6140 O O . LYS C 1 143 ? -42.215 72.247 -47.899 1.00 53.86 145 LYS C O 1
ATOM 6146 N N . VAL C 1 144 ? -44.433 72.024 -48.251 1.00 52.15 146 VAL C N 1
ATOM 6147 C CA . VAL C 1 144 ? -44.832 72.604 -46.978 1.00 45.12 146 VAL C CA 1
ATOM 6148 C C . VAL C 1 144 ? -45.550 71.531 -46.176 1.00 48.20 146 VAL C C 1
ATOM 6149 O O . VAL C 1 144 ? -46.435 70.840 -46.702 1.00 47.27 146 VAL C O 1
ATOM 6153 N N . GLU C 1 145 ? -45.149 71.379 -44.916 1.00 41.96 147 GLU C N 1
ATOM 6154 C CA . GLU C 1 145 ? -45.759 70.443 -43.985 1.00 43.89 147 GLU C CA 1
ATOM 6155 C C . GLU C 1 145 ? -46.035 71.156 -42.672 1.00 43.72 147 GLU C C 1
ATOM 6156 O O . GLU C 1 145 ? -45.309 72.078 -42.290 1.00 46.65 147 GLU C O 1
ATOM 6162 N N . VAL C 1 146 ? -47.073 70.700 -41.974 1.00 39.29 148 VAL C N 1
ATOM 6163 C CA . VAL C 1 146 ? -47.580 71.397 -40.799 1.00 45.61 148 VAL C CA 1
ATOM 6164 C C . VAL C 1 146 ? -47.960 70.396 -39.718 1.00 49.86 148 VAL C C 1
ATOM 6165 O O . VAL C 1 146 ? -48.539 69.338 -39.996 1.00 49.16 148 VAL C O 1
ATOM 6169 N N . SER C 1 147 ? -47.596 70.724 -38.481 1.00 46.39 149 SER C N 1
ATOM 6170 C CA . SER C 1 147 ? -48.062 70.007 -37.312 1.00 47.58 149 SER C CA 1
ATOM 6171 C C . SER C 1 147 ? -48.513 71.043 -36.299 1.00 47.34 149 SER C C 1
ATOM 6172 O O . SER C 1 147 ? -48.148 72.221 -36.372 1.00 45.28 149 SER C O 1
ATOM 6175 N N . TYR C 1 148 ? -49.332 70.591 -35.359 1.00 42.72 150 TYR C N 1
ATOM 6176 C CA . TYR C 1 148 ? -49.972 71.494 -34.417 1.00 42.10 150 TYR C CA 1
ATOM 6177 C C . TYR C 1 148 ? -50.307 70.671 -33.187 1.00 46.78 150 TYR C C 1
ATOM 6178 O O . TYR C 1 148 ? -51.121 69.752 -33.271 1.00 41.78 150 TYR C O 1
ATOM 6187 N N . MET C 1 149 ? -49.680 70.992 -32.060 1.00 41.02 151 MET C N 1
ATOM 6188 C CA . MET C 1 149 ? -49.774 70.136 -30.894 1.00 46.09 151 MET C CA 1
ATOM 6189 C C . MET C 1 149 ? -49.976 70.998 -29.662 1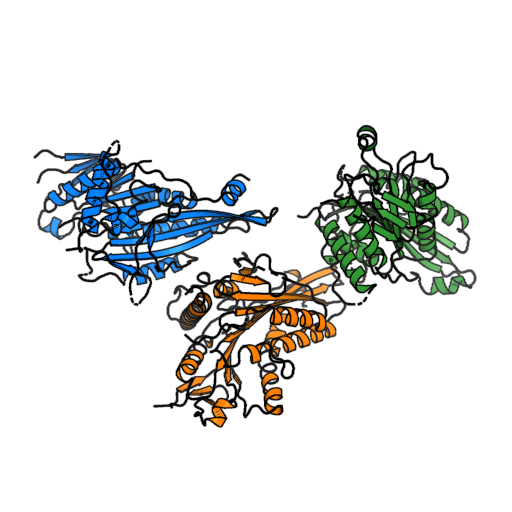.00 45.28 151 MET C C 1
ATOM 6190 O O . MET C 1 149 ? -49.742 72.206 -29.677 1.00 38.11 151 MET C O 1
ATOM 6195 N N . GLU C 1 150 ? -50.400 70.352 -28.587 1.00 47.68 152 GLU C N 1
ATOM 6196 C CA . GLU C 1 150 ? -50.651 71.035 -27.335 1.00 43.59 152 GLU C CA 1
ATOM 6197 C C . GLU C 1 150 ? -49.996 70.231 -26.232 1.00 40.52 152 GLU C C 1
ATOM 6198 O O . GLU C 1 150 ? -50.155 69.007 -26.174 1.00 45.43 152 GLU C O 1
ATOM 6204 N N . ILE C 1 151 ? -49.260 70.909 -25.367 1.00 44.29 153 ILE C N 1
ATOM 6205 C CA . ILE C 1 151 ? -48.730 70.303 -24.150 1.00 49.17 153 ILE C CA 1
ATOM 6206 C C . ILE C 1 151 ? -49.564 70.822 -22.992 1.00 48.04 153 ILE C C 1
ATOM 6207 O O . ILE C 1 151 ? -49.692 72.040 -22.812 1.00 48.45 153 ILE C O 1
ATOM 6212 N N . TYR C 1 152 ? -50.167 69.904 -22.238 1.00 55.00 154 TYR C N 1
ATOM 6213 C CA . TYR C 1 152 ? -50.935 70.253 -21.052 1.00 54.16 154 TYR C CA 1
ATOM 6214 C C . TYR C 1 152 ? -50.811 69.122 -20.051 1.00 60.11 154 TYR C C 1
ATOM 6215 O O . TYR C 1 152 ? -50.935 67.947 -20.418 1.00 60.24 154 TYR C O 1
ATOM 6224 N N . ASN C 1 153 ? -50.588 69.479 -18.784 1.00 55.17 155 ASN C N 1
ATOM 6225 C CA . ASN C 1 153 ? -50.330 68.478 -17.751 1.00 56.28 155 ASN C CA 1
ATOM 6226 C C . ASN C 1 153 ? -49.181 67.565 -18.162 1.00 57.50 155 ASN C C 1
ATOM 6227 O O . ASN C 1 153 ? -49.166 66.369 -17.862 1.00 63.75 155 ASN C O 1
ATOM 6232 N N . GLU C 1 154 ? -48.223 68.130 -18.891 1.00 61.02 156 GLU C N 1
ATOM 6233 C CA . GLU C 1 154 ? -47.020 67.427 -19.332 1.00 66.80 156 GLU C CA 1
ATOM 6234 C C . GLU C 1 154 ? -47.337 66.178 -20.155 1.00 63.20 156 GLU C C 1
ATOM 6235 O O . GLU C 1 154 ? -46.619 65.175 -20.105 1.00 68.38 156 GLU C O 1
ATOM 6241 N N . LYS C 1 155 ? -48.409 66.233 -20.939 1.00 58.54 157 LYS C N 1
ATOM 6242 C CA . LYS C 1 155 ? -48.597 65.270 -22.012 1.00 63.23 157 LYS C CA 1
ATOM 6243 C C . LYS C 1 155 ? -49.029 66.009 -23.268 1.00 55.09 157 LYS C C 1
ATOM 6244 O O . LYS C 1 155 ? -49.436 67.173 -23.224 1.00 55.47 157 LYS C O 1
ATOM 6250 N N . VAL C 1 156 ? -48.911 65.320 -24.399 1.00 61.43 158 VAL C N 1
ATOM 6251 C CA . VAL C 1 156 ? -49.016 65.931 -25.720 1.00 56.91 158 VAL C CA 1
ATOM 6252 C C . VAL C 1 156 ? -50.265 65.411 -26.418 1.00 55.42 158 VAL C C 1
ATOM 6253 O O . VAL C 1 156 ? -50.525 64.199 -26.423 1.00 62.90 158 VAL C O 1
ATOM 6257 N N . ARG C 1 157 ? -51.027 66.321 -27.013 1.00 54.92 159 ARG C N 1
ATOM 6258 C CA . ARG C 1 157 ? -52.187 65.987 -27.827 1.00 60.17 159 ARG C CA 1
ATOM 6259 C C . ARG C 1 157 ? -51.990 66.526 -29.238 1.00 50.14 159 ARG C C 1
ATOM 6260 O O . ARG C 1 157 ? -51.553 67.664 -29.415 1.00 47.43 159 ARG C O 1
ATOM 6268 N N . ASP C 1 158 ? -52.296 65.698 -30.237 1.00 49.88 160 ASP C N 1
ATOM 6269 C CA . ASP C 1 158 ? -52.236 66.115 -31.636 1.00 54.01 160 ASP C CA 1
ATOM 6270 C C . ASP C 1 158 ? -53.479 66.933 -31.956 1.00 50.52 160 ASP C C 1
ATOM 6271 O O . ASP C 1 158 ? -54.572 66.379 -32.093 1.00 61.21 160 ASP C O 1
ATOM 6276 N N . LEU C 1 159 ? -53.315 68.244 -32.104 1.00 50.06 161 LEU C N 1
ATOM 6277 C CA . LEU C 1 159 ? -54.459 69.098 -32.405 1.00 51.67 161 LEU C CA 1
ATOM 6278 C C . LEU C 1 159 ? -55.013 68.886 -33.810 1.00 55.90 161 LEU C C 1
ATOM 6279 O O . LEU C 1 159 ? -55.981 69.567 -34.167 1.00 61.88 161 LEU C O 1
ATOM 6284 N N . LEU C 1 160 ? -54.456 67.974 -34.613 1.00 53.64 162 LEU C N 1
ATOM 6285 C CA . LEU C 1 160 ? -54.823 67.877 -36.026 1.00 63.19 162 LEU C CA 1
ATOM 6286 C C . LEU C 1 160 ? -55.389 66.509 -36.420 1.00 73.08 162 LEU C C 1
ATOM 6287 O O . LEU C 1 160 ? -55.418 66.190 -37.612 1.00 72.69 162 LEU C O 1
ATOM 6292 N N . ASP C 1 161 ? -55.855 65.696 -35.472 1.00 75.06 163 ASP C N 1
ATOM 6293 C CA . ASP C 1 161 ? -56.302 64.344 -35.831 1.00 86.21 163 ASP C CA 1
ATOM 6294 C C . ASP C 1 161 ? -57.809 64.123 -35.689 1.00 86.04 163 ASP C C 1
ATOM 6295 O O . ASP C 1 161 ? -58.547 65.023 -35.303 1.00 87.64 163 ASP C O 1
ATOM 6300 N N . THR C 1 168 ? -53.704 61.202 -26.888 1.00 109.43 170 THR C N 1
ATOM 6301 C CA . THR C 1 168 ? -52.542 61.747 -26.195 1.00 107.92 170 THR C CA 1
ATOM 6302 C C . THR C 1 168 ? -51.272 60.960 -26.527 1.00 111.36 170 THR C C 1
ATOM 6303 O O . THR C 1 168 ? -51.045 59.873 -25.994 1.00 119.85 170 THR C O 1
ATOM 6307 N N . LEU C 1 169 ? -50.448 61.524 -27.409 1.00 103.84 171 LEU C N 1
ATOM 6308 C CA . LEU C 1 169 ? -49.193 60.914 -27.825 1.00 96.91 171 LEU C CA 1
ATOM 6309 C C . LEU C 1 169 ? -48.133 61.082 -26.737 1.00 102.02 171 LEU C C 1
ATOM 6310 O O . LEU C 1 169 ? -48.323 61.793 -25.742 1.00 102.49 171 LEU C O 1
ATOM 6315 N N . LYS C 1 170 ? -47.000 60.409 -26.925 1.00 103.48 172 LYS C N 1
ATOM 6316 C CA . LYS C 1 170 ? -45.902 60.488 -25.974 1.00 105.15 172 LYS C CA 1
ATOM 6317 C C . LYS C 1 170 ? -44.601 60.847 -26.677 1.00 97.31 172 LYS C C 1
ATOM 6318 O O . LYS C 1 170 ? -44.372 60.506 -27.840 1.00 84.20 172 LYS C O 1
ATOM 6324 N N . VAL C 1 171 ? -43.761 61.548 -25.946 1.00 104.75 173 VAL C N 1
ATOM 6325 C CA . VAL C 1 171 ? -42.609 62.271 -26.463 1.00 107.06 173 VAL C CA 1
ATOM 6326 C C . VAL C 1 171 ? -41.423 61.328 -26.568 1.00 117.23 173 VAL C C 1
ATOM 6327 O O . VAL C 1 171 ? -41.319 60.343 -25.832 1.00 118.89 173 VAL C O 1
ATOM 6331 N N . ARG C 1 172 ? -40.517 61.625 -27.489 1.00 120.84 174 ARG C N 1
ATOM 6332 C CA . ARG C 1 172 ? -39.173 61.076 -27.424 1.00 123.07 174 ARG C CA 1
ATOM 6333 C C . ARG C 1 172 ? -38.251 62.044 -28.162 1.00 123.65 174 ARG C C 1
ATOM 6334 O O . ARG C 1 172 ? -38.649 63.158 -28.508 1.00 119.90 174 ARG C O 1
ATOM 6336 N N . GLU C 1 173 ? -37.001 61.641 -28.367 1.00 129.04 175 GLU C N 1
ATOM 6337 C CA . GLU C 1 173 ? -36.002 62.582 -28.886 1.00 125.40 175 GLU C CA 1
ATOM 6338 C C . GLU C 1 173 ? -34.786 61.883 -29.480 1.00 124.19 175 GLU C C 1
ATOM 6339 O O . GLU C 1 173 ? -34.544 60.705 -29.219 1.00 125.49 175 GLU C O 1
ATOM 6341 N N . VAL C 1 176 ? -30.415 59.399 -31.983 1.00 112.81 178 VAL C N 1
ATOM 6342 C CA . VAL C 1 176 ? -29.808 59.534 -33.303 1.00 115.34 178 VAL C CA 1
ATOM 6343 C C . VAL C 1 176 ? -30.425 60.709 -34.058 1.00 113.21 178 VAL C C 1
ATOM 6344 O O . VAL C 1 176 ? -29.933 61.114 -35.112 1.00 112.03 178 VAL C O 1
ATOM 6346 N N . LEU C 1 177 ? -31.511 61.252 -33.515 1.00 111.32 179 LEU C N 1
ATOM 6347 C CA . LEU C 1 177 ? -32.129 62.451 -34.055 1.00 108.04 179 LEU C CA 1
ATOM 6348 C C . LEU C 1 177 ? -32.594 63.327 -32.899 1.00 111.35 179 LEU C C 1
ATOM 6349 O O . LEU C 1 177 ? -32.516 62.947 -31.727 1.00 111.64 179 LEU C O 1
ATOM 6351 N N . GLY C 1 178 ? -33.077 64.517 -33.242 1.00 115.20 180 GLY C N 1
ATOM 6352 C CA . GLY C 1 178 ? -33.518 65.475 -32.257 1.00 120.54 180 GLY C CA 1
ATOM 6353 C C . GLY C 1 178 ? -34.957 65.256 -31.826 1.00 122.34 180 GLY C C 1
ATOM 6354 O O . GLY C 1 178 ? -35.670 64.408 -32.372 1.00 125.74 180 GLY C O 1
ATOM 6355 N N . PRO C 1 179 ? -35.402 66.034 -30.836 1.00 119.12 181 PRO C N 1
ATOM 6356 C CA . PRO C 1 179 ? -36.718 65.800 -30.227 1.00 116.72 181 PRO C CA 1
ATOM 6357 C C . PRO C 1 179 ? -37.870 65.734 -31.230 1.00 110.33 181 PRO C C 1
ATOM 6358 O O . PRO C 1 179 ? -37.942 66.510 -32.181 1.00 103.58 181 PRO C O 1
ATOM 6362 N N . TYR C 1 180 ? -38.776 64.785 -30.995 1.00 112.64 182 TYR C N 1
ATOM 6363 C CA . TYR C 1 180 ? -39.947 64.530 -31.822 1.00 109.28 182 TYR C CA 1
ATOM 6364 C C . TYR C 1 180 ? -41.054 63.968 -30.943 1.00 104.09 182 TYR C C 1
ATOM 6365 O O . TYR C 1 180 ? -40.802 63.378 -29.895 1.00 107.25 182 TYR C O 1
ATOM 6374 N N . VAL C 1 181 ? -42.289 64.165 -31.383 1.00 91.02 183 VAL C N 1
ATOM 6375 C CA . VAL C 1 181 ? -43.433 63.542 -30.734 1.00 80.62 183 VAL C CA 1
ATOM 6376 C C . VAL C 1 181 ? -43.834 62.329 -31.565 1.00 81.40 183 VAL C C 1
ATOM 6377 O O . VAL C 1 181 ? -44.131 62.448 -32.762 1.00 74.82 183 VAL C O 1
ATOM 6381 N N . ASP C 1 182 ? -43.848 61.155 -30.938 1.00 89.51 184 ASP C N 1
ATOM 6382 C CA . ASP C 1 182 ? -44.093 59.914 -31.669 1.00 93.19 184 ASP C CA 1
ATOM 6383 C C . ASP C 1 182 ? -45.574 59.786 -32.002 1.00 83.00 184 ASP C C 1
ATOM 6384 O O . ASP C 1 182 ? -46.416 59.690 -31.101 1.00 85.83 184 ASP C O 1
ATOM 6389 N N . GLY C 1 183 ? -45.883 59.767 -33.295 1.00 75.07 185 GLY C N 1
ATOM 6390 C CA . GLY C 1 183 ? -47.249 59.702 -33.766 1.00 76.45 185 GLY C CA 1
ATOM 6391 C C . GLY C 1 183 ? -47.840 61.028 -34.190 1.00 70.50 185 GLY C C 1
ATOM 6392 O O . GLY C 1 183 ? -48.990 61.055 -34.647 1.00 69.36 185 GLY C O 1
ATOM 6393 N N . LEU C 1 184 ? -47.099 62.127 -34.054 1.00 63.75 186 LEU C N 1
ATOM 6394 C CA . LEU C 1 184 ? -47.644 63.437 -34.386 1.00 56.86 186 LEU C CA 1
ATOM 6395 C C . LEU C 1 184 ? -47.866 63.550 -35.890 1.00 63.84 186 LEU C C 1
ATOM 6396 O O . LEU C 1 184 ? -46.973 63.242 -36.686 1.00 71.33 186 LEU C O 1
ATOM 6401 N N . SER C 1 185 ? -49.069 63.975 -36.275 1.00 60.51 187 SER C N 1
ATOM 6402 C CA . SER C 1 185 ? -49.381 64.206 -37.680 1.00 55.34 187 SER C CA 1
ATOM 6403 C C . SER C 1 185 ? -48.523 65.329 -38.236 1.00 58.99 187 SER C C 1
ATOM 6404 O O . SER C 1 185 ? -48.524 66.443 -37.704 1.00 48.89 187 SER C O 1
ATOM 6407 N N . LYS C 1 186 ? -47.801 65.034 -39.305 1.00 61.84 188 LYS C N 1
ATOM 6408 C CA . LYS C 1 186 ? -47.087 66.032 -40.090 1.00 55.08 188 LYS C CA 1
ATOM 6409 C C . LYS C 1 186 ? -47.741 66.016 -41.467 1.00 54.37 188 LYS C C 1
ATOM 6410 O O . LYS C 1 186 ? -47.601 65.041 -42.217 1.00 48.67 188 LYS C O 1
ATOM 6416 N N . LEU C 1 187 ? -48.492 67.067 -41.784 1.00 51.25 189 LEU C N 1
ATOM 6417 C CA . LEU C 1 187 ? -49.402 67.050 -42.921 1.00 53.19 189 LEU C CA 1
ATOM 6418 C C . LEU C 1 187 ? -48.906 67.991 -44.010 1.00 43.87 189 LEU C C 1
ATOM 6419 O O . LEU C 1 187 ? -48.669 69.175 -43.750 1.00 42.04 189 LEU C O 1
ATOM 6424 N N . ALA C 1 188 ? -48.736 67.456 -45.221 1.00 41.49 190 ALA C N 1
ATOM 6425 C CA . ALA C 1 188 ? -48.380 68.291 -46.362 1.00 48.53 190 ALA C CA 1
ATOM 6426 C C . ALA C 1 188 ? -49.565 69.156 -46.767 1.00 51.04 190 ALA C C 1
ATOM 6427 O O . ALA C 1 188 ? -50.706 68.691 -46.795 1.00 55.64 190 ALA C O 1
ATOM 6429 N N . VAL C 1 189 ? -49.290 70.418 -47.084 1.00 49.39 191 VAL C N 1
ATOM 6430 C CA . VAL C 1 189 ? -50.313 71.363 -47.511 1.00 47.31 191 VAL C CA 1
ATOM 6431 C C . VAL C 1 189 ? -49.802 72.111 -48.733 1.00 51.54 191 VAL C C 1
ATOM 6432 O O . VAL C 1 189 ? -48.602 72.371 -48.866 1.00 49.40 191 VAL C O 1
ATOM 6436 N N . THR C 1 190 ? -50.720 72.451 -49.644 1.00 48.93 192 THR C N 1
ATOM 6437 C CA . THR C 1 190 ? -50.328 73.045 -50.922 1.00 55.21 192 THR C CA 1
ATOM 6438 C C . THR C 1 190 ? -50.983 74.396 -51.181 1.00 53.45 192 THR C C 1
ATOM 6439 O O . THR C 1 190 ? -50.851 74.928 -52.289 1.00 50.81 192 THR C O 1
ATOM 6443 N N . SER C 1 191 ? -51.671 74.966 -50.194 1.00 44.56 193 SER C N 1
ATOM 6444 C CA . SER C 1 191 ? -52.283 76.280 -50.333 1.00 50.95 193 SER C CA 1
ATOM 6445 C C . SER C 1 191 ? -52.601 76.798 -48.944 1.00 48.40 193 SER C C 1
ATOM 6446 O O . SER C 1 191 ? -52.643 76.032 -47.974 1.00 48.19 193 SER C O 1
ATOM 6449 N N . TYR C 1 192 ? -52.838 78.110 -48.857 1.00 46.09 194 TYR C N 1
ATOM 6450 C CA . TYR C 1 192 ? -53.268 78.668 -47.582 1.00 42.21 194 TYR C CA 1
ATOM 6451 C C . TYR C 1 192 ? -54.597 78.069 -47.135 1.00 39.24 194 TYR C C 1
ATOM 6452 O O . TYR C 1 192 ? -54.819 77.883 -45.933 1.00 40.62 194 TYR C O 1
ATOM 6461 N N . LYS C 1 193 ? -55.499 77.755 -48.072 1.00 42.47 195 LYS C N 1
ATOM 6462 C CA . LYS C 1 193 ? -56.797 77.220 -47.659 1.00 40.51 195 LYS C CA 1
ATOM 6463 C C . LYS C 1 193 ? -56.650 75.875 -46.950 1.00 42.65 195 LYS C C 1
ATOM 6464 O O . LYS C 1 193 ? -57.361 75.600 -45.974 1.00 44.59 195 LYS C O 1
ATOM 6470 N N . ASP C 1 194 ? -55.750 75.023 -47.442 1.00 36.30 196 ASP C N 1
ATOM 6471 C CA . ASP C 1 194 ? -55.458 73.745 -46.788 1.00 49.48 196 ASP C CA 1
ATOM 6472 C C . ASP C 1 194 ? -54.973 73.965 -45.361 1.00 44.44 196 ASP C C 1
ATOM 6473 O O . ASP C 1 194 ? -55.424 73.306 -44.418 1.00 43.66 196 ASP C O 1
ATOM 6478 N N . ILE C 1 195 ? -54.003 74.861 -45.200 1.00 41.78 197 ILE C N 1
ATOM 6479 C CA . ILE C 1 195 ? -53.406 75.113 -43.901 1.00 50.33 197 ILE C CA 1
ATOM 6480 C C . ILE C 1 195 ? -54.371 75.864 -43.003 1.00 50.10 197 ILE C C 1
ATOM 6481 O O . ILE C 1 195 ? -54.292 75.749 -41.776 1.00 55.53 197 ILE C O 1
ATOM 6486 N N . GLU C 1 196 ? -55.315 76.600 -43.594 1.00 46.57 198 GLU C N 1
ATOM 6487 C CA . GLU C 1 196 ? -56.337 77.286 -42.815 1.00 47.73 198 GLU C CA 1
ATOM 6488 C C . GLU C 1 196 ? -57.304 76.301 -42.167 1.00 56.75 198 GLU C C 1
ATOM 6489 O O . GLU C 1 196 ? -57.697 76.486 -41.009 1.00 53.49 198 GLU C O 1
ATOM 6495 N N . SER C 1 197 ? -57.711 75.258 -42.893 1.00 64.25 199 SER C N 1
ATOM 6496 C CA . SER C 1 197 ? -58.621 74.274 -42.312 1.00 68.23 199 SER C CA 1
ATOM 6497 C C . SER C 1 197 ? -57.966 73.533 -41.147 1.00 69.26 199 SER C C 1
ATOM 6498 O O . SER C 1 197 ? -58.588 73.335 -40.097 1.00 70.19 199 SER C O 1
ATOM 6501 N N . LEU C 1 198 ? -56.710 73.118 -41.315 1.00 58.43 200 LEU C N 1
ATOM 6502 C CA . LEU C 1 198 ? -55.987 72.453 -40.237 1.00 62.39 200 LEU C CA 1
ATOM 6503 C C . LEU C 1 198 ? -55.840 73.371 -39.033 1.00 59.38 200 LEU C C 1
ATOM 6504 O O . LEU C 1 198 ? -56.251 73.033 -37.917 1.00 55.81 200 LEU C O 1
ATOM 6509 N N . MET C 1 199 ? -55.245 74.545 -39.247 1.00 54.26 201 MET C N 1
ATOM 6510 C CA . MET C 1 199 ? -55.055 75.512 -38.177 1.00 54.21 201 MET C CA 1
ATOM 6511 C C . MET C 1 199 ? -56.381 75.866 -37.507 1.00 56.87 201 MET C C 1
ATOM 6512 O O . MET C 1 199 ? -56.433 76.057 -36.286 1.00 56.21 201 MET C O 1
ATOM 6517 N N . SER C 1 200 ? -57.477 75.885 -38.269 1.00 57.52 202 SER C N 1
ATOM 6518 C CA . SER C 1 200 ? -58.779 76.095 -37.643 1.00 62.54 202 SER C CA 1
ATOM 6519 C C . SER C 1 200 ? -59.223 74.870 -36.847 1.00 65.10 202 SER C C 1
ATOM 6520 O O . SER C 1 200 ? -59.924 75.010 -35.836 1.00 71.17 202 SER C O 1
ATOM 6523 N N . GLU C 1 201 ? -58.816 73.669 -37.273 1.00 58.43 203 GLU C N 1
ATOM 6524 C CA . GLU C 1 201 ? -59.186 72.455 -36.548 1.00 62.74 203 GLU C CA 1
ATOM 6525 C C . GLU C 1 201 ? -58.427 72.335 -35.231 1.00 62.18 203 GLU C C 1
ATOM 6526 O O . GLU C 1 201 ? -59.003 71.947 -34.206 1.00 59.02 203 GLU C O 1
ATOM 6532 N N . GLY C 1 202 ? -57.127 72.641 -35.243 1.00 57.29 204 GLY C N 1
ATOM 6533 C CA . GLY C 1 202 ? -56.370 72.618 -34.004 1.00 58.76 204 GLY C CA 1
ATOM 6534 C C . GLY C 1 202 ? -56.861 73.653 -33.015 1.00 59.72 204 GLY C C 1
ATOM 6535 O O . GLY C 1 202 ? -56.921 73.401 -31.809 1.00 59.45 204 GLY C O 1
ATOM 6536 N N . ASN C 1 203 ? -57.245 74.827 -33.516 1.00 58.09 205 ASN C N 1
ATOM 6537 C CA . ASN C 1 203 ? -57.644 75.902 -32.620 1.00 59.87 205 ASN C CA 1
ATOM 6538 C C . ASN C 1 203 ? -58.899 75.547 -31.833 1.00 54.11 205 ASN C C 1
ATOM 6539 O O . ASN C 1 203 ? -59.047 75.974 -30.682 1.00 55.60 205 ASN C O 1
ATOM 6544 N N . LYS C 1 204 ? -59.805 74.762 -32.419 1.00 58.80 206 LYS C N 1
ATOM 6545 C CA . LYS C 1 204 ? -61.010 74.350 -31.705 1.00 69.14 206 LYS C CA 1
ATOM 6546 C C . LYS C 1 204 ? -60.818 73.082 -30.883 1.00 68.56 206 LYS C C 1
ATOM 6547 O O . LYS C 1 204 ? -61.678 72.764 -30.052 1.00 66.64 206 LYS C O 1
ATOM 6553 N N . SER C 1 205 ? -59.714 72.363 -31.067 1.00 65.25 207 SER C N 1
ATOM 6554 C CA . SER C 1 205 ? -59.450 71.157 -30.295 1.00 70.71 207 SER C CA 1
ATOM 6555 C C . SER C 1 205 ? -58.622 71.431 -29.045 1.00 77.33 207 SER C C 1
ATOM 6556 O O . SER C 1 205 ? -58.152 70.485 -28.404 1.00 70.73 207 SER C O 1
ATOM 6559 N N . ARG C 1 206 ? -58.453 72.693 -28.676 1.00 72.26 208 ARG C N 1
ATOM 6560 C CA . ARG C 1 206 ? -57.544 73.075 -27.606 1.00 77.74 208 ARG C CA 1
ATOM 6561 C C . ARG C 1 206 ? -58.231 73.047 -26.247 1.00 83.71 208 ARG C C 1
ATOM 6562 O O . ARG C 1 206 ? -59.389 73.450 -26.114 1.00 89.22 208 ARG C O 1
ATOM 6570 N N . THR C 1 207 ? -57.502 72.568 -25.240 1.00 85.05 209 THR C N 1
ATOM 6571 C CA . THR C 1 207 ? -57.996 72.505 -23.864 1.00 85.50 209 THR C CA 1
ATOM 6572 C C . THR C 1 207 ? -58.296 73.898 -23.315 1.00 88.84 209 THR C C 1
ATOM 6573 O O . THR C 1 207 ? -59.276 74.096 -22.597 1.00 97.91 209 THR C O 1
ATOM 6577 N N . GLU C 1 216 ? -61.734 77.704 -21.614 1.00 88.30 218 GLU C N 1
ATOM 6578 C CA . GLU C 1 216 ? -60.417 77.271 -22.079 1.00 89.08 218 GLU C CA 1
ATOM 6579 C C . GLU C 1 216 ? -59.378 77.389 -20.963 1.00 86.87 218 GLU C C 1
ATOM 6580 O O . GLU C 1 216 ? -59.579 78.124 -19.998 1.00 92.39 218 GLU C O 1
ATOM 6586 N N . SER C 1 217 ? -58.270 76.664 -21.104 1.00 81.10 219 SER C N 1
ATOM 6587 C CA . SER C 1 217 ? -57.240 76.585 -20.074 1.00 76.00 219 SER C CA 1
ATOM 6588 C C . SER C 1 217 ? -56.085 77.519 -20.409 1.00 67.04 219 SER C C 1
ATOM 6589 O O . SER C 1 217 ? -55.539 77.474 -21.517 1.00 60.26 219 SER C O 1
ATOM 6592 N N . SER C 1 218 ? -55.717 78.361 -19.447 1.00 69.91 220 SER C N 1
ATOM 6593 C CA . SER C 1 218 ? -54.556 79.233 -19.572 1.00 65.25 220 SER C CA 1
ATOM 6594 C C . SER C 1 218 ? -53.256 78.527 -19.224 1.00 62.58 220 SER C C 1
ATOM 6595 O O . SER C 1 218 ? -52.205 79.182 -19.203 1.00 49.91 220 SER C O 1
ATOM 6598 N N . ARG C 1 219 ? -53.317 77.215 -18.963 1.00 55.77 221 ARG C N 1
ATOM 6599 C CA . ARG C 1 219 ? -52.183 76.433 -18.483 1.00 56.70 221 ARG C CA 1
ATOM 6600 C C . ARG C 1 219 ? -51.659 75.429 -19.509 1.00 52.80 221 ARG C C 1
ATOM 6601 O O . ARG C 1 219 ? -50.829 74.585 -19.155 1.00 58.05 221 ARG C O 1
ATOM 6609 N N . SER C 1 220 ? -52.113 75.494 -20.760 1.00 51.94 222 SER C N 1
ATOM 6610 C CA . SER C 1 220 ? -51.580 74.669 -21.837 1.00 50.09 222 SER C CA 1
ATOM 6611 C C . SER C 1 220 ? -50.718 75.494 -22.787 1.00 46.70 222 SER C C 1
ATOM 6612 O O . SER C 1 220 ? -50.910 76.705 -22.938 1.00 43.57 222 SER C O 1
ATOM 6615 N N . HIS C 1 221 ? -49.750 74.819 -23.413 1.00 43.74 223 HIS C N 1
ATOM 6616 C CA . HIS C 1 221 ? -48.882 75.395 -24.433 1.00 35.32 223 HIS C CA 1
ATOM 6617 C C . HIS C 1 221 ? -49.262 74.818 -25.790 1.00 36.57 223 HIS C C 1
ATOM 6618 O O . HIS C 1 221 ? -49.595 73.637 -25.893 1.00 45.45 223 HIS C O 1
ATOM 6625 N N . ALA C 1 222 ? -49.217 75.645 -26.829 1.00 31.40 224 ALA C N 1
ATOM 6626 C CA . ALA C 1 222 ? -49.520 75.198 -28.186 1.00 36.12 224 ALA C CA 1
ATOM 6627 C C . ALA C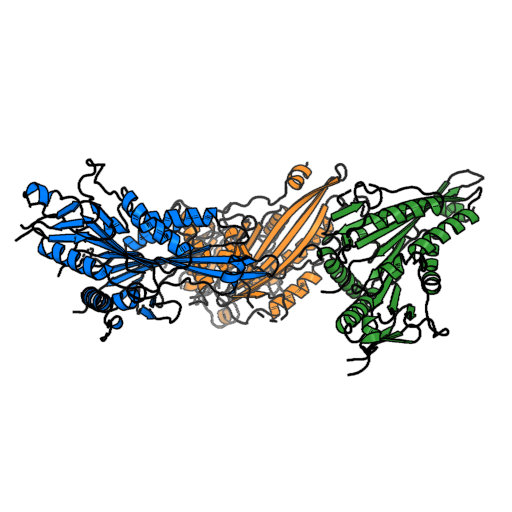 1 222 ? -48.320 75.472 -29.076 1.00 29.23 224 ALA C C 1
ATOM 6628 O O . ALA C 1 222 ? -47.799 76.593 -29.086 1.00 35.05 224 ALA C O 1
ATOM 6630 N N . VAL C 1 223 ? -47.890 74.456 -29.831 1.00 30.28 225 VAL C N 1
ATOM 6631 C CA . VAL C 1 223 ? -46.767 74.571 -30.758 1.00 28.00 225 VAL C CA 1
ATOM 6632 C C . VAL C 1 223 ? -47.266 74.322 -32.180 1.00 41.18 225 VAL C C 1
ATOM 6633 O O . VAL C 1 223 ? -47.669 73.198 -32.516 1.00 39.82 225 VAL C O 1
ATOM 6637 N N . PHE C 1 224 ? -47.209 75.361 -33.017 1.00 35.23 226 PHE C N 1
ATOM 6638 C CA . PHE C 1 224 ? -47.537 75.285 -34.440 1.00 32.18 226 PHE C CA 1
ATOM 6639 C C . PHE C 1 224 ? -46.220 75.240 -35.202 1.00 33.31 226 PHE C C 1
ATOM 6640 O O . PHE C 1 224 ? -45.377 76.129 -35.035 1.00 35.01 226 PHE C O 1
ATOM 6648 N N . LYS C 1 225 ? -46.028 74.201 -36.009 1.00 35.55 227 LYS C N 1
ATOM 6649 C CA . LYS C 1 225 ? -44.738 73.945 -36.646 1.00 40.63 227 LYS C CA 1
ATOM 6650 C C . LYS C 1 225 ? -44.905 73.783 -38.154 1.00 46.54 227 LYS C C 1
ATOM 6651 O O . LYS C 1 225 ? -45.759 73.020 -38.612 1.00 46.46 227 LYS C O 1
ATOM 6657 N N . ILE C 1 226 ? -44.078 74.492 -38.918 1.00 41.94 228 ILE C N 1
ATOM 6658 C CA . ILE C 1 226 ? -44.051 74.409 -40.371 1.00 44.03 228 ILE C CA 1
ATOM 6659 C C . ILE C 1 226 ? -42.671 73.935 -40.789 1.00 46.04 228 ILE C C 1
ATOM 6660 O O . ILE C 1 226 ? -41.662 74.502 -40.354 1.00 47.62 228 ILE C O 1
ATOM 6665 N N . THR C 1 227 ? -42.621 72.906 -41.624 1.00 48.23 229 THR C N 1
ATOM 6666 C CA . THR C 1 227 ? -41.378 72.470 -42.248 1.00 44.93 229 THR C CA 1
ATOM 6667 C C . THR C 1 227 ? -41.426 72.889 -43.709 1.00 48.43 229 THR C C 1
ATOM 6668 O O . THR C 1 227 ? -42.292 72.421 -44.460 1.00 44.61 229 THR C O 1
ATOM 6672 N N . LEU C 1 228 ? -40.514 73.782 -44.105 1.00 46.46 230 LEU C N 1
ATOM 6673 C CA . LEU C 1 228 ? -40.395 74.225 -45.494 1.00 41.29 230 LEU C CA 1
ATOM 6674 C C . LEU C 1 228 ? -39.220 73.502 -46.149 1.00 49.60 230 LEU C C 1
ATOM 6675 O O . LEU C 1 228 ? -38.058 73.753 -45.806 1.00 50.68 230 LEU C O 1
ATOM 6680 N N . THR C 1 229 ? -39.518 72.607 -47.095 1.00 44.68 231 THR C N 1
ATOM 6681 C CA . THR C 1 229 ? -38.491 71.814 -47.763 1.00 49.97 231 THR C CA 1
ATOM 6682 C C . THR C 1 229 ? -38.302 72.368 -49.165 1.00 55.89 231 THR C C 1
ATOM 6683 O O . THR C 1 229 ? -39.196 72.260 -50.010 1.00 54.28 231 THR C O 1
ATOM 6687 N N . HIS C 1 230 ? -37.139 72.966 -49.393 1.00 57.36 232 HIS C N 1
ATOM 6688 C CA . HIS C 1 230 ? -36.786 73.586 -50.660 1.00 51.48 232 HIS C CA 1
ATOM 6689 C C . HIS C 1 230 ? -35.851 72.642 -51.405 1.00 61.25 232 HIS C C 1
ATOM 6690 O O . HIS C 1 230 ? -34.775 72.301 -50.901 1.00 58.65 232 HIS C O 1
ATOM 6697 N N . THR C 1 231 ? -36.272 72.207 -52.586 1.00 62.76 233 THR C N 1
ATOM 6698 C CA . THR C 1 231 ? -35.483 71.336 -53.438 1.00 56.71 233 THR C CA 1
ATOM 6699 C C . THR C 1 231 ? -34.970 72.137 -54.623 1.00 62.54 233 THR C C 1
ATOM 6700 O O . THR C 1 231 ? -35.740 72.843 -55.283 1.00 63.28 233 THR C O 1
ATOM 6704 N N . LEU C 1 232 ? -33.668 72.048 -54.866 1.00 66.64 234 LEU C N 1
ATOM 6705 C CA . LEU C 1 232 ? -33.037 72.614 -56.049 1.00 73.68 234 LEU C CA 1
ATOM 6706 C C . LEU C 1 232 ? -32.649 71.476 -56.981 1.00 68.77 234 LEU C C 1
ATOM 6707 O O . LEU C 1 232 ? -32.033 70.501 -56.539 1.00 73.44 234 LEU C O 1
ATOM 6712 N N . TYR C 1 233 ? -33.027 71.592 -58.254 1.00 71.47 235 TYR C N 1
ATOM 6713 C CA . TYR C 1 233 ? -32.688 70.614 -59.281 1.00 76.22 235 TYR C CA 1
ATOM 6714 C C . TYR C 1 233 ? -31.747 71.234 -60.309 1.00 83.71 235 TYR C C 1
ATOM 6715 O O . TYR C 1 233 ? -31.847 72.420 -60.636 1.00 83.03 235 TYR C O 1
ATOM 6724 N N . ASP C 1 234 ? -30.839 70.416 -60.825 1.00 84.06 236 ASP C N 1
ATOM 6725 C CA . ASP C 1 234 ? -29.920 70.837 -61.866 1.00 93.21 236 ASP C CA 1
ATOM 6726 C C . ASP C 1 234 ? -30.526 70.533 -63.240 1.00 102.60 236 ASP C C 1
ATOM 6727 O O . ASP C 1 234 ? -31.529 69.825 -63.364 1.00 96.75 236 ASP C O 1
ATOM 6732 N N . VAL C 1 235 ? -29.930 71.111 -64.277 1.00 115.14 237 VAL C N 1
ATOM 6733 C CA . VAL C 1 235 ? -30.315 70.841 -65.659 1.00 120.79 237 VAL C CA 1
ATOM 6734 C C . VAL C 1 235 ? -29.306 69.931 -66.347 1.00 128.67 237 VAL C C 1
ATOM 6735 O O . VAL C 1 235 ? -29.682 68.965 -67.013 1.00 133.32 237 VAL C O 1
ATOM 6739 N N . LYS C 1 236 ? -28.013 70.227 -66.190 1.00 129.66 238 LYS C N 1
ATOM 6740 C CA . LYS C 1 236 ? -26.981 69.419 -66.835 1.00 131.72 238 LYS C CA 1
ATOM 6741 C C . LYS C 1 236 ? -26.981 67.992 -66.301 1.00 129.02 238 LYS C C 1
ATOM 6742 O O . LYS C 1 236 ? -26.887 67.032 -67.075 1.00 134.46 238 LYS C O 1
ATOM 6744 N N . SER C 1 237 ? -27.088 67.833 -64.981 1.00 121.61 239 SER C N 1
ATOM 6745 C CA . SER C 1 237 ? -27.165 66.516 -64.366 1.00 121.90 239 SER C CA 1
ATOM 6746 C C . SER C 1 237 ? -28.573 66.140 -63.924 1.00 120.80 239 SER C C 1
ATOM 6747 O O . SER C 1 237 ? -28.857 64.948 -63.765 1.00 115.34 239 SER C O 1
ATOM 6750 N N . GLY C 1 238 ? -29.455 67.117 -63.721 1.00 128.65 240 GLY C N 1
ATOM 6751 C CA . GLY C 1 238 ? -30.793 66.837 -63.251 1.00 133.52 240 GLY C CA 1
ATOM 6752 C C . GLY C 1 238 ? -30.893 66.380 -61.814 1.00 128.93 240 GLY C C 1
ATOM 6753 O O . GLY C 1 238 ? -32.001 66.071 -61.357 1.00 134.90 240 GLY C O 1
ATOM 6754 N N . THR C 1 239 ? -29.779 66.324 -61.086 1.00 114.51 241 THR C N 1
ATOM 6755 C CA . THR C 1 239 ? -29.790 65.873 -59.702 1.00 96.50 241 THR C CA 1
ATOM 6756 C C . THR C 1 239 ? -30.368 66.953 -58.795 1.00 92.71 241 THR C C 1
ATOM 6757 O O . THR C 1 239 ? -30.220 68.152 -59.051 1.00 83.53 241 THR C O 1
ATOM 6761 N N . SER C 1 240 ? -31.032 66.515 -57.728 1.00 89.25 242 SER C N 1
ATOM 6762 C CA . SER C 1 240 ? -31.695 67.411 -56.794 1.00 87.56 242 SER C CA 1
ATOM 6763 C C . SER C 1 240 ? -30.868 67.593 -55.525 1.00 81.96 242 SER C C 1
ATOM 6764 O O . SER C 1 240 ? -29.852 66.928 -55.304 1.00 83.04 242 SER C O 1
ATOM 6767 N N . GLY C 1 241 ? -31.326 68.525 -54.693 1.00 78.80 243 GLY C N 1
ATOM 6768 C CA . GLY C 1 241 ? -30.738 68.765 -53.389 1.00 70.47 243 GLY C CA 1
ATOM 6769 C C . GLY C 1 241 ? -31.699 69.572 -52.550 1.00 67.03 243 GLY C C 1
ATOM 6770 O O . GLY C 1 241 ? -32.442 70.408 -53.069 1.00 69.64 243 GLY C O 1
ATOM 6771 N N . GLU C 1 242 ? -31.693 69.320 -51.246 1.00 65.96 244 GLU C N 1
ATOM 6772 C CA . GLU C 1 242 ? -32.688 69.907 -50.359 1.00 67.22 244 GLU C CA 1
ATOM 6773 C C . GLU C 1 242 ? -32.067 70.862 -49.347 1.00 68.04 244 GLU C C 1
ATOM 6774 O O . GLU C 1 242 ? -31.006 70.587 -48.781 1.00 70.29 244 GLU C O 1
ATOM 6780 N N . LYS C 1 243 ? -32.756 71.981 -49.132 1.00 62.23 245 LYS C N 1
ATOM 6781 C CA . LYS C 1 243 ? -32.518 72.899 -48.028 1.00 55.02 245 LYS C CA 1
ATOM 6782 C C . LYS C 1 243 ? -33.823 73.028 -47.258 1.00 56.02 245 LYS C C 1
ATOM 6783 O O . LYS C 1 243 ? -34.873 73.279 -47.863 1.00 48.32 245 LYS C O 1
ATOM 6789 N N . VAL C 1 244 ? -33.756 72.852 -45.938 1.00 56.46 246 VAL C N 1
ATOM 6790 C CA . VAL C 1 244 ? -34.938 72.658 -45.101 1.00 41.61 246 VAL C CA 1
ATOM 6791 C C . VAL C 1 244 ? -34.899 73.625 -43.927 1.00 48.92 246 VAL C C 1
ATOM 6792 O O . VAL C 1 244 ? -34.016 73.526 -43.064 1.00 46.11 246 VAL C O 1
ATOM 6796 N N . GLY C 1 245 ? -35.879 74.519 -43.869 1.00 45.71 247 GLY C N 1
ATOM 6797 C CA . GLY C 1 245 ? -36.075 75.418 -42.734 1.00 38.69 247 GLY C CA 1
ATOM 6798 C C . GLY C 1 245 ? -37.343 75.037 -41.989 1.00 45.90 247 GLY C C 1
ATOM 6799 O O . GLY C 1 245 ? -38.371 74.735 -42.607 1.00 50.14 247 GLY C O 1
ATOM 6800 N N . LYS C 1 246 ? -37.258 75.013 -40.666 1.00 43.65 248 LYS C N 1
ATOM 6801 C CA . LYS C 1 246 ? -38.405 74.743 -39.816 1.00 50.26 248 LYS C CA 1
ATOM 6802 C C . LYS C 1 246 ? -38.800 76.020 -39.090 1.00 55.71 248 LYS C C 1
ATOM 6803 O O . LYS C 1 246 ? -37.939 76.810 -38.699 1.00 48.64 248 LYS C O 1
ATOM 6809 N N . LEU C 1 247 ? -40.103 76.224 -38.924 1.00 49.01 249 LEU C N 1
ATOM 6810 C CA . LEU C 1 247 ? -40.637 77.368 -38.196 1.00 42.29 249 LEU C CA 1
ATOM 6811 C C . LEU C 1 247 ? -41.473 76.834 -37.045 1.00 42.97 249 LEU C C 1
ATOM 6812 O O . LEU C 1 247 ? -42.407 76.059 -37.270 1.00 45.32 249 LEU C O 1
ATOM 6817 N N . SER C 1 248 ? -41.161 77.259 -35.824 1.00 42.63 250 SER C N 1
ATOM 6818 C CA . SER C 1 248 ? -41.903 76.834 -34.640 1.00 37.35 250 SER C CA 1
ATOM 6819 C C . SER C 1 248 ? -42.519 78.065 -34.003 1.00 40.36 250 SER C C 1
ATOM 6820 O O . SER C 1 248 ? -41.810 79.020 -33.676 1.00 33.55 250 SER C O 1
ATOM 6823 N N . LEU C 1 249 ? -43.836 78.044 -33.835 1.00 33.07 251 LEU C N 1
ATOM 6824 C CA . LEU C 1 249 ? -44.580 79.186 -33.334 1.00 30.72 251 LEU C CA 1
ATOM 6825 C C . LEU C 1 249 ? -45.315 78.733 -32.085 1.00 38.66 251 LEU C C 1
ATOM 6826 O O . LEU C 1 249 ? -46.257 77.939 -32.170 1.00 33.10 251 LEU C O 1
ATOM 6831 N N . VAL C 1 250 ? -44.869 79.242 -30.938 1.00 28.57 252 VAL C N 1
ATOM 6832 C CA . VAL C 1 250 ? -45.216 78.707 -29.626 1.00 31.07 252 VAL C CA 1
ATOM 6833 C C . VAL C 1 250 ? -46.042 79.757 -28.886 1.00 30.56 252 VAL C C 1
ATOM 6834 O O . VAL C 1 250 ? -45.614 80.910 -28.742 1.00 36.20 252 VAL C O 1
ATOM 6838 N N . ASP C 1 251 ? -47.242 79.373 -28.466 1.00 26.96 253 ASP C N 1
ATOM 6839 C CA . ASP C 1 251 ? -48.100 80.206 -27.633 1.00 26.31 253 ASP C CA 1
ATOM 6840 C C . ASP C 1 251 ? -48.146 79.541 -26.251 1.00 37.31 253 ASP C C 1
ATOM 6841 O O . ASP C 1 251 ? -48.831 78.529 -26.051 1.00 32.74 253 ASP C O 1
ATOM 6846 N N . LEU C 1 252 ? -47.421 80.116 -25.294 1.00 31.22 254 LEU C N 1
ATOM 6847 C CA . LEU C 1 252 ? -47.216 79.430 -24.027 1.00 28.36 254 LEU C CA 1
ATOM 6848 C C . LEU C 1 252 ? -48.400 79.639 -23.092 1.00 35.16 254 LEU C C 1
ATOM 6849 O O . LEU C 1 252 ? -49.272 80.488 -23.316 1.00 35.71 254 LEU C O 1
ATOM 6854 N N . ALA C 1 253 ? -48.403 78.847 -22.022 1.00 38.46 255 ALA C N 1
ATOM 6855 C CA . ALA C 1 253 ? -49.269 79.087 -20.879 1.00 48.49 255 ALA C CA 1
ATOM 6856 C C . ALA C 1 253 ? -48.877 80.379 -20.169 1.00 40.16 255 ALA C C 1
ATOM 6857 O O . ALA C 1 253 ? -47.723 80.829 -20.225 1.00 37.79 255 ALA C O 1
ATOM 6859 N N . GLY C 1 254 ? -49.863 80.975 -19.505 1.00 44.26 256 GLY C N 1
ATOM 6860 C CA . GLY C 1 254 ? -49.687 82.195 -18.744 1.00 41.23 256 GLY C CA 1
ATOM 6861 C C . GLY C 1 254 ? -48.657 82.078 -17.639 1.00 47.38 256 GLY C C 1
ATOM 6862 O O . GLY C 1 254 ? -48.722 81.167 -16.807 1.00 39.94 256 GLY C O 1
ATOM 6863 N N . SER C 1 255 ? -47.728 83.035 -17.606 1.00 45.27 257 SER C N 1
ATOM 6864 C CA . SER C 1 255 ? -46.552 82.995 -16.745 1.00 55.80 257 SER C CA 1
ATOM 6865 C C . SER C 1 255 ? -46.846 83.272 -15.273 1.00 56.69 257 SER C C 1
ATOM 6866 O O . SER C 1 255 ? -45.934 83.134 -14.452 1.00 58.61 257 SER C O 1
ATOM 6869 N N . GLU C 1 256 ? -48.076 83.636 -14.909 1.00 54.63 258 GLU C N 1
ATOM 6870 C CA . GLU C 1 256 ? -48.331 84.058 -13.537 1.00 51.97 258 GLU C CA 1
ATOM 6871 C C . GLU C 1 256 ? -48.206 82.879 -12.568 1.00 66.68 258 GLU C C 1
ATOM 6872 O O . GLU C 1 256 ? -48.157 81.708 -12.960 1.00 75.86 258 GLU C O 1
ATOM 6878 N N . ARG C 1 257 ? -48.155 83.218 -11.282 1.00 69.42 259 ARG C N 1
ATOM 6879 C CA . ARG C 1 257 ? -47.902 82.266 -10.195 1.00 88.11 259 ARG C CA 1
ATOM 6880 C C . ARG C 1 257 ? -48.875 81.086 -10.179 1.00 99.88 259 ARG C C 1
ATOM 6881 O O . ARG C 1 257 ? -48.487 79.953 -9.885 1.00 104.73 259 ARG C O 1
ATOM 6883 N N . SER C 1 272 ? -48.345 71.447 -9.427 1.00 117.60 274 SER C N 1
ATOM 6884 C CA . SER C 1 272 ? -47.207 70.600 -9.086 1.00 118.73 274 SER C CA 1
ATOM 6885 C C . SER C 1 272 ? -46.791 69.763 -10.291 1.00 116.49 274 SER C C 1
ATOM 6886 O O . SER C 1 272 ? -45.731 69.143 -10.299 1.00 123.15 274 SER C O 1
ATOM 6888 N N . ASN C 1 273 ? -47.643 69.753 -11.309 1.00 108.51 275 ASN C N 1
ATOM 6889 C CA . ASN C 1 273 ? -47.357 69.048 -12.554 1.00 97.94 275 ASN C CA 1
ATOM 6890 C C . ASN C 1 273 ? -47.846 69.775 -13.802 1.00 84.72 275 ASN C C 1
ATOM 6891 O O . ASN C 1 273 ? -47.229 69.617 -14.861 1.00 76.24 275 ASN C O 1
ATOM 6896 N N . ILE C 1 274 ? -48.929 70.556 -13.722 1.00 83.96 276 ILE C N 1
ATOM 6897 C CA . ILE C 1 274 ? -49.378 71.349 -14.860 1.00 81.97 276 ILE C CA 1
ATOM 6898 C C . ILE C 1 274 ? -48.374 72.446 -15.166 1.00 76.30 276 ILE C C 1
ATOM 6899 O O . ILE C 1 274 ? -48.234 72.871 -16.317 1.00 68.99 276 ILE C O 1
ATOM 6904 N N . ASN C 1 275 ? -47.683 72.938 -14.143 1.00 79.42 277 ASN C N 1
ATOM 6905 C CA . ASN C 1 275 ? -46.753 74.051 -14.300 1.00 79.58 277 ASN C CA 1
ATOM 6906 C C . ASN C 1 275 ? -45.314 73.609 -14.506 1.00 68.59 277 ASN C C 1
ATOM 6907 O O . ASN C 1 275 ? -44.441 74.472 -14.651 1.00 63.02 277 ASN C O 1
ATOM 6912 N N . LYS C 1 276 ? -45.054 72.295 -14.527 1.00 58.61 278 LYS C N 1
ATOM 6913 C CA . LYS C 1 276 ? -43.688 71.786 -14.633 1.00 63.17 278 LYS C CA 1
ATOM 6914 C C . LYS C 1 276 ? -42.976 72.325 -15.875 1.00 62.64 278 LYS C C 1
ATOM 6915 O O . LYS C 1 276 ? -41.807 72.719 -15.812 1.00 66.13 278 LYS C O 1
ATOM 6921 N N . SER C 1 277 ? -43.667 72.348 -17.019 1.00 60.67 279 SER C N 1
ATOM 6922 C CA . SER C 1 277 ? -43.037 72.845 -18.241 1.00 58.37 279 SER C CA 1
ATOM 6923 C C . SER C 1 277 ? -42.771 74.345 -18.164 1.00 59.07 279 SER C C 1
ATOM 6924 O O . SER C 1 277 ? -41.687 74.810 -18.542 1.00 46.51 279 SER C O 1
ATOM 6927 N N . LEU C 1 278 ? -43.747 75.119 -17.678 1.00 49.36 280 LEU C N 1
ATOM 6928 C CA . LEU C 1 278 ? -43.534 76.561 -17.558 1.00 51.69 280 LEU C CA 1
ATOM 6929 C C . LEU C 1 278 ? -42.389 76.867 -16.605 1.00 51.71 280 LEU C C 1
ATOM 6930 O O . LEU C 1 278 ? -41.559 77.741 -16.879 1.00 60.47 280 LEU C O 1
ATOM 6935 N N . THR C 1 279 ? -42.314 76.142 -15.488 1.00 53.55 281 THR C N 1
ATOM 6936 C CA . THR C 1 279 ? -41.280 76.429 -14.507 1.00 56.55 281 THR C CA 1
ATOM 6937 C C . THR C 1 279 ? -39.915 75.936 -14.969 1.00 55.17 281 THR C C 1
ATOM 6938 O O . THR C 1 279 ? -38.899 76.573 -14.664 1.00 58.38 281 THR C O 1
ATOM 6942 N N . THR C 1 280 ? -39.867 74.821 -15.704 1.00 53.68 282 THR C N 1
ATOM 6943 C CA . THR C 1 280 ? -38.584 74.355 -16.221 1.00 53.35 282 THR C CA 1
ATOM 6944 C C . THR C 1 280 ? -38.074 75.295 -17.306 1.00 56.15 282 THR C C 1
ATOM 6945 O O . THR C 1 280 ? -36.861 75.515 -17.418 1.00 48.55 282 THR C O 1
ATOM 6949 N N . LEU C 1 281 ? -38.989 75.878 -18.086 1.00 60.22 283 LEU C N 1
ATOM 6950 C CA . LEU C 1 281 ? -38.610 76.846 -19.112 1.00 50.95 283 LEU C CA 1
ATOM 6951 C C . LEU C 1 281 ? -37.882 78.048 -18.519 1.00 46.11 283 LEU C C 1
ATOM 6952 O O . LEU C 1 281 ? -36.883 78.513 -19.080 1.00 46.21 283 LEU C O 1
ATOM 6957 N N . GLY C 1 282 ? -38.375 78.575 -17.395 1.00 47.42 284 GLY C N 1
ATOM 6958 C CA . GLY C 1 282 ? -37.672 79.660 -16.732 1.00 45.38 284 GLY C CA 1
ATOM 6959 C C . GLY C 1 282 ? -36.281 79.250 -16.280 1.00 54.99 284 GLY C C 1
ATOM 6960 O O . GLY C 1 282 ? -35.325 80.021 -16.396 1.00 51.94 284 GLY C O 1
ATOM 6961 N N . LEU C 1 283 ? -36.146 78.024 -15.769 1.00 51.01 285 LEU C N 1
ATOM 6962 C CA . LEU C 1 283 ? -34.828 77.559 -15.353 1.00 58.41 285 LEU C CA 1
ATOM 6963 C C . LEU C 1 283 ? -33.898 77.418 -16.552 1.00 55.30 285 LEU C C 1
ATOM 6964 O O . LEU C 1 283 ? -32.734 77.820 -16.485 1.00 54.76 285 LEU C O 1
ATOM 6969 N N . VAL C 1 284 ? -34.401 76.879 -17.667 1.00 57.59 286 VAL C N 1
ATOM 6970 C CA . VAL C 1 284 ? -33.588 76.784 -18.876 1.00 53.93 286 VAL C CA 1
ATOM 6971 C C . VAL C 1 284 ? -33.154 78.172 -19.333 1.00 52.13 286 VAL C C 1
ATOM 6972 O O . VAL C 1 284 ? -31.971 78.419 -19.591 1.00 49.67 286 VAL C O 1
ATOM 6976 N N . ILE C 1 285 ? -34.098 79.110 -19.414 1.00 53.27 287 ILE C N 1
ATOM 6977 C CA . ILE C 1 285 ? -33.756 80.447 -19.899 1.00 56.57 287 ILE C CA 1
ATOM 6978 C C . ILE C 1 285 ? -32.737 81.125 -18.975 1.00 60.28 287 ILE C C 1
ATOM 6979 O O . ILE C 1 285 ? -31.761 81.728 -19.444 1.00 58.89 287 ILE C O 1
ATOM 6984 N N . SER C 1 286 ? -32.924 81.013 -17.653 1.00 55.62 288 SER C N 1
ATOM 6985 C CA . SER C 1 286 ? -31.991 81.641 -16.719 1.00 48.58 288 SER C CA 1
ATOM 6986 C C . SER C 1 286 ? -30.598 81.039 -16.831 1.00 58.64 288 SER C C 1
ATOM 6987 O O . SER C 1 286 ? -29.593 81.752 -16.716 1.00 64.53 288 SER C O 1
ATOM 6990 N N . ALA C 1 287 ? -30.515 79.723 -17.035 1.00 53.35 289 ALA C N 1
ATOM 6991 C CA . ALA C 1 287 ? -29.212 79.078 -17.122 1.00 61.69 289 ALA C CA 1
ATOM 6992 C C . ALA C 1 287 ? -28.488 79.462 -18.410 1.00 60.46 289 ALA C C 1
ATOM 6993 O O . ALA C 1 287 ? -27.278 79.720 -18.393 1.00 59.73 289 ALA C O 1
ATOM 6995 N N . LEU C 1 288 ? -29.212 79.511 -19.533 1.00 51.63 290 LEU C N 1
ATOM 6996 C CA . LEU C 1 288 ? -28.593 79.906 -20.794 1.00 57.76 290 LEU C CA 1
ATOM 6997 C C . LEU C 1 288 ? -28.155 81.364 -20.756 1.00 56.89 290 LEU C C 1
ATOM 6998 O O . LEU C 1 288 ? -27.097 81.715 -21.291 1.00 56.89 290 LEU C O 1
ATOM 7003 N N . ALA C 1 289 ? -28.969 82.228 -20.146 1.00 57.38 291 ALA C N 1
ATOM 7004 C CA . ALA C 1 289 ? -28.580 83.623 -19.980 1.00 57.16 291 ALA C CA 1
ATOM 7005 C C . ALA C 1 289 ? -27.283 83.734 -19.191 1.00 62.72 291 ALA C C 1
ATOM 7006 O O . ALA C 1 289 ? -26.389 84.505 -19.557 1.00 72.55 291 ALA C O 1
ATOM 7008 N N . ASP C 1 290 ? -27.160 82.958 -18.108 1.00 65.58 292 ASP C N 1
ATOM 7009 C CA . ASP C 1 290 ? -25.942 82.982 -17.300 1.00 73.29 292 ASP C CA 1
ATOM 7010 C C . ASP C 1 290 ? -24.737 82.467 -18.081 1.00 75.31 292 ASP C C 1
ATOM 7011 O O . ASP C 1 290 ? -23.593 82.815 -17.761 1.00 80.36 292 ASP C O 1
ATOM 7016 N N . GLN C 1 291 ? -24.968 81.628 -19.091 1.00 79.18 293 GLN C N 1
ATOM 7017 C CA . GLN C 1 291 ? -23.885 81.176 -19.960 1.00 80.12 293 GLN C CA 1
ATOM 7018 C C . GLN C 1 291 ? -23.495 82.255 -20.963 1.00 79.59 293 GLN C C 1
ATOM 7019 O O . GLN C 1 291 ? -22.306 82.525 -21.165 1.00 74.06 293 GLN C O 1
ATOM 7025 N N . GLY C 1 292 ? -24.488 82.870 -21.607 1.00 84.64 294 GLY C N 1
ATOM 7026 C CA . GLY C 1 292 ? -24.254 83.804 -22.692 1.00 95.44 294 GLY C CA 1
ATOM 7027 C C . GLY C 1 292 ? -23.449 85.026 -22.302 1.00 107.01 294 GLY C C 1
ATOM 7028 O O . GLY C 1 292 ? -22.336 85.233 -22.800 1.00 111.84 294 GLY C O 1
ATOM 7029 N N . ALA C 1 293 ? -24.006 85.842 -21.411 1.00 105.56 295 ALA C N 1
ATOM 7030 C CA . ALA C 1 293 ? -23.323 87.035 -20.926 1.00 104.31 295 ALA C CA 1
ATOM 7031 C C . ALA C 1 293 ? -22.329 86.697 -19.811 1.00 103.57 295 ALA C C 1
ATOM 7032 O O . ALA C 1 293 ? -21.569 85.729 -19.904 1.00 100.97 295 ALA C O 1
ATOM 7034 N N . ASN C 1 298 ? -20.643 73.343 -20.750 1.00 113.50 300 ASN C N 1
ATOM 7035 C CA . ASN C 1 298 ? -20.826 74.415 -19.775 1.00 111.93 300 ASN C CA 1
ATOM 7036 C C . ASN C 1 298 ? -21.821 74.011 -18.678 1.00 109.37 300 ASN C C 1
ATOM 7037 O O . ASN C 1 298 ? -22.099 72.826 -18.491 1.00 110.02 300 ASN C O 1
ATOM 7039 N N . LYS C 1 299 ? -22.353 75.004 -17.964 1.00 105.38 301 LYS C N 1
ATOM 7040 C CA . LYS C 1 299 ? -23.226 74.748 -16.822 1.00 103.10 301 LYS C CA 1
ATOM 7041 C C . LYS C 1 299 ? -24.515 74.040 -17.245 1.00 97.07 301 LYS C C 1
ATOM 7042 O O . LYS C 1 299 ? -25.002 74.191 -18.370 1.00 82.96 301 LYS C O 1
ATOM 7044 N N . PHE C 1 300 ? -25.076 73.272 -16.309 1.00 95.74 302 PHE C N 1
ATOM 7045 C CA . PHE C 1 300 ? -26.184 72.374 -16.613 1.00 77.50 302 PHE C CA 1
ATOM 7046 C C . PHE C 1 300 ? -27.444 73.152 -16.958 1.00 72.63 302 PHE C C 1
ATOM 7047 O O . PHE C 1 300 ? -27.856 74.054 -16.221 1.00 75.85 302 PHE C O 1
ATOM 7055 N N . VAL C 1 301 ? -28.059 72.790 -18.076 1.00 67.97 303 VAL C N 1
ATOM 7056 C CA . VAL C 1 301 ? -29.327 73.351 -18.517 1.00 71.28 303 VAL C CA 1
ATOM 7057 C C . VAL C 1 301 ? -30.328 72.203 -18.538 1.00 64.83 303 VAL C C 1
ATOM 7058 O O . VAL C 1 301 ? -30.087 71.185 -19.195 1.00 65.55 303 VAL C O 1
ATOM 7062 N N . PRO C 1 302 ? -31.433 72.290 -17.803 1.00 61.07 304 PRO C N 1
ATOM 7063 C CA . PRO C 1 302 ? -32.273 71.103 -17.556 1.00 62.73 304 PRO C CA 1
ATOM 7064 C C . PRO C 1 302 ? -33.368 70.914 -18.606 1.00 61.89 304 PRO C C 1
ATOM 7065 O O . PRO C 1 302 ? -34.559 70.845 -18.289 1.00 66.84 304 PRO C O 1
ATOM 7069 N N . TYR C 1 303 ? -32.957 70.808 -19.872 1.00 65.17 305 TYR C N 1
ATOM 7070 C CA . TYR C 1 303 ? -33.918 70.609 -20.955 1.00 69.72 305 TYR C CA 1
ATOM 7071 C C . TYR C 1 303 ? -34.823 69.415 -20.685 1.00 70.41 305 TYR C C 1
ATOM 7072 O O . TYR C 1 303 ? -36.039 69.483 -20.902 1.00 72.85 305 TYR C O 1
ATOM 7081 N N . ARG C 1 304 ? -34.245 68.305 -20.220 1.00 69.42 306 ARG C N 1
ATOM 7082 C CA . ARG C 1 304 ? -35.001 67.068 -20.105 1.00 74.82 306 ARG C CA 1
ATOM 7083 C C . ARG C 1 304 ? -35.955 67.055 -18.920 1.00 70.71 306 ARG C C 1
ATOM 7084 O O . ARG C 1 304 ? -36.751 66.115 -18.806 1.00 68.98 306 ARG C O 1
ATOM 7092 N N . ASP C 1 305 ? -35.919 68.077 -18.058 1.00 65.22 307 ASP C N 1
ATOM 7093 C CA . ASP C 1 305 ? -36.761 68.090 -16.865 1.00 66.77 307 ASP C CA 1
ATOM 7094 C C . ASP C 1 305 ? -38.224 68.372 -17.174 1.00 66.67 307 ASP C C 1
ATOM 7095 O O . ASP C 1 305 ? -39.069 68.216 -16.284 1.00 67.29 307 ASP C O 1
ATOM 7100 N N . SER C 1 306 ? -38.541 68.800 -18.395 1.00 66.68 308 SER C N 1
ATOM 7101 C CA . SER C 1 306 ? -39.926 68.975 -18.796 1.00 60.42 308 SER C CA 1
ATOM 7102 C C . SER C 1 306 ? -40.055 68.680 -20.286 1.00 62.16 308 SER C C 1
ATOM 7103 O O . SER C 1 306 ? -39.080 68.757 -21.043 1.00 60.66 308 SER C O 1
ATOM 7106 N N . VAL C 1 307 ? -41.275 68.325 -20.694 1.00 59.22 309 VAL C N 1
ATOM 7107 C CA . VAL C 1 307 ? -41.526 67.970 -22.087 1.00 65.52 309 VAL C CA 1
ATOM 7108 C C . VAL C 1 307 ? -41.478 69.200 -22.986 1.00 56.41 309 VAL C C 1
ATOM 7109 O O . VAL C 1 307 ? -41.032 69.125 -24.136 1.00 62.70 309 VAL C O 1
ATOM 7113 N N . LEU C 1 308 ? -41.940 70.344 -22.489 1.00 47.90 310 LEU C N 1
ATOM 7114 C CA . LEU C 1 308 ? -41.843 71.569 -23.276 1.00 51.83 310 LEU C CA 1
ATOM 7115 C C . LEU C 1 308 ? -40.387 71.907 -23.568 1.00 55.25 310 LEU C C 1
ATOM 7116 O O . LEU C 1 308 ? -39.989 72.065 -24.726 1.00 49.78 310 LEU C O 1
ATOM 7121 N N . THR C 1 309 ? -39.567 71.981 -22.522 1.00 52.51 311 THR C N 1
ATOM 7122 C CA . THR C 1 309 ? -38.162 72.302 -22.723 1.00 49.32 311 THR C CA 1
ATOM 7123 C C . THR C 1 309 ? -37.432 71.207 -23.485 1.00 56.78 311 THR C C 1
ATOM 7124 O O . THR C 1 309 ? -36.503 71.503 -24.246 1.00 61.80 311 THR C O 1
ATOM 7128 N N . TRP C 1 310 ? -37.827 69.947 -23.303 1.00 53.63 312 TRP C N 1
ATOM 7129 C CA . TRP C 1 310 ? -37.201 68.881 -24.072 1.00 57.94 312 TRP C CA 1
ATOM 7130 C C . TRP C 1 310 ? -37.505 69.028 -25.556 1.00 61.64 312 TRP C C 1
ATOM 7131 O O . TRP C 1 310 ? -36.604 68.912 -26.395 1.00 50.69 312 TRP C O 1
ATOM 7142 N N . LEU C 1 311 ? -38.765 69.311 -25.898 1.00 63.93 313 LEU C N 1
ATOM 7143 C CA . LEU C 1 311 ? -39.157 69.379 -27.304 1.00 67.30 313 LEU C CA 1
ATOM 7144 C C . LEU C 1 311 ? -38.563 70.597 -27.995 1.00 67.12 313 LEU C C 1
ATOM 7145 O O . LEU C 1 311 ? -38.210 70.537 -29.180 1.00 75.65 313 LEU C O 1
ATOM 7150 N N . LEU C 1 312 ? -38.446 71.712 -27.279 1.00 55.59 314 LEU C N 1
ATOM 7151 C CA . LEU C 1 312 ? -37.869 72.929 -27.832 1.00 52.68 314 LEU C CA 1
ATOM 7152 C C . LEU C 1 312 ? -36.419 73.123 -27.417 1.00 56.22 314 LEU C C 1
ATOM 7153 O O . LEU C 1 312 ? -35.952 74.264 -27.347 1.00 54.20 314 LEU C O 1
ATOM 7158 N N . LYS C 1 313 ? -35.700 72.034 -27.122 1.00 57.98 315 LYS C N 1
ATOM 7159 C CA . LYS C 1 313 ? -34.298 72.169 -26.736 1.00 57.82 315 LYS C CA 1
ATOM 7160 C C . LYS C 1 313 ? -33.496 72.873 -27.825 1.00 54.18 315 LYS C C 1
ATOM 7161 O O . LYS C 1 313 ? -32.699 73.770 -27.535 1.00 59.02 315 LYS C O 1
ATOM 7167 N N . ASP C 1 314 ? -33.716 72.499 -29.089 1.00 51.38 316 ASP C N 1
ATOM 7168 C CA . ASP C 1 314 ? -32.988 73.130 -30.186 1.00 55.27 316 ASP C CA 1
ATOM 7169 C C . ASP C 1 314 ? -33.338 74.612 -30.336 1.00 47.99 316 ASP C C 1
ATOM 7170 O O . ASP C 1 314 ? -32.508 75.396 -30.807 1.00 55.95 316 ASP C O 1
ATOM 7175 N N . SER C 1 315 ? -34.538 75.025 -29.926 1.00 40.62 317 SER C N 1
ATOM 7176 C CA . SER C 1 315 ? -34.911 76.433 -30.068 1.00 49.17 317 SER C CA 1
ATOM 7177 C C . SER C 1 315 ? -34.199 77.326 -29.059 1.00 53.90 317 SER C C 1
ATOM 7178 O O . SER C 1 315 ? -34.000 78.517 -29.323 1.00 48.79 317 SER C O 1
ATOM 7181 N N . LEU C 1 316 ? -33.815 76.781 -27.909 1.00 55.59 318 LEU C N 1
ATOM 7182 C CA . LEU C 1 316 ? -33.218 77.551 -26.823 1.00 56.52 318 LEU C CA 1
ATOM 7183 C C . LEU C 1 316 ? -31.761 77.126 -26.690 1.00 62.32 318 LEU C C 1
ATOM 7184 O O . LEU C 1 316 ? -31.458 76.104 -26.069 1.00 68.95 318 LEU C O 1
ATOM 7189 N N . GLY C 1 317 ? -30.859 77.919 -27.267 1.00 61.99 319 GLY C N 1
ATOM 7190 C CA . GLY C 1 317 ? -29.437 77.630 -27.222 1.00 56.12 319 GLY C CA 1
ATOM 7191 C C . GLY C 1 317 ? -28.943 76.685 -28.298 1.00 60.42 319 GLY C C 1
ATOM 7192 O O . GLY C 1 317 ? -27.770 76.304 -28.274 1.00 59.66 319 GLY C O 1
ATOM 7193 N N . GLY C 1 318 ? -29.792 76.293 -29.244 1.00 60.25 320 GLY C N 1
ATOM 7194 C CA . GLY C 1 318 ? -29.368 75.336 -30.242 1.00 53.63 320 GLY C CA 1
ATOM 7195 C C . GLY C 1 318 ? -29.392 75.841 -31.668 1.00 53.66 320 GLY C C 1
ATOM 7196 O O . GLY C 1 318 ? -29.134 77.021 -31.930 1.00 51.91 320 GLY C O 1
ATOM 7197 N N . ASN C 1 319 ? -29.705 74.942 -32.600 1.00 55.57 321 ASN C N 1
ATOM 7198 C CA . ASN C 1 319 ? -29.640 75.215 -34.037 1.00 52.65 321 ASN C CA 1
ATOM 7199 C C . ASN C 1 319 ? -30.934 75.889 -34.497 1.00 58.15 321 ASN C C 1
ATOM 7200 O O . ASN C 1 319 ? -31.756 75.320 -35.226 1.00 52.65 321 ASN C O 1
ATOM 7205 N N . SER C 1 320 ? -31.103 77.143 -34.065 1.00 51.85 322 SER C N 1
ATOM 7206 C CA . SER C 1 320 ? -32.333 77.867 -34.353 1.00 51.20 322 SER C CA 1
ATOM 7207 C C . SER C 1 320 ? -32.109 79.369 -34.250 1.00 50.12 322 SER C C 1
ATOM 7208 O O . SER C 1 320 ? -31.360 79.838 -33.392 1.00 49.08 322 SER C O 1
ATOM 7211 N N . LYS C 1 321 ? -32.777 80.115 -35.129 1.00 41.03 323 LYS C N 1
ATOM 7212 C CA . LYS C 1 321 ? -32.905 81.563 -34.995 1.00 41.40 323 LYS C CA 1
ATOM 7213 C C . LYS C 1 321 ? -34.194 81.811 -34.229 1.00 46.23 323 LYS C C 1
ATOM 7214 O O . LYS C 1 321 ? -35.288 81.766 -34.796 1.00 40.49 323 LYS C O 1
ATOM 7220 N N . THR C 1 322 ? -34.068 82.054 -32.929 1.00 42.07 324 THR C N 1
ATOM 7221 C CA . THR C 1 322 ? -35.203 82.120 -32.022 1.00 37.35 324 THR C CA 1
ATOM 7222 C C . THR C 1 322 ? -35.465 83.556 -31.581 1.00 41.40 324 THR C C 1
ATOM 7223 O O . THR C 1 322 ? -34.530 84.289 -31.240 1.00 43.13 324 THR C O 1
ATOM 7227 N N . ALA C 1 323 ? -36.742 83.946 -31.580 1.00 40.47 325 ALA C N 1
ATOM 7228 C CA . ALA C 1 323 ? -37.195 85.222 -31.045 1.00 38.27 325 ALA C CA 1
ATOM 7229 C C . ALA C 1 323 ? -38.226 84.986 -29.949 1.00 38.29 325 ALA C C 1
ATOM 7230 O O . ALA C 1 323 ? -38.988 84.014 -29.983 1.00 34.76 325 ALA C O 1
ATOM 7232 N N . MET C 1 324 ? -38.245 85.871 -28.968 1.00 31.50 326 MET C N 1
ATOM 7233 C CA . MET C 1 324 ? -39.308 85.861 -27.982 1.00 33.26 326 MET C CA 1
ATOM 7234 C C . MET C 1 324 ? -40.134 87.129 -28.126 1.00 34.03 326 MET C C 1
ATOM 7235 O O . MET C 1 324 ? -39.574 88.218 -28.316 1.00 36.58 326 MET C O 1
ATOM 7240 N N . VAL C 1 325 ? -41.454 86.990 -28.016 1.00 29.75 327 VAL C N 1
ATOM 7241 C CA . VAL C 1 325 ? -42.349 88.136 -27.857 1.00 28.56 327 VAL C CA 1
ATOM 7242 C C . VAL C 1 325 ? -42.887 88.112 -26.442 1.00 29.68 327 VAL C C 1
ATOM 7243 O O . VAL C 1 325 ? -43.701 87.247 -26.091 1.00 36.00 327 VAL C O 1
ATOM 7247 N N . ALA C 1 326 ? -42.447 89.068 -25.628 1.00 32.25 328 ALA C N 1
ATOM 7248 C CA . ALA C 1 326 ? -42.924 89.194 -24.258 1.00 33.41 328 ALA C CA 1
ATOM 7249 C C . ALA C 1 326 ? -44.128 90.135 -24.231 1.00 33.43 328 ALA C C 1
ATOM 7250 O O . ALA C 1 326 ? -44.014 91.308 -24.604 1.00 37.22 328 ALA C O 1
ATOM 7252 N N . THR C 1 327 ? -45.274 89.623 -23.790 1.00 32.89 329 THR C N 1
ATOM 7253 C CA . THR C 1 327 ? -46.521 90.379 -23.767 1.00 24.11 329 THR C CA 1
ATOM 7254 C C . THR C 1 327 ? -46.780 90.867 -22.351 1.00 31.59 329 THR C C 1
ATOM 7255 O O . THR C 1 327 ? -46.739 90.075 -21.402 1.00 33.35 329 THR C O 1
ATOM 7259 N N . VAL C 1 328 ? -47.032 92.167 -22.199 1.00 30.69 330 VAL C N 1
ATOM 7260 C CA . VAL C 1 328 ? -47.266 92.720 -20.870 1.00 35.24 330 VAL C CA 1
ATOM 7261 C C . VAL C 1 328 ? -48.539 93.555 -20.873 1.00 38.97 330 VAL C C 1
ATOM 7262 O O . VAL C 1 328 ? -48.921 94.152 -21.885 1.00 31.98 330 VAL C O 1
ATOM 7266 N N . SER C 1 329 ? -49.207 93.562 -19.731 1.00 31.54 331 SER C N 1
ATOM 7267 C CA . SER C 1 329 ? -50.270 94.523 -19.447 1.00 37.31 331 SER C CA 1
ATOM 7268 C C . SER C 1 329 ? -49.682 95.870 -19.011 1.00 37.76 331 SER C C 1
ATOM 7269 O O . SER C 1 329 ? -48.669 95.905 -18.303 1.00 43.21 331 SER C O 1
ATOM 7272 N N . PRO C 1 330 ? -50.314 96.994 -19.380 1.00 40.47 332 PRO C N 1
ATOM 7273 C CA . PRO C 1 330 ? -49.821 98.300 -18.923 1.00 36.16 332 PRO C CA 1
ATOM 7274 C C . PRO C 1 330 ? -50.330 98.718 -17.546 1.00 37.72 332 PRO C C 1
ATOM 7275 O O . PRO C 1 330 ? -49.860 99.731 -17.005 1.00 35.44 332 PRO C O 1
ATOM 7279 N N . ALA C 1 331 ? -51.252 97.972 -16.945 1.00 33.03 333 ALA C N 1
ATOM 7280 C CA . ALA C 1 331 ? -51.959 98.450 -15.762 1.00 34.87 333 ALA C CA 1
ATOM 7281 C C . ALA C 1 331 ? -51.151 98.285 -14.472 1.00 41.89 333 ALA C C 1
ATOM 7282 O O . ALA C 1 331 ? -50.379 97.340 -14.310 1.00 36.92 333 ALA C O 1
ATOM 7284 N N . ALA C 1 332 ? -51.385 99.205 -13.525 1.00 38.65 334 ALA C N 1
ATOM 7285 C CA . ALA C 1 332 ? -50.635 99.210 -12.270 1.00 40.55 334 ALA C CA 1
ATOM 7286 C C . ALA C 1 332 ? -50.893 97.957 -11.450 1.00 44.32 334 ALA C C 1
ATOM 7287 O O . ALA C 1 332 ? -49.991 97.457 -10.771 1.00 41.89 334 ALA C O 1
ATOM 7289 N N . ASP C 1 333 ? -52.113 97.437 -11.481 1.00 44.67 335 ASP C N 1
ATOM 7290 C CA . ASP C 1 333 ? -52.348 96.235 -10.688 1.00 43.97 335 ASP C CA 1
ATOM 7291 C C . ASP C 1 333 ? -51.661 94.990 -11.252 1.00 46.00 335 ASP C C 1
ATOM 7292 O O . ASP C 1 333 ? -51.772 93.930 -10.631 1.00 47.99 335 ASP C O 1
ATOM 7297 N N . ASN C 1 334 ? -50.983 95.072 -12.406 1.00 37.46 336 ASN C N 1
ATOM 7298 C CA . ASN C 1 334 ? -50.181 93.967 -12.918 1.00 40.48 336 ASN C CA 1
ATOM 7299 C C . ASN C 1 334 ? -48.682 94.234 -12.815 1.00 44.80 336 ASN C C 1
ATOM 7300 O O . ASN C 1 334 ? -47.889 93.553 -13.474 1.00 43.61 336 ASN C O 1
ATOM 7305 N N . TYR C 1 335 ? -48.282 95.204 -11.987 1.00 43.12 337 TYR C N 1
ATOM 7306 C CA . TYR C 1 335 ? -46.890 95.650 -11.948 1.00 39.21 337 TYR C CA 1
ATOM 7307 C C . TYR C 1 335 ? -45.937 94.490 -11.692 1.00 40.68 337 TYR C C 1
ATOM 7308 O O . TYR C 1 335 ? -44.970 94.296 -12.436 1.00 43.10 337 TYR C O 1
ATOM 7317 N N . ASP C 1 336 ? -46.192 93.711 -10.636 1.00 41.31 338 ASP C N 1
ATOM 7318 C CA . ASP C 1 336 ? -45.278 92.629 -10.274 1.00 38.91 338 ASP C CA 1
ATOM 7319 C C . ASP C 1 336 ? -45.143 91.600 -11.399 1.00 42.66 338 ASP C C 1
ATOM 7320 O O . ASP C 1 336 ? -44.032 91.152 -11.706 1.00 41.75 338 ASP C O 1
ATOM 7325 N N . GLU C 1 337 ? -46.263 91.183 -12.006 1.00 44.77 339 GLU C N 1
ATOM 7326 C CA . GLU C 1 337 ? -46.177 90.224 -13.111 1.00 39.47 339 GLU C CA 1
ATOM 7327 C C . GLU C 1 337 ? -45.479 90.830 -14.317 1.00 37.98 339 GLU C C 1
ATOM 7328 O O . GLU C 1 337 ? -44.746 90.136 -15.033 1.00 41.00 339 GLU C O 1
ATOM 7334 N N . THR C 1 338 ? -45.706 92.120 -14.563 1.00 37.34 340 THR C N 1
ATOM 7335 C CA . THR C 1 338 ? -45.100 92.779 -15.712 1.00 42.22 340 THR C CA 1
ATOM 7336 C C . THR C 1 338 ? -43.589 92.903 -15.537 1.00 38.32 340 THR C C 1
ATOM 7337 O O . THR C 1 338 ? -42.813 92.635 -16.470 1.00 37.78 340 THR C O 1
ATOM 7341 N N . LEU C 1 339 ? -43.158 93.277 -14.338 1.00 28.81 341 LEU C N 1
ATOM 7342 C CA . LEU C 1 339 ? -41.738 93.326 -14.018 1.00 40.81 341 LEU C CA 1
ATOM 7343 C C . LEU C 1 339 ? -41.090 91.954 -14.159 1.00 45.48 341 LEU C C 1
ATOM 7344 O O . LEU C 1 339 ? -39.994 91.836 -14.719 1.00 43.96 341 LEU C O 1
ATOM 7349 N N . SER C 1 340 ? -41.741 90.904 -13.648 1.00 38.00 342 SER C N 1
ATOM 7350 C CA . SER C 1 340 ? -41.192 89.564 -13.833 1.00 38.80 342 SER C CA 1
ATOM 7351 C C . SER C 1 340 ? -41.053 89.224 -15.315 1.00 39.23 342 SER C C 1
ATOM 7352 O O . SER C 1 340 ? -40.017 88.699 -15.744 1.00 39.74 342 SER C O 1
ATOM 7355 N N . THR C 1 341 ? -42.074 89.534 -16.121 1.00 37.95 343 THR C N 1
ATOM 7356 C CA . THR C 1 341 ? -41.987 89.244 -17.554 1.00 37.02 343 THR C CA 1
ATOM 7357 C C . THR C 1 341 ? -40.864 90.053 -18.199 1.00 43.39 343 THR C C 1
ATOM 7358 O O . THR C 1 341 ? -40.105 89.531 -19.030 1.00 39.43 343 THR C O 1
ATOM 7362 N N . LEU C 1 342 ? -40.712 91.320 -17.798 1.00 35.96 344 LEU C N 1
ATOM 7363 C CA . LEU C 1 342 ? -39.657 92.149 -18.381 1.00 47.40 344 LEU C CA 1
ATOM 7364 C C . LEU C 1 342 ? -38.275 91.621 -18.005 1.00 42.96 344 LEU C C 1
ATOM 7365 O O . LEU C 1 342 ? -37.365 91.592 -18.843 1.00 41.23 344 LEU C O 1
ATOM 7370 N N . ARG C 1 343 ? -38.109 91.163 -16.761 1.00 35.29 345 ARG C N 1
ATOM 7371 C CA . ARG C 1 343 ? -36.833 90.581 -16.356 1.00 40.64 345 ARG C CA 1
ATOM 7372 C C . ARG C 1 343 ? -36.569 89.274 -17.086 1.00 49.73 345 ARG C C 1
ATOM 7373 O O . ARG C 1 343 ? -35.426 88.976 -17.454 1.00 51.21 345 ARG C O 1
ATOM 7381 N N . TYR C 1 344 ? -37.620 88.479 -17.275 1.00 40.65 346 TYR C N 1
ATOM 7382 C CA . TYR C 1 344 ? -37.521 87.222 -17.999 1.00 48.30 346 TYR C CA 1
ATOM 7383 C C . TYR C 1 344 ? -37.126 87.464 -19.451 1.00 45.66 346 TYR C C 1
ATOM 7384 O O . TYR C 1 344 ? -36.262 86.764 -19.995 1.00 45.32 346 TYR C O 1
ATOM 7393 N N . ALA C 1 345 ? -37.739 88.472 -20.090 1.00 39.64 347 ALA C N 1
ATOM 7394 C CA . ALA C 1 345 ? -37.354 88.860 -21.445 1.00 43.21 347 ALA C CA 1
ATOM 7395 C C . ALA C 1 345 ? -35.928 89.383 -21.492 1.00 50.18 347 ALA C C 1
ATOM 7396 O O . ALA C 1 345 ? -35.194 89.136 -22.457 1.00 46.24 347 ALA C O 1
ATOM 7398 N N . ASP C 1 346 ? -35.522 90.106 -20.458 1.00 45.05 348 ASP C N 1
ATOM 7399 C CA . ASP C 1 346 ? -34.196 90.699 -20.453 1.00 47.29 348 ASP C CA 1
ATOM 7400 C C . ASP C 1 346 ? -33.112 89.629 -20.334 1.00 52.48 348 ASP C C 1
ATOM 7401 O O . ASP C 1 346 ? -32.047 89.758 -20.949 1.00 53.66 348 ASP C O 1
ATOM 7406 N N . ARG C 1 347 ? -33.382 88.543 -19.601 1.00 48.28 349 ARG C N 1
ATOM 7407 C CA . ARG C 1 347 ? -32.449 87.419 -19.569 1.00 52.56 349 ARG C CA 1
ATOM 7408 C C . ARG C 1 347 ? -32.424 86.681 -20.904 1.00 48.79 349 ARG C C 1
ATOM 7409 O O . ARG C 1 347 ? -31.365 86.194 -21.331 1.00 50.25 349 ARG C O 1
ATOM 7417 N N . ALA C 1 348 ? -33.582 86.557 -21.563 1.00 43.26 350 ALA C N 1
ATOM 7418 C CA . ALA C 1 348 ? -33.639 85.786 -22.801 1.00 45.88 350 ALA C CA 1
ATOM 7419 C C . ALA C 1 348 ? -32.778 86.406 -23.895 1.00 48.63 350 ALA C C 1
ATOM 7420 O O . ALA C 1 348 ? -32.226 85.677 -24.730 1.00 53.35 350 ALA C O 1
ATOM 7422 N N . LYS C 1 349 ? -32.638 87.738 -23.909 1.00 47.48 351 LYS C N 1
ATOM 7423 C CA . LYS C 1 349 ? -31.810 88.366 -24.937 1.00 57.07 351 LYS C CA 1
ATOM 7424 C C . LYS C 1 349 ? -30.321 88.096 -24.748 1.00 53.65 351 LYS C C 1
ATOM 7425 O O . LYS C 1 349 ? -29.535 88.420 -25.645 1.00 52.40 351 LYS C O 1
ATOM 7431 N N . HIS C 1 350 ? -29.911 87.495 -23.630 1.00 54.11 352 HIS C N 1
ATOM 7432 C CA . HIS C 1 350 ? -28.525 87.071 -23.469 1.00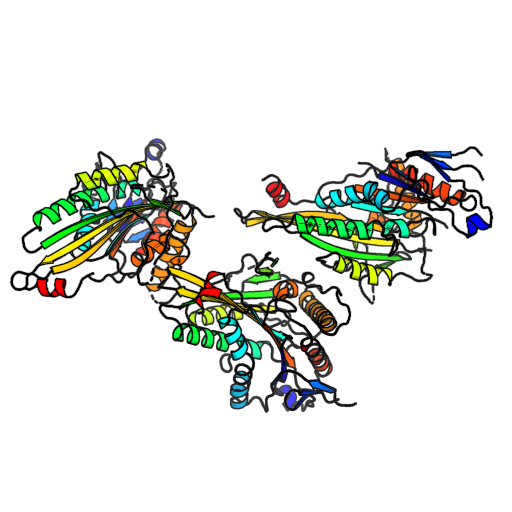 59.33 352 HIS C CA 1
ATOM 7433 C C . HIS C 1 350 ? -28.283 85.641 -23.934 1.00 59.35 352 HIS C C 1
ATOM 7434 O O . HIS C 1 350 ? -27.132 85.196 -23.936 1.00 62.77 352 HIS C O 1
ATOM 7441 N N . ILE C 1 351 ? -29.332 84.917 -24.329 1.00 54.19 353 ILE C N 1
ATOM 7442 C CA . ILE C 1 351 ? -29.174 83.530 -24.755 1.00 52.83 353 ILE C CA 1
ATOM 7443 C C . ILE C 1 351 ? -28.485 83.499 -26.112 1.00 52.55 353 ILE C C 1
ATOM 7444 O O . ILE C 1 351 ? -28.932 84.153 -27.063 1.00 49.22 353 ILE C O 1
ATOM 7449 N N . ILE C 1 352 ? -27.394 82.736 -26.204 1.00 51.13 354 ILE C N 1
ATOM 7450 C CA . ILE C 1 352 ? -26.613 82.589 -27.429 1.00 58.12 354 ILE C CA 1
ATOM 7451 C C . ILE C 1 352 ? -27.076 81.332 -28.148 1.00 60.67 354 ILE C C 1
ATOM 7452 O O . ILE C 1 352 ? -26.919 80.220 -27.630 1.00 69.43 354 ILE C O 1
ATOM 7457 N N . ASN C 1 353 ? -27.617 81.500 -29.349 1.00 53.71 355 ASN C N 1
ATOM 7458 C CA . ASN C 1 353 ? -27.952 80.381 -30.219 1.00 60.58 355 ASN C CA 1
ATOM 7459 C C . ASN C 1 353 ? -26.828 80.141 -31.222 1.00 58.92 355 ASN C C 1
ATOM 7460 O O . ASN C 1 353 ? -25.883 80.927 -31.345 1.00 59.04 355 ASN C O 1
ATOM 7465 N N . HIS C 1 354 ? -26.942 79.025 -31.954 1.00 58.01 356 HIS C N 1
ATOM 7466 C CA . HIS C 1 354 ? -25.956 78.651 -32.968 1.00 54.73 356 HIS C CA 1
ATOM 7467 C C . HIS C 1 354 ? -26.673 78.034 -34.174 1.00 54.12 356 HIS C C 1
ATOM 7468 O O . HIS C 1 354 ? -26.569 76.844 -34.474 1.00 58.04 356 HIS C O 1
ATOM 7475 N N . ALA C 1 355 ? -27.402 78.869 -34.903 1.00 52.52 357 ALA C N 1
ATOM 7476 C CA . ALA C 1 355 ? -28.124 78.406 -36.073 1.00 53.08 357 ALA C CA 1
ATOM 7477 C C . ALA C 1 355 ? -27.197 78.333 -37.279 1.00 60.94 357 ALA C C 1
ATOM 7478 O O . ALA C 1 355 ? -26.355 79.214 -37.487 1.00 53.38 357 ALA C O 1
ATOM 7480 N N . VAL C 1 356 ? -27.360 77.262 -38.064 1.00 58.25 358 VAL C N 1
ATOM 7481 C CA . VAL C 1 356 ? -26.640 77.016 -39.307 1.00 59.15 358 VAL C CA 1
ATOM 7482 C C . VAL C 1 356 ? -27.652 76.692 -40.399 1.00 60.06 358 VAL C C 1
ATOM 7483 O O . VAL C 1 356 ? -28.788 76.290 -40.130 1.00 52.66 358 VAL C O 1
ATOM 7487 N N . VAL C 1 357 ? -27.213 76.838 -41.650 1.00 54.84 359 VAL C N 1
ATOM 7488 C CA . VAL C 1 357 ? -28.076 76.529 -42.785 1.00 56.71 359 VAL C CA 1
ATOM 7489 C C . VAL C 1 357 ? -28.198 75.016 -42.908 1.00 55.62 359 VAL C C 1
ATOM 7490 O O . VAL C 1 357 ? -27.195 74.305 -43.042 1.00 67.06 359 VAL C O 1
ATOM 7494 N N . ASN C 1 358 ? -29.434 74.519 -42.885 1.00 59.14 360 ASN C N 1
ATOM 7495 C CA . ASN C 1 358 ? -29.712 73.084 -42.945 1.00 56.30 360 ASN C CA 1
ATOM 7496 C C . ASN C 1 358 ? -29.783 72.673 -44.412 1.00 60.23 360 ASN C C 1
ATOM 7497 O O . ASN C 1 358 ? -30.806 72.859 -45.073 1.00 57.36 360 ASN C O 1
ATOM 7502 N N . GLU C 1 359 ? -28.695 72.093 -44.912 1.00 66.58 361 GLU C N 1
ATOM 7503 C CA . GLU C 1 359 ? -28.499 71.815 -46.330 1.00 81.66 361 GLU C CA 1
ATOM 7504 C C . GLU C 1 359 ? -27.944 70.408 -46.526 1.00 82.65 361 GLU C C 1
ATOM 7505 O O . GLU C 1 359 ? -27.539 69.735 -45.575 1.00 92.71 361 GLU C O 1
ATOM 7511 N N . ASP C 1 360 ? -27.927 69.970 -47.780 1.00 77.02 362 ASP C N 1
ATOM 7512 C CA . ASP C 1 360 ? -27.100 68.858 -48.216 1.00 65.96 362 ASP C CA 1
ATOM 7513 C C . ASP C 1 360 ? -26.118 69.363 -49.267 1.00 66.79 362 ASP C C 1
ATOM 7514 O O . ASP C 1 360 ? -26.324 70.434 -49.851 1.00 65.99 362 ASP C O 1
ATOM 7519 N N . PRO C 1 361 ? -25.010 68.636 -49.500 1.00 68.80 363 PRO C N 1
ATOM 7520 C CA . PRO C 1 361 ? -24.026 69.097 -50.496 1.00 73.38 363 PRO C CA 1
ATOM 7521 C C . PRO C 1 361 ? -24.629 69.466 -51.842 1.00 70.09 363 PRO C C 1
ATOM 7522 O O . PRO C 1 361 ? -24.230 70.472 -52.441 1.00 70.36 363 PRO C O 1
ATOM 7526 N N . ASN C 1 362 ? -25.601 68.690 -52.323 1.00 70.32 364 ASN C N 1
ATOM 7527 C CA . ASN C 1 362 ? -26.155 68.929 -53.652 1.00 71.05 364 ASN C CA 1
ATOM 7528 C C . ASN C 1 362 ? -26.894 70.261 -53.741 1.00 74.46 364 ASN C C 1
ATOM 7529 O O . ASN C 1 362 ? -26.850 70.922 -54.784 1.00 75.60 364 ASN C O 1
ATOM 7534 N N . ALA C 1 363 ? -27.564 70.681 -52.666 1.00 71.43 365 ALA C N 1
ATOM 7535 C CA . ALA C 1 363 ? -28.240 71.976 -52.690 1.00 70.35 365 ALA C CA 1
ATOM 7536 C C . ALA C 1 363 ? -27.237 73.123 -52.762 1.00 78.39 365 ALA C C 1
ATOM 7537 O O . ALA C 1 363 ? -27.473 74.124 -53.450 1.00 81.98 365 ALA C O 1
ATOM 7539 N N . ARG C 1 364 ? -26.102 72.978 -52.079 1.00 81.84 366 ARG C N 1
ATOM 7540 C CA . ARG C 1 364 ? -25.087 74.027 -52.061 1.00 83.49 366 ARG C CA 1
ATOM 7541 C C . ARG C 1 364 ? -24.473 74.236 -53.441 1.00 90.52 366 ARG C C 1
ATOM 7542 O O . ARG C 1 364 ? -24.333 75.377 -53.901 1.00 99.52 366 ARG C O 1
ATOM 7550 N N . ILE C 1 365 ? -24.098 73.146 -54.118 1.00 84.24 367 ILE C N 1
ATOM 7551 C CA . ILE C 1 365 ? -23.468 73.264 -55.430 1.00 82.54 367 ILE C CA 1
ATOM 7552 C C . ILE C 1 365 ? -24.445 73.821 -56.455 1.00 85.43 367 ILE C C 1
ATOM 7553 O O . ILE C 1 365 ? -24.040 74.520 -57.394 1.00 88.40 367 ILE C O 1
ATOM 7558 N N . ILE C 1 366 ? -25.735 73.508 -56.314 1.00 73.32 368 ILE C N 1
ATOM 7559 C CA . ILE C 1 366 ? -26.715 73.950 -57.299 1.00 79.52 368 ILE C CA 1
ATOM 7560 C C . ILE C 1 366 ? -27.037 75.434 -57.144 1.00 90.94 368 ILE C C 1
ATOM 7561 O O . ILE C 1 366 ? -27.516 76.058 -58.101 1.00 94.49 368 ILE C O 1
ATOM 7566 N N . ARG C 1 367 ? -26.749 76.026 -55.979 1.00 95.87 369 ARG C N 1
ATOM 7567 C CA . ARG C 1 367 ? -26.920 77.466 -55.798 1.00 100.40 369 ARG C CA 1
ATOM 7568 C C . ARG C 1 367 ? -26.210 78.258 -56.896 1.00 131.41 369 ARG C C 1
ATOM 7569 O O . ARG C 1 367 ? -26.811 79.136 -57.527 1.00 135.52 369 ARG C O 1
ATOM 7571 N N . ASP C 1 368 ? -24.929 77.959 -57.141 1.00 77.88 370 ASP C N 1
ATOM 7572 C CA . ASP C 1 368 ? -24.208 78.628 -58.221 1.00 93.52 370 ASP C CA 1
ATOM 7573 C C . ASP C 1 368 ? -24.627 78.067 -59.578 1.00 95.73 370 ASP C C 1
ATOM 7574 O O . ASP C 1 368 ? -25.154 78.797 -60.429 1.00 92.53 370 ASP C O 1
ATOM 7579 N N . LEU C 1 369 ? -24.383 76.777 -59.797 1.00 96.45 371 LEU C N 1
ATOM 7580 C CA . LEU C 1 369 ? -24.702 76.131 -61.067 1.00 95.13 371 LEU C CA 1
ATOM 7581 C C . LEU C 1 369 ? -26.210 75.986 -61.251 1.00 101.43 371 LEU C C 1
ATOM 7582 O O . LEU C 1 369 ? -26.946 76.977 -61.278 1.00 104.74 371 LEU C O 1
#

InterPro domains:
  IPR000253 Forkhead-associated (FHA) domain [PF00498] (519-582)
  IPR000938 CAP Gly-rich domain [PF01302] (1747-1809)
  IPR000938 CAP Gly-rich domain [PS00845] (1763-1794)
  IPR000938 CAP Gly-rich domain [PS50245] (1763-1805)
  IPR000938 CAP Gly-rich domain [SM01052] (1745-1810)
  IPR001752 Kinesin motor domain [PF00225] (58-400)
  IPR001752 Kinesin motor domain [PR00380] (141-162)
  IPR001752 Kinesin motor domain [PR00380] (260-277)
  IPR001752 Kinesin motor domain [PR00380] (295-313)
  IPR001752 Kinesin motor domain [PR00380] (350-371)
  IPR001752 Kinesin motor domain [PS50067] (52-400)
  IPR001752 Kinesin motor domain [SM00129] (50-408)
  IPR008984 SMAD/FHA domain superfamily [SSF49879] (495-589)
  IPR019821 Kinesin motor domain, conserved site [PS00411] (294-305)
  IPR022140 Kinesin-like KIF1-type [PF12423] (803-849)
  IPR022164 Kinesin-like [PF12473] (1050-1108)
  IPR022164 Kinesin-like [PF12473] (1261-1325)
  IPR027417 P-loop containing nucleoside triphosphate hydrolase [SSF52540] (51-410)
  IPR032405 Kinesin-associated [PF16183] (437-516)
  IPR036859 CAP Gly-rich domain superfamily [G3DSA:2.30.30.190] (1738-1816)

Organism: Rattus norvegicus (NCBI:txid10116)

GO terms:
  GO:0033270 paranode region of axon (C, IDA)
  GO:0005829 cytosol (C, IDA)
  GO:0005902 microvillus (C, IDA)

Radius of gyration: 38.67 Å; Cα contacts (8 Å, |Δi|>4): 2293; chains: 3; bounding box: 84×87×123 Å

Foldseek 3Di:
DAAAEEEEEDADDDVCVVVVFAFQWDDDAQWIWGHACPHIDIFGGNYYQYFPHPPLVSLQVRQVVLCVVPVVVLLVCFVLQWEAEEEEAAAPPQQLCCAQQNDPSRGHRPLVNLQVNLVVQVVPDDPFKHKWKKKFKWKAFLQDIDGLQPVDWDWDADPPPGIDTPPTDIGIDNHSVRVVVSVVSSVVSCDVALLMKMKMKMKMWMKGADVVVRDIKIWIYMYIYMRHRGQPDPSSCQLVVLVLQLLQVQLCCLVPHCVCDPRPQPRGRNSRRCVQQFAHAYRYYYYYGDYGGNVCSVSRVVSSVSSSSSSSHDYDHDTRMDPVVVVSPD/DAAAEEEEEEADDDVCVVVVFAFQWDDDFQKIWGCAVPHIDIDGGNGYAHCYDVVVVVRHAAQVNLCVVPVVVQLVCQVQQFEAEEEEAAAPPQQLCCAQANDPVRGHNPLVSLQVNLVVQVVPDDPFKHKWKKKWKWKAFLQAIDTLQPVPDFAWDADPQPGIDTPPTDIHTDNHSVRVVVSVVSSVVRCVVVVALLMKMKMKMKIWMKGADPPVRDIKIWIYMYIYIRHRGQDDVSRCQLSVLVLQQLQVLLVVCPDDRPQVRGRNSRRCVQQFQEAYRYYYYYGDYGGNVCSVRRVVSSVSSSSSRSGDYDHDTRIDPRRVVSVVD/DAAAEEEEAEADDPVCVVVVFDFQWDDDFQWIWGHACPGIDIDGGPGYAYQHDVVVVVRHAAQVNLCVPPVVVLLVCFVLQFAAEEEEAAAPPQQLCCQQQNDPVRGHRVLVNLQVNLVVQVVPDDPFKHKKKKKFKWKAFLQFIDGLQPRFHWDAVHGTDTPPTDIGIDNHSVRVVVRVVSSVVSCPVALLMKMKMKMKMWMKGADDVVRDIWIRIYMYIYMRHRGQDDPRSCQLVVLVLQQLQVLLVVQCPDDRPQVSGPNSRRCVCQFQHQYNYYYYYGDYRGNVCSVRRVVSSVSSSSSSSHDYDHDTRIDPRVVVSVVD

Sequence (983 aa):
SKVKVAVRVRPMNRREIDLHTKCVVDVEANKVILNPIGQPKIFAYDHCFWSMDESVREKYAGQDDDVFKCCLGENILQNAFDGYNACIFAYGQTGSGKSYTMMGTADQPGLIPRLCSGLFERTQKEENEEQSFKVEVSYMEIYNEKVRDLLDPTLKVREHSVLGPYVDGLSKLAVTSYKDIESLMSEGNKSRTESSRSHAVFKITLTHTLYDVKSGTSGEKVGKLSLVDLAGSERSNINKSLTTLGLVISALADQGAGKNKNKFVPYRDSVLTWLLKDSLGGNSKTAMVATVSPAADNYDETLSTLRYYADRRAKHIINHAVVNEDPNARIIRDSKVKVAVRVRPMNRREIDLHTKCVVDVEANKVILNPIGQPKIFAYDHCFWSMDESVREKYAGQDDVFKCLGENILQNAFDGYNACIFAYGQTGSGKSYTMMGTADQPGLIPRLCSGLFERTQKEENEEQSSFKVEVSYMEIYNEKVRDLLDPQTLKVREHSVLGPYVDGLSKLAVTSYKDIESLMSEGNKSRTVAESSRSHAVFKITLTHTLYDVKSGTSGEKVGKLSSLVDLAGSERSNINKSLTTLGLVISALADQGNKFVPYRDSVLTWLLKDSLGGNSKTAMVATVSPAADNYDETLSTLRYADRAKHIINHAVVNEDPNARIIRDLSKVKVAVRVRRPMNRREIDLHTKCVVDVEANKVILNPIGQPKIFAYDHCFWSMDESVREKYAGQDDVFKCCLGENILQNAFDGYNACIFAYGQTGSGKSYTMMGTADQPGLIPRLCSGLFERTQKEENEEQSFKVEVSYMEIYNEKVRDLLDTLKVREVLGPYVDGLSKLAVTSYKDIESLMSEGNKSRTESSRSHAVFKITLTHTLYDVKSGTSGEKVGKLSLVDLAGSERSNINKSLTTLGLVISALADQGANKFVPYRDSVLTWLLKDSLGGNSKTAMVATVSPAADNYDETLSTLRYADRAKHIINHAVVNEDPNARIIRDL

CATH classification: 3.40.850.10